Protein AF-0000000085130061 (afdb_homodimer)

Nearest PDB structures (foldseek):
  5c93-assembly1_B  TM=6.586E-01  e=1.243E-12  Lactiplantibacillus plantarum 16
  7zp0-assembly1_A  TM=7.177E-01  e=8.172E-12  Escherichia coli 'BL21-Gold(DE3)pLysS AG'
  4zki-assembly1_B  TM=6.655E-01  e=2.481E-11  Lactiplantibacillus plantarum JDM1
  9eut-assembly1_B  TM=6.251E-01  e=8.706E-11  Pseudomonas aeruginosa
  7ltq-assembly2_B  TM=5.297E-01  e=1.258E-08  Burkholderia ambifaria MC40-6

InterPro domains:
  IPR003594 Histidine kinase/HSP90-like ATPase domain [PF02518] (541-635)
  IPR003594 Histidine kinase/HSP90-like ATPase domain [SM00387] (540-651)
  IPR003661 Signal transduction histidine kinase, dimerisation/phosphoacceptor domain [PF00512] (432-491)
  IPR003661 Signal transduction histidine kinase, dimerisation/phosphoacceptor domain [SM00388] (431-498)
  IPR003661 Signal transduction histidine kinase, dimerisation/phosphoacceptor domain [cd00082] (430-490)
  IPR004358 Signal transduction histidine kinase-related protein, C-terminal [PR00344] (566-580)
  IPR004358 Signal transduction histidine kinase-related protein, C-terminal [PR00344] (595-605)
  IPR004358 Signal transduction histidine kinase-related protein, C-terminal [PR00344] (610-628)
  IPR005467 Histidine kinase domain [PS50109] (438-651)
  IPR011622 7TM-DISM receptor, extracellular domain, type 2 [PF07696] (40-170)
  IPR011623 7TM-DISM receptor, extracellular domain, type 1 [PF07695] (182-383)
  IPR036097 Signal transduction histidine kinase, dimerisation/phosphoacceptor domain superfamily [SSF47384] (425-494)
  IPR036890 Histidine kinase/HSP90-like ATPase superfamily [G3DSA:3.30.565.10] (504-650)
  IPR036890 Histidine kinase/HSP90-like ATPase superfamily [SSF55874] (504-649)
  IPR050736 Sensor Histidine Kinase Regulatory [PTHR43711] (389-632)

Solvent-accessible surface area (backbone atoms only — not comparable to full-atom values): 66988 Å² total; per-residue (Å²): 118,69,72,55,50,52,52,50,48,52,53,49,58,72,59,54,74,79,74,70,82,53,73,72,58,62,45,72,49,52,91,86,47,50,66,44,79,46,59,25,40,33,29,35,34,82,32,72,83,59,73,71,49,74,70,56,51,72,71,46,85,71,72,36,79,32,76,43,38,53,66,58,14,73,39,89,38,24,37,37,35,38,32,52,32,33,35,70,58,64,51,55,30,29,42,36,38,68,37,31,64,33,29,39,36,38,38,31,37,25,46,77,93,55,68,79,40,78,68,50,54,31,31,39,76,39,62,60,90,66,32,80,44,83,52,43,31,47,40,42,76,44,64,53,88,57,57,43,52,35,36,39,39,36,39,39,32,26,76,43,56,40,46,39,46,55,35,42,22,28,43,69,48,42,52,37,48,50,27,53,48,25,22,51,50,13,25,52,50,14,31,49,54,44,50,51,49,51,41,49,53,50,21,73,71,66,66,41,65,68,48,48,53,46,45,51,44,53,51,35,50,50,49,34,50,42,50,59,53,14,47,52,34,60,76,70,51,55,48,40,74,56,50,50,39,51,37,47,36,27,53,25,48,40,54,32,45,48,52,48,46,49,40,57,62,56,44,34,57,80,78,40,42,70,58,48,66,50,50,47,58,50,39,42,50,50,23,49,51,27,26,51,31,27,71,73,68,39,44,56,74,14,48,51,54,49,51,58,50,46,49,59,51,54,51,46,50,52,51,50,31,51,54,38,37,75,75,65,41,72,48,23,57,56,45,50,64,37,43,42,56,31,49,50,26,50,46,52,45,45,36,35,43,70,53,78,36,78,69,41,75,64,52,47,45,39,44,56,55,48,25,49,54,24,43,50,50,24,52,50,46,50,49,48,50,56,54,47,52,53,50,52,55,48,54,53,50,54,53,49,42,56,52,50,54,51,50,41,54,52,49,52,53,49,38,52,50,40,52,52,52,37,53,51,52,52,50,53,41,51,52,52,50,54,46,53,57,51,52,50,59,61,51,50,57,38,41,51,48,29,42,52,32,28,51,50,49,61,72,42,73,85,51,57,66,65,57,53,46,50,35,32,46,49,30,34,52,25,39,52,50,48,52,50,50,45,50,48,52,50,50,47,52,58,65,66,47,80,66,73,76,76,58,78,63,68,38,86,30,56,45,58,58,50,51,52,57,55,50,66,78,45,61,89,73,36,61,46,76,45,77,42,82,87,52,43,72,40,51,35,32,57,68,58,49,50,54,32,50,48,34,52,50,51,53,40,54,73,52,32,56,89,92,59,52,33,38,36,39,36,43,68,52,90,67,26,38,38,37,36,44,34,21,54,30,74,54,58,54,74,82,43,62,80,40,51,54,34,78,60,39,67,52,85,89,44,68,88,47,92,76,73,25,47,47,52,21,48,30,40,54,48,26,48,75,63,65,27,42,62,47,76,77,39,54,26,58,95,46,47,24,26,39,37,39,37,36,54,47,60,81,129,117,67,72,56,50,55,52,49,47,52,53,50,58,74,60,56,73,78,74,71,83,53,73,73,58,61,44,73,51,51,93,84,47,49,64,43,79,46,59,24,41,34,30,35,34,80,32,73,82,58,75,70,49,73,71,53,50,70,71,45,84,69,69,36,79,32,76,42,38,54,67,57,14,74,39,86,37,22,37,37,37,39,34,51,33,33,35,71,58,65,51,55,31,30,42,37,36,68,37,33,63,34,30,37,35,38,38,32,36,25,46,77,94,54,67,80,40,79,68,50,54,31,31,39,76,39,63,60,88,65,33,80,44,83,50,43,30,46,39,43,74,44,63,54,90,58,57,43,53,33,36,40,39,37,40,39,32,26,76,44,55,40,47,38,47,54,36,41,20,27,41,70,48,42,52,38,49,49,26,53,48,26,23,51,51,13,25,53,49,14,31,49,53,45,51,51,50,53,43,50,52,50,22,72,71,67,65,42,67,69,46,46,52,46,44,50,43,53,53,35,50,52,50,32,51,41,49,59,54,14,47,51,33,60,76,69,50,55,49,40,76,56,51,50,38,50,36,48,37,27,53,25,48,40,54,32,44,48,51,47,47,50,38,58,63,54,44,33,58,79,78,39,43,69,57,47,66,48,50,47,59,49,39,41,51,51,24,49,52,28,29,50,30,27,71,72,66,39,44,55,75,14,48,52,54,49,51,58,51,46,48,58,50,54,52,46,50,52,51,49,32,51,53,38,36,75,74,64,41,72,50,24,57,55,45,51,65,36,44,42,55,32,49,50,27,51,47,51,44,45,36,35,43,70,53,78,36,76,69,42,74,63,51,48,45,39,45,56,53,47,25,50,54,25,42,50,50,24,53,50,47,50,48,47,50,55,54,46,52,53,51,51,55,47,52,53,51,54,53,50,42,57,53,50,53,54,50,40,55,52,49,52,53,49,38,53,51,39,50,51,51,37,53,51,52,52,50,54,43,51,54,51,50,54,46,52,55,51,52,49,60,62,52,49,56,38,42,51,48,29,41,52,32,27,50,50,49,62,72,44,72,85,50,56,65,66,57,53,45,50,34,34,47,48,30,34,52,25,40,50,50,47,51,48,51,47,50,47,52,52,51,48,53,58,65,66,49,81,66,73,75,77,58,79,62,68,37,83,28,56,45,58,58,52,51,52,57,54,50,67,77,45,60,87,75,37,62,46,77,45,77,41,81,89,52,44,73,37,53,35,34,59,69,57,50,48,54,31,51,48,33,53,50,50,52,38,53,73,52,30,56,87,92,59,53,33,38,37,40,37,42,69,53,91,67,25,37,36,37,36,43,32,20,53,30,74,54,58,53,74,81,45,62,79,42,53,53,34,79,59,38,66,52,84,88,45,68,88,47,93,75,74,25,47,47,54,21,48,29,41,56,46,25,46,76,63,66,28,42,60,47,77,76,38,54,26,58,94,47,45,24,26,40,39,38,36,36,53,48,59,79,128

Organism: Delftia acidovorans (strain DSM 14801 / SPH-1) (NCBI:txid398578)

Sequence (1304 aa):
MRYYRATLLLLAWLLCPLLTQAQAQALLLNPDVPMLETAGQWQRLDDAAGLLDAGQADAAPGWQPLPGHLNASFTQAAVWLRMPLQVEQPGSWMLLLGNALLDEVEVHVRRSGGPWQLLGRSGEEVPRHAWPVDYRSPAFQFEPPAAGSYELLVRLRARNALVTRIDLWQRLAFDNHTRREALSFGLYFGLYLLLIGVQLVFWLGTRAPLSGLFLAYLSVCVLNEVVSLGLVQQLTGLPGFWSDRLLGCGIAAALAISMQLACRQLDLASLYPRLVRQIVPLLWLFSLCCMLLVVSGHYAAGMIPVQAMTLPLTLGFLAFALWLWRRGHAPARFFMLAFGIFYAGVLISFLRNLGWLPMNALTALVSTHASALGTMAHMLLLSGWIIGGYEHRRRVREREQVLLEAELVQRQLRESELSQALVLERRVRQEQRDFVAMVSHELRTPLAIILTSAQQLARNLAAPPDKTLARSRNIREAAQRLLALVDDCLADDRMADPQPHAEPRLQPCDLHALVDGLCLDFAPGRIVCHLGGGTQQLITDAGLLRIALRNLLANADRHTPEGESVRLDVTRQGEGLEIQVSNPSEPIAQADQDQLFERYYRGRNAQHRPGAGLGLYLVRRIAERLGGSVALLTAGGEQPVCLRLVLPVARAMRYYRATLLLLAWLLCPLLTQAQAQALLLNPDVPMLETAGQWQRLDDAAGLLDAGQADAAPGWQPLPGHLNASFTQAAVWLRMPLQVEQPGSWMLLLGNALLDEVEVHVRRSGGPWQLLGRSGEEVPRHAWPVDYRSPAFQFEPPAAGSYELLVRLRARNALVTRIDLWQRLAFDNHTRREALSFGLYFGLYLLLIGVQLVFWLGTRAPLSGLFLAYLSVCVLNEVVSLGLVQQLTGLPGFWSDRLLGCGIAAALAISMQLACRQLDLASLYPRLVRQIVPLLWLFSLCCMLLVVSGHYAAGMIPVQAMTLPLTLGFLAFALWLWRRGHAPARFFMLAFGIFYAGVLISFLRNLGWLPMNALTALVSTHASALGTMAHMLLLSGWIIGGYEHRRRVREREQVLLEAELVQRQLRESELSQALVLERRVRQEQRDFVAMVSHELRTPLAIILTSAQQLARNLAAPPDKTLARSRNIREAAQRLLALVDDCLADDRMADPQPHAEPRLQPCDLHALVDGLCLDFAPGRIVCHLGGGTQQLITDAGLLRIALRNLLANADRHTPEGESVRLDVTRQGEGLEIQVSNPSEPIAQADQDQLFERYYRGRNAQHRPGAGLGLYLVRRIAERLGGSVALLTAGGEQPVCLRLVLPVARA

Structure (mmCIF, N/CA/C/O backbone):
data_AF-0000000085130061-model_v1
#
loop_
_entity.id
_entity.type
_entity.pdbx_description
1 polymer 'histidine kinase'
#
loop_
_atom_site.group_PDB
_atom_site.id
_atom_site.type_symbol
_atom_site.label_atom_id
_atom_site.label_alt_id
_atom_site.label_comp_id
_atom_site.label_asym_id
_atom_site.label_entity_id
_atom_site.label_seq_id
_atom_site.pdbx_PDB_ins_code
_atom_site.Cartn_x
_atom_site.Cartn_y
_atom_site.Cartn_z
_atom_site.occupancy
_atom_site.B_iso_or_equiv
_atom_site.auth_seq_id
_atom_site.auth_comp_id
_atom_site.auth_asym_id
_atom_site.auth_atom_id
_atom_site.pdbx_PDB_model_num
ATOM 1 N N . MET A 1 1 ? 30.891 -16.141 22.156 1 35.81 1 MET A N 1
ATOM 2 C CA . MET A 1 1 ? 31.953 -16.719 21.328 1 35.81 1 MET A CA 1
ATOM 3 C C . MET A 1 1 ? 31.656 -18.172 21 1 35.81 1 MET A C 1
ATOM 5 O O . MET A 1 1 ? 32.25 -18.75 20.078 1 35.81 1 MET A O 1
ATOM 9 N N . ARG A 1 2 ? 31.062 -18.812 22.062 1 44.56 2 ARG A N 1
ATOM 10 C CA . ARG A 1 2 ? 30.875 -20.266 21.969 1 44.56 2 ARG A CA 1
ATOM 11 C C . ARG A 1 2 ? 29.781 -20.625 20.969 1 44.56 2 ARG A C 1
ATOM 13 O O . ARG A 1 2 ? 29.891 -21.625 20.266 1 44.56 2 ARG A O 1
ATOM 20 N N . TYR A 1 3 ? 28.812 -19.797 20.953 1 45.72 3 TYR A N 1
ATOM 21 C CA . TYR A 1 3 ? 27.656 -20.141 20.125 1 45.72 3 TYR A CA 1
ATOM 22 C C . TYR A 1 3 ? 27.969 -19.922 18.656 1 45.72 3 TYR A C 1
ATOM 24 O O . TYR A 1 3 ? 27.281 -20.469 17.781 1 45.72 3 TYR A O 1
ATOM 32 N N . TYR A 1 4 ? 29.094 -19.078 18.406 1 46 4 TYR A N 1
ATOM 33 C CA . TYR A 1 4 ? 29.438 -18.812 17.016 1 46 4 TYR A CA 1
ATOM 34 C C . TYR A 1 4 ? 30.188 -20 16.406 1 46 4 TYR A C 1
ATOM 36 O O . TYR A 1 4 ? 30.047 -20.281 15.219 1 46 4 TYR A O 1
ATOM 44 N N . ARG A 1 5 ? 31 -20.703 17.297 1 46.47 5 ARG A N 1
ATOM 45 C CA . ARG A 1 5 ? 31.781 -21.812 16.781 1 46.47 5 ARG A CA 1
ATOM 46 C C . ARG A 1 5 ? 30.859 -22.969 16.391 1 46.47 5 ARG A C 1
ATOM 48 O O . ARG A 1 5 ? 31.109 -23.641 15.367 1 46.47 5 ARG A O 1
ATOM 55 N N . ALA A 1 6 ? 29.844 -23.172 17.219 1 46.53 6 ALA A N 1
ATOM 56 C CA . ALA A 1 6 ? 28.953 -24.297 16.922 1 46.53 6 ALA A CA 1
ATOM 57 C C . ALA A 1 6 ? 28.203 -24.094 15.617 1 46.53 6 ALA A C 1
ATOM 59 O O . ALA A 1 6 ? 28.016 -25.031 14.844 1 46.53 6 ALA A O 1
ATOM 60 N N . THR A 1 7 ? 27.906 -22.766 15.398 1 47.44 7 THR A N 1
ATOM 61 C CA . THR A 1 7 ? 27.188 -22.5 14.156 1 47.44 7 THR A CA 1
ATOM 62 C C . THR A 1 7 ? 28.109 -22.641 12.953 1 47.44 7 THR A C 1
ATOM 64 O O . THR A 1 7 ? 27.719 -23.172 11.914 1 47.44 7 THR A O 1
ATOM 67 N N . LEU A 1 8 ? 29.406 -22.297 13.188 1 45.72 8 LEU A N 1
ATOM 68 C CA . LEU A 1 8 ? 30.359 -22.453 12.094 1 45.72 8 LEU A CA 1
ATOM 69 C C . LEU A 1 8 ? 30.672 -23.922 11.852 1 45.72 8 LEU A C 1
ATOM 71 O O . LEU A 1 8 ? 30.797 -24.359 10.703 1 45.72 8 LEU A O 1
ATOM 75 N N . LEU A 1 9 ? 30.812 -24.688 12.945 1 45.25 9 LEU A N 1
ATOM 76 C CA . LEU A 1 9 ? 31.078 -26.109 12.789 1 45.25 9 LEU A CA 1
ATOM 77 C C . LEU A 1 9 ? 29.875 -26.812 12.156 1 45.25 9 LEU A C 1
ATOM 79 O O . LEU A 1 9 ? 30.047 -27.703 11.32 1 45.25 9 LEU A O 1
ATOM 83 N N . LEU A 1 10 ? 28.672 -26.406 12.57 1 44.12 10 LEU A N 1
ATOM 84 C CA . LEU A 1 10 ? 27.484 -26.984 11.945 1 44.12 10 LEU A CA 1
ATOM 85 C C . LEU A 1 10 ? 27.438 -26.656 10.461 1 44.12 10 LEU A C 1
ATOM 87 O O . LEU A 1 10 ? 27.094 -27.516 9.641 1 44.12 10 LEU A O 1
ATOM 91 N N . LEU A 1 11 ? 27.891 -25.469 10.148 1 45.06 11 LEU A N 1
ATOM 92 C CA . LEU A 1 11 ? 27.938 -25.109 8.734 1 45.06 11 LEU A CA 1
ATOM 93 C C . LEU A 1 11 ? 29.016 -25.922 8.008 1 45.06 11 LEU A C 1
ATOM 95 O O . LEU A 1 11 ? 28.812 -26.375 6.887 1 45.06 11 LEU A O 1
ATOM 99 N N . ALA A 1 12 ? 30.172 -26.141 8.648 1 45.75 12 ALA A N 1
ATOM 100 C CA . ALA A 1 12 ? 31.25 -26.922 8.055 1 45.75 12 ALA A CA 1
ATOM 101 C C . ALA A 1 12 ? 30.859 -28.375 7.883 1 45.75 12 ALA A C 1
ATOM 103 O O . ALA A 1 12 ? 31.203 -29.016 6.879 1 45.75 12 ALA A O 1
ATOM 104 N N . TRP A 1 13 ? 30.25 -28.953 8.961 1 44.88 13 TRP A N 1
ATOM 105 C CA . TRP A 1 13 ? 29.797 -30.344 8.867 1 44.88 13 TRP A CA 1
ATOM 106 C C . TRP A 1 13 ? 28.797 -30.516 7.738 1 44.88 13 TRP A C 1
ATOM 108 O O . TRP A 1 13 ? 28.797 -31.547 7.043 1 44.88 13 TRP A O 1
ATOM 118 N N . LEU A 1 14 ? 27.953 -29.578 7.613 1 43 14 LEU A N 1
ATOM 119 C CA . LEU A 1 14 ? 26.984 -29.672 6.535 1 43 14 LEU A CA 1
ATOM 120 C C . LEU A 1 14 ? 27.672 -29.688 5.176 1 43 14 LEU A C 1
ATOM 122 O O . LEU A 1 14 ? 27.078 -30.141 4.188 1 43 14 LEU A O 1
ATOM 126 N N . LEU A 1 15 ? 28.906 -29.172 5.176 1 43.88 15 LEU A N 1
ATOM 127 C CA . LEU A 1 15 ? 29.656 -29.094 3.932 1 43.88 15 LEU A CA 1
ATOM 128 C C . LEU A 1 15 ? 30.453 -30.375 3.707 1 43.88 15 LEU A C 1
ATOM 130 O O . LEU A 1 15 ? 31.188 -30.5 2.725 1 43.88 15 LEU A O 1
ATOM 134 N N . CYS A 1 16 ? 30.641 -31.234 4.637 1 40.94 16 CYS A N 1
ATOM 135 C CA . CYS A 1 16 ? 31.5 -32.375 4.387 1 40.94 16 CYS A CA 1
ATOM 136 C C . CYS A 1 16 ? 30.906 -33.312 3.332 1 40.94 16 CYS A C 1
ATOM 138 O O . CYS A 1 16 ? 29.781 -33.781 3.492 1 40.94 16 CYS A O 1
ATOM 140 N N . PRO A 1 17 ? 31.469 -33.312 2.197 1 43.31 17 PRO A N 1
ATOM 141 C CA . PRO A 1 17 ? 31.047 -34.25 1.168 1 43.31 17 PRO A CA 1
ATOM 142 C C . PRO A 1 17 ? 31.156 -35.719 1.635 1 43.31 17 PRO A C 1
ATOM 144 O O . PRO A 1 17 ? 32.219 -36.125 2.137 1 43.31 17 PRO A O 1
ATOM 147 N N . LEU A 1 18 ? 30.234 -36.281 2.281 1 40 18 LEU A N 1
ATOM 148 C CA . LEU A 1 18 ? 30.359 -37.719 2.414 1 40 18 LEU A CA 1
ATOM 149 C C . LEU A 1 18 ? 30.719 -38.375 1.078 1 40 18 LEU A C 1
ATOM 151 O O . LEU A 1 18 ? 29.953 -38.281 0.117 1 40 18 LEU A O 1
ATOM 155 N N . LEU A 1 19 ? 31.969 -38.344 0.715 1 39.72 19 LEU A N 1
ATOM 156 C CA . LEU A 1 19 ? 32.562 -39.062 -0.409 1 39.72 19 LEU A CA 1
ATOM 157 C C . LEU A 1 19 ? 32.125 -40.531 -0.427 1 39.72 19 LEU A C 1
ATOM 159 O O . LEU A 1 19 ? 32.719 -41.344 0.271 1 39.72 19 LEU A O 1
ATOM 163 N N . THR A 1 20 ? 30.969 -40.875 -0.195 1 40.03 20 THR A N 1
ATOM 164 C CA . THR A 1 20 ? 30.734 -42.312 -0.373 1 40.03 20 THR A CA 1
ATOM 165 C C . THR A 1 20 ? 31.125 -42.75 -1.785 1 40.03 20 THR A C 1
ATOM 167 O O . THR A 1 20 ? 30.688 -42.125 -2.766 1 40.03 20 THR A O 1
ATOM 170 N N . GLN A 1 21 ? 32.281 -43.219 -2.043 1 41.5 21 GLN A N 1
ATOM 171 C CA . GLN A 1 21 ? 32.781 -43.938 -3.229 1 41.5 21 GLN A CA 1
ATOM 172 C C . GLN A 1 21 ? 31.75 -44.938 -3.736 1 41.5 21 GLN A C 1
ATOM 174 O O . GLN A 1 21 ? 31.641 -46.031 -3.207 1 41.5 21 GLN A O 1
ATOM 179 N N . ALA A 1 22 ? 30.625 -44.656 -4.141 1 47.06 22 ALA A N 1
ATOM 180 C CA . ALA A 1 22 ? 29.656 -45.594 -4.68 1 47.06 22 ALA A CA 1
ATOM 181 C C . ALA A 1 22 ? 30.172 -46.219 -5.973 1 47.06 22 ALA A C 1
ATOM 183 O O . ALA A 1 22 ? 30.516 -45.531 -6.918 1 47.06 22 ALA A O 1
ATOM 184 N N . GLN A 1 23 ? 30.812 -47.312 -5.992 1 47.91 23 GLN A N 1
ATOM 185 C CA . GLN A 1 23 ? 31.078 -48.219 -7.117 1 47.91 23 GLN A CA 1
ATOM 186 C C . GLN A 1 23 ? 29.906 -48.219 -8.086 1 47.91 23 GLN A C 1
ATOM 188 O O . GLN A 1 23 ? 28.75 -48.156 -7.664 1 47.91 23 GLN A O 1
ATOM 193 N N . ALA A 1 24 ? 30.188 -48 -9.422 1 57.31 24 ALA A N 1
ATOM 194 C CA . ALA A 1 24 ? 29.344 -47.875 -10.602 1 57.31 24 ALA A CA 1
ATOM 195 C C . ALA A 1 24 ? 28.359 -49.031 -10.711 1 57.31 24 ALA A C 1
ATOM 197 O O . ALA A 1 24 ? 28.641 -50.062 -11.352 1 57.31 24 ALA A O 1
ATOM 198 N N . GLN A 1 25 ? 27.844 -49.531 -9.727 1 65.12 25 GLN A N 1
ATOM 199 C CA . GLN A 1 25 ? 26.828 -50.562 -9.914 1 65.12 25 GLN A CA 1
ATOM 200 C C . GLN A 1 25 ? 25.641 -50.031 -10.695 1 65.12 25 GLN A C 1
ATOM 202 O O . GLN A 1 25 ? 25.312 -48.812 -10.617 1 65.12 25 GLN A O 1
ATOM 207 N N . ALA A 1 26 ? 25.25 -50.781 -11.719 1 80 26 ALA A N 1
ATOM 208 C CA . ALA A 1 26 ? 24.094 -50.438 -12.547 1 80 26 ALA A CA 1
ATOM 209 C C . ALA A 1 26 ? 22.906 -50.031 -11.695 1 80 26 ALA A C 1
ATOM 211 O O . ALA A 1 26 ? 22.609 -50.656 -10.68 1 80 26 ALA A O 1
ATOM 212 N N . LEU A 1 27 ? 22.391 -48.875 -12.008 1 85.06 27 LEU A N 1
ATOM 213 C CA . LEU A 1 27 ? 21.234 -48.375 -11.289 1 85.06 27 LEU A CA 1
ATOM 214 C C . LEU A 1 27 ? 19.984 -49.188 -11.617 1 85.06 27 LEU A C 1
ATOM 216 O O . LEU A 1 27 ? 19.656 -49.375 -12.789 1 85.06 27 LEU A O 1
ATOM 220 N N . LEU A 1 28 ? 19.359 -49.75 -10.648 1 88.81 28 LEU A N 1
ATOM 221 C CA . LEU A 1 28 ? 18.156 -50.562 -10.828 1 88.81 28 LEU A CA 1
ATOM 222 C C . LEU A 1 28 ? 16.906 -49.688 -10.875 1 88.81 28 LEU A C 1
ATOM 224 O O . LEU A 1 28 ? 16.672 -48.875 -9.977 1 88.81 28 LEU A O 1
ATOM 228 N N . LEU A 1 29 ? 16.219 -49.875 -12 1 88.88 29 LEU A N 1
ATOM 229 C CA . LEU A 1 29 ? 14.977 -49.156 -12.141 1 88.88 29 LEU A CA 1
ATOM 230 C C . LEU A 1 29 ? 13.797 -49.969 -11.602 1 88.88 29 LEU A C 1
ATOM 232 O O . LEU A 1 29 ? 13.43 -50.969 -12.18 1 88.88 29 LEU A O 1
ATOM 236 N N . ASN A 1 30 ? 13.305 -49.531 -10.438 1 82.75 30 ASN A N 1
ATOM 237 C CA . ASN A 1 30 ? 12.133 -50.094 -9.797 1 82.75 30 ASN A CA 1
ATOM 238 C C . ASN A 1 30 ? 10.906 -49.219 -9.961 1 82.75 30 ASN A C 1
ATOM 240 O O . ASN A 1 30 ? 10.914 -48.031 -9.562 1 82.75 30 ASN A O 1
ATOM 244 N N . PRO A 1 31 ? 9.875 -49.781 -10.555 1 81.69 31 PRO A N 1
ATOM 245 C CA . PRO A 1 31 ? 8.672 -48.969 -10.789 1 81.69 31 PRO A CA 1
ATOM 246 C C . PRO A 1 31 ? 8.023 -48.5 -9.492 1 81.69 31 PRO A C 1
ATOM 248 O O . PRO A 1 31 ? 7.203 -47.594 -9.508 1 81.69 31 PRO A O 1
ATOM 251 N N . ASP A 1 32 ? 8.383 -49 -8.359 1 82.12 32 ASP A N 1
ATOM 252 C CA . ASP A 1 32 ? 7.754 -48.656 -7.09 1 82.12 32 ASP A CA 1
ATOM 253 C C . ASP A 1 32 ? 8.438 -47.469 -6.457 1 82.12 32 ASP A C 1
ATOM 255 O O . ASP A 1 32 ? 7.906 -46.844 -5.516 1 82.12 32 ASP A O 1
ATOM 259 N N . VAL A 1 33 ? 9.57 -47.188 -6.961 1 86.25 33 VAL A N 1
ATOM 260 C CA . VAL A 1 33 ? 10.305 -46.031 -6.43 1 86.25 33 VAL A CA 1
ATOM 261 C C . VAL A 1 33 ? 10 -44.781 -7.266 1 86.25 33 VAL A C 1
ATOM 263 O O . VAL A 1 33 ? 10.289 -44.75 -8.469 1 86.25 33 VAL A O 1
ATOM 266 N N . PRO A 1 34 ? 9.398 -43.781 -6.668 1 89.5 34 PRO A N 1
ATOM 267 C CA . PRO A 1 34 ? 8.977 -42.594 -7.434 1 89.5 34 PRO A CA 1
ATOM 268 C C . PRO A 1 34 ? 10.148 -41.844 -8.039 1 89.5 34 PRO A C 1
ATOM 270 O O . PRO A 1 34 ? 10.062 -41.375 -9.18 1 89.5 34 PRO A O 1
ATOM 273 N N . MET A 1 35 ? 11.227 -41.719 -7.336 1 90.06 35 MET A N 1
ATOM 274 C CA . MET A 1 35 ? 12.383 -40.969 -7.824 1 90.06 35 MET A CA 1
ATOM 275 C C . MET A 1 35 ? 13.688 -41.625 -7.387 1 90.06 35 MET A C 1
ATOM 277 O O . MET A 1 35 ? 13.82 -42.031 -6.238 1 90.06 35 MET A O 1
ATOM 281 N N . LEU A 1 36 ? 14.578 -41.719 -8.32 1 88 36 LEU A N 1
ATOM 282 C CA . LEU A 1 36 ? 15.898 -42.281 -8.047 1 88 36 LEU A CA 1
ATOM 283 C C . LEU A 1 36 ? 16.984 -41.219 -8.273 1 88 36 LEU A C 1
ATOM 285 O O . LEU A 1 36 ? 17.094 -40.656 -9.367 1 88 36 LEU A O 1
ATOM 289 N N . GLU A 1 37 ? 17.703 -40.969 -7.238 1 84.94 37 GLU A N 1
ATOM 290 C CA . GLU A 1 37 ? 18.859 -40.062 -7.371 1 84.94 37 GLU A CA 1
ATOM 291 C C . GLU A 1 37 ? 20.031 -40.781 -8.023 1 84.94 37 GLU A C 1
ATOM 293 O O . GLU A 1 37 ? 20.328 -41.938 -7.68 1 84.94 37 GLU A O 1
ATOM 298 N N . THR A 1 38 ? 20.625 -40.156 -8.977 1 88.12 38 THR A N 1
ATOM 299 C CA . THR A 1 38 ? 21.656 -40.844 -9.75 1 88.12 38 THR A CA 1
ATOM 300 C C . THR A 1 38 ? 23.047 -40.312 -9.344 1 88.12 38 THR A C 1
ATOM 302 O O . THR A 1 38 ? 24.016 -40.531 -10.062 1 88.12 38 THR A O 1
ATOM 305 N N . ALA A 1 39 ? 23.109 -39.688 -8.234 1 86.25 39 ALA A N 1
ATOM 306 C CA . ALA A 1 39 ? 24.391 -39.156 -7.777 1 86.25 39 ALA A CA 1
ATOM 307 C C . ALA A 1 39 ? 25.406 -40.281 -7.598 1 86.25 39 ALA A C 1
ATOM 309 O O . ALA A 1 39 ? 25.109 -41.312 -6.961 1 86.25 39 ALA A O 1
ATOM 310 N N . GLY A 1 40 ? 26.547 -40.156 -8.133 1 86 40 GLY A N 1
ATOM 311 C CA . GLY A 1 40 ? 27.625 -41.125 -7.953 1 86 40 GLY A CA 1
ATOM 312 C C . GLY A 1 40 ? 27.562 -42.281 -8.93 1 86 40 GLY A C 1
ATOM 313 O O . GLY A 1 40 ? 28.438 -43.156 -8.914 1 86 40 GLY A O 1
ATOM 314 N N . GLN A 1 41 ? 26.641 -42.25 -9.805 1 90.12 41 GLN A N 1
ATOM 315 C CA . GLN A 1 41 ? 26.469 -43.375 -10.719 1 90.12 41 GLN A CA 1
ATOM 316 C C . GLN A 1 41 ? 26.984 -43.031 -12.117 1 90.12 41 GLN A C 1
ATOM 318 O O . GLN A 1 41 ? 26.969 -43.875 -13.008 1 90.12 41 GLN A O 1
ATOM 323 N N . TRP A 1 42 ? 27.422 -41.844 -12.227 1 92.81 42 TRP A N 1
ATOM 324 C CA . TRP A 1 42 ? 27.797 -41.375 -13.547 1 92.81 42 TRP A CA 1
ATOM 325 C C . TRP A 1 42 ? 29.312 -41.438 -13.742 1 92.81 42 TRP A C 1
ATOM 327 O O . TRP A 1 42 ? 30.078 -41.344 -12.773 1 92.81 42 TRP A O 1
ATOM 337 N N . GLN A 1 43 ? 29.703 -41.625 -14.93 1 95.06 43 GLN A N 1
ATOM 338 C CA . GLN A 1 43 ? 31.062 -41.375 -15.398 1 95.06 43 GLN A CA 1
ATOM 339 C C . GLN A 1 43 ? 31.141 -40.156 -16.281 1 95.06 43 GLN A C 1
ATOM 341 O O . GLN A 1 43 ? 30.203 -39.844 -17.031 1 95.06 43 GLN A O 1
ATOM 346 N N . ARG A 1 44 ? 32.25 -39.5 -16.203 1 95 44 ARG A N 1
ATOM 347 C CA . ARG A 1 44 ? 32.375 -38.219 -16.875 1 95 44 ARG A CA 1
ATOM 348 C C . ARG A 1 44 ? 33.531 -38.219 -17.875 1 95 44 ARG A C 1
ATOM 350 O O . ARG A 1 44 ? 34.562 -38.812 -17.609 1 95 44 ARG A O 1
ATOM 357 N N . LEU A 1 45 ? 33.312 -37.656 -19.031 1 95.75 45 LEU A N 1
ATOM 358 C CA . LEU A 1 45 ? 34.312 -37.406 -20.062 1 95.75 45 LEU A CA 1
ATOM 359 C C . LEU A 1 45 ? 34.25 -35.938 -20.531 1 95.75 45 LEU A C 1
ATOM 361 O O . LEU A 1 45 ? 33.188 -35.469 -20.938 1 95.75 45 LEU A O 1
ATOM 365 N N . ASP A 1 46 ? 35.344 -35.25 -20.469 1 94.5 46 ASP A N 1
ATOM 366 C CA . ASP A 1 46 ? 35.406 -33.844 -20.922 1 94.5 46 ASP A CA 1
ATOM 367 C C . ASP A 1 46 ? 35.844 -33.75 -22.375 1 94.5 46 ASP A C 1
ATOM 369 O O . ASP A 1 46 ? 36.938 -34.25 -22.734 1 94.5 46 ASP A O 1
ATOM 373 N N . ASP A 1 47 ? 34.969 -33.219 -23.141 1 94.19 47 ASP A N 1
ATOM 374 C CA . ASP A 1 47 ? 35.25 -32.969 -24.547 1 94.19 47 ASP A CA 1
ATOM 375 C C . ASP A 1 47 ? 35.594 -31.516 -24.812 1 94.19 47 ASP A C 1
ATOM 377 O O . ASP A 1 47 ? 34.719 -30.719 -25.156 1 94.19 47 ASP A O 1
ATOM 381 N N . ALA A 1 48 ? 36.844 -31.219 -24.812 1 91.19 48 ALA A N 1
ATOM 382 C CA . ALA A 1 48 ? 37.312 -29.828 -24.891 1 91.19 48 ALA A CA 1
ATOM 383 C C . ALA A 1 48 ? 36.969 -29.203 -26.234 1 91.19 48 ALA A C 1
ATOM 385 O O . ALA A 1 48 ? 36.625 -28.016 -26.297 1 91.19 48 ALA A O 1
ATOM 386 N N . ALA A 1 49 ? 36.938 -30.031 -27.281 1 88.75 49 ALA A N 1
ATOM 387 C CA . ALA A 1 49 ? 36.688 -29.484 -28.609 1 88.75 49 ALA A CA 1
ATOM 388 C C . ALA A 1 49 ? 35.188 -29.438 -28.891 1 88.75 49 ALA A C 1
ATOM 390 O O . ALA A 1 49 ? 34.719 -28.656 -29.734 1 88.75 49 ALA A O 1
ATOM 391 N N . GLY A 1 50 ? 34.438 -30.234 -28.172 1 88.19 50 GLY A N 1
ATOM 392 C CA . GLY A 1 50 ? 33 -30.266 -28.328 1 88.19 50 GLY A CA 1
ATOM 393 C C . GLY A 1 50 ? 32.562 -30.844 -29.656 1 88.19 50 GLY A C 1
ATOM 394 O O . GLY A 1 50 ? 31.5 -30.484 -30.172 1 88.19 50 GLY A O 1
ATOM 395 N N . LEU A 1 51 ? 33.312 -31.781 -30.25 1 89.62 51 LEU A N 1
ATOM 396 C CA . LEU A 1 51 ? 33.031 -32.25 -31.609 1 89.62 51 LEU A CA 1
ATOM 397 C C . LEU A 1 51 ? 32.719 -33.75 -31.625 1 89.62 51 LEU A C 1
ATOM 399 O O . LEU A 1 51 ? 32.344 -34.281 -32.656 1 89.62 51 LEU A O 1
ATOM 403 N N . LEU A 1 52 ? 32.781 -34.406 -30.531 1 93.25 52 LEU A N 1
ATOM 404 C CA . LEU A 1 52 ? 32.594 -35.844 -30.484 1 93.25 52 LEU A CA 1
ATOM 405 C C . LEU A 1 52 ? 31.125 -36.219 -30.625 1 93.25 52 LEU A C 1
ATOM 407 O O . LEU A 1 52 ? 30.266 -35.562 -30.016 1 93.25 52 LEU A O 1
ATOM 411 N N . ASP A 1 53 ? 30.844 -37.094 -31.484 1 93.12 53 ASP A N 1
ATOM 412 C CA . ASP A 1 53 ? 29.5 -37.656 -31.516 1 93.12 53 ASP A CA 1
ATOM 413 C C . ASP A 1 53 ? 29.359 -38.812 -30.5 1 93.12 53 ASP A C 1
ATOM 415 O O . ASP A 1 53 ? 30.297 -39.094 -29.766 1 93.12 53 ASP A O 1
ATOM 419 N N . ALA A 1 54 ? 28.219 -39.344 -30.391 1 94.62 54 ALA A N 1
ATOM 420 C CA . ALA A 1 54 ? 27.922 -40.344 -29.359 1 94.62 54 ALA A CA 1
ATOM 421 C C . ALA A 1 54 ? 28.844 -41.562 -29.484 1 94.62 54 ALA A C 1
ATOM 423 O O . ALA A 1 54 ? 29.375 -42.031 -28.484 1 94.62 54 ALA A O 1
ATOM 424 N N . GLY A 1 55 ? 28.984 -42.031 -30.734 1 93.19 55 GLY A N 1
ATOM 425 C CA . GLY A 1 55 ? 29.844 -43.156 -30.953 1 93.19 55 GLY A CA 1
ATOM 426 C C . GLY A 1 55 ? 31.312 -42.906 -30.641 1 93.19 55 GLY A C 1
ATOM 427 O O . GLY A 1 55 ? 31.984 -43.719 -30.016 1 93.19 55 GLY A O 1
ATOM 428 N N . GLN A 1 56 ? 31.797 -41.75 -31 1 94.31 56 GLN A N 1
ATOM 429 C CA . GLN A 1 56 ? 33.188 -41.344 -30.75 1 94.31 56 GLN A CA 1
ATOM 430 C C . GLN A 1 56 ? 33.438 -41.125 -29.266 1 94.31 56 GLN A C 1
ATOM 432 O O . GLN A 1 56 ? 34.5 -41.469 -28.766 1 94.31 56 GLN A O 1
ATOM 437 N N . ALA A 1 57 ? 32.469 -40.562 -28.625 1 94.94 57 ALA A N 1
ATOM 438 C CA . ALA A 1 57 ? 32.625 -40.344 -27.188 1 94.94 57 ALA A CA 1
ATOM 439 C C . ALA A 1 57 ? 32.688 -41.656 -26.422 1 94.94 57 ALA A C 1
ATOM 441 O O . ALA A 1 57 ? 33.469 -41.812 -25.484 1 94.94 57 ALA A O 1
ATOM 442 N N . ASP A 1 58 ? 31.812 -42.562 -26.859 1 93.31 58 ASP A N 1
ATOM 443 C CA . ASP A 1 58 ? 31.766 -43.875 -26.219 1 93.31 58 ASP A CA 1
ATOM 444 C C . ASP A 1 58 ? 33.125 -44.562 -26.312 1 93.31 58 ASP A C 1
ATOM 446 O O . ASP A 1 58 ? 33.562 -45.219 -25.359 1 93.31 58 ASP A O 1
ATOM 450 N N . ALA A 1 59 ? 33.812 -44.375 -27.438 1 92.62 59 ALA A N 1
ATOM 451 C CA . ALA A 1 59 ? 35.062 -45.094 -27.703 1 92.62 59 ALA A CA 1
ATOM 452 C C . ALA A 1 59 ? 36.25 -44.312 -27.156 1 92.62 59 ALA A C 1
ATOM 454 O O . ALA A 1 59 ? 37.375 -44.844 -27.078 1 92.62 59 ALA A O 1
ATOM 455 N N . ALA A 1 60 ? 36 -43.156 -26.766 1 93.56 60 ALA A N 1
ATOM 456 C CA . ALA A 1 60 ? 37.062 -42.281 -26.328 1 93.56 60 ALA A CA 1
ATOM 457 C C . ALA A 1 60 ? 37.625 -42.719 -24.969 1 93.56 60 ALA A C 1
ATOM 459 O O . ALA A 1 60 ? 36.875 -43.219 -24.125 1 93.56 60 ALA A O 1
ATOM 460 N N . PRO A 1 61 ? 38.875 -42.562 -24.766 1 91.38 61 PRO A N 1
ATOM 461 C CA . PRO A 1 61 ? 39.469 -42.844 -23.453 1 91.38 61 PRO A CA 1
ATOM 462 C C . PRO A 1 61 ? 39.312 -41.656 -22.484 1 91.38 61 PRO A C 1
ATOM 464 O O . PRO A 1 61 ? 39 -40.562 -22.906 1 91.38 61 PRO A O 1
ATOM 467 N N . GLY A 1 62 ? 39.312 -41.969 -21.203 1 91.56 62 GLY A N 1
ATOM 468 C CA . GLY A 1 62 ? 39.375 -40.875 -20.234 1 91.56 62 GLY A CA 1
ATOM 469 C C . GLY A 1 62 ? 38.125 -40.781 -19.375 1 91.56 62 GLY A C 1
ATOM 470 O O . GLY A 1 62 ? 37.875 -39.75 -18.75 1 91.56 62 GLY A O 1
ATOM 471 N N . TRP A 1 63 ? 37.281 -41.688 -19.469 1 94.38 63 TRP A N 1
ATOM 472 C CA . TRP A 1 63 ? 36.094 -41.719 -18.609 1 94.38 63 TRP A CA 1
ATOM 473 C C . TRP A 1 63 ? 36.5 -41.812 -17.141 1 94.38 63 TRP A C 1
ATOM 475 O O . TRP A 1 63 ? 37.344 -42.656 -16.766 1 94.38 63 TRP A O 1
ATOM 485 N N . GLN A 1 64 ? 36 -40.906 -16.328 1 93.38 64 GLN A N 1
ATOM 486 C CA . GLN A 1 64 ? 36.281 -40.906 -14.898 1 93.38 64 GLN A CA 1
ATOM 487 C C . GLN A 1 64 ? 34.969 -40.969 -14.102 1 93.38 64 GLN A C 1
ATOM 489 O O . GLN A 1 64 ? 33.969 -40.375 -14.492 1 93.38 64 GLN A O 1
ATOM 494 N N . PRO A 1 65 ? 35.031 -41.688 -13.023 1 91.81 65 PRO A N 1
ATOM 495 C CA . PRO A 1 65 ? 33.844 -41.688 -12.18 1 91.81 65 PRO A CA 1
ATOM 496 C C . PRO A 1 65 ? 33.531 -40.344 -11.586 1 91.81 65 PRO A C 1
ATOM 498 O O . PRO A 1 65 ? 34.438 -39.594 -11.227 1 91.81 65 PRO A O 1
ATOM 501 N N . LEU A 1 66 ? 32.375 -39.969 -11.648 1 88.81 66 LEU A N 1
ATOM 502 C CA . LEU A 1 66 ? 31.922 -38.688 -11.117 1 88.81 66 LEU A CA 1
ATOM 503 C C . LEU A 1 66 ? 31.328 -38.844 -9.719 1 88.81 66 LEU A C 1
ATOM 505 O O . LEU A 1 6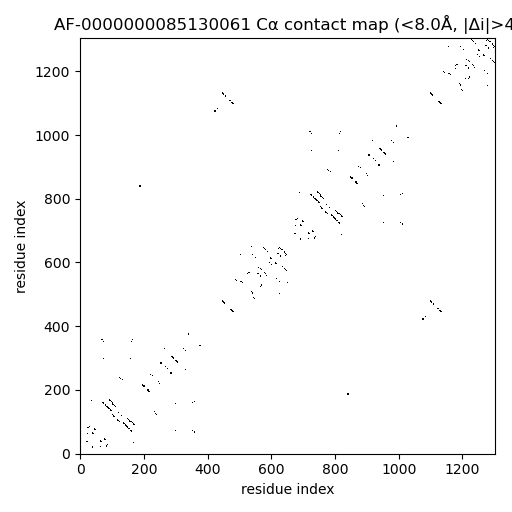6 ? 30.266 -39.469 -9.57 1 88.81 66 LEU A O 1
ATOM 509 N N . PRO A 1 67 ? 32.062 -38.375 -8.766 1 82.88 67 PRO A N 1
ATOM 510 C CA . PRO A 1 67 ? 31.469 -38.438 -7.434 1 82.88 67 PRO A CA 1
ATOM 511 C C . PRO A 1 67 ? 30.297 -37.469 -7.281 1 82.88 67 PRO A C 1
ATOM 513 O O . PRO A 1 67 ? 30.422 -36.281 -7.641 1 82.88 67 PRO A O 1
ATOM 516 N N . GLY A 1 68 ? 29.109 -37.875 -7.035 1 82.62 68 GLY A N 1
ATOM 517 C CA . GLY A 1 68 ? 27.953 -37 -6.832 1 82.62 68 GLY A CA 1
ATOM 518 C C . GLY A 1 68 ? 27.328 -36.531 -8.125 1 82.62 68 GLY A C 1
ATOM 519 O O . GLY A 1 68 ? 27.281 -37.25 -9.109 1 82.62 68 GLY A O 1
ATOM 520 N N . HIS A 1 69 ? 26.938 -35.156 -8.078 1 85.75 69 HIS A N 1
ATOM 521 C CA . HIS A 1 69 ? 26.344 -34.594 -9.281 1 85.75 69 HIS A CA 1
ATOM 522 C C . HIS A 1 69 ? 27.344 -33.75 -10.062 1 85.75 69 HIS A C 1
ATOM 524 O O . HIS A 1 69 ? 28.438 -33.438 -9.555 1 85.75 69 HIS A O 1
ATOM 530 N N . LEU A 1 70 ? 27.031 -33.438 -11.195 1 88.06 70 LEU A N 1
ATOM 531 C CA . LEU A 1 70 ? 27.953 -32.719 -12.086 1 88.06 70 LEU A CA 1
ATOM 532 C C . LEU A 1 70 ? 28.125 -31.281 -11.641 1 88.06 70 LEU A C 1
ATOM 534 O O . LEU A 1 70 ? 27.141 -30.578 -11.445 1 88.06 70 LEU A O 1
ATOM 538 N N . ASN A 1 71 ? 29.281 -30.906 -11.391 1 87.69 71 ASN A N 1
ATOM 539 C CA . ASN A 1 71 ? 29.688 -29.516 -11.18 1 87.69 71 ASN A CA 1
ATOM 540 C C . ASN A 1 71 ? 30.938 -29.156 -11.961 1 87.69 71 ASN A C 1
ATOM 542 O O . ASN A 1 71 ? 32.062 -29.422 -11.5 1 87.69 71 ASN A O 1
ATOM 546 N N . ALA A 1 72 ? 30.766 -28.562 -13.109 1 87.5 72 ALA A N 1
ATOM 547 C CA . ALA A 1 72 ? 31.891 -28.188 -13.961 1 87.5 72 ALA A CA 1
ATOM 548 C C . ALA A 1 72 ? 32.031 -26.672 -14.047 1 87.5 72 ALA A C 1
ATOM 550 O O . ALA A 1 72 ? 32.781 -26.156 -14.883 1 87.5 72 ALA A O 1
ATOM 551 N N . SER A 1 73 ? 31.297 -25.984 -13.188 1 86.31 73 SER A N 1
ATOM 552 C CA . SER A 1 73 ? 31.344 -24.516 -13.141 1 86.31 73 SER A CA 1
ATOM 553 C C . SER A 1 73 ? 31.25 -23.922 -14.547 1 86.31 73 SER A C 1
ATOM 555 O O . SER A 1 73 ? 30.438 -24.359 -15.359 1 86.31 73 SER A O 1
ATOM 557 N N . PHE A 1 74 ? 32.094 -22.859 -14.797 1 86.19 74 PHE A N 1
ATOM 558 C CA . PHE A 1 74 ? 32.062 -22.203 -16.109 1 86.19 74 PHE A CA 1
ATOM 559 C C . PHE A 1 74 ? 33.125 -22.797 -17.031 1 86.19 74 PHE A C 1
ATOM 561 O O . PHE A 1 74 ? 34.312 -22.703 -16.75 1 86.19 74 PHE A O 1
ATOM 568 N N . THR A 1 75 ? 32.594 -23.641 -17.938 1 86.31 75 THR A N 1
ATOM 569 C CA . THR A 1 75 ? 33.5 -24.266 -18.891 1 86.31 75 THR A CA 1
ATOM 570 C C . THR A 1 75 ? 32.938 -24.141 -20.312 1 86.31 75 THR A C 1
ATOM 572 O O . THR A 1 75 ? 31.734 -24.031 -20.516 1 86.31 75 THR A O 1
ATOM 575 N N . GLN A 1 76 ? 33.844 -24.125 -21.25 1 85.56 76 GLN A N 1
ATOM 576 C CA . GLN A 1 76 ? 33.438 -24.062 -22.656 1 85.56 76 GLN A CA 1
ATOM 577 C C . GLN A 1 76 ? 33.406 -25.469 -23.266 1 85.56 76 GLN A C 1
ATOM 579 O O . GLN A 1 76 ? 32.844 -25.656 -24.359 1 85.56 76 GLN A O 1
ATOM 584 N N . ALA A 1 77 ? 33.812 -26.438 -22.484 1 90.69 77 ALA A N 1
ATOM 585 C CA . ALA A 1 77 ? 33.875 -27.797 -22.984 1 90.69 77 ALA A CA 1
ATOM 586 C C . ALA A 1 77 ? 32.5 -28.484 -22.891 1 90.69 77 ALA A C 1
ATOM 588 O O . ALA A 1 77 ? 31.672 -28.094 -22.062 1 90.69 77 ALA A O 1
ATOM 589 N N . ALA A 1 78 ? 32.344 -29.391 -23.859 1 95.38 78 ALA A N 1
ATOM 590 C CA . ALA A 1 78 ? 31.203 -30.281 -23.719 1 95.38 78 ALA A CA 1
ATOM 591 C C . ALA A 1 78 ? 31.5 -31.438 -22.766 1 95.38 78 ALA A C 1
ATOM 593 O O . ALA A 1 78 ? 32.625 -31.969 -22.781 1 95.38 78 ALA A O 1
ATOM 594 N N . VAL A 1 79 ? 30.547 -31.719 -21.984 1 96.38 79 VAL A N 1
ATOM 595 C CA . VAL A 1 79 ? 30.734 -32.781 -21.016 1 96.38 79 VAL A CA 1
ATOM 596 C C . VAL A 1 79 ? 29.828 -33.969 -21.359 1 96.38 79 VAL A C 1
ATOM 598 O O . VAL A 1 79 ? 28.641 -33.781 -21.594 1 96.38 79 VAL A O 1
ATOM 601 N N . TRP A 1 80 ? 30.438 -35.125 -21.453 1 96.81 80 TRP A N 1
ATOM 602 C CA . TRP A 1 80 ? 29.672 -36.344 -21.672 1 96.81 80 TRP A CA 1
ATOM 603 C C . TRP A 1 80 ? 29.516 -37.125 -20.359 1 96.81 80 TRP A C 1
ATOM 605 O O . TRP A 1 80 ? 30.469 -37.25 -19.578 1 96.81 80 TRP A O 1
ATOM 615 N N . LEU A 1 81 ? 28.375 -37.594 -20.141 1 96.44 81 LEU A N 1
ATOM 616 C CA . LEU A 1 81 ? 28.078 -38.438 -18.969 1 96.44 81 LEU A CA 1
ATOM 617 C C . LEU A 1 81 ? 27.516 -39.781 -19.406 1 96.44 81 LEU A C 1
ATOM 619 O O . LEU A 1 81 ? 26.719 -39.875 -20.344 1 96.44 81 LEU A O 1
ATOM 623 N N . ARG A 1 82 ? 27.922 -40.812 -18.781 1 95.12 82 ARG A N 1
ATOM 624 C CA . ARG A 1 82 ? 27.469 -42.156 -19.094 1 95.12 82 ARG A CA 1
ATOM 625 C C . ARG A 1 82 ? 27.047 -42.906 -17.812 1 95.12 82 ARG A C 1
ATOM 627 O O . ARG A 1 82 ? 27.703 -42.781 -16.781 1 95.12 82 ARG A O 1
ATOM 634 N N . MET A 1 83 ? 25.938 -43.625 -17.922 1 94.12 83 MET A N 1
ATOM 635 C CA . MET A 1 83 ? 25.453 -44.375 -16.766 1 94.12 83 MET A CA 1
ATOM 636 C C . MET A 1 83 ? 24.797 -45.688 -17.203 1 94.12 83 MET A C 1
ATOM 638 O O . MET A 1 83 ? 23.922 -45.688 -18.062 1 94.12 83 MET A O 1
ATOM 642 N N . PRO A 1 84 ? 25.188 -46.781 -16.578 1 93.56 84 PRO A N 1
ATOM 643 C CA . PRO A 1 84 ? 24.5 -48.062 -16.844 1 93.56 84 PRO A CA 1
ATOM 644 C C . PRO A 1 84 ? 23.188 -48.156 -16.078 1 93.56 84 PRO A C 1
ATOM 646 O O . PRO A 1 84 ? 23.094 -47.719 -14.93 1 93.56 84 PRO A O 1
ATOM 649 N N . LEU A 1 85 ? 22.219 -48.781 -16.734 1 92.94 85 LEU A N 1
ATOM 650 C CA . LEU A 1 85 ? 20.891 -48.938 -16.141 1 92.94 85 LEU A CA 1
ATOM 651 C C . LEU A 1 85 ? 20.406 -50.375 -16.297 1 92.94 85 LEU A C 1
ATOM 653 O O . LEU A 1 85 ? 20.641 -51.031 -17.328 1 92.94 85 LEU A O 1
ATOM 657 N N . GLN A 1 86 ? 19.781 -50.812 -15.242 1 92.88 86 GLN A N 1
ATOM 658 C CA . GLN A 1 86 ? 19.109 -52.125 -15.289 1 92.88 86 GLN A CA 1
ATOM 659 C C . GLN A 1 86 ? 17.609 -51.969 -15.117 1 92.88 86 GLN A C 1
ATOM 661 O O . GLN A 1 86 ? 17.141 -51.438 -14.109 1 92.88 86 GLN A O 1
ATOM 666 N N . VAL A 1 87 ? 16.891 -52.438 -16.141 1 91 87 VAL A N 1
ATOM 667 C CA . VAL A 1 87 ? 15.438 -52.312 -16.125 1 91 87 VAL A CA 1
ATOM 668 C C . VAL A 1 87 ? 14.828 -53.688 -15.781 1 91 87 VAL A C 1
ATOM 670 O O . VAL A 1 87 ? 15.031 -54.656 -16.5 1 91 87 VAL A O 1
ATOM 673 N N . GLU A 1 88 ? 14.094 -53.75 -14.75 1 87.31 88 GLU A N 1
ATOM 674 C CA . GLU A 1 88 ? 13.469 -55.031 -14.328 1 87.31 88 GLU A CA 1
ATOM 675 C C . GLU A 1 88 ? 12.125 -55.219 -15.023 1 87.31 88 GLU A C 1
ATOM 677 O O . GLU A 1 88 ? 11.812 -56.344 -15.461 1 87.31 88 GLU A O 1
ATOM 682 N N . GLN A 1 89 ? 11.32 -54.188 -15.047 1 86.31 89 GLN A N 1
ATOM 683 C CA . GLN A 1 89 ? 10.008 -54.25 -15.695 1 86.31 89 GLN A CA 1
ATOM 684 C C . GLN A 1 89 ? 9.797 -53.031 -16.609 1 86.31 89 GLN A C 1
ATOM 686 O O . GLN A 1 89 ? 10.266 -51.938 -16.312 1 86.31 89 GLN A O 1
ATOM 691 N N . PRO A 1 90 ? 9.078 -53.469 -17.75 1 83.25 90 PRO A N 1
ATOM 692 C CA . PRO A 1 90 ? 8.781 -52.312 -18.625 1 83.25 90 PRO A CA 1
ATOM 693 C C . PRO A 1 90 ? 7.953 -51.25 -17.938 1 83.25 90 PRO A C 1
ATOM 695 O O . PRO A 1 90 ? 7.105 -51.562 -17.094 1 83.25 90 PRO A O 1
ATOM 698 N N . GLY A 1 91 ? 8.336 -50.031 -18.141 1 83.62 91 GLY A N 1
ATOM 699 C CA . GLY A 1 91 ? 7.664 -48.875 -17.562 1 83.62 91 GLY A CA 1
ATOM 700 C C . GLY A 1 91 ? 8.039 -47.562 -18.219 1 83.62 91 GLY A C 1
ATOM 701 O O . GLY A 1 91 ? 8.719 -47.531 -19.25 1 83.62 91 GLY A O 1
ATOM 702 N N . SER A 1 92 ? 7.402 -46.594 -17.734 1 89.25 92 SER A N 1
ATOM 703 C CA . SER A 1 92 ? 7.68 -45.25 -18.266 1 89.25 92 SER A CA 1
ATOM 704 C C . SER A 1 92 ? 8.422 -44.406 -17.25 1 89.25 92 SER A C 1
ATOM 706 O O . SER A 1 92 ? 7.977 -44.25 -16.109 1 89.25 92 SER A O 1
ATOM 708 N N . TRP A 1 93 ? 9.555 -43.906 -17.625 1 92.81 93 TRP A N 1
ATOM 709 C CA . TRP A 1 93 ? 10.398 -43.094 -16.75 1 92.81 93 TRP A CA 1
ATOM 710 C C . TRP A 1 93 ? 10.703 -41.75 -17.375 1 92.81 93 TRP A C 1
ATOM 712 O O . TRP A 1 93 ? 10.508 -41.562 -18.578 1 92.81 93 TRP A O 1
ATOM 722 N N . MET A 1 94 ? 11.094 -40.844 -16.547 1 95.19 94 MET A N 1
ATOM 723 C CA . MET A 1 94 ? 11.492 -39.5 -16.984 1 95.19 94 MET A CA 1
ATOM 724 C C . MET A 1 94 ? 12.883 -39.156 -16.469 1 95.19 94 MET A C 1
ATOM 726 O O . MET A 1 94 ? 13.164 -39.312 -15.281 1 95.19 94 MET A O 1
ATOM 730 N N . LEU A 1 95 ? 13.758 -38.75 -17.359 1 96.06 95 LEU A N 1
ATOM 731 C CA . LEU A 1 95 ? 15.062 -38.219 -16.984 1 96.06 95 LEU A CA 1
ATOM 732 C C . LEU A 1 95 ? 15.008 -36.688 -16.859 1 96.06 95 LEU A C 1
ATOM 734 O O . LEU A 1 95 ? 14.672 -36 -17.812 1 96.06 95 LEU A O 1
ATOM 738 N N . LEU A 1 96 ? 15.305 -36.188 -15.664 1 95.31 96 LEU A N 1
ATOM 739 C CA . LEU A 1 96 ? 15.18 -34.781 -15.398 1 95.31 96 LEU A CA 1
ATOM 740 C C . LEU A 1 96 ? 16.531 -34.156 -15.062 1 95.31 96 LEU A C 1
ATOM 742 O O . LEU A 1 96 ? 17.25 -34.688 -14.195 1 95.31 96 LEU A O 1
ATOM 746 N N . LEU A 1 97 ? 16.906 -33.125 -15.789 1 94.75 97 LEU A N 1
ATOM 747 C CA . LEU A 1 97 ? 18.062 -32.312 -15.453 1 94.75 97 LEU A CA 1
ATOM 748 C C . LEU A 1 97 ? 17.641 -31.062 -14.695 1 94.75 97 LEU A C 1
ATOM 750 O O . LEU A 1 97 ? 16.828 -30.281 -15.188 1 94.75 97 LEU A O 1
ATOM 754 N N . GLY A 1 98 ? 18.219 -30.844 -13.609 1 89.56 98 GLY A N 1
ATOM 755 C CA . GLY A 1 98 ? 17.766 -29.812 -12.688 1 89.56 98 GLY A CA 1
ATOM 756 C C . GLY A 1 98 ? 18.125 -28.406 -13.133 1 89.56 98 GLY A C 1
ATOM 757 O O . GLY A 1 98 ? 17.547 -27.422 -12.656 1 89.56 98 GLY A O 1
ATOM 758 N N . ASN A 1 99 ? 19.078 -28.234 -14.023 1 91.31 99 ASN A N 1
ATOM 759 C CA . ASN A 1 99 ? 19.531 -26.922 -14.477 1 91.31 99 ASN A CA 1
ATOM 760 C C . ASN A 1 99 ? 18.781 -26.469 -15.727 1 91.31 99 ASN A C 1
ATOM 762 O O . ASN A 1 99 ? 18.906 -27.078 -16.781 1 91.31 99 ASN A O 1
ATOM 766 N N . ALA A 1 100 ? 18.109 -25.359 -15.617 1 92.56 100 ALA A N 1
ATOM 767 C CA . ALA A 1 100 ? 17.25 -24.875 -16.703 1 92.56 100 ALA A CA 1
ATOM 768 C C . ALA A 1 100 ? 18.062 -24.078 -17.719 1 92.56 100 ALA A C 1
ATOM 770 O O . ALA A 1 100 ? 17.578 -23.797 -18.828 1 92.56 100 ALA A O 1
ATOM 771 N N . LEU A 1 101 ? 19.297 -23.781 -17.438 1 92.56 101 LEU A N 1
ATOM 772 C CA . LEU A 1 101 ? 20.031 -22.844 -18.266 1 92.56 101 LEU A CA 1
ATOM 773 C C . LEU A 1 101 ? 21.078 -23.578 -19.109 1 92.56 101 LEU A C 1
ATOM 775 O O . LEU A 1 101 ? 22.031 -22.969 -19.594 1 92.56 101 LEU A O 1
ATOM 779 N N . LEU A 1 102 ? 20.859 -24.875 -19.281 1 94.81 102 LEU A N 1
ATOM 780 C CA . LEU A 1 102 ? 21.75 -25.641 -20.156 1 94.81 102 LEU A CA 1
ATOM 781 C C . LEU A 1 102 ? 21.531 -25.25 -21.609 1 94.81 102 LEU A C 1
ATOM 783 O O . LEU A 1 102 ? 20.391 -25.047 -22.047 1 94.81 102 LEU A O 1
ATOM 787 N N . ASP A 1 103 ? 22.594 -25.141 -22.344 1 94.12 103 ASP A N 1
ATOM 788 C CA . ASP A 1 103 ? 22.5 -24.688 -23.719 1 94.12 103 ASP A CA 1
ATOM 789 C C . ASP A 1 103 ? 22.172 -25.844 -24.656 1 94.12 103 ASP A C 1
ATOM 791 O O . ASP A 1 103 ? 21.328 -25.719 -25.547 1 94.12 103 ASP A O 1
ATOM 795 N N . GLU A 1 104 ? 22.875 -26.922 -24.5 1 95.12 104 GLU A N 1
ATOM 796 C CA . GLU A 1 104 ? 22.672 -28.125 -25.328 1 95.12 104 GLU A CA 1
ATOM 797 C C . GLU A 1 104 ? 22.641 -29.375 -24.453 1 95.12 104 GLU A C 1
ATOM 799 O O . GLU A 1 104 ? 23.562 -29.609 -23.656 1 95.12 104 GLU A O 1
ATOM 804 N N . VAL A 1 105 ? 21.594 -30.078 -24.625 1 97.19 105 VAL A N 1
ATOM 805 C CA . VAL A 1 105 ? 21.453 -31.359 -23.938 1 97.19 105 VAL A CA 1
ATOM 806 C C . VAL A 1 105 ? 21.016 -32.438 -24.922 1 97.19 105 VAL A C 1
ATOM 808 O O . VAL A 1 105 ? 19.984 -32.281 -25.594 1 97.19 105 VAL A O 1
ATOM 811 N N . GLU A 1 106 ? 21.75 -33.406 -25.047 1 97.44 106 GLU A N 1
ATOM 812 C CA . GLU A 1 106 ? 21.422 -34.562 -25.875 1 97.44 106 GLU A CA 1
ATOM 813 C C . GLU A 1 106 ? 21.469 -35.844 -25.047 1 97.44 106 GLU A C 1
ATOM 815 O O . GLU A 1 106 ? 22.438 -36.094 -24.312 1 97.44 106 GLU A O 1
ATOM 820 N N . VAL A 1 107 ? 20.469 -36.594 -25.172 1 97.69 107 VAL A N 1
ATOM 821 C CA . VAL A 1 107 ? 20.422 -37.844 -24.422 1 97.69 107 VAL A CA 1
ATOM 822 C C . VAL A 1 107 ? 20.297 -39 -25.391 1 97.69 107 VAL A C 1
ATOM 824 O O . VAL A 1 107 ? 19.422 -39 -26.266 1 97.69 107 VAL A O 1
ATOM 827 N N . HIS A 1 108 ? 21.188 -39.969 -25.219 1 96.94 108 HIS A N 1
ATOM 828 C CA . HIS A 1 108 ? 21.188 -41.188 -26.016 1 96.94 108 HIS A CA 1
ATOM 829 C C . HIS A 1 108 ? 21.031 -42.406 -25.125 1 96.94 108 HIS A C 1
ATOM 831 O O . HIS A 1 108 ? 21.438 -42.406 -23.969 1 96.94 108 HIS A O 1
ATOM 837 N N . VAL A 1 109 ? 20.406 -43.406 -25.672 1 96.06 109 VAL A N 1
ATOM 838 C CA . VAL A 1 109 ? 20.234 -44.656 -24.938 1 96.06 109 VAL A CA 1
ATOM 839 C C . VAL A 1 109 ? 20.578 -45.812 -25.828 1 96.06 109 VAL A C 1
ATOM 841 O O . VAL A 1 109 ? 20.406 -45.75 -27.047 1 96.06 109 VAL A O 1
ATOM 844 N N . ARG A 1 110 ? 21.125 -46.812 -25.25 1 94.44 110 ARG A N 1
ATOM 845 C CA . ARG A 1 110 ? 21.406 -48.062 -26 1 94.44 110 ARG A CA 1
ATOM 846 C C . ARG A 1 110 ? 21.109 -49.281 -25.141 1 94.44 110 ARG A C 1
ATOM 848 O O . ARG A 1 110 ? 21.312 -49.25 -23.922 1 94.44 110 ARG A O 1
ATOM 855 N N . ARG A 1 111 ? 20.531 -50.219 -25.766 1 92.5 111 ARG A N 1
ATOM 856 C CA . ARG A 1 111 ? 20.406 -51.531 -25.141 1 92.5 111 ARG A CA 1
ATOM 857 C C . ARG A 1 111 ? 21.688 -52.344 -25.281 1 92.5 111 ARG A C 1
ATOM 859 O O . ARG A 1 111 ? 22.438 -52.156 -26.234 1 92.5 111 ARG A O 1
ATOM 866 N N . SER A 1 112 ? 21.938 -53.219 -24.281 1 85.06 112 SER A N 1
ATOM 867 C CA . SER A 1 112 ? 23.188 -53.969 -24.297 1 85.06 112 SER A CA 1
ATOM 868 C C . SER A 1 112 ? 23.453 -54.562 -25.672 1 85.06 112 SER A C 1
ATOM 870 O O . SER A 1 112 ? 22.656 -55.375 -26.172 1 85.06 112 SER A O 1
ATOM 872 N N . GLY A 1 113 ? 24.562 -54.094 -26.266 1 80 113 GLY A N 1
ATOM 873 C CA . GLY A 1 113 ? 25.016 -54.625 -27.531 1 80 113 GLY A CA 1
ATOM 874 C C . GLY A 1 113 ? 24.391 -53.938 -28.734 1 80 113 GLY A C 1
ATOM 875 O O . GLY A 1 113 ? 24.734 -54.25 -29.875 1 80 113 GLY A O 1
ATOM 876 N N . GLY A 1 114 ? 23.438 -53 -28.578 1 88.38 114 GLY A N 1
ATOM 877 C CA . GLY A 1 114 ? 22.75 -52.344 -29.688 1 88.38 114 GLY A CA 1
ATOM 878 C C . GLY A 1 114 ? 23.328 -51 -30 1 88.38 114 GLY A C 1
ATOM 879 O O . GLY A 1 114 ? 24.297 -50.562 -29.391 1 88.38 114 GLY A O 1
ATOM 880 N N . PRO A 1 115 ? 22.797 -50.344 -31.031 1 91.81 115 PRO A N 1
ATOM 881 C CA . PRO A 1 115 ? 23.234 -49 -31.406 1 91.81 115 PRO A CA 1
ATOM 882 C C . PRO A 1 115 ? 22.641 -47.906 -30.516 1 91.81 115 PRO A C 1
ATOM 884 O O . PRO A 1 115 ? 21.641 -48.125 -29.844 1 91.81 115 PRO A O 1
ATOM 887 N N . TRP A 1 116 ? 23.359 -46.812 -30.5 1 94.44 116 TRP A N 1
ATOM 888 C CA . TRP A 1 116 ? 22.875 -45.656 -29.75 1 94.44 116 TRP A CA 1
ATOM 889 C C . TRP A 1 116 ? 21.656 -45.062 -30.422 1 94.44 116 TRP A C 1
ATOM 891 O O . TRP A 1 116 ? 21.656 -44.812 -31.641 1 94.44 116 TRP A O 1
ATOM 901 N N . GLN A 1 117 ? 20.578 -44.844 -29.703 1 94.31 117 GLN A N 1
ATOM 902 C CA . GLN A 1 117 ? 19.359 -44.188 -30.156 1 94.31 117 GLN A CA 1
ATOM 903 C C . GLN A 1 117 ? 19.172 -42.844 -29.469 1 94.31 117 GLN A C 1
ATOM 905 O O . GLN A 1 117 ? 19.312 -42.75 -28.25 1 94.31 117 GLN A O 1
ATOM 910 N N . LEU A 1 118 ? 18.875 -41.875 -30.25 1 95.44 118 LEU A N 1
ATOM 911 C CA . LEU A 1 118 ? 18.641 -40.562 -29.703 1 95.44 118 LEU A CA 1
ATOM 912 C C . LEU A 1 118 ? 17.281 -40.469 -29.031 1 95.44 118 LEU A C 1
ATOM 914 O O . LEU A 1 118 ? 16.25 -40.719 -29.672 1 95.44 118 LEU A O 1
ATOM 918 N N . LEU A 1 119 ? 17.234 -40.188 -27.766 1 94.06 119 LEU A N 1
ATOM 919 C CA . LEU A 1 119 ? 15.984 -40.031 -27.047 1 94.06 119 LEU A CA 1
ATOM 920 C C . LEU A 1 119 ? 15.391 -38.625 -27.312 1 94.06 119 LEU A C 1
ATOM 922 O O . LEU A 1 119 ? 14.172 -38.5 -27.391 1 94.06 119 LEU A O 1
ATOM 926 N N . GLY A 1 120 ? 16.328 -37.625 -27.328 1 95.19 120 GLY A N 1
ATOM 927 C CA . GLY A 1 120 ? 15.867 -36.281 -27.625 1 95.19 120 GLY A CA 1
ATOM 928 C C . GLY A 1 120 ? 16.953 -35.219 -27.422 1 95.19 120 GLY A C 1
ATOM 929 O O . GLY A 1 120 ? 18.047 -35.531 -26.953 1 95.19 120 GLY A O 1
ATOM 930 N N . ARG A 1 121 ? 16.594 -34.031 -27.891 1 96.31 121 ARG A N 1
ATOM 931 C CA . ARG A 1 121 ? 17.453 -32.844 -27.719 1 96.31 121 ARG A CA 1
ATOM 932 C C . ARG A 1 121 ? 16.719 -31.719 -27.016 1 96.31 121 ARG A C 1
ATOM 934 O O . ARG A 1 121 ? 15.516 -31.547 -27.203 1 96.31 121 ARG A O 1
ATOM 941 N N . SER A 1 122 ? 17.359 -31.125 -26.125 1 96.06 122 SER A N 1
ATOM 942 C CA . SER A 1 122 ? 16.844 -29.984 -25.391 1 96.06 122 SER A CA 1
ATOM 943 C C . SER A 1 122 ? 17.938 -28.953 -25.109 1 96.06 122 SER A C 1
ATOM 945 O O . SER A 1 122 ? 19.047 -29.078 -25.609 1 96.06 122 SER A O 1
ATOM 947 N N . GLY A 1 123 ? 17.531 -27.844 -24.406 1 94.69 123 GLY A N 1
ATOM 948 C CA . GLY A 1 123 ? 18.484 -26.781 -24.109 1 94.69 123 GLY A CA 1
ATOM 949 C C . GLY A 1 123 ? 18.109 -25.469 -24.75 1 94.69 123 GLY A C 1
ATOM 950 O O . GLY A 1 123 ? 17.281 -25.422 -25.672 1 94.69 123 GLY A O 1
ATOM 951 N N . GLU A 1 124 ? 18.797 -24.5 -24.375 1 92.94 124 GLU A N 1
ATOM 952 C CA . GLU A 1 124 ? 18.453 -23.141 -24.781 1 92.94 124 GLU A CA 1
ATOM 953 C C . GLU A 1 124 ? 18.719 -22.906 -26.25 1 92.94 124 GLU A C 1
ATOM 955 O O . GLU A 1 124 ? 18.172 -21.984 -26.859 1 92.94 124 GLU A O 1
ATOM 960 N N . GLU A 1 125 ? 19.594 -23.703 -26.859 1 92.06 125 GLU A N 1
ATOM 961 C CA . GLU A 1 125 ? 19.922 -23.547 -28.266 1 92.06 125 GLU A CA 1
ATOM 962 C C . GLU A 1 125 ? 18.859 -24.203 -29.141 1 92.06 125 GLU A C 1
ATOM 964 O O . GLU A 1 125 ? 18.797 -23.953 -30.359 1 92.06 125 GLU A O 1
ATOM 969 N N . VAL A 1 126 ? 18.078 -25 -28.547 1 94 126 VAL A N 1
ATOM 970 C CA . VAL A 1 126 ? 16.938 -25.625 -29.219 1 94 126 VAL A CA 1
ATOM 971 C C . VAL A 1 126 ? 15.664 -24.828 -28.938 1 94 126 VAL A C 1
ATOM 973 O O . VAL A 1 126 ? 15.383 -24.484 -27.781 1 94 126 VAL A O 1
ATOM 976 N N . PRO A 1 127 ? 14.969 -24.453 -30.078 1 92.38 127 PRO A N 1
ATOM 977 C CA . PRO A 1 127 ? 13.719 -23.734 -29.812 1 92.38 127 PRO A CA 1
ATOM 978 C C . PRO A 1 127 ? 12.797 -24.484 -28.859 1 92.38 127 PRO A C 1
ATOM 980 O O . PRO A 1 127 ? 12.695 -25.703 -28.906 1 92.38 127 PRO A O 1
ATOM 983 N N . ARG A 1 128 ? 12.156 -23.797 -27.984 1 91.25 128 ARG A N 1
ATOM 984 C CA . ARG A 1 128 ? 11.375 -24.359 -26.891 1 91.25 128 ARG A CA 1
ATOM 985 C C . ARG A 1 128 ? 10.258 -25.25 -27.422 1 91.25 128 ARG A C 1
ATOM 987 O O . ARG A 1 128 ? 9.914 -26.266 -26.812 1 91.25 128 ARG A O 1
ATOM 994 N N . HIS A 1 129 ? 9.695 -24.922 -28.531 1 89.19 129 HIS A N 1
ATOM 995 C CA . HIS A 1 129 ? 8.602 -25.703 -29.094 1 89.19 129 HIS A CA 1
ATOM 996 C C . HIS A 1 129 ? 9.086 -27.094 -29.516 1 89.19 129 HIS A C 1
ATOM 998 O O . HIS A 1 129 ? 8.281 -28.016 -29.672 1 89.19 129 HIS A O 1
ATOM 1004 N N . ALA A 1 130 ? 10.398 -27.234 -29.672 1 92.31 130 ALA A N 1
ATOM 1005 C CA . ALA A 1 130 ? 10.969 -28.5 -30.125 1 92.31 130 ALA A CA 1
ATOM 1006 C C . ALA A 1 130 ? 11.43 -29.344 -28.953 1 92.31 130 ALA A C 1
ATOM 1008 O O . ALA A 1 130 ? 11.938 -30.453 -29.141 1 92.31 130 ALA A O 1
ATOM 1009 N N . TRP A 1 131 ? 11.281 -28.875 -27.734 1 94 131 TRP A N 1
ATOM 1010 C CA . TRP A 1 131 ? 11.648 -29.672 -26.562 1 94 131 TRP A CA 1
ATOM 1011 C C . TRP A 1 131 ? 10.727 -30.875 -26.406 1 94 131 TRP A C 1
ATOM 1013 O O . TRP A 1 131 ? 9.531 -30.781 -26.672 1 94 131 TRP A O 1
ATOM 1023 N N . PRO A 1 132 ? 11.242 -31.938 -25.984 1 93.75 132 PRO A N 1
ATOM 1024 C CA . PRO A 1 132 ? 10.414 -33.125 -25.828 1 93.75 132 PRO A CA 1
ATOM 1025 C C . PRO A 1 132 ? 9.32 -32.969 -24.781 1 93.75 132 PRO A C 1
ATOM 1027 O O . PRO A 1 132 ? 8.242 -33.562 -24.922 1 93.75 132 PRO A O 1
ATOM 1030 N N . VAL A 1 133 ? 9.562 -32.25 -23.719 1 93.81 133 VAL A N 1
ATOM 1031 C CA . VAL A 1 133 ? 8.617 -32.031 -22.641 1 93.81 133 VAL A CA 1
ATOM 1032 C C . VAL A 1 133 ? 8.531 -30.531 -22.344 1 93.81 133 VAL A C 1
ATOM 1034 O O . VAL A 1 133 ? 9.555 -29.844 -22.281 1 93.81 133 VAL A O 1
ATOM 1037 N N . ASP A 1 134 ? 7.336 -30 -22.203 1 92.88 134 ASP A N 1
ATOM 1038 C CA . ASP A 1 134 ? 7.164 -28.594 -21.844 1 92.88 134 ASP A CA 1
ATOM 1039 C C . ASP A 1 134 ? 7.383 -28.359 -20.344 1 92.88 134 ASP A C 1
ATOM 1041 O O . ASP A 1 134 ? 6.422 -28.344 -19.578 1 92.88 134 ASP A O 1
ATOM 1045 N N . TYR A 1 135 ? 8.531 -28.266 -20 1 94 135 TYR A N 1
ATOM 1046 C CA . TYR A 1 135 ? 8.977 -28.047 -18.641 1 94 135 TYR A CA 1
ATOM 1047 C C . TYR A 1 135 ? 10.086 -27 -18.578 1 94 135 TYR A C 1
ATOM 1049 O O . TYR A 1 135 ? 10.664 -26.641 -19.609 1 94 135 TYR A O 1
ATOM 1057 N N . ARG A 1 136 ? 10.289 -26.484 -17.484 1 92.75 136 ARG A N 1
ATOM 1058 C CA . ARG A 1 136 ? 11.211 -25.359 -17.328 1 92.75 136 ARG A CA 1
ATOM 1059 C C . ARG A 1 136 ? 12.648 -25.797 -17.594 1 92.75 136 ARG A C 1
ATOM 1061 O O . ARG A 1 136 ? 13.484 -25 -18.016 1 92.75 136 ARG A O 1
ATOM 1068 N N . SER A 1 137 ? 12.953 -27.031 -17.25 1 94.62 137 SER A N 1
ATOM 1069 C CA . SER A 1 137 ? 14.289 -27.594 -17.469 1 94.62 137 SER A CA 1
ATOM 1070 C C . SER A 1 137 ? 14.227 -28.828 -18.359 1 94.62 137 SER A C 1
ATOM 1072 O O . SER A 1 137 ? 13.148 -29.375 -18.609 1 94.62 137 SER A O 1
ATOM 1074 N N . PRO A 1 138 ? 15.336 -29.234 -18.922 1 96.44 138 PRO A N 1
ATOM 1075 C CA . PRO A 1 138 ? 15.328 -30.375 -19.844 1 96.44 138 PRO A CA 1
ATOM 1076 C C . PRO A 1 138 ? 14.852 -31.656 -19.188 1 96.44 138 PRO A C 1
ATOM 1078 O O . PRO A 1 138 ? 15.32 -32 -18.094 1 96.44 138 PRO A O 1
ATOM 1081 N N . ALA A 1 139 ? 13.93 -32.25 -19.828 1 97 139 ALA A N 1
ATOM 1082 C CA . ALA A 1 139 ? 13.367 -33.531 -19.406 1 97 139 ALA A CA 1
ATOM 1083 C C . ALA A 1 139 ? 13.133 -34.438 -20.594 1 97 139 ALA A C 1
ATOM 1085 O O . ALA A 1 139 ? 12.719 -33.969 -21.672 1 97 139 ALA A O 1
ATOM 1086 N N . PHE A 1 140 ? 13.414 -35.688 -20.438 1 96.69 140 PHE A N 1
ATOM 1087 C CA . PHE A 1 140 ? 13.312 -36.656 -21.531 1 96.69 140 PHE A CA 1
ATOM 1088 C C . PHE A 1 140 ? 12.523 -37.875 -21.094 1 96.69 140 PHE A C 1
ATOM 1090 O O . PHE A 1 140 ? 12.68 -38.344 -19.969 1 96.69 140 PHE A O 1
ATOM 1097 N N . GLN A 1 141 ? 11.711 -38.344 -22 1 94.06 141 GLN A N 1
ATOM 1098 C CA . GLN A 1 141 ? 10.953 -39.562 -21.75 1 94.06 141 GLN A CA 1
ATOM 1099 C C . GLN A 1 141 ? 11.797 -40.812 -22.078 1 94.06 141 GLN A C 1
ATOM 1101 O O . GLN A 1 141 ? 12.469 -40.844 -23.109 1 94.06 141 GLN A O 1
ATOM 1106 N N . PHE A 1 142 ? 11.852 -41.719 -21.125 1 93.31 142 PHE A N 1
ATOM 1107 C CA . PHE A 1 142 ? 12.539 -43 -21.281 1 93.31 142 PHE A CA 1
ATOM 1108 C C . PHE A 1 142 ? 11.578 -44.156 -21.078 1 93.31 142 PHE A C 1
ATOM 1110 O O . PHE A 1 142 ? 11.172 -44.438 -19.953 1 93.31 142 PHE A O 1
ATOM 1117 N N . GLU A 1 143 ? 11.203 -44.781 -22.172 1 89.5 143 GLU A N 1
ATOM 1118 C CA . GLU A 1 143 ? 10.289 -45.906 -22.141 1 89.5 143 GLU A CA 1
ATOM 1119 C C . GLU A 1 143 ? 10.938 -47.156 -22.734 1 89.5 143 GLU A C 1
ATOM 1121 O O . GLU A 1 143 ? 10.727 -47.469 -23.906 1 89.5 143 GLU A O 1
ATOM 1126 N N . PRO A 1 144 ? 11.625 -47.875 -21.891 1 88.88 144 PRO A N 1
ATOM 1127 C CA . PRO A 1 144 ? 12.234 -49.125 -22.406 1 88.88 144 PRO A CA 1
ATOM 1128 C C . PRO A 1 144 ? 11.188 -50.156 -22.828 1 88.88 144 PRO A C 1
ATOM 1130 O O . PRO A 1 144 ? 10.258 -50.438 -22.078 1 88.88 144 PRO A O 1
ATOM 1133 N N . PRO A 1 145 ? 11.297 -50.625 -24.016 1 82.62 145 PRO A N 1
ATOM 1134 C CA . PRO A 1 145 ? 10.297 -51.594 -24.531 1 82.62 145 PRO A CA 1
ATOM 1135 C C . PRO A 1 145 ? 10.336 -52.938 -23.812 1 82.62 145 PRO A C 1
ATOM 1137 O O . PRO A 1 145 ? 9.344 -53.656 -23.812 1 82.62 145 PRO A O 1
ATOM 1140 N N . ALA A 1 146 ? 11.539 -53.344 -23.25 1 87.75 146 ALA A N 1
ATOM 1141 C CA . ALA A 1 146 ? 11.68 -54.625 -22.594 1 87.75 146 ALA A CA 1
ATOM 1142 C C . ALA A 1 146 ? 12.633 -54.531 -21.406 1 87.75 146 ALA A C 1
ATOM 1144 O O . ALA A 1 146 ? 13.391 -53.562 -21.281 1 87.75 146 ALA A O 1
ATOM 1145 N N . ALA A 1 147 ? 12.469 -55.531 -20.531 1 90.19 147 ALA A N 1
ATOM 1146 C CA . ALA A 1 147 ? 13.422 -55.625 -19.422 1 90.19 147 ALA A CA 1
ATOM 1147 C C . ALA A 1 147 ? 14.82 -55.969 -19.922 1 90.19 147 ALA A C 1
ATOM 1149 O O . ALA A 1 147 ? 14.984 -56.594 -20.984 1 90.19 147 ALA A O 1
ATOM 1150 N N . GLY A 1 148 ? 15.867 -55.438 -19.188 1 91.19 148 GLY A N 1
ATOM 1151 C CA . GLY A 1 148 ? 17.25 -55.688 -19.578 1 91.19 148 GLY A CA 1
ATOM 1152 C C . GLY A 1 148 ? 18.203 -54.594 -19.141 1 91.19 148 GLY A C 1
ATOM 1153 O O . GLY A 1 148 ? 17.891 -53.781 -18.266 1 91.19 148 GLY A O 1
ATOM 1154 N N . SER A 1 149 ? 19.422 -54.781 -19.75 1 93.5 149 SER A N 1
ATOM 1155 C CA . SER A 1 149 ? 20.469 -53.844 -19.438 1 93.5 149 SER A CA 1
ATOM 1156 C C . SER A 1 149 ? 20.531 -52.719 -20.469 1 93.5 149 SER A C 1
ATOM 1158 O O . SER A 1 149 ? 20.562 -52.969 -21.672 1 93.5 149 SER A O 1
ATOM 1160 N N . TYR A 1 150 ? 20.484 -51.5 -19.922 1 94.56 150 TYR A N 1
ATOM 1161 C CA . TYR A 1 150 ? 20.578 -50.312 -20.766 1 94.56 150 TYR A CA 1
ATOM 1162 C C . TYR A 1 150 ? 21.719 -49.406 -20.328 1 94.56 150 TYR A C 1
ATOM 1164 O O . TYR A 1 150 ? 22.266 -49.562 -19.234 1 94.56 150 TYR A O 1
ATOM 1172 N N . GLU A 1 151 ? 22.141 -48.531 -21.203 1 94.94 151 GLU A N 1
ATOM 1173 C CA . GLU A 1 151 ? 23.109 -47.5 -20.906 1 94.94 151 GLU A CA 1
ATOM 1174 C C . GLU A 1 151 ? 22.656 -46.125 -21.406 1 94.94 151 GLU A C 1
ATOM 1176 O O . GLU A 1 151 ? 22.109 -46.031 -22.516 1 94.94 151 GLU A O 1
ATOM 1181 N N . LEU A 1 152 ? 22.828 -45.219 -20.547 1 95.38 152 LEU A N 1
ATOM 1182 C CA . LEU A 1 152 ? 22.484 -43.844 -20.922 1 95.38 152 LEU A CA 1
ATOM 1183 C C . LEU A 1 152 ? 23.734 -43.031 -21.203 1 95.38 152 LEU A C 1
ATOM 1185 O O . LEU A 1 152 ? 24.734 -43.156 -20.5 1 95.38 152 LEU A O 1
ATOM 1189 N N . LEU A 1 153 ? 23.719 -42.281 -22.234 1 96.38 153 LEU A N 1
ATOM 1190 C CA . LEU A 1 153 ? 24.781 -41.344 -22.609 1 96.38 153 LEU A CA 1
ATOM 1191 C C . LEU A 1 153 ? 24.219 -39.938 -22.781 1 96.38 153 LEU A C 1
ATOM 1193 O O . LEU A 1 153 ? 23.328 -39.688 -23.594 1 96.38 153 LEU A O 1
ATOM 1197 N N . VAL A 1 154 ? 24.719 -38.969 -21.984 1 97 154 VAL A N 1
ATOM 1198 C CA . VAL A 1 154 ? 24.203 -37.625 -21.984 1 97 154 VAL A CA 1
ATOM 1199 C C . VAL A 1 154 ? 25.312 -36.625 -22.375 1 97 154 VAL A C 1
ATOM 1201 O O . VAL A 1 154 ? 26.422 -36.688 -21.828 1 97 154 VAL A O 1
ATOM 1204 N N . ARG A 1 155 ? 25.062 -35.75 -23.281 1 97.38 155 ARG A N 1
ATOM 1205 C CA . ARG A 1 155 ? 25.969 -34.688 -23.672 1 97.38 155 ARG A CA 1
ATOM 1206 C C . ARG A 1 155 ? 25.469 -33.344 -23.172 1 97.38 155 ARG A C 1
ATOM 1208 O O . ARG A 1 155 ? 24.328 -32.969 -23.453 1 97.38 155 ARG A O 1
ATOM 1215 N N . LEU A 1 156 ? 26.312 -32.625 -22.469 1 96.44 156 LEU A N 1
ATOM 1216 C CA . LEU A 1 156 ? 25.922 -31.344 -21.891 1 96.44 156 LEU A CA 1
ATOM 1217 C C . LEU A 1 156 ? 26.875 -30.234 -22.297 1 96.44 156 LEU A C 1
ATOM 1219 O O . LEU A 1 156 ? 28.094 -30.438 -22.344 1 96.44 156 LEU A O 1
ATOM 1223 N N . ARG A 1 157 ? 26.312 -29.109 -22.609 1 94.25 157 ARG A N 1
ATOM 1224 C CA . ARG A 1 157 ? 27.062 -27.875 -22.859 1 94.25 157 ARG A CA 1
ATOM 1225 C C . ARG A 1 157 ? 26.297 -26.656 -22.344 1 94.25 157 ARG A C 1
ATOM 1227 O O . ARG A 1 157 ? 25.062 -26.609 -22.438 1 94.25 157 ARG A O 1
ATOM 1234 N N . ALA A 1 158 ? 26.984 -25.75 -21.672 1 90.31 158 ALA A N 1
ATOM 1235 C CA . ALA A 1 158 ? 26.328 -24.562 -21.141 1 90.31 158 ALA A CA 1
ATOM 1236 C C . ALA A 1 158 ? 27.281 -23.359 -21.141 1 90.31 158 ALA A C 1
ATOM 1238 O O . ALA A 1 158 ? 28.484 -23.516 -20.938 1 90.31 158 ALA A O 1
ATOM 1239 N N . ARG A 1 159 ? 26.797 -22.125 -21.469 1 84.62 159 ARG A N 1
ATOM 1240 C CA . ARG A 1 159 ? 27.516 -20.875 -21.281 1 84.62 159 ARG A CA 1
ATOM 1241 C C . ARG A 1 159 ? 27.562 -20.484 -19.812 1 84.62 159 ARG A C 1
ATOM 1243 O O . ARG A 1 159 ? 28.562 -19.953 -19.328 1 84.62 159 ARG A O 1
ATOM 1250 N N . ASN A 1 160 ? 26.422 -20.797 -19.203 1 88.5 160 ASN A N 1
ATOM 1251 C CA . ASN A 1 160 ? 26.344 -20.578 -17.766 1 88.5 160 ASN A CA 1
ATOM 1252 C C . ASN A 1 160 ? 27.062 -21.688 -17 1 88.5 160 ASN A C 1
ATOM 1254 O O . ASN A 1 160 ? 27.766 -22.5 -17.594 1 88.5 160 ASN A O 1
ATOM 1258 N N . ALA A 1 161 ? 26.938 -21.578 -15.68 1 86.44 161 ALA A N 1
ATOM 1259 C CA . ALA A 1 161 ? 27.578 -22.609 -14.859 1 86.44 161 ALA A CA 1
ATOM 1260 C C . ALA A 1 161 ? 26.984 -23.984 -15.164 1 86.44 161 ALA A C 1
ATOM 1262 O O . ALA A 1 161 ? 25.766 -24.172 -15.133 1 86.44 161 ALA A O 1
ATOM 1263 N N . LEU A 1 162 ? 27.875 -24.906 -15.531 1 90.38 162 LEU A N 1
ATOM 1264 C CA . LEU A 1 162 ? 27.438 -26.25 -15.844 1 90.38 162 LEU A CA 1
ATOM 1265 C C . LEU A 1 162 ? 27.328 -27.094 -14.586 1 90.38 162 LEU A C 1
ATOM 1267 O O . LEU A 1 162 ? 28.203 -27.922 -14.305 1 90.38 162 LEU A O 1
ATOM 1271 N N . VAL A 1 163 ? 26.328 -26.828 -13.844 1 87.69 163 VAL A N 1
ATOM 1272 C CA . VAL A 1 163 ? 25.984 -27.531 -12.617 1 87.69 163 VAL A CA 1
ATOM 1273 C C . VAL A 1 163 ? 24.562 -28.078 -12.719 1 87.69 163 VAL A C 1
ATOM 1275 O O . VAL A 1 163 ? 23.609 -27.328 -12.906 1 87.69 163 VAL A O 1
ATOM 1278 N N . THR A 1 164 ? 24.516 -29.391 -12.625 1 88.88 164 THR A N 1
ATOM 1279 C CA . THR A 1 164 ? 23.172 -29.938 -12.773 1 88.88 164 THR A CA 1
ATOM 1280 C C . THR A 1 164 ? 23.031 -31.25 -12.016 1 88.88 164 THR A C 1
ATOM 1282 O O . THR A 1 164 ? 23.984 -32.031 -11.938 1 88.88 164 THR A O 1
ATOM 1285 N N . ARG A 1 165 ? 21.922 -31.312 -11.445 1 88.75 165 ARG A N 1
ATOM 1286 C CA . ARG A 1 165 ? 21.484 -32.594 -10.875 1 88.75 165 ARG A CA 1
ATOM 1287 C C . ARG A 1 165 ? 20.656 -33.375 -11.875 1 88.75 165 ARG A C 1
ATOM 1289 O O . ARG A 1 165 ? 19.859 -32.812 -12.609 1 88.75 165 ARG A O 1
ATOM 1296 N N . ILE A 1 166 ? 20.922 -34.688 -11.977 1 91.88 166 ILE A N 1
ATOM 1297 C CA . ILE A 1 166 ? 20.156 -35.562 -12.859 1 91.88 166 ILE A CA 1
ATOM 1298 C C . ILE A 1 166 ? 19.391 -36.594 -12.039 1 91.88 166 ILE A C 1
ATOM 1300 O O . ILE A 1 166 ? 19.984 -37.312 -11.234 1 91.88 166 ILE A O 1
ATOM 1304 N N . ASP A 1 167 ? 18.125 -36.594 -12.25 1 92.19 167 ASP A N 1
ATOM 1305 C CA . ASP A 1 167 ? 17.266 -37.531 -11.531 1 92.19 167 ASP A CA 1
ATOM 1306 C C . ASP A 1 167 ? 16.453 -38.375 -12.5 1 92.19 167 ASP A C 1
ATOM 1308 O O . ASP A 1 167 ? 16.125 -37.906 -13.602 1 92.19 167 ASP A O 1
ATOM 1312 N N . LEU A 1 168 ? 16.219 -39.562 -12.078 1 94.25 168 LEU A N 1
ATOM 1313 C CA . LEU A 1 168 ? 15.305 -40.438 -12.797 1 94.25 168 LEU A CA 1
ATOM 1314 C C . LEU A 1 168 ? 13.992 -40.625 -12.047 1 94.25 168 LEU A C 1
ATOM 1316 O O . LEU A 1 168 ? 13.984 -41.031 -10.891 1 94.25 168 LEU A O 1
ATOM 1320 N N . TRP A 1 169 ? 12.906 -40.25 -12.734 1 94.56 169 TRP A N 1
ATOM 1321 C CA . TRP A 1 169 ? 11.586 -40.281 -12.109 1 94.56 169 TRP A CA 1
ATOM 1322 C C . TRP A 1 169 ? 10.688 -41.312 -12.773 1 94.56 169 TRP A C 1
ATOM 1324 O O . TRP A 1 169 ? 10.781 -41.531 -13.977 1 94.56 169 TRP A O 1
ATOM 1334 N N . GLN A 1 170 ? 9.922 -41.906 -11.883 1 93.12 170 GLN A N 1
ATOM 1335 C CA . GLN A 1 170 ? 8.758 -42.562 -12.477 1 93.12 170 GLN A CA 1
ATOM 1336 C C . GLN A 1 170 ? 7.816 -41.562 -13.117 1 93.12 170 GLN A C 1
ATOM 1338 O O . GLN A 1 170 ? 7.656 -40.438 -12.609 1 93.12 170 GLN A O 1
ATOM 1343 N N . ARG A 1 171 ? 7.203 -41.938 -14.211 1 91.69 171 ARG A N 1
ATOM 1344 C CA . ARG A 1 171 ? 6.461 -40.969 -15.039 1 91.69 171 ARG A CA 1
ATOM 1345 C C . ARG A 1 171 ? 5.387 -40.25 -14.219 1 91.69 171 ARG A C 1
ATOM 1347 O O . ARG A 1 171 ? 5.309 -39.031 -14.219 1 91.69 171 ARG A O 1
ATOM 1354 N N . LEU A 1 172 ? 4.5 -40.969 -13.57 1 89.81 172 LEU A N 1
ATOM 1355 C CA . LEU A 1 172 ? 3.414 -40.375 -12.805 1 89.81 172 LEU A CA 1
ATOM 1356 C C . LEU A 1 172 ? 3.957 -39.5 -11.68 1 89.81 172 LEU A C 1
ATOM 1358 O O . LEU A 1 172 ? 3.438 -38.406 -11.422 1 89.81 172 LEU A O 1
ATOM 1362 N N . ALA A 1 173 ? 4.969 -40 -10.992 1 93 173 ALA A N 1
ATOM 1363 C CA . ALA A 1 173 ? 5.586 -39.219 -9.906 1 93 173 ALA A CA 1
ATOM 1364 C C . ALA A 1 173 ? 6.172 -37.906 -10.422 1 93 173 ALA A C 1
ATOM 1366 O O . ALA A 1 173 ? 6.062 -36.875 -9.766 1 93 173 ALA A O 1
ATOM 1367 N N . PHE A 1 174 ? 6.785 -38 -11.555 1 93.75 174 PHE A N 1
ATOM 1368 C CA . PHE A 1 174 ? 7.336 -36.812 -12.195 1 93.75 174 PHE A CA 1
ATOM 1369 C C . PHE A 1 174 ? 6.238 -35.781 -12.477 1 93.75 174 PHE A C 1
ATOM 1371 O O . PHE A 1 174 ? 6.387 -34.625 -12.156 1 93.75 174 PHE A O 1
ATOM 1378 N N . ASP A 1 175 ? 5.207 -36.25 -13.047 1 93.12 175 ASP A N 1
ATOM 1379 C CA . ASP A 1 175 ? 4.113 -35.375 -13.43 1 93.12 175 ASP A CA 1
ATOM 1380 C C . ASP A 1 175 ? 3.475 -34.719 -12.211 1 93.12 175 ASP A C 1
ATOM 1382 O O . ASP A 1 175 ? 3.197 -33.5 -12.211 1 93.12 175 ASP A O 1
ATOM 1386 N N . ASN A 1 176 ? 3.244 -35.5 -11.219 1 91.31 176 ASN A N 1
ATOM 1387 C CA . ASN A 1 176 ? 2.678 -34.969 -9.984 1 91.31 176 ASN A CA 1
ATOM 1388 C C . ASN A 1 176 ? 3.592 -33.906 -9.359 1 91.31 176 ASN A C 1
ATOM 1390 O O . ASN A 1 176 ? 3.133 -32.844 -8.969 1 91.31 176 ASN A O 1
ATOM 1394 N N . HIS A 1 177 ? 4.812 -34.219 -9.328 1 91.19 177 HIS A N 1
ATOM 1395 C CA . HIS A 1 177 ? 5.777 -33.312 -8.719 1 91.19 177 HIS A CA 1
ATOM 1396 C C . HIS A 1 177 ? 5.875 -32 -9.5 1 91.19 177 HIS A C 1
ATOM 1398 O O . HIS A 1 177 ? 5.863 -30.922 -8.914 1 91.19 177 HIS A O 1
ATOM 1404 N N . THR A 1 178 ? 5.965 -32.062 -10.789 1 93.19 178 THR A N 1
ATOM 1405 C CA . THR A 1 178 ? 6.164 -30.891 -11.625 1 93.19 178 THR A CA 1
ATOM 1406 C C . THR A 1 178 ? 4.914 -30.016 -11.625 1 93.19 178 THR A C 1
ATOM 1408 O O . THR A 1 178 ? 5.008 -28.781 -11.734 1 93.19 178 THR A O 1
ATOM 1411 N N . ARG A 1 179 ? 3.777 -30.625 -11.484 1 91.81 179 ARG A N 1
ATOM 1412 C CA . ARG A 1 179 ? 2.545 -29.859 -11.367 1 91.81 179 ARG A CA 1
ATOM 1413 C C . ARG A 1 179 ? 2.527 -29.047 -10.078 1 91.81 179 ARG A C 1
ATOM 1415 O O . ARG A 1 179 ? 2.176 -27.875 -10.078 1 91.81 179 ARG A O 1
ATOM 1422 N N . ARG A 1 180 ? 2.896 -29.656 -9.008 1 90.19 180 ARG A N 1
ATOM 1423 C CA . ARG A 1 180 ? 2.943 -28.969 -7.723 1 90.19 180 ARG A CA 1
ATOM 1424 C C . ARG A 1 180 ? 4.008 -27.875 -7.727 1 90.19 180 ARG A C 1
ATOM 1426 O O . ARG A 1 180 ? 3.811 -26.812 -7.148 1 90.19 180 ARG A O 1
ATOM 1433 N N . GLU A 1 181 ? 5.09 -28.234 -8.305 1 90.5 181 GLU A N 1
ATOM 1434 C CA . GLU A 1 181 ? 6.16 -27.25 -8.406 1 90.5 181 GLU A CA 1
ATOM 1435 C C . GLU A 1 181 ? 5.707 -26.016 -9.195 1 90.5 181 GLU A C 1
ATOM 1437 O O . GLU A 1 181 ? 6 -24.891 -8.812 1 90.5 181 GLU A O 1
ATOM 1442 N N . ALA A 1 182 ? 5.02 -26.25 -10.297 1 92.38 182 ALA A N 1
ATOM 1443 C CA . ALA A 1 182 ? 4.508 -25.156 -11.109 1 92.38 182 ALA A CA 1
ATOM 1444 C C . ALA A 1 182 ? 3.559 -24.266 -10.312 1 92.38 182 ALA A C 1
ATOM 1446 O O . ALA A 1 182 ? 3.613 -23.031 -10.406 1 92.38 182 ALA A O 1
ATOM 1447 N N . LEU A 1 183 ? 2.764 -24.891 -9.539 1 91.81 183 LEU A N 1
ATOM 1448 C CA . LEU A 1 183 ? 1.844 -24.156 -8.688 1 91.81 183 LEU A CA 1
ATOM 1449 C C . LEU A 1 183 ? 2.607 -23.281 -7.691 1 91.81 183 LEU A C 1
ATOM 1451 O O . LEU A 1 183 ? 2.266 -22.109 -7.488 1 91.81 183 LEU A O 1
ATOM 1455 N N . SER A 1 184 ? 3.635 -23.812 -7.105 1 89.81 184 SER A N 1
ATOM 1456 C CA . SER A 1 184 ? 4.43 -23.094 -6.121 1 89.81 184 SER A CA 1
ATOM 1457 C C . SER A 1 184 ? 5.152 -21.906 -6.762 1 89.81 184 SER A C 1
ATOM 1459 O O . SER A 1 184 ? 5.191 -20.812 -6.191 1 89.81 184 SER A O 1
ATOM 1461 N N . PHE A 1 185 ? 5.688 -22.141 -7.938 1 90.25 185 PHE A N 1
ATOM 1462 C CA . PHE A 1 185 ? 6.359 -21.047 -8.633 1 90.25 185 PHE A CA 1
ATOM 1463 C C . PHE A 1 185 ? 5.363 -19.969 -9.047 1 90.25 185 PHE A C 1
ATOM 1465 O O . PHE A 1 185 ? 5.664 -18.781 -8.984 1 90.25 185 PHE A O 1
ATOM 1472 N N . GLY A 1 186 ? 4.215 -20.453 -9.469 1 91.12 186 GLY A N 1
ATOM 1473 C CA . GLY A 1 186 ? 3.182 -19.484 -9.781 1 91.12 186 GLY A CA 1
ATOM 1474 C C . GLY A 1 186 ? 2.807 -18.609 -8.594 1 91.12 186 GLY A C 1
ATOM 1475 O O . GLY A 1 186 ? 2.686 -17.391 -8.727 1 91.12 186 GLY A O 1
ATOM 1476 N N . LEU A 1 187 ? 2.654 -19.234 -7.465 1 90.62 187 LEU A N 1
ATOM 1477 C CA . LEU A 1 187 ? 2.336 -18.5 -6.242 1 90.62 187 LEU A CA 1
ATOM 1478 C C . LEU A 1 187 ? 3.404 -17.453 -5.938 1 90.62 187 LEU A C 1
ATOM 1480 O O . LEU A 1 187 ? 3.084 -16.297 -5.652 1 90.62 187 LEU A O 1
ATOM 1484 N N . TYR A 1 188 ? 4.57 -17.906 -6.086 1 89.75 188 TYR A N 1
ATOM 1485 C CA . TYR A 1 188 ? 5.723 -17.047 -5.805 1 89.75 188 TYR A CA 1
ATOM 1486 C C . TYR A 1 188 ? 5.77 -15.867 -6.762 1 89.75 188 TYR A C 1
ATOM 1488 O O . TYR A 1 188 ? 5.926 -14.719 -6.332 1 89.75 188 TYR A O 1
ATOM 1496 N N . PHE A 1 189 ? 5.543 -16.062 -7.938 1 90.62 189 PHE A N 1
ATOM 1497 C CA . PHE A 1 189 ? 5.68 -15.016 -8.938 1 90.62 189 PHE A CA 1
ATOM 1498 C C . PHE A 1 189 ? 4.461 -14.102 -8.93 1 90.62 189 PHE A C 1
ATOM 1500 O O . PHE A 1 189 ? 4.57 -12.906 -9.219 1 90.62 189 PHE A O 1
ATOM 1507 N N . GLY A 1 190 ? 3.332 -14.719 -8.625 1 91.31 190 GLY A N 1
ATOM 1508 C CA . GLY A 1 190 ? 2.166 -13.867 -8.438 1 91.31 190 GLY A CA 1
ATOM 1509 C C . GLY A 1 190 ? 2.334 -12.852 -7.328 1 91.31 190 GLY A C 1
ATOM 1510 O O . GLY A 1 190 ? 1.965 -11.688 -7.48 1 91.31 190 GLY A O 1
ATOM 1511 N N . LEU A 1 191 ? 2.91 -13.273 -6.273 1 92.69 191 LEU A N 1
ATOM 1512 C CA . LEU A 1 191 ? 3.195 -12.383 -5.156 1 92.69 191 LEU A CA 1
ATOM 1513 C C . LEU A 1 191 ? 4.125 -11.258 -5.582 1 92.69 191 LEU A C 1
ATOM 1515 O O . LEU A 1 191 ? 3.865 -10.086 -5.293 1 92.69 191 LEU A O 1
ATOM 1519 N N . TYR A 1 192 ? 5.117 -11.578 -6.359 1 92.75 192 TYR A N 1
ATOM 1520 C CA . TYR A 1 192 ? 6.098 -10.578 -6.781 1 92.75 192 TYR A CA 1
ATOM 1521 C C . TYR A 1 192 ? 5.473 -9.586 -7.754 1 92.75 192 TYR A C 1
ATOM 1523 O O . TYR A 1 192 ? 5.762 -8.383 -7.691 1 92.75 192 TYR A O 1
ATOM 1531 N N . LEU A 1 193 ? 4.664 -10.117 -8.617 1 91.75 193 LEU A N 1
ATOM 1532 C CA . LEU A 1 193 ? 4.051 -9.234 -9.602 1 91.75 193 LEU A CA 1
ATOM 1533 C C . LEU A 1 193 ? 3.191 -8.172 -8.922 1 91.75 193 LEU A C 1
ATOM 1535 O O . LEU A 1 193 ? 3.252 -6.996 -9.273 1 91.75 193 LEU A O 1
ATOM 1539 N N . LEU A 1 194 ? 2.457 -8.609 -7.98 1 91.88 194 LEU A N 1
ATOM 1540 C CA . LEU A 1 194 ? 1.64 -7.633 -7.266 1 91.88 194 LEU A CA 1
ATOM 1541 C C . LEU A 1 194 ? 2.512 -6.691 -6.441 1 91.88 194 LEU A C 1
ATOM 1543 O O . LEU A 1 194 ? 2.238 -5.492 -6.371 1 91.88 194 LEU A O 1
ATOM 1547 N N . LEU A 1 195 ? 3.531 -7.234 -5.812 1 93.25 195 LEU A N 1
ATOM 1548 C CA . LEU A 1 195 ? 4.422 -6.398 -5.02 1 93.25 195 LEU A CA 1
ATOM 1549 C C . LEU A 1 195 ? 5.059 -5.312 -5.879 1 93.25 195 LEU A C 1
ATOM 1551 O O . LEU A 1 195 ? 5.168 -4.16 -5.453 1 93.25 195 LEU A O 1
ATOM 1555 N N . ILE A 1 196 ? 5.449 -5.625 -7.07 1 94.75 196 ILE A N 1
ATOM 1556 C CA . ILE A 1 196 ? 6.008 -4.664 -8.016 1 94.75 196 ILE A CA 1
ATOM 1557 C C . ILE A 1 196 ? 4.961 -3.609 -8.359 1 94.75 196 ILE A C 1
ATOM 1559 O O . ILE A 1 196 ? 5.262 -2.414 -8.391 1 94.75 196 ILE A O 1
ATOM 1563 N N . GLY A 1 197 ? 3.764 -4.121 -8.562 1 91.88 197 GLY A N 1
ATOM 1564 C CA . GLY A 1 197 ? 2.684 -3.188 -8.836 1 91.88 197 GLY A CA 1
ATOM 1565 C C . GLY A 1 197 ? 2.438 -2.207 -7.703 1 91.88 197 GLY A C 1
ATOM 1566 O O . GLY A 1 197 ? 2.32 -1.002 -7.934 1 91.88 197 GLY A O 1
ATOM 1567 N N . VAL A 1 198 ? 2.377 -2.703 -6.523 1 89.06 198 VAL A N 1
ATOM 1568 C CA . VAL A 1 198 ? 2.139 -1.887 -5.34 1 89.06 198 VAL A CA 1
ATOM 1569 C C . VAL A 1 198 ? 3.27 -0.872 -5.176 1 89.06 198 VAL A C 1
ATOM 1571 O O . VAL A 1 198 ? 3.02 0.307 -4.914 1 89.06 198 VAL A O 1
ATOM 1574 N N . GLN A 1 199 ? 4.449 -1.324 -5.375 1 91.19 199 GLN A N 1
ATOM 1575 C CA . GLN A 1 199 ? 5.598 -0.44 -5.215 1 91.19 199 GLN A CA 1
ATOM 1576 C C . GLN A 1 199 ? 5.652 0.599 -6.332 1 91.19 199 GLN A C 1
ATOM 1578 O O . GLN A 1 199 ? 6.09 1.73 -6.113 1 91.19 199 GLN A O 1
ATOM 1583 N N . LEU A 1 200 ? 5.219 0.21 -7.484 1 92.62 200 LEU A N 1
ATOM 1584 C CA . LEU A 1 200 ? 5.148 1.153 -8.594 1 92.62 200 LEU A CA 1
ATOM 1585 C C . LEU A 1 200 ? 4.156 2.273 -8.289 1 92.62 200 LEU A C 1
ATOM 1587 O O . LEU A 1 200 ? 4.48 3.453 -8.453 1 92.62 200 LEU A O 1
ATOM 1591 N N . VAL A 1 201 ? 3.016 1.926 -7.812 1 86.62 201 VAL A N 1
ATOM 1592 C CA . VAL A 1 201 ? 1.997 2.91 -7.469 1 86.62 201 VAL A CA 1
ATOM 1593 C C . VAL A 1 201 ? 2.496 3.791 -6.324 1 86.62 201 VAL A C 1
ATOM 1595 O O . VAL A 1 201 ? 2.311 5.008 -6.34 1 86.62 201 VAL A O 1
ATOM 1598 N N . PHE A 1 202 ? 3.088 3.213 -5.352 1 88.38 202 PHE A N 1
ATOM 1599 C CA . PHE A 1 202 ? 3.633 3.943 -4.215 1 88.38 202 PHE A CA 1
ATOM 1600 C C . PHE A 1 202 ? 4.688 4.941 -4.668 1 88.38 202 PHE A C 1
ATOM 1602 O O . PHE A 1 202 ? 4.691 6.094 -4.23 1 88.38 202 PHE A O 1
ATOM 1609 N N . TRP A 1 203 ? 5.574 4.52 -5.547 1 92.25 203 TRP A N 1
ATOM 1610 C CA . TRP A 1 203 ? 6.625 5.398 -6.047 1 92.25 203 TRP A CA 1
ATOM 1611 C C . TRP A 1 203 ? 6.035 6.543 -6.859 1 92.25 203 TRP A C 1
ATOM 1613 O O . TRP A 1 203 ? 6.473 7.691 -6.738 1 92.25 203 TRP A O 1
ATOM 1623 N N . LEU A 1 204 ? 5.082 6.289 -7.707 1 88.25 204 LEU A N 1
ATOM 1624 C CA . LEU A 1 204 ? 4.449 7.316 -8.523 1 88.25 204 LEU A CA 1
ATOM 1625 C C . LEU A 1 204 ? 3.729 8.336 -7.656 1 88.25 204 LEU A C 1
ATOM 1627 O O . LEU A 1 204 ? 3.67 9.523 -8 1 88.25 204 LEU A O 1
ATOM 1631 N N . GLY A 1 205 ? 3.229 7.902 -6.531 1 83.19 205 GLY A N 1
ATOM 1632 C CA . GLY A 1 205 ? 2.529 8.789 -5.613 1 83.19 205 GLY A CA 1
ATOM 1633 C C . GLY A 1 205 ? 3.465 9.617 -4.758 1 83.19 205 GLY A C 1
ATOM 1634 O O . GLY A 1 205 ? 3.232 10.812 -4.551 1 83.19 205 GLY A O 1
ATOM 1635 N N . THR A 1 206 ? 4.508 9.031 -4.289 1 83.44 206 THR A N 1
ATOM 1636 C CA . THR A 1 206 ? 5.387 9.719 -3.354 1 83.44 206 THR A CA 1
ATOM 1637 C C . THR A 1 206 ? 6.57 10.344 -4.086 1 83.44 206 THR A C 1
ATOM 1639 O O . THR A 1 206 ? 7.133 11.344 -3.629 1 83.44 206 THR A O 1
ATOM 1642 N N . ARG A 1 207 ? 7.105 9.711 -5.203 1 89.19 207 ARG A N 1
ATOM 1643 C CA . ARG A 1 207 ? 8.273 10.094 -5.992 1 89.19 207 ARG A CA 1
ATOM 1644 C C . ARG A 1 207 ? 9.531 10.133 -5.129 1 89.19 207 ARG A C 1
ATOM 1646 O O . ARG A 1 207 ? 10.438 10.93 -5.375 1 89.19 207 ARG A O 1
ATOM 1653 N N . ALA A 1 208 ? 9.484 9.305 -4.082 1 88.62 208 ALA A N 1
ATOM 1654 C CA . ALA A 1 208 ? 10.648 9.211 -3.203 1 88.62 208 ALA A CA 1
ATOM 1655 C C . ALA A 1 208 ? 11.773 8.422 -3.865 1 88.62 208 ALA A C 1
ATOM 1657 O O . ALA A 1 208 ? 11.547 7.352 -4.43 1 88.62 208 ALA A O 1
ATOM 1658 N N . PRO A 1 209 ? 12.938 8.891 -3.797 1 91.69 209 PRO A N 1
ATOM 1659 C CA . PRO A 1 209 ? 14.047 8.219 -4.465 1 91.69 209 PRO A CA 1
ATOM 1660 C C . PRO A 1 209 ? 14.312 6.816 -3.908 1 91.69 209 PRO A C 1
ATOM 1662 O O . PRO A 1 209 ? 14.68 5.91 -4.656 1 91.69 209 PRO A O 1
ATOM 1665 N N . LEU A 1 210 ? 14.195 6.613 -2.682 1 92.38 210 LEU A N 1
ATOM 1666 C CA . LEU A 1 210 ? 14.43 5.305 -2.078 1 92.38 210 LEU A CA 1
ATOM 1667 C C . LEU A 1 210 ? 13.422 4.281 -2.598 1 92.38 210 LEU A C 1
ATOM 1669 O O . LEU A 1 210 ? 13.773 3.129 -2.854 1 92.38 210 LEU A O 1
ATOM 1673 N N . SER A 1 211 ? 12.18 4.727 -2.777 1 92.69 211 SER A N 1
ATOM 1674 C CA . SER A 1 211 ? 11.156 3.84 -3.311 1 92.69 211 SER A CA 1
ATOM 1675 C C . SER A 1 211 ? 11.453 3.455 -4.758 1 92.69 211 SER A C 1
ATOM 1677 O O . SER A 1 211 ? 11.227 2.312 -5.16 1 92.69 211 SER A O 1
ATOM 1679 N N . GLY A 1 212 ? 11.93 4.418 -5.492 1 94.75 212 GLY A N 1
ATOM 1680 C CA . GLY A 1 212 ? 12.32 4.125 -6.859 1 94.75 212 GLY A CA 1
ATOM 1681 C C . GLY A 1 212 ? 13.477 3.143 -6.949 1 94.75 212 GLY A C 1
ATOM 1682 O O . GLY A 1 212 ? 13.453 2.223 -7.77 1 94.75 212 GLY A O 1
ATOM 1683 N N . LEU A 1 213 ? 14.445 3.363 -6.129 1 95.94 213 LEU A N 1
ATOM 1684 C CA . LEU A 1 213 ? 15.594 2.463 -6.074 1 95.94 213 LEU A CA 1
ATOM 1685 C C . LEU A 1 213 ? 15.156 1.054 -5.684 1 95.94 213 LEU A C 1
ATOM 1687 O O . LEU A 1 213 ? 15.633 0.072 -6.262 1 95.94 213 LEU A O 1
ATOM 1691 N N . PHE A 1 214 ? 14.266 0.924 -4.742 1 96.62 214 PHE A N 1
ATOM 1692 C CA . PHE A 1 214 ? 13.773 -0.38 -4.32 1 96.62 214 PHE A CA 1
ATOM 1693 C C . PHE A 1 214 ? 12.969 -1.042 -5.438 1 96.62 214 PHE A C 1
ATOM 1695 O O . PHE A 1 214 ? 13.047 -2.258 -5.625 1 96.62 214 PHE A O 1
ATOM 1702 N N . LEU A 1 215 ? 12.18 -0.278 -6.105 1 96 215 LEU A N 1
ATOM 1703 C CA . LEU A 1 215 ? 11.43 -0.82 -7.234 1 96 215 LEU A CA 1
ATOM 1704 C C . LEU A 1 215 ? 12.375 -1.423 -8.273 1 96 215 LEU A C 1
ATOM 1706 O O . LEU A 1 215 ? 12.125 -2.514 -8.789 1 96 215 LEU A O 1
ATOM 1710 N N . ALA A 1 216 ? 13.398 -0.699 -8.547 1 96.44 216 ALA A N 1
ATOM 1711 C CA . ALA A 1 216 ? 14.398 -1.212 -9.484 1 96.44 216 ALA A CA 1
ATOM 1712 C C . ALA A 1 216 ? 15.039 -2.49 -8.945 1 96.44 216 ALA A C 1
ATOM 1714 O O . ALA A 1 216 ? 15.203 -3.467 -9.688 1 96.44 216 ALA A O 1
ATOM 1715 N N . TYR A 1 217 ? 15.398 -2.479 -7.688 1 96.44 217 TYR A N 1
ATOM 1716 C CA . TYR A 1 217 ? 15.992 -3.631 -7.02 1 96.44 217 TYR A CA 1
ATOM 1717 C C . TYR A 1 217 ? 15.062 -4.84 -7.094 1 96.44 217 TYR A C 1
ATOM 1719 O O . TYR A 1 217 ? 15.484 -5.926 -7.5 1 96.44 217 TYR A O 1
ATOM 1727 N N . LEU A 1 218 ? 13.852 -4.652 -6.723 1 95.19 218 LEU A N 1
ATOM 1728 C CA . LEU A 1 218 ? 12.836 -5.695 -6.723 1 95.19 218 LEU A CA 1
ATOM 1729 C C . LEU A 1 218 ? 12.633 -6.258 -8.125 1 95.19 218 LEU A C 1
ATOM 1731 O O . LEU A 1 218 ? 12.633 -7.477 -8.32 1 95.19 218 LEU A O 1
ATOM 1735 N N . SER A 1 219 ? 12.508 -5.402 -9.078 1 95.25 219 SER A N 1
ATOM 1736 C CA . SER A 1 219 ? 12.242 -5.809 -10.461 1 95.25 219 SER A CA 1
ATOM 1737 C C . SER A 1 219 ? 13.406 -6.609 -11.031 1 95.25 219 SER A C 1
ATOM 1739 O O . SER A 1 219 ? 13.203 -7.656 -11.648 1 95.25 219 SER A O 1
ATOM 1741 N N . VAL A 1 220 ? 14.609 -6.145 -10.773 1 95 220 VAL A N 1
ATOM 1742 C CA . VAL A 1 220 ? 15.789 -6.805 -11.328 1 95 220 VAL A CA 1
ATOM 1743 C C . VAL A 1 220 ? 15.992 -8.156 -10.648 1 95 220 VAL A C 1
ATOM 1745 O O . VAL A 1 220 ? 16.297 -9.148 -11.312 1 95 220 VAL A O 1
ATOM 1748 N N . CYS A 1 221 ? 15.828 -8.266 -9.398 1 92.5 221 CYS A N 1
ATOM 1749 C CA . CYS A 1 221 ? 16 -9.508 -8.664 1 92.5 221 CYS A CA 1
ATOM 1750 C C . CYS A 1 221 ? 14.977 -10.547 -9.094 1 92.5 221 CYS A C 1
ATOM 1752 O O . CYS A 1 221 ? 15.312 -11.711 -9.305 1 92.5 221 CYS A O 1
ATOM 1754 N N . VAL A 1 222 ? 13.766 -10.117 -9.203 1 90.88 222 VAL A N 1
ATOM 1755 C CA . VAL A 1 222 ? 12.703 -11.031 -9.617 1 90.88 222 VAL A CA 1
ATOM 1756 C C . VAL A 1 222 ? 12.953 -11.5 -11.047 1 90.88 222 VAL A C 1
ATOM 1758 O O . VAL A 1 222 ? 12.789 -12.688 -11.359 1 90.88 222 VAL A O 1
ATOM 1761 N N . LEU A 1 223 ? 13.352 -10.578 -11.875 1 91.75 223 LEU A N 1
ATOM 1762 C CA . LEU A 1 223 ? 13.656 -10.945 -13.25 1 91.75 223 LEU A CA 1
ATOM 1763 C C . LEU A 1 223 ? 14.773 -11.992 -13.289 1 91.75 223 LEU A C 1
ATOM 1765 O O . LEU A 1 223 ? 14.672 -12.977 -14.023 1 91.75 223 LEU A O 1
ATOM 1769 N N . ASN A 1 224 ? 15.789 -11.742 -12.539 1 92.06 224 ASN A N 1
ATOM 1770 C CA . ASN A 1 224 ? 16.891 -12.711 -12.469 1 92.06 224 ASN A CA 1
ATOM 1771 C C . ASN A 1 224 ? 16.391 -14.078 -12.008 1 92.06 224 ASN A C 1
ATOM 1773 O O . ASN A 1 224 ? 16.812 -15.102 -12.555 1 92.06 224 ASN A O 1
ATOM 1777 N N . GLU A 1 225 ? 15.57 -14.055 -11.086 1 89.06 225 GLU A N 1
ATOM 1778 C CA . GLU A 1 225 ? 15.07 -15.312 -10.539 1 89.06 225 GLU A CA 1
ATOM 1779 C C . GLU A 1 225 ? 14.219 -16.062 -11.57 1 89.06 225 GLU A C 1
ATOM 1781 O O . GLU A 1 225 ? 14.422 -17.25 -11.797 1 89.06 225 GLU A O 1
ATOM 1786 N N . VAL A 1 226 ? 13.32 -15.422 -12.234 1 90.25 226 VAL A N 1
ATOM 1787 C CA . VAL A 1 226 ? 12.398 -16.078 -13.156 1 90.25 226 VAL A CA 1
ATOM 1788 C C . VAL A 1 226 ? 13.156 -16.547 -14.398 1 90.25 226 VAL A C 1
ATOM 1790 O O . VAL A 1 226 ? 12.867 -17.609 -14.938 1 90.25 226 VAL A O 1
ATOM 1793 N N . VAL A 1 227 ? 14.133 -15.773 -14.758 1 92.44 227 VAL A N 1
ATOM 1794 C CA . VAL A 1 227 ? 14.922 -16.156 -15.922 1 92.44 227 VAL A CA 1
ATOM 1795 C C . VAL A 1 227 ? 15.844 -17.312 -15.562 1 92.44 227 VAL A C 1
ATOM 1797 O O . VAL A 1 227 ? 16.016 -18.25 -16.359 1 92.44 227 VAL A O 1
ATOM 1800 N N . SER A 1 228 ? 16.391 -17.281 -14.367 1 90.62 228 SER A N 1
ATOM 1801 C CA . SER A 1 228 ? 17.297 -18.359 -13.938 1 90.62 228 SER A CA 1
ATOM 1802 C C . SER A 1 228 ? 16.547 -19.672 -13.789 1 90.62 228 SER A C 1
ATOM 1804 O O . SER A 1 228 ? 17.125 -20.75 -13.969 1 90.62 228 SER A O 1
ATOM 1806 N N . LEU A 1 229 ? 15.297 -19.641 -13.492 1 90 229 LEU A N 1
ATOM 1807 C CA . LEU A 1 229 ? 14.492 -20.844 -13.328 1 90 229 LEU A CA 1
ATOM 1808 C C . LEU A 1 229 ? 13.977 -21.344 -14.672 1 90 229 LEU A C 1
ATOM 1810 O O . LEU A 1 229 ? 13.422 -22.438 -14.75 1 90 229 LEU A O 1
ATOM 1814 N N . GLY A 1 230 ? 14.172 -20.562 -15.703 1 91.94 230 GLY A N 1
ATOM 1815 C CA . GLY A 1 230 ? 13.773 -20.984 -17.031 1 91.94 230 GLY A CA 1
ATOM 1816 C C . GLY A 1 230 ? 12.297 -20.766 -17.312 1 91.94 230 GLY A C 1
ATOM 1817 O O . GLY A 1 230 ? 11.773 -21.234 -18.328 1 91.94 230 GLY A O 1
ATOM 1818 N N . LEU A 1 231 ? 11.609 -20.078 -16.5 1 90.38 231 LEU A N 1
ATOM 1819 C CA . LEU A 1 231 ? 10.164 -19.922 -16.625 1 90.38 231 LEU A CA 1
ATOM 1820 C C . LEU A 1 231 ? 9.812 -18.922 -17.734 1 90.38 231 LEU A C 1
ATOM 1822 O O . LEU A 1 231 ? 8.852 -19.125 -18.469 1 90.38 231 LEU A O 1
ATOM 1826 N N . VAL A 1 232 ? 10.562 -17.844 -17.844 1 89.81 232 VAL A N 1
ATOM 1827 C CA . VAL A 1 232 ? 10.312 -16.875 -18.891 1 89.81 232 VAL A CA 1
ATOM 1828 C C . VAL A 1 232 ? 10.516 -17.516 -20.266 1 89.81 232 VAL A C 1
ATOM 1830 O O . VAL A 1 232 ? 9.711 -17.312 -21.172 1 89.81 232 VAL A O 1
ATOM 1833 N N . GLN A 1 233 ? 11.516 -18.328 -20.328 1 91.81 233 GLN A N 1
ATOM 1834 C CA . GLN A 1 233 ? 11.82 -19.031 -21.562 1 91.81 233 GLN A CA 1
ATOM 1835 C C . GLN A 1 233 ? 10.727 -20.031 -21.906 1 91.81 233 GLN A C 1
ATOM 1837 O O . GLN A 1 233 ? 10.336 -20.172 -23.078 1 91.81 233 GLN A O 1
ATOM 1842 N N . GLN A 1 234 ? 10.273 -20.688 -20.891 1 90.81 234 GLN A N 1
ATOM 1843 C CA . GLN A 1 234 ? 9.219 -21.672 -21.094 1 90.81 234 GLN A CA 1
ATOM 1844 C C . GLN A 1 234 ? 7.938 -21.016 -21.594 1 90.81 234 GLN A C 1
ATOM 1846 O O . GLN A 1 234 ? 7.293 -21.531 -22.516 1 90.81 234 GLN A O 1
ATOM 1851 N N . LEU A 1 235 ? 7.578 -19.875 -21.094 1 88.12 235 LEU A N 1
ATOM 1852 C CA . LEU A 1 235 ? 6.297 -19.234 -21.375 1 88.12 235 LEU A CA 1
ATOM 1853 C C . LEU A 1 235 ? 6.363 -18.438 -22.656 1 88.12 235 LEU A C 1
ATOM 1855 O O . LEU A 1 235 ? 5.379 -18.359 -23.406 1 88.12 235 LEU A O 1
ATOM 1859 N N . THR A 1 236 ? 7.504 -17.844 -23.016 1 89.44 236 THR A N 1
ATOM 1860 C CA . THR A 1 236 ? 7.566 -16.922 -24.141 1 89.44 236 THR A CA 1
ATOM 1861 C C . THR A 1 236 ? 8.336 -17.531 -25.312 1 89.44 236 THR A C 1
ATOM 1863 O O . THR A 1 236 ? 8.227 -17.062 -26.453 1 89.44 236 THR A O 1
ATOM 1866 N N . GLY A 1 237 ? 9.164 -18.484 -25.031 1 90.56 237 GLY A N 1
ATOM 1867 C CA . GLY A 1 237 ? 10.039 -19.031 -26.062 1 90.56 237 GLY A CA 1
ATOM 1868 C C . GLY A 1 237 ? 11.242 -18.141 -26.344 1 90.56 237 GLY A C 1
ATOM 1869 O O . GLY A 1 237 ? 11.812 -18.203 -27.422 1 90.56 237 GLY A O 1
ATOM 1870 N N . LEU A 1 238 ? 11.602 -17.344 -25.328 1 91.25 238 LEU A N 1
ATOM 1871 C CA . LEU A 1 238 ? 12.742 -16.438 -25.469 1 91.25 238 LEU A CA 1
ATOM 1872 C C . LEU A 1 238 ? 14.016 -17.234 -25.75 1 91.25 238 LEU A C 1
ATOM 1874 O O . LEU A 1 238 ? 14.383 -18.125 -24.984 1 91.25 238 LEU A O 1
ATOM 1878 N N . PRO A 1 239 ? 14.664 -16.891 -26.797 1 90.81 239 PRO A N 1
ATOM 1879 C CA . PRO A 1 239 ? 15.875 -17.625 -27.156 1 90.81 239 PRO A CA 1
ATOM 1880 C C . PRO A 1 239 ? 17 -17.438 -26.141 1 90.81 239 PRO A C 1
ATOM 1882 O O . PRO A 1 239 ? 17.047 -16.422 -25.438 1 90.81 239 PRO A O 1
ATOM 1885 N N . GLY A 1 240 ? 17.938 -18.406 -26.094 1 89 240 GLY A N 1
ATOM 1886 C CA . GLY A 1 240 ? 19.047 -18.406 -25.156 1 89 240 GLY A CA 1
ATOM 1887 C C . GLY A 1 240 ? 19.953 -17.188 -25.297 1 89 240 GLY A C 1
ATOM 1888 O O . GLY A 1 240 ? 20.453 -16.672 -24.297 1 89 240 GLY A O 1
ATOM 1889 N N . PHE A 1 241 ? 20.047 -16.719 -26.469 1 88.12 241 PHE A N 1
ATOM 1890 C CA . PHE A 1 241 ? 20.875 -15.547 -26.734 1 88.12 241 PHE A CA 1
ATOM 1891 C C . PHE A 1 241 ? 20.391 -14.359 -25.906 1 88.12 241 PHE A C 1
ATOM 1893 O O . PHE A 1 241 ? 21.203 -13.664 -25.281 1 88.12 241 PHE A O 1
ATOM 1900 N N . TRP A 1 242 ? 19.172 -14.117 -25.844 1 90.81 242 TRP A N 1
ATOM 1901 C CA . TRP A 1 242 ? 18.594 -12.977 -25.141 1 90.81 242 TRP A CA 1
ATOM 1902 C C . TRP A 1 242 ? 18.453 -13.266 -23.656 1 90.81 242 TRP A C 1
ATOM 1904 O O . TRP A 1 242 ? 18.734 -12.406 -22.812 1 90.81 242 TRP A O 1
ATOM 1914 N N . SER A 1 243 ? 18.031 -14.438 -23.344 1 92.62 243 SER A N 1
ATOM 1915 C CA . SER A 1 243 ? 17.797 -14.766 -21.938 1 92.62 243 SER A CA 1
ATOM 1916 C C . SER A 1 243 ? 19.094 -14.727 -21.141 1 92.62 243 SER A C 1
ATOM 1918 O O . SER A 1 243 ? 19.125 -14.227 -20.016 1 92.62 243 SER A O 1
ATOM 1920 N N . ASP A 1 244 ? 20.188 -15.242 -21.703 1 93.25 244 ASP A N 1
ATOM 1921 C CA . ASP A 1 244 ? 21.469 -15.242 -21 1 93.25 244 ASP A CA 1
ATOM 1922 C C . ASP A 1 244 ? 21.984 -13.82 -20.797 1 93.25 244 ASP A C 1
ATOM 1924 O O . ASP A 1 244 ? 22.469 -13.492 -19.703 1 93.25 244 ASP A O 1
ATOM 1928 N N . ARG A 1 245 ? 21.859 -13.031 -21.797 1 94.31 245 ARG A N 1
ATOM 1929 C CA . ARG A 1 245 ? 22.312 -11.656 -21.688 1 94.31 245 ARG A CA 1
ATOM 1930 C C . ARG A 1 245 ? 21.469 -10.875 -20.688 1 94.31 245 ARG A C 1
ATOM 1932 O O . ARG A 1 245 ? 22 -10.062 -19.922 1 94.31 245 ARG A O 1
ATOM 1939 N N . LEU A 1 246 ? 20.203 -11.125 -20.766 1 94.44 246 LEU A N 1
ATOM 1940 C CA . LEU A 1 246 ? 19.312 -10.484 -19.812 1 94.44 246 LEU A CA 1
ATOM 1941 C C . LEU A 1 246 ? 19.672 -10.891 -18.391 1 94.44 246 LEU A C 1
ATOM 1943 O O . LEU A 1 246 ? 19.703 -10.047 -17.484 1 94.44 246 LEU A O 1
ATOM 1947 N N . LEU A 1 247 ? 19.891 -12.156 -18.203 1 94.81 247 LEU A N 1
ATOM 1948 C CA . LEU A 1 247 ? 20.25 -12.672 -16.891 1 94.81 247 LEU A CA 1
ATOM 1949 C C . LEU A 1 247 ? 21.594 -12.117 -16.438 1 94.81 247 LEU A C 1
ATOM 1951 O O . LEU A 1 247 ? 21.719 -11.633 -15.305 1 94.81 247 LEU A O 1
ATOM 1955 N N . GLY A 1 248 ? 22.594 -12.18 -17.281 1 95.12 248 GLY A N 1
ATOM 1956 C CA . GLY A 1 248 ? 23.906 -11.648 -16.953 1 95.12 248 GLY A CA 1
ATOM 1957 C C . GLY A 1 248 ? 23.891 -10.18 -16.578 1 95.12 248 GLY A C 1
ATOM 1958 O O . GLY A 1 248 ? 24.453 -9.773 -15.562 1 95.12 248 GLY A O 1
ATOM 1959 N N . CYS A 1 249 ? 23.203 -9.391 -17.406 1 96.19 249 CYS A N 1
ATOM 1960 C CA . CYS A 1 249 ? 23.078 -7.965 -17.125 1 96.19 249 CYS A CA 1
ATOM 1961 C C . CYS A 1 249 ? 22.281 -7.723 -15.852 1 96.19 249 CYS A C 1
ATOM 1963 O O . CYS A 1 249 ? 22.594 -6.816 -15.086 1 96.19 249 CYS A O 1
ATOM 1965 N N . GLY A 1 250 ? 21.266 -8.555 -15.68 1 96.12 250 GLY A N 1
ATOM 1966 C CA . GLY A 1 250 ? 20.469 -8.43 -14.469 1 96.12 250 GLY A CA 1
ATOM 1967 C C . GLY A 1 250 ? 21.266 -8.695 -13.203 1 96.12 250 GLY A C 1
ATOM 1968 O O . GLY A 1 250 ? 21.125 -7.961 -12.219 1 96.12 250 GLY A O 1
ATOM 1969 N N . ILE A 1 251 ? 22.047 -9.695 -13.242 1 94.88 251 ILE A N 1
ATOM 1970 C CA . ILE A 1 251 ? 22.859 -10.062 -12.078 1 94.88 251 ILE A CA 1
ATOM 1971 C C . ILE A 1 251 ? 23.891 -8.977 -11.805 1 94.88 251 ILE A C 1
ATOM 1973 O O . ILE A 1 251 ? 24.094 -8.586 -10.656 1 94.88 251 ILE A O 1
ATOM 1977 N N . ALA A 1 252 ? 24.5 -8.5 -12.844 1 96.69 252 ALA A N 1
ATOM 1978 C CA . ALA A 1 252 ? 25.469 -7.422 -12.688 1 96.69 252 ALA A CA 1
ATOM 1979 C C . ALA A 1 252 ? 24.812 -6.168 -12.125 1 96.69 252 ALA A C 1
ATOM 1981 O O . ALA A 1 252 ? 25.328 -5.547 -11.195 1 96.69 252 ALA A O 1
ATOM 1982 N N . ALA A 1 253 ? 23.688 -5.809 -12.664 1 96.19 253 ALA A N 1
ATOM 1983 C CA . ALA A 1 253 ? 22.953 -4.629 -12.195 1 96.19 253 ALA A CA 1
ATOM 1984 C C . ALA A 1 253 ? 22.516 -4.801 -10.75 1 96.19 253 ALA A C 1
ATOM 1986 O O . ALA A 1 253 ? 22.516 -3.844 -9.969 1 96.19 253 ALA A O 1
ATOM 1987 N N . ALA A 1 254 ? 22.109 -5.992 -10.438 1 95 254 ALA A N 1
ATOM 1988 C CA . ALA A 1 254 ? 21.641 -6.277 -9.078 1 95 254 ALA A CA 1
ATOM 1989 C C . ALA A 1 254 ? 22.734 -6.023 -8.055 1 95 254 ALA A C 1
ATOM 1991 O O . ALA A 1 254 ? 22.469 -5.59 -6.934 1 95 254 ALA A O 1
ATOM 1992 N N . LEU A 1 255 ? 23.953 -6.312 -8.406 1 94.94 255 LEU A N 1
ATOM 1993 C CA . LEU A 1 255 ? 25.062 -6.074 -7.492 1 94.94 255 LEU A CA 1
ATOM 1994 C C . LEU A 1 255 ? 25.156 -4.598 -7.117 1 94.94 255 LEU A C 1
ATOM 1996 O O . LEU A 1 255 ? 25.156 -4.254 -5.93 1 94.94 255 LEU A O 1
ATOM 2000 N N . ALA A 1 256 ? 25.141 -3.717 -8.117 1 95.88 256 ALA A N 1
ATOM 2001 C CA . ALA A 1 256 ? 25.266 -2.281 -7.871 1 95.88 256 ALA A CA 1
ATOM 2002 C C . ALA A 1 256 ? 24.047 -1.747 -7.125 1 95.88 256 ALA A C 1
ATOM 2004 O O . ALA A 1 256 ? 24.188 -1.001 -6.152 1 95.88 256 ALA A O 1
ATOM 2005 N N . ILE A 1 257 ? 22.875 -2.154 -7.527 1 95.88 257 ILE A N 1
ATOM 2006 C CA . ILE A 1 257 ? 21.641 -1.646 -6.941 1 95.88 257 ILE A CA 1
ATOM 2007 C C . ILE A 1 257 ? 21.516 -2.127 -5.5 1 95.88 257 ILE A C 1
ATOM 2009 O O . ILE A 1 257 ? 21.109 -1.363 -4.617 1 95.88 257 ILE A O 1
ATOM 2013 N N . SER A 1 258 ? 21.828 -3.385 -5.32 1 93.19 258 SER A N 1
ATOM 2014 C CA . SER A 1 258 ? 21.719 -3.959 -3.982 1 93.19 258 SER A CA 1
ATOM 2015 C C . SER A 1 258 ? 22.656 -3.268 -3.004 1 93.19 258 SER A C 1
ATOM 2017 O O . SER A 1 258 ? 22.297 -3.006 -1.856 1 93.19 258 SER A O 1
ATOM 2019 N N . MET A 1 259 ? 23.812 -2.992 -3.383 1 92.62 259 MET A N 1
ATOM 2020 C CA . MET A 1 259 ? 24.781 -2.344 -2.504 1 92.62 259 MET A CA 1
ATOM 2021 C C . MET A 1 259 ? 24.375 -0.901 -2.217 1 92.62 259 MET A C 1
ATOM 2023 O O . MET A 1 259 ? 24.562 -0.413 -1.1 1 92.62 259 MET A O 1
ATOM 2027 N N . GLN A 1 260 ? 23.906 -0.285 -3.25 1 95.06 260 GLN A N 1
ATOM 2028 C CA . GLN A 1 260 ? 23.406 1.066 -3.031 1 95.06 260 GLN A CA 1
ATOM 2029 C C . GLN A 1 260 ? 22.25 1.069 -2.037 1 95.06 260 GLN A C 1
ATOM 2031 O O . GLN A 1 260 ? 22.172 1.941 -1.17 1 95.06 260 GLN A O 1
ATOM 2036 N N . LEU A 1 261 ? 21.391 0.139 -2.184 1 94.31 261 LEU A N 1
ATOM 2037 C CA . LEU A 1 261 ? 20.266 0.029 -1.275 1 94.31 261 LEU A CA 1
ATOM 2038 C C . LEU A 1 261 ? 20.719 -0.285 0.142 1 94.31 261 LEU A C 1
ATOM 2040 O O . LEU A 1 261 ? 20.188 0.262 1.11 1 94.31 261 LEU A O 1
ATOM 2044 N N . ALA A 1 262 ? 21.672 -1.135 0.246 1 93.38 262 ALA A N 1
ATOM 2045 C CA . ALA A 1 262 ? 22.219 -1.476 1.553 1 93.38 262 ALA A CA 1
ATOM 2046 C C . ALA A 1 262 ? 22.812 -0.245 2.236 1 93.38 262 ALA A C 1
ATOM 2048 O O . ALA A 1 262 ? 22.578 -0.021 3.428 1 93.38 262 ALA A O 1
ATOM 2049 N N . CYS A 1 263 ? 23.516 0.578 1.509 1 94.12 263 CYS A N 1
ATOM 2050 C CA . CYS A 1 263 ? 24.094 1.803 2.049 1 94.12 263 CYS A CA 1
ATOM 2051 C C . CYS A 1 263 ? 23.016 2.756 2.525 1 94.12 263 CYS A C 1
ATOM 2053 O O . CYS A 1 263 ? 23.141 3.379 3.58 1 94.12 263 CYS A O 1
ATOM 2055 N N . ARG A 1 264 ? 21.953 2.756 1.724 1 92.94 264 ARG A N 1
ATOM 2056 C CA . ARG A 1 264 ? 20.859 3.658 2.07 1 92.94 264 ARG A CA 1
ATOM 2057 C C . ARG A 1 264 ? 20.094 3.152 3.291 1 92.94 264 ARG A C 1
ATOM 2059 O O . ARG A 1 264 ? 19.719 3.939 4.16 1 92.94 264 ARG A O 1
ATOM 2066 N N . GLN A 1 265 ? 19.859 1.875 3.35 1 92.06 265 GLN A N 1
ATOM 2067 C CA . GLN A 1 265 ? 19.125 1.3 4.465 1 92.06 265 GLN A CA 1
ATOM 2068 C C . GLN A 1 265 ? 19.906 1.424 5.77 1 92.06 265 GLN A C 1
ATOM 2070 O O . GLN A 1 265 ? 19.312 1.639 6.832 1 92.06 265 GLN A O 1
ATOM 2075 N N . LEU A 1 266 ? 21.203 1.328 5.719 1 93.06 266 LEU A N 1
ATOM 2076 C CA . LEU A 1 266 ? 22.062 1.455 6.891 1 93.06 266 LEU A CA 1
ATOM 2077 C C . LEU A 1 266 ? 22.375 2.918 7.18 1 93.06 266 LEU A C 1
ATOM 2079 O O . LEU A 1 266 ? 23.031 3.232 8.18 1 93.06 266 LEU A O 1
ATOM 2083 N N . ASP A 1 267 ? 21.922 3.754 6.332 1 92.12 267 ASP A N 1
ATOM 2084 C CA . ASP A 1 267 ? 22.188 5.184 6.449 1 92.12 267 ASP A CA 1
ATOM 2085 C C . ASP A 1 267 ? 23.688 5.461 6.574 1 92.12 267 ASP A C 1
ATOM 2087 O O . ASP A 1 267 ? 24.125 6.203 7.461 1 92.12 267 ASP A O 1
ATOM 2091 N N . LEU A 1 268 ? 24.438 4.895 5.727 1 92.25 268 LEU A N 1
ATOM 2092 C CA . LEU A 1 268 ? 25.891 5 5.801 1 92.25 268 LEU A CA 1
ATOM 2093 C C . LEU A 1 268 ? 26.359 6.363 5.312 1 92.25 268 LEU A C 1
ATOM 2095 O O . LEU A 1 268 ? 27.484 6.785 5.617 1 92.25 268 LEU A O 1
ATOM 2099 N N . ALA A 1 269 ? 25.562 7.035 4.5 1 90.69 269 ALA A N 1
ATOM 2100 C CA . ALA A 1 269 ? 25.938 8.359 4.004 1 90.69 269 ALA A CA 1
ATOM 2101 C C . ALA A 1 269 ? 26.094 9.352 5.152 1 90.69 269 ALA A C 1
ATOM 2103 O O . ALA A 1 269 ? 26.891 10.289 5.066 1 90.69 269 ALA A O 1
ATOM 2104 N N . SER A 1 270 ? 25.312 9.109 6.191 1 89.69 270 SER A N 1
ATOM 2105 C CA . SER A 1 270 ? 25.406 9.969 7.363 1 89.69 270 SER A CA 1
ATOM 2106 C C . SER A 1 270 ? 26.609 9.609 8.227 1 89.69 270 SER A C 1
ATOM 2108 O O . SER A 1 270 ? 27.219 10.484 8.836 1 89.69 270 SER A O 1
ATOM 2110 N N . LEU A 1 271 ? 27.031 8.383 8.305 1 89.75 271 LEU A N 1
ATOM 2111 C CA . LEU A 1 271 ? 28.125 7.91 9.148 1 89.75 271 LEU A CA 1
ATOM 2112 C C . LEU A 1 271 ? 29.469 8.016 8.422 1 89.75 271 LEU A C 1
ATOM 2114 O O . LEU A 1 271 ? 30.453 8.484 8.992 1 89.75 271 LEU A O 1
ATOM 2118 N N . TYR A 1 272 ? 29.406 7.57 7.176 1 92.06 272 TYR A N 1
ATOM 2119 C CA . TYR A 1 272 ? 30.625 7.559 6.379 1 92.06 272 TYR A CA 1
ATOM 2120 C C . TYR A 1 272 ? 30.375 8.109 4.98 1 92.06 272 TYR A C 1
ATOM 2122 O O . TYR A 1 272 ? 30.406 7.367 3.996 1 92.06 272 TYR A O 1
ATOM 2130 N N . PRO A 1 273 ? 30.25 9.336 4.766 1 91.94 273 PRO A N 1
ATOM 2131 C CA . PRO A 1 273 ? 29.859 9.93 3.488 1 91.94 273 PRO A CA 1
ATOM 2132 C C . PRO A 1 273 ? 30.906 9.75 2.398 1 91.94 273 PRO A C 1
ATOM 2134 O O . PRO A 1 273 ? 30.562 9.5 1.24 1 91.94 273 PRO A O 1
ATOM 2137 N N . ARG A 1 274 ? 32.219 9.883 2.754 1 92.69 274 ARG A N 1
ATOM 2138 C CA . ARG A 1 274 ? 33.281 9.75 1.761 1 92.69 274 ARG A CA 1
ATOM 2139 C C . ARG A 1 274 ? 33.344 8.328 1.203 1 92.69 274 ARG A C 1
ATOM 2141 O O . ARG A 1 274 ? 33.469 8.141 -0.006 1 92.69 274 ARG A O 1
ATOM 2148 N N . LEU A 1 275 ? 33.156 7.402 2.07 1 90.12 275 LEU A N 1
ATOM 2149 C CA . LEU A 1 275 ? 33.188 6 1.661 1 90.12 275 LEU A CA 1
ATOM 2150 C C . LEU A 1 275 ? 32.031 5.684 0.708 1 90.12 275 LEU A C 1
ATOM 2152 O O . LEU A 1 275 ? 32.25 5.047 -0.329 1 90.12 275 LEU A O 1
ATOM 2156 N N . VAL A 1 276 ? 30.875 6.133 0.994 1 91.5 276 VAL A N 1
ATOM 2157 C CA . VAL A 1 276 ? 29.688 5.859 0.184 1 91.5 276 VAL A CA 1
ATOM 2158 C C . VAL A 1 276 ? 29.812 6.559 -1.168 1 91.5 276 VAL A C 1
ATOM 2160 O O . VAL A 1 276 ? 29.469 5.988 -2.205 1 91.5 276 VAL A O 1
ATOM 2163 N N . ARG A 1 277 ? 30.359 7.762 -1.151 1 92.62 277 ARG A N 1
ATOM 2164 C CA . ARG A 1 277 ? 30.5 8.539 -2.377 1 92.62 277 ARG A CA 1
ATOM 2165 C C . ARG A 1 277 ? 31.516 7.898 -3.322 1 92.62 277 ARG A C 1
ATOM 2167 O O . ARG A 1 277 ? 31.438 8.078 -4.539 1 92.62 277 ARG A O 1
ATOM 2174 N N . GLN A 1 278 ? 32.375 7.137 -2.773 1 92.94 278 GLN A N 1
ATOM 2175 C CA . GLN A 1 278 ? 33.406 6.508 -3.6 1 92.94 278 GLN A CA 1
ATOM 2176 C C . GLN A 1 278 ? 33 5.094 -4 1 92.94 278 GLN A C 1
ATOM 2178 O O . GLN A 1 278 ? 33.094 4.719 -5.172 1 92.94 278 GLN A O 1
ATOM 2183 N N . ILE A 1 279 ? 32.438 4.367 -3.113 1 92.19 279 ILE A N 1
ATOM 2184 C CA . ILE A 1 279 ? 32.219 2.941 -3.312 1 92.19 279 ILE A CA 1
ATOM 2185 C C . ILE A 1 279 ? 31.016 2.744 -4.254 1 92.19 279 ILE A C 1
ATOM 2187 O O . ILE A 1 279 ? 31.047 1.863 -5.117 1 92.19 279 ILE A O 1
ATOM 2191 N N . VAL A 1 280 ? 29.984 3.541 -4.168 1 93.5 280 VAL A N 1
ATOM 2192 C CA . VAL A 1 280 ? 28.766 3.326 -4.926 1 93.5 280 VAL A CA 1
ATOM 2193 C C . VAL A 1 280 ? 29.031 3.545 -6.414 1 93.5 280 VAL A C 1
ATOM 2195 O O . VAL A 1 280 ? 28.766 2.666 -7.234 1 93.5 280 VAL A O 1
ATOM 2198 N N . PRO A 1 281 ? 29.688 4.719 -6.766 1 94.94 281 PRO A N 1
ATOM 2199 C CA . PRO A 1 281 ? 29.969 4.879 -8.195 1 94.94 281 PRO A CA 1
ATOM 2200 C C . PRO A 1 281 ? 30.969 3.844 -8.719 1 94.94 281 PRO A C 1
ATOM 2202 O O . PRO A 1 281 ? 30.875 3.424 -9.875 1 94.94 281 PRO A O 1
ATOM 2205 N N . LEU A 1 282 ? 31.828 3.418 -7.934 1 95.56 282 LEU A N 1
ATOM 2206 C CA . LEU A 1 282 ? 32.812 2.406 -8.344 1 95.56 282 LEU A CA 1
ATOM 2207 C C . LEU A 1 282 ? 32.094 1.075 -8.617 1 95.56 282 LEU A C 1
ATOM 2209 O O . LEU A 1 282 ? 32.469 0.379 -9.578 1 95.56 282 LEU A O 1
ATOM 2213 N N . LEU A 1 283 ? 31.203 0.708 -7.793 1 95.31 283 LEU A N 1
ATOM 2214 C CA . LEU A 1 283 ? 30.469 -0.542 -7.98 1 95.31 283 LEU A CA 1
ATOM 2215 C C . LEU A 1 283 ? 29.562 -0.466 -9.211 1 95.31 283 LEU A C 1
ATOM 2217 O O . LEU A 1 283 ? 29.391 -1.46 -9.914 1 95.31 283 LEU A O 1
ATOM 2221 N N . TRP A 1 284 ? 29.016 0.716 -9.508 1 96.75 284 TRP A N 1
ATOM 2222 C CA . TRP A 1 284 ? 28.234 0.898 -10.719 1 96.75 284 TRP A CA 1
ATOM 2223 C C . TRP A 1 284 ? 29.109 0.768 -11.961 1 96.75 284 TRP A C 1
ATOM 2225 O O . TRP A 1 284 ? 28.703 0.146 -12.945 1 96.75 284 TRP A O 1
ATOM 2235 N N . LEU A 1 285 ? 30.266 1.367 -11.836 1 97.06 285 LEU A N 1
ATOM 2236 C CA . LEU A 1 285 ? 31.203 1.261 -12.945 1 97.06 285 LEU A CA 1
ATOM 2237 C C . LEU A 1 285 ? 31.625 -0.188 -13.156 1 97.06 285 LEU A C 1
ATOM 2239 O O . LEU A 1 285 ? 31.688 -0.658 -14.297 1 97.06 285 LEU A O 1
ATOM 2243 N N . PHE A 1 286 ? 31.922 -0.871 -12.086 1 96.94 286 PHE A N 1
ATOM 2244 C CA . PHE A 1 286 ? 32.281 -2.283 -12.141 1 96.94 286 PHE A CA 1
ATOM 2245 C C . PHE A 1 286 ? 31.156 -3.1 -12.773 1 96.94 286 PHE A C 1
ATOM 2247 O O . PHE A 1 286 ? 31.406 -3.916 -13.664 1 96.94 286 PHE A O 1
ATOM 2254 N N . SER A 1 287 ? 29.953 -2.918 -12.297 1 97.19 287 SER A N 1
ATOM 2255 C CA . SER A 1 287 ? 28.797 -3.631 -12.828 1 97.19 287 SER A CA 1
ATOM 2256 C C . SER A 1 287 ? 28.594 -3.336 -14.312 1 97.19 287 SER A C 1
ATOM 2258 O O . SER A 1 287 ? 28.281 -4.238 -15.094 1 97.19 287 SER A O 1
ATOM 2260 N N . LEU A 1 288 ? 28.828 -2.064 -14.68 1 97.19 288 LEU A N 1
ATOM 2261 C CA . LEU A 1 288 ? 28.688 -1.678 -16.078 1 97.19 288 LEU A CA 1
ATOM 2262 C C . LEU A 1 288 ? 29.734 -2.377 -16.953 1 97.19 288 LEU A C 1
ATOM 2264 O O . LEU A 1 288 ? 29.422 -2.811 -18.062 1 97.19 288 LEU A O 1
ATOM 2268 N N . CYS A 1 289 ? 30.875 -2.463 -16.469 1 97.44 289 CYS A N 1
ATOM 2269 C CA . CYS A 1 289 ? 31.922 -3.158 -17.188 1 97.44 289 CYS A CA 1
ATOM 2270 C C . CYS A 1 289 ? 31.578 -4.629 -17.391 1 97.44 289 CYS A C 1
ATOM 2272 O O . CYS A 1 289 ? 31.734 -5.172 -18.484 1 97.44 289 CYS A O 1
ATOM 2274 N N . CYS A 1 290 ? 31.125 -5.234 -16.344 1 97.12 290 CYS A N 1
ATOM 2275 C CA . CYS A 1 290 ? 30.734 -6.641 -16.422 1 97.12 290 CYS A CA 1
ATOM 2276 C C . CYS A 1 290 ? 29.562 -6.824 -17.375 1 97.12 290 CYS A C 1
ATOM 2278 O O . CYS A 1 290 ? 29.516 -7.801 -18.141 1 97.12 290 CYS A O 1
ATOM 2280 N N . MET A 1 291 ? 28.641 -5.883 -17.391 1 96.75 291 MET A N 1
ATOM 2281 C CA . MET A 1 291 ? 27.516 -5.93 -18.312 1 96.75 291 MET A CA 1
ATOM 2282 C C . MET A 1 291 ? 28 -5.852 -19.75 1 96.75 291 MET A C 1
ATOM 2284 O O . MET A 1 291 ? 27.5 -6.578 -20.625 1 96.75 291 MET A O 1
ATOM 2288 N N . LEU A 1 292 ? 28.953 -5.008 -19.969 1 96.81 292 LEU A N 1
ATOM 2289 C CA . LEU A 1 292 ? 29.484 -4.844 -21.312 1 96.81 292 LEU A CA 1
ATOM 2290 C C . LEU A 1 292 ? 30.172 -6.121 -21.781 1 96.81 292 LEU A C 1
ATOM 2292 O O . LEU A 1 292 ? 30.078 -6.488 -22.953 1 96.81 292 LEU A O 1
ATOM 2296 N N . LEU A 1 293 ? 30.812 -6.797 -20.875 1 96.06 293 LEU A N 1
ATOM 2297 C CA . LEU A 1 293 ? 31.453 -8.062 -21.219 1 96.06 293 LEU A CA 1
ATOM 2298 C C . LEU A 1 293 ? 30.406 -9.125 -21.562 1 96.06 293 LEU A C 1
ATOM 2300 O O . LEU A 1 293 ? 30.578 -9.883 -22.516 1 96.06 293 LEU A O 1
ATOM 2304 N N . VAL A 1 294 ? 29.359 -9.141 -20.797 1 94.62 294 VAL A N 1
ATOM 2305 C CA . VAL A 1 294 ? 28.297 -10.109 -21.031 1 94.62 294 VAL A CA 1
ATOM 2306 C C . VAL A 1 294 ? 27.641 -9.852 -22.391 1 94.62 294 VAL A C 1
ATOM 2308 O O . VAL A 1 294 ? 27.453 -10.781 -23.172 1 94.62 294 VAL A O 1
ATOM 2311 N N . VAL A 1 295 ? 27.375 -8.57 -22.688 1 94.62 295 VAL A N 1
ATOM 2312 C CA . VAL A 1 295 ? 26.688 -8.211 -23.922 1 94.62 295 VAL A CA 1
ATOM 2313 C C . VAL A 1 295 ? 27.594 -8.414 -25.125 1 94.62 295 VAL A C 1
ATOM 2315 O O . VAL A 1 295 ? 27.141 -8.758 -26.203 1 94.62 295 VAL A O 1
ATOM 2318 N N . SER A 1 296 ? 28.938 -8.289 -24.969 1 94.19 296 SER A N 1
ATOM 2319 C CA . SER A 1 296 ? 29.891 -8.414 -26.062 1 94.19 296 SER A CA 1
ATOM 2320 C C . SER A 1 296 ? 30.203 -9.875 -26.359 1 94.19 296 SER A C 1
ATOM 2322 O O . SER A 1 296 ? 30.969 -10.18 -27.281 1 94.19 296 SER A O 1
ATOM 2324 N N . GLY A 1 297 ? 29.703 -10.812 -25.594 1 88.94 297 GLY A N 1
ATOM 2325 C CA . GLY A 1 297 ? 29.859 -12.219 -25.906 1 88.94 297 GLY A CA 1
ATOM 2326 C C . GLY A 1 297 ? 30.828 -12.93 -24.984 1 88.94 297 GLY A C 1
ATOM 2327 O O . GLY A 1 297 ? 31.016 -14.148 -25.094 1 88.94 297 GLY A O 1
ATOM 2328 N N . HIS A 1 298 ? 31.438 -12.219 -24.078 1 91.88 298 HIS A N 1
ATOM 2329 C CA . HIS A 1 298 ? 32.312 -12.812 -23.078 1 91.88 298 HIS A CA 1
ATOM 2330 C C . HIS A 1 298 ? 31.578 -13.078 -21.781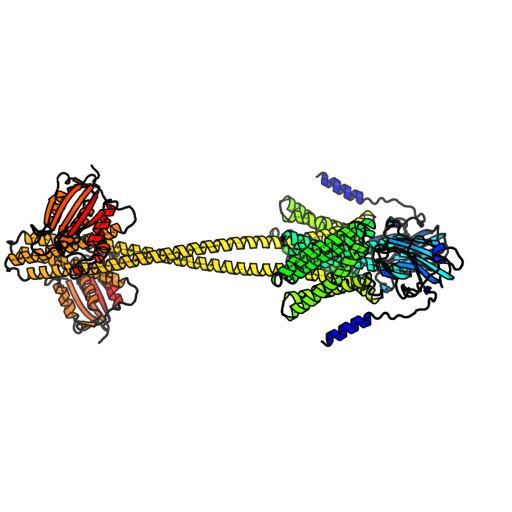 1 91.88 298 HIS A C 1
ATOM 2332 O O . HIS A 1 298 ? 31.875 -12.469 -20.75 1 91.88 298 HIS A O 1
ATOM 2338 N N . TYR A 1 299 ? 30.781 -14.016 -21.812 1 91.56 299 TYR A N 1
ATOM 2339 C CA . TYR A 1 299 ? 29.812 -14.242 -20.75 1 91.56 299 TYR A CA 1
ATOM 2340 C C . TYR A 1 299 ? 30.516 -14.633 -19.453 1 91.56 299 TYR A C 1
ATOM 2342 O O . TYR A 1 299 ? 30.297 -14.008 -18.406 1 91.56 299 TYR A O 1
ATOM 2350 N N . ALA A 1 300 ? 31.406 -15.633 -19.5 1 90.44 300 ALA A N 1
ATOM 2351 C CA . ALA A 1 300 ? 32.094 -16.094 -18.297 1 90.44 300 ALA A CA 1
ATOM 2352 C C . ALA A 1 300 ? 32.969 -14.984 -17.703 1 90.44 300 ALA A C 1
ATOM 2354 O O . ALA A 1 300 ? 33.062 -14.852 -16.484 1 90.44 300 ALA A O 1
ATOM 2355 N N . ALA A 1 301 ? 33.531 -14.195 -18.531 1 92.69 301 ALA A N 1
ATOM 2356 C CA . ALA A 1 301 ? 34.406 -13.109 -18.078 1 92.69 301 ALA A CA 1
ATOM 2357 C C . ALA A 1 301 ? 33.625 -12.031 -17.344 1 92.69 301 ALA A C 1
ATOM 2359 O O . ALA A 1 301 ? 34.156 -11.312 -16.5 1 92.69 301 ALA A O 1
ATOM 2360 N N . GLY A 1 302 ? 32.406 -11.914 -17.672 1 92.62 302 GLY A N 1
ATOM 2361 C CA . GLY A 1 302 ? 31.547 -10.961 -17 1 92.62 302 GLY A CA 1
ATOM 2362 C C . GLY A 1 302 ? 30.922 -11.516 -15.727 1 92.62 302 GLY A C 1
ATOM 2363 O O . GLY A 1 302 ? 30.844 -10.82 -14.711 1 92.62 302 GLY A O 1
ATOM 2364 N N . MET A 1 303 ? 30.578 -12.766 -15.781 1 92.31 303 MET A N 1
ATOM 2365 C CA . MET A 1 303 ? 29.797 -13.359 -14.703 1 92.31 303 MET A CA 1
ATOM 2366 C C . MET A 1 303 ? 30.703 -13.781 -13.547 1 92.31 303 MET A C 1
ATOM 2368 O O . MET A 1 303 ? 30.328 -13.633 -12.383 1 92.31 303 MET A O 1
ATOM 2372 N N . ILE A 1 304 ? 31.844 -14.305 -13.828 1 93.12 304 ILE A N 1
ATOM 2373 C CA . ILE A 1 304 ? 32.719 -14.82 -12.781 1 93.12 304 ILE A CA 1
ATOM 2374 C C . ILE A 1 304 ? 33.156 -13.688 -11.852 1 93.12 304 ILE A C 1
ATOM 2376 O O . ILE A 1 304 ? 33 -13.773 -10.633 1 93.12 304 ILE A O 1
ATOM 2380 N N . PRO A 1 305 ? 33.562 -12.516 -12.391 1 94.62 305 PRO A N 1
ATOM 2381 C CA . PRO A 1 305 ? 33.938 -11.43 -11.484 1 94.62 305 PRO A CA 1
ATOM 2382 C C . PRO A 1 305 ? 32.781 -10.898 -10.672 1 94.62 305 PRO A C 1
ATOM 2384 O O . PRO A 1 305 ? 32.938 -10.555 -9.5 1 94.62 305 PRO A O 1
ATOM 2387 N N . VAL A 1 306 ? 31.656 -10.773 -11.289 1 93.69 306 VAL A N 1
ATOM 2388 C CA . VAL A 1 306 ? 30.5 -10.258 -10.578 1 93.69 306 VAL A CA 1
ATOM 2389 C C . VAL A 1 306 ? 30.172 -11.164 -9.398 1 93.69 306 VAL A C 1
ATOM 2391 O O . VAL A 1 306 ? 29.922 -10.688 -8.289 1 93.69 306 VAL A O 1
ATOM 2394 N N . GLN A 1 307 ? 30.094 -12.43 -9.609 1 92.12 307 GLN A N 1
ATOM 2395 C CA . GLN A 1 307 ? 29.781 -13.391 -8.555 1 92.12 307 GLN A CA 1
ATOM 2396 C C . GLN A 1 307 ? 30.906 -13.445 -7.52 1 92.12 307 GLN A C 1
ATOM 2398 O O . GLN A 1 307 ? 30.641 -13.516 -6.316 1 92.12 307 GLN A O 1
ATOM 2403 N N . ALA A 1 308 ? 32.125 -13.359 -7.98 1 93.44 308 ALA A N 1
ATOM 2404 C CA . ALA A 1 308 ? 33.281 -13.375 -7.078 1 93.44 308 ALA A CA 1
ATOM 2405 C C . ALA A 1 308 ? 33.312 -12.133 -6.195 1 93.44 308 ALA A C 1
ATOM 2407 O O . ALA A 1 308 ? 33.656 -12.203 -5.016 1 93.44 308 ALA A O 1
ATOM 2408 N N . MET A 1 309 ? 32.906 -11.031 -6.789 1 93.88 309 MET A N 1
ATOM 2409 C CA . MET A 1 309 ? 32.906 -9.773 -6.051 1 93.88 309 MET A CA 1
ATOM 2410 C C . MET A 1 309 ? 31.734 -9.734 -5.062 1 93.88 309 MET A C 1
ATOM 2412 O O . MET A 1 309 ? 31.844 -9.117 -4 1 93.88 309 MET A O 1
ATOM 2416 N N . THR A 1 310 ? 30.688 -10.352 -5.379 1 92.25 310 THR A N 1
ATOM 2417 C CA . THR A 1 310 ? 29.5 -10.359 -4.523 1 92.25 310 THR A CA 1
ATOM 2418 C C . THR A 1 310 ? 29.797 -11.07 -3.205 1 92.25 310 THR A C 1
ATOM 2420 O O . THR A 1 310 ? 29.266 -10.68 -2.156 1 92.25 310 THR A O 1
ATOM 2423 N N . LEU A 1 311 ? 30.688 -12.039 -3.221 1 92.88 311 LEU A N 1
ATOM 2424 C CA . LEU A 1 311 ? 30.953 -12.859 -2.041 1 92.88 311 LEU A CA 1
ATOM 2425 C C . LEU A 1 311 ? 31.594 -12.023 -0.939 1 92.88 311 LEU A C 1
ATOM 2427 O O . LEU A 1 311 ? 31.031 -11.859 0.14 1 92.88 311 LEU A O 1
ATOM 2431 N N . PRO A 1 312 ? 32.719 -11.375 -1.204 1 92.75 312 PRO A N 1
ATOM 2432 C CA . PRO A 1 312 ? 33.312 -10.57 -0.134 1 92.75 312 PRO A CA 1
ATOM 2433 C C . PRO A 1 312 ? 32.469 -9.352 0.232 1 92.75 312 PRO A C 1
ATOM 2435 O O . PRO A 1 312 ? 32.469 -8.93 1.392 1 92.75 312 PRO A O 1
ATOM 2438 N N . LEU A 1 313 ? 31.766 -8.797 -0.693 1 92.75 313 LEU A N 1
ATOM 2439 C CA . LEU A 1 313 ? 30.938 -7.629 -0.409 1 92.75 313 LEU A CA 1
ATOM 2440 C C . LEU A 1 313 ? 29.781 -7.996 0.52 1 92.75 313 LEU A C 1
ATOM 2442 O O . LEU A 1 313 ? 29.484 -7.258 1.461 1 92.75 313 LEU A O 1
ATOM 2446 N N . THR A 1 314 ? 29.141 -9.109 0.24 1 91.62 314 THR A N 1
ATOM 2447 C CA . THR A 1 314 ? 28.031 -9.57 1.076 1 91.62 314 THR A CA 1
ATOM 2448 C C . THR A 1 314 ? 28.516 -9.891 2.486 1 91.62 314 THR A C 1
ATOM 2450 O O . THR A 1 314 ? 27.922 -9.461 3.471 1 91.62 314 THR A O 1
ATOM 2453 N N . LEU A 1 315 ? 29.625 -10.516 2.557 1 92.81 315 LEU A N 1
ATOM 2454 C CA . LEU A 1 315 ? 30.188 -10.844 3.857 1 92.81 315 LEU A CA 1
ATOM 2455 C C . LEU A 1 315 ? 30.656 -9.586 4.578 1 92.81 315 LEU A C 1
ATOM 2457 O O . LEU A 1 315 ? 30.484 -9.461 5.793 1 92.81 315 LEU A O 1
ATOM 2461 N N . GLY A 1 316 ? 31.188 -8.727 3.846 1 92.56 316 GLY A N 1
ATOM 2462 C CA . GLY A 1 316 ? 31.641 -7.461 4.406 1 92.56 316 GLY A CA 1
ATOM 2463 C C . GLY A 1 316 ? 30.5 -6.621 4.961 1 92.56 316 GLY A C 1
ATOM 2464 O O . GLY A 1 316 ? 30.609 -6.09 6.07 1 92.56 316 GLY A O 1
ATOM 2465 N N . PHE A 1 317 ? 29.438 -6.539 4.246 1 91.81 317 PHE A N 1
ATOM 2466 C CA . PHE A 1 317 ? 28.297 -5.758 4.691 1 91.81 317 PHE A CA 1
ATOM 2467 C C . PHE A 1 317 ? 27.656 -6.395 5.914 1 91.81 317 PHE A C 1
ATOM 2469 O O . PHE A 1 317 ? 27.203 -5.695 6.828 1 91.81 317 PHE A O 1
ATOM 2476 N N . LEU A 1 318 ? 27.625 -7.715 5.934 1 92.19 318 LEU A N 1
ATOM 2477 C CA . LEU A 1 318 ? 27.062 -8.406 7.09 1 92.19 318 LEU A CA 1
ATOM 2478 C C . LEU A 1 318 ? 27.922 -8.172 8.328 1 92.19 318 LEU A C 1
ATOM 2480 O O . LEU A 1 318 ? 27.391 -7.863 9.398 1 92.19 318 LEU A O 1
ATOM 2484 N N . ALA A 1 319 ? 29.172 -8.234 8.117 1 93.44 319 ALA A N 1
ATOM 2485 C CA . ALA A 1 319 ? 30.094 -7.984 9.219 1 93.44 319 ALA A CA 1
ATOM 2486 C C . ALA A 1 319 ? 30.016 -6.535 9.688 1 93.44 319 ALA A C 1
ATOM 2488 O O . ALA A 1 319 ? 30 -6.266 10.891 1 93.44 319 ALA A O 1
ATOM 2489 N N . PHE A 1 320 ? 29.969 -5.719 8.758 1 92.5 320 PHE A N 1
ATOM 2490 C CA . PHE A 1 320 ? 29.891 -4.297 9.062 1 92.5 320 PHE A CA 1
ATOM 2491 C C . PHE A 1 320 ? 28.578 -3.977 9.781 1 92.5 320 PHE A C 1
ATOM 2493 O O . PHE A 1 320 ? 28.562 -3.195 10.734 1 92.5 320 PHE A O 1
ATOM 2500 N N . ALA A 1 321 ? 27.531 -4.543 9.344 1 92.62 321 ALA A N 1
ATOM 2501 C CA . ALA A 1 321 ? 26.234 -4.344 9.977 1 92.62 321 ALA A CA 1
ATOM 2502 C C . ALA A 1 321 ? 26.234 -4.887 11.406 1 92.62 321 ALA A C 1
ATOM 2504 O O . ALA A 1 321 ? 25.656 -4.281 12.312 1 92.62 321 ALA A O 1
ATOM 2505 N N . LEU A 1 322 ? 26.891 -5.977 11.57 1 93.06 322 LEU A N 1
ATOM 2506 C CA . LEU A 1 322 ? 27 -6.547 12.906 1 93.06 322 LEU A CA 1
ATOM 2507 C C . LEU A 1 322 ? 27.812 -5.625 13.82 1 93.06 322 LEU A C 1
ATOM 2509 O O . LEU A 1 322 ? 27.469 -5.445 14.992 1 93.06 322 LEU A O 1
ATOM 2513 N N . TRP A 1 323 ? 28.828 -5.109 13.25 1 94.44 323 TRP A N 1
ATOM 2514 C CA . TRP A 1 323 ? 29.641 -4.156 13.984 1 94.44 323 TRP A CA 1
ATOM 2515 C C . TRP A 1 323 ? 28.844 -2.914 14.359 1 94.44 323 TRP A C 1
ATOM 2517 O O . TRP A 1 323 ? 28.922 -2.432 15.484 1 94.44 323 TRP A O 1
ATOM 2527 N N . LEU A 1 324 ? 28.094 -2.41 13.484 1 93.69 324 LEU A N 1
ATOM 2528 C CA . LEU A 1 324 ? 27.266 -1.237 13.727 1 93.69 324 LEU A CA 1
ATOM 2529 C C . LEU A 1 324 ? 26.172 -1.546 14.742 1 93.69 324 LEU A C 1
ATOM 2531 O O . LEU A 1 324 ? 25.812 -0.686 15.547 1 93.69 324 LEU A O 1
ATOM 2535 N N . TRP A 1 325 ? 25.672 -2.727 14.711 1 92.94 325 TRP A N 1
ATOM 2536 C CA . TRP A 1 325 ? 24.641 -3.162 15.656 1 92.94 325 TRP A CA 1
ATOM 2537 C C . TRP A 1 325 ? 25.188 -3.18 17.078 1 92.94 325 TRP A C 1
ATOM 2539 O O . TRP A 1 325 ? 24.516 -2.736 18.016 1 92.94 325 TRP A O 1
ATOM 2549 N N . ARG A 1 326 ? 26.375 -3.58 17.234 1 93.5 326 ARG A N 1
ATOM 2550 C CA . ARG A 1 326 ? 27.016 -3.625 18.547 1 93.5 326 ARG A CA 1
ATOM 2551 C C . ARG A 1 326 ? 27.281 -2.219 19.062 1 93.5 326 ARG A C 1
ATOM 2553 O O . ARG A 1 326 ? 27.328 -1.996 20.281 1 93.5 326 ARG A O 1
ATOM 2560 N N . ARG A 1 327 ? 27.438 -1.324 18.25 1 93.5 327 ARG A N 1
ATOM 2561 C CA . ARG A 1 327 ? 27.703 0.06 18.625 1 93.5 327 ARG A CA 1
ATOM 2562 C C . ARG A 1 327 ? 26.391 0.824 18.859 1 93.5 327 ARG A C 1
ATOM 2564 O O . ARG A 1 327 ? 26.422 2.029 19.109 1 93.5 327 ARG A O 1
ATOM 2571 N N . GLY A 1 328 ? 25.234 0.191 18.562 1 91 328 GLY A N 1
ATOM 2572 C CA . GLY A 1 328 ? 23.953 0.771 18.906 1 91 328 GLY A CA 1
ATOM 2573 C C . GLY A 1 328 ? 23.266 1.456 17.734 1 91 328 GLY A C 1
ATOM 2574 O O . GLY A 1 328 ? 22.344 2.242 17.922 1 91 328 GLY A O 1
ATOM 2575 N N . HIS A 1 329 ? 23.75 1.184 16.531 1 91.12 329 HIS A N 1
ATOM 2576 C CA . HIS A 1 329 ? 23.125 1.774 15.359 1 91.12 329 HIS A CA 1
ATOM 2577 C C . HIS A 1 329 ? 21.797 1.095 15.047 1 91.12 329 HIS A C 1
ATOM 2579 O O . HIS A 1 329 ? 21.766 -0.07 14.641 1 91.12 329 HIS A O 1
ATOM 2585 N N . ALA A 1 330 ? 20.672 1.747 15.102 1 89.31 330 ALA A N 1
ATOM 2586 C CA . ALA A 1 330 ? 19.312 1.206 15.094 1 89.31 330 ALA A CA 1
ATOM 2587 C C . ALA A 1 330 ? 19 0.54 13.758 1 89.31 330 ALA A C 1
ATOM 2589 O O . ALA A 1 330 ? 18.438 -0.56 13.727 1 89.31 330 ALA A O 1
ATOM 2590 N N . PRO A 1 331 ? 19.422 1.078 12.648 1 90.44 331 PRO A N 1
ATOM 2591 C CA . PRO A 1 331 ? 19.062 0.468 11.367 1 90.44 331 PRO A CA 1
ATOM 2592 C C . PRO A 1 331 ? 19.766 -0.866 11.125 1 90.44 331 PRO A C 1
ATOM 2594 O O . PRO A 1 331 ? 19.328 -1.652 10.281 1 90.44 331 PRO A O 1
ATOM 2597 N N . ALA A 1 332 ? 20.766 -1.169 11.867 1 92.81 332 ALA A N 1
ATOM 2598 C CA . ALA A 1 332 ? 21.562 -2.371 11.656 1 92.81 332 ALA A CA 1
ATOM 2599 C C . ALA A 1 332 ? 20.812 -3.623 12.078 1 92.81 332 ALA A C 1
ATOM 2601 O O . ALA A 1 332 ? 20.984 -4.691 11.484 1 92.81 332 ALA A O 1
ATOM 2602 N N . ARG A 1 333 ? 19.984 -3.553 13.07 1 91.19 333 ARG A N 1
ATOM 2603 C CA . ARG A 1 333 ? 19.188 -4.699 13.492 1 91.19 333 ARG A CA 1
ATOM 2604 C C . ARG A 1 333 ? 18.234 -5.141 12.383 1 91.19 333 ARG A C 1
ATOM 2606 O O . ARG A 1 333 ? 18.125 -6.332 12.086 1 91.19 333 ARG A O 1
ATOM 2613 N N . PHE A 1 334 ? 17.578 -4.18 11.797 1 92.81 334 PHE A N 1
ATOM 2614 C CA . PHE A 1 334 ? 16.672 -4.488 10.703 1 92.81 334 PHE A CA 1
ATOM 2615 C C . PHE A 1 334 ? 17.438 -5.051 9.508 1 92.81 334 PHE A C 1
ATOM 2617 O O . PHE A 1 334 ? 16.953 -5.961 8.828 1 92.81 334 PHE A O 1
ATOM 2624 N N . PHE A 1 335 ? 18.562 -4.508 9.281 1 93.75 335 PHE A N 1
ATOM 2625 C CA . PHE A 1 335 ? 19.375 -4.98 8.172 1 93.75 335 PHE A CA 1
ATOM 2626 C C . PHE A 1 335 ? 19.719 -6.457 8.336 1 93.75 335 PHE A C 1
ATOM 2628 O O . PHE A 1 335 ? 19.609 -7.238 7.391 1 93.75 335 PHE A O 1
ATOM 2635 N N . MET A 1 336 ? 20.094 -6.828 9.477 1 91.75 336 MET A N 1
ATOM 2636 C CA . MET A 1 336 ? 20.469 -8.211 9.75 1 91.75 336 MET A CA 1
ATOM 2637 C C . MET A 1 336 ? 19.281 -9.148 9.555 1 91.75 336 MET A C 1
ATOM 2639 O O . MET A 1 336 ? 19.422 -10.258 9.039 1 91.75 336 MET A O 1
ATOM 2643 N N . LEU A 1 337 ? 18.188 -8.742 9.859 1 89.38 337 LEU A N 1
ATOM 2644 C CA . LEU A 1 337 ? 16.984 -9.555 9.719 1 89.38 337 LEU A CA 1
ATOM 2645 C C . LEU A 1 337 ? 16.547 -9.641 8.266 1 89.38 337 LEU A C 1
ATOM 2647 O O . LEU A 1 337 ? 16.234 -10.719 7.762 1 89.38 337 LEU A O 1
ATOM 2651 N N . ALA A 1 338 ? 16.547 -8.531 7.582 1 90.06 338 ALA A N 1
ATOM 2652 C CA . ALA A 1 338 ? 16.016 -8.445 6.227 1 90.06 338 ALA A CA 1
ATOM 2653 C C . ALA A 1 338 ? 17 -9 5.203 1 90.06 338 ALA A C 1
ATOM 2655 O O . ALA A 1 338 ? 16.594 -9.656 4.238 1 90.06 338 ALA A O 1
ATOM 2656 N N . PHE A 1 339 ? 18.266 -8.75 5.445 1 89.62 339 PHE A N 1
ATOM 2657 C CA . PHE A 1 339 ? 19.25 -9.109 4.438 1 89.62 339 PHE A CA 1
ATOM 2658 C C . PHE A 1 339 ? 19.953 -10.414 4.805 1 89.62 339 PHE A C 1
ATOM 2660 O O . PHE A 1 339 ? 20.516 -11.086 3.938 1 89.62 339 PHE A O 1
ATOM 2667 N N . GLY A 1 340 ? 19.906 -10.805 6.016 1 85.06 340 GLY A N 1
ATOM 2668 C CA . GLY A 1 340 ? 20.672 -11.953 6.477 1 85.06 340 GLY A CA 1
ATOM 2669 C C . GLY A 1 340 ? 20.344 -13.234 5.734 1 85.06 340 GLY A C 1
ATOM 2670 O O . GLY A 1 340 ? 21.219 -13.844 5.121 1 85.06 340 GLY A O 1
ATOM 2671 N N . ILE A 1 341 ? 19.125 -13.586 5.723 1 79.88 341 ILE A N 1
ATOM 2672 C CA . ILE A 1 341 ? 18.703 -14.844 5.121 1 79.88 341 ILE A CA 1
ATOM 2673 C C . ILE A 1 341 ? 18.859 -14.766 3.604 1 79.88 341 ILE A C 1
ATOM 2675 O O . ILE A 1 341 ? 19.266 -15.734 2.961 1 79.88 341 ILE A O 1
ATOM 2679 N N . PHE A 1 342 ? 18.547 -13.703 3.088 1 86.75 342 PHE A N 1
ATOM 2680 C CA . PHE A 1 342 ? 18.672 -13.5 1.65 1 86.75 342 PHE A CA 1
ATOM 2681 C C . PHE A 1 342 ? 20.141 -13.625 1.212 1 86.75 342 PHE A C 1
ATOM 2683 O O . PHE A 1 342 ? 20.438 -14.305 0.229 1 86.75 342 PHE A O 1
ATOM 2690 N N . TYR A 1 343 ? 21.031 -12.992 1.951 1 87.25 343 TYR A N 1
ATOM 2691 C CA . TYR A 1 343 ? 22.453 -13.031 1.625 1 87.25 343 TYR A CA 1
ATOM 2692 C C . TYR A 1 343 ? 23.016 -14.438 1.775 1 87.25 343 TYR A C 1
ATOM 2694 O O . TYR A 1 343 ? 23.875 -14.852 1.005 1 87.25 343 TYR A O 1
ATOM 2702 N N . ALA A 1 344 ? 22.469 -15.125 2.678 1 83.5 344 ALA A N 1
ATOM 2703 C CA . ALA A 1 344 ? 22.906 -16.516 2.844 1 83.5 344 ALA A CA 1
ATOM 2704 C C . ALA A 1 344 ? 22.562 -17.344 1.611 1 83.5 344 ALA A C 1
ATOM 2706 O O . ALA A 1 344 ? 23.391 -18.125 1.141 1 83.5 344 ALA A O 1
ATOM 2707 N N . GLY A 1 345 ? 21.406 -17.172 1.125 1 80.75 345 GLY A N 1
ATOM 2708 C CA . GLY A 1 345 ? 21.016 -17.875 -0.087 1 80.75 345 GLY A CA 1
ATOM 2709 C C . GLY A 1 345 ? 21.859 -17.516 -1.292 1 80.75 345 GLY A C 1
ATOM 2710 O O . GLY A 1 345 ? 22.266 -18.391 -2.062 1 80.75 345 GLY A O 1
ATOM 2711 N N . VAL A 1 346 ? 22.141 -16.312 -1.405 1 83.62 346 VAL A N 1
ATOM 2712 C CA . VAL A 1 346 ? 22.953 -15.828 -2.525 1 83.62 346 VAL A CA 1
ATOM 2713 C C . VAL A 1 346 ? 24.375 -16.375 -2.412 1 83.62 346 VAL A C 1
ATOM 2715 O O . VAL A 1 346 ? 24.938 -16.844 -3.402 1 83.62 346 VAL A O 1
ATOM 2718 N N . LEU A 1 347 ? 24.859 -16.391 -1.196 1 86.12 347 LEU A N 1
ATOM 2719 C CA . LEU A 1 347 ? 26.219 -16.891 -0.962 1 86.12 347 LEU A CA 1
ATOM 2720 C C . LEU A 1 347 ? 26.312 -18.359 -1.345 1 86.12 347 LEU A C 1
ATOM 2722 O O . LEU A 1 347 ? 27.234 -18.75 -2.076 1 86.12 347 LEU A O 1
ATOM 2726 N N . ILE A 1 348 ? 25.375 -19.078 -0.983 1 83 348 ILE A N 1
ATOM 2727 C CA . ILE A 1 348 ? 25.391 -20.516 -1.26 1 83 348 ILE A CA 1
ATOM 2728 C C . ILE A 1 348 ? 25.281 -20.75 -2.764 1 83 348 ILE A C 1
ATOM 2730 O O . ILE A 1 348 ? 26.016 -21.562 -3.33 1 83 348 ILE A O 1
ATOM 2734 N N . SER A 1 349 ? 24.406 -20.078 -3.383 1 83.75 349 SER A N 1
ATOM 2735 C CA . SER A 1 349 ? 24.188 -20.234 -4.816 1 83.75 349 SER A CA 1
ATOM 2736 C C . SER A 1 349 ? 25.438 -19.859 -5.609 1 83.75 349 SER A C 1
ATOM 2738 O O . SER A 1 349 ? 25.828 -20.578 -6.535 1 83.75 349 SER A O 1
ATOM 2740 N N . PHE A 1 350 ? 26.094 -18.797 -5.215 1 85.5 350 PHE A N 1
ATOM 2741 C CA . PHE A 1 350 ? 27.25 -18.328 -5.965 1 85.5 350 PHE A CA 1
ATOM 2742 C C . PHE A 1 350 ? 28.469 -19.188 -5.688 1 85.5 350 PHE A C 1
ATOM 2744 O O . PHE A 1 350 ? 29.281 -19.453 -6.582 1 85.5 350 PHE A O 1
ATOM 2751 N N . LEU A 1 351 ? 28.578 -19.703 -4.453 1 84.75 351 LEU A N 1
ATOM 2752 C CA . LEU A 1 351 ? 29.656 -20.641 -4.141 1 84.75 351 LEU A CA 1
ATOM 2753 C C . LEU A 1 351 ? 29.5 -21.938 -4.938 1 84.75 351 LEU A C 1
ATOM 2755 O O . LEU A 1 351 ? 30.484 -22.5 -5.414 1 84.75 351 LEU A O 1
ATOM 2759 N N . ARG A 1 352 ? 28.359 -22.312 -5.07 1 81.31 352 ARG A N 1
ATOM 2760 C CA . ARG A 1 352 ? 28.062 -23.5 -5.863 1 81.31 352 ARG A CA 1
ATOM 2761 C C . ARG A 1 352 ? 28.391 -23.266 -7.336 1 81.31 352 ARG A C 1
ATOM 2763 O O . ARG A 1 352 ? 29.031 -24.109 -7.973 1 81.31 352 ARG A O 1
ATOM 2770 N N . ASN A 1 353 ? 28.031 -22.188 -7.84 1 82.06 353 ASN A N 1
ATOM 2771 C CA . ASN A 1 353 ? 28.25 -21.875 -9.25 1 82.06 353 ASN A CA 1
ATOM 2772 C C . ASN A 1 353 ? 29.734 -21.766 -9.57 1 82.06 353 ASN A C 1
ATOM 2774 O O . ASN A 1 353 ? 30.156 -22.078 -10.68 1 82.06 353 ASN A O 1
ATOM 2778 N N . LEU A 1 354 ? 30.469 -21.312 -8.578 1 84.56 354 LEU A N 1
ATOM 2779 C CA . LEU A 1 354 ? 31.891 -21.125 -8.789 1 84.56 354 LEU A CA 1
ATOM 2780 C C . LEU A 1 354 ? 32.656 -22.422 -8.539 1 84.56 354 LEU A C 1
ATOM 2782 O O . LEU A 1 354 ? 33.875 -22.484 -8.758 1 84.56 354 LEU A O 1
ATOM 2786 N N . GLY A 1 355 ? 31.984 -23.469 -8.109 1 79.94 355 GLY A N 1
ATOM 2787 C CA . GLY A 1 355 ? 32.562 -24.797 -7.969 1 79.94 355 GLY A CA 1
ATOM 2788 C C . GLY A 1 355 ? 33.188 -25.031 -6.598 1 79.94 355 GLY A C 1
ATOM 2789 O O . GLY A 1 355 ? 33.844 -26.047 -6.383 1 79.94 355 GLY A O 1
ATOM 2790 N N . TRP A 1 356 ? 32.875 -24.125 -5.676 1 81.56 356 TRP A N 1
ATOM 2791 C CA . TRP A 1 356 ? 33.469 -24.234 -4.352 1 81.56 356 TRP A CA 1
ATOM 2792 C C . TRP A 1 356 ? 32.594 -25.062 -3.42 1 81.56 356 TRP A C 1
ATOM 2794 O O . TRP A 1 356 ? 33.062 -25.531 -2.377 1 81.56 356 TRP A O 1
ATOM 2804 N N . LEU A 1 357 ? 31.359 -25.25 -3.83 1 79.94 357 LEU A N 1
ATOM 2805 C CA . LEU A 1 357 ? 30.438 -26.078 -3.074 1 79.94 357 LEU A CA 1
ATOM 2806 C C . LEU A 1 357 ? 29.844 -27.188 -3.955 1 79.94 357 LEU A C 1
ATOM 2808 O O . LEU A 1 357 ? 29.406 -26.922 -5.078 1 79.94 357 LEU A O 1
ATOM 2812 N N . PRO A 1 358 ? 29.906 -28.406 -3.422 1 76.88 358 PRO A N 1
ATOM 2813 C CA . PRO A 1 358 ? 29.328 -29.484 -4.215 1 76.88 358 PRO A CA 1
ATOM 2814 C C . PRO A 1 358 ? 27.812 -29.438 -4.266 1 76.88 358 PRO A C 1
ATOM 2816 O O . PRO A 1 358 ? 27.172 -28.828 -3.395 1 76.88 358 PRO A O 1
ATOM 2819 N N . MET A 1 359 ? 27.359 -29.938 -5.352 1 71.38 359 MET A N 1
ATOM 2820 C CA . MET A 1 359 ? 25.906 -30.031 -5.496 1 71.38 359 MET A CA 1
ATOM 2821 C C . MET A 1 359 ? 25.359 -31.266 -4.77 1 71.38 359 MET A C 1
ATOM 2823 O O . MET A 1 359 ? 25.625 -32.406 -5.164 1 71.38 359 MET A O 1
ATOM 2827 N N . ASN A 1 360 ? 24.859 -31 -3.506 1 68.06 360 ASN A N 1
ATOM 2828 C CA . ASN A 1 360 ? 24.203 -32.062 -2.746 1 68.06 360 ASN A CA 1
ATOM 2829 C C . ASN A 1 360 ? 22.75 -31.734 -2.469 1 68.06 360 ASN A C 1
ATOM 2831 O O . ASN A 1 360 ? 22.266 -30.672 -2.879 1 68.06 360 ASN A O 1
ATOM 2835 N N . ALA A 1 361 ? 22.078 -32.75 -1.881 1 64.31 361 ALA A N 1
ATOM 2836 C CA . ALA A 1 361 ? 20.656 -32.562 -1.607 1 64.31 361 ALA A CA 1
ATOM 2837 C C . ALA A 1 361 ? 20.406 -31.344 -0.751 1 64.31 361 ALA A C 1
ATOM 2839 O O . ALA A 1 361 ? 19.453 -30.594 -0.989 1 64.31 361 ALA A O 1
ATOM 2840 N N . LEU A 1 362 ? 21.25 -31.109 0.1 1 64.38 362 LEU A N 1
ATOM 2841 C CA . LEU A 1 362 ? 21.094 -29.984 1.013 1 64.38 362 LEU A CA 1
ATOM 2842 C C . LEU A 1 362 ? 21.312 -28.656 0.289 1 64.38 362 LEU A C 1
ATOM 2844 O O . LEU A 1 362 ? 20.531 -27.719 0.454 1 64.38 362 LEU A O 1
ATOM 2848 N N . THR A 1 363 ? 22.406 -28.656 -0.527 1 67.56 363 THR A N 1
ATOM 2849 C CA . THR A 1 363 ? 22.703 -27.422 -1.239 1 67.56 363 THR A CA 1
ATOM 2850 C C . THR A 1 363 ? 21.609 -27.125 -2.27 1 67.56 363 THR A C 1
ATOM 2852 O O . THR A 1 363 ? 21.281 -25.953 -2.516 1 67.56 363 THR A O 1
ATOM 2855 N N . ALA A 1 364 ? 21.078 -28.203 -2.721 1 65.62 364 ALA A N 1
ATOM 2856 C CA . ALA A 1 364 ? 20 -28.031 -3.686 1 65.62 364 ALA A CA 1
ATOM 2857 C C . ALA A 1 364 ? 18.75 -27.469 -3.01 1 65.62 364 ALA A C 1
ATOM 2859 O O . ALA A 1 364 ? 18.078 -26.594 -3.555 1 65.62 364 ALA A O 1
ATOM 2860 N N . LEU A 1 365 ? 18.453 -27.984 -1.832 1 63.88 365 LEU A N 1
ATOM 2861 C CA . LEU A 1 365 ? 17.297 -27.547 -1.075 1 63.88 365 LEU A CA 1
ATOM 2862 C C . LEU A 1 365 ? 17.406 -26.078 -0.691 1 63.88 365 LEU A C 1
ATOM 2864 O O . LEU A 1 365 ? 16.453 -25.312 -0.822 1 63.88 365 LEU A O 1
ATOM 2868 N N . VAL A 1 366 ? 18.547 -25.766 -0.278 1 63.25 366 VAL A N 1
ATOM 2869 C CA . VAL A 1 366 ? 18.766 -24.406 0.182 1 63.25 366 VAL A CA 1
ATOM 2870 C C . VAL A 1 366 ? 18.781 -23.453 -1.011 1 63.25 366 VAL A C 1
ATOM 2872 O O . VAL A 1 366 ? 18.219 -22.344 -0.935 1 63.25 366 VAL A O 1
ATOM 2875 N N . SER A 1 367 ? 19.328 -23.984 -2.033 1 63.38 367 SER A N 1
ATOM 2876 C CA . SER A 1 367 ? 19.484 -23.094 -3.188 1 63.38 367 SER A CA 1
ATOM 2877 C C . SER A 1 367 ? 18.125 -22.844 -3.859 1 63.38 367 SER A C 1
ATOM 2879 O O . SER A 1 367 ? 17.859 -21.719 -4.305 1 63.38 367 SER A O 1
ATOM 2881 N N . THR A 1 368 ? 17.344 -23.844 -3.92 1 62.25 368 THR A N 1
ATOM 2882 C CA . THR A 1 368 ? 16.125 -23.625 -4.691 1 62.25 368 THR A CA 1
ATOM 2883 C C . THR A 1 368 ? 14.992 -23.109 -3.797 1 62.25 368 THR A C 1
ATOM 2885 O O . THR A 1 368 ? 14.398 -22.078 -4.07 1 62.25 368 THR A O 1
ATOM 2888 N N . HIS A 1 369 ? 14.727 -23.75 -2.725 1 64.31 369 HIS A N 1
ATOM 2889 C CA . HIS A 1 369 ? 13.516 -23.438 -1.971 1 64.31 369 HIS A CA 1
ATOM 2890 C C . HIS A 1 369 ? 13.797 -22.422 -0.863 1 64.31 369 HIS A C 1
ATOM 2892 O O . HIS A 1 369 ? 13.023 -21.484 -0.661 1 64.31 369 HIS A O 1
ATOM 2898 N N . ALA A 1 370 ? 14.891 -22.672 -0.211 1 64.69 370 ALA A N 1
ATOM 2899 C CA . ALA A 1 370 ? 15.203 -21.75 0.88 1 64.69 370 ALA A CA 1
ATOM 2900 C C . ALA A 1 370 ? 15.523 -20.359 0.349 1 64.69 370 ALA A C 1
ATOM 2902 O O . ALA A 1 370 ? 15.133 -19.359 0.948 1 64.69 370 ALA A O 1
ATOM 2903 N N . SER A 1 371 ? 16.094 -20.391 -0.827 1 71.06 371 SER A N 1
ATOM 2904 C CA . SER A 1 371 ? 16.422 -19.094 -1.418 1 71.06 371 SER A CA 1
ATOM 2905 C C . SER A 1 371 ? 15.164 -18.344 -1.857 1 71.06 371 SER A C 1
ATOM 2907 O O . SER A 1 371 ? 15.062 -17.141 -1.693 1 71.06 371 SER A O 1
ATOM 2909 N N . ALA A 1 372 ? 14.227 -19.172 -2.281 1 76 372 ALA A N 1
ATOM 2910 C CA . ALA A 1 372 ? 12.992 -18.531 -2.738 1 76 372 ALA A CA 1
ATOM 2911 C C . ALA A 1 372 ? 12.242 -17.906 -1.57 1 76 372 ALA A C 1
ATOM 2913 O O . ALA A 1 372 ? 11.789 -16.75 -1.655 1 76 372 ALA A O 1
ATOM 2914 N N . LEU A 1 373 ? 12.117 -18.594 -0.482 1 76.38 373 LEU A N 1
ATOM 2915 C CA . LEU A 1 373 ? 11.406 -18.094 0.693 1 76.38 373 LEU A CA 1
ATOM 2916 C C . LEU A 1 373 ? 12.164 -16.938 1.322 1 76.38 373 LEU A C 1
ATOM 2918 O O . LEU A 1 373 ? 11.547 -15.969 1.776 1 76.38 373 LEU A O 1
ATOM 2922 N N . GLY A 1 374 ? 13.477 -17.141 1.309 1 77.31 374 GLY A N 1
ATOM 2923 C CA . GLY A 1 374 ? 14.289 -16.062 1.848 1 77.31 374 GLY A CA 1
ATOM 2924 C C . GLY A 1 374 ? 14.188 -14.781 1.052 1 77.31 374 GLY A C 1
ATOM 2925 O O . GLY A 1 374 ? 14.094 -13.695 1.627 1 77.31 374 GLY A O 1
ATOM 2926 N N . THR A 1 375 ? 14.164 -14.906 -0.199 1 85.12 375 THR A N 1
ATOM 2927 C CA . THR A 1 375 ? 14.039 -13.734 -1.06 1 85.12 375 THR A CA 1
ATOM 2928 C C . THR A 1 375 ? 12.672 -13.078 -0.891 1 85.12 375 THR A C 1
ATOM 2930 O O . THR A 1 375 ? 12.57 -11.852 -0.868 1 85.12 375 THR A O 1
ATOM 2933 N N . MET A 1 376 ? 11.719 -13.961 -0.773 1 86.5 376 MET A N 1
ATOM 2934 C CA . MET A 1 376 ? 10.367 -13.422 -0.581 1 86.5 376 MET A CA 1
ATOM 2935 C C . MET A 1 376 ? 10.281 -12.625 0.717 1 86.5 376 MET A C 1
ATOM 2937 O O . MET A 1 376 ? 9.758 -11.516 0.731 1 86.5 376 MET A O 1
ATOM 2941 N N . ALA A 1 377 ? 10.773 -13.156 1.745 1 86.94 377 ALA A N 1
ATOM 2942 C CA . ALA A 1 377 ? 10.758 -12.484 3.043 1 86.94 377 ALA A CA 1
ATOM 2943 C C . ALA A 1 377 ? 11.547 -11.18 2.996 1 86.94 377 ALA A C 1
ATOM 2945 O O . ALA A 1 377 ? 11.109 -10.156 3.531 1 86.94 377 ALA A O 1
ATOM 2946 N N . HIS A 1 378 ? 12.672 -11.242 2.373 1 92.25 378 HIS A N 1
ATOM 2947 C CA . HIS A 1 378 ? 13.531 -10.078 2.223 1 92.25 378 HIS A CA 1
ATOM 2948 C C . HIS A 1 378 ? 12.805 -8.938 1.517 1 92.25 378 HIS A C 1
ATOM 2950 O O . HIS A 1 378 ? 12.82 -7.797 1.982 1 92.25 378 HIS A O 1
ATOM 2956 N N . MET A 1 379 ? 12.109 -9.234 0.453 1 92.88 379 MET A N 1
ATOM 2957 C CA . MET A 1 379 ? 11.422 -8.211 -0.333 1 92.88 379 MET A CA 1
ATOM 2958 C C . MET A 1 379 ? 10.227 -7.648 0.432 1 92.88 379 MET A C 1
ATOM 2960 O O . MET A 1 379 ? 9.977 -6.441 0.393 1 92.88 379 MET A O 1
ATOM 2964 N N . LEU A 1 380 ? 9.555 -8.508 1.148 1 90.94 380 LEU A N 1
ATOM 2965 C CA . LEU A 1 380 ? 8.391 -8.055 1.907 1 90.94 380 LEU A CA 1
ATOM 2966 C C . LEU A 1 380 ? 8.805 -7.172 3.076 1 90.94 380 LEU A C 1
ATOM 2968 O O . LEU A 1 380 ? 8.172 -6.148 3.342 1 90.94 380 LEU A O 1
ATOM 2972 N N . LEU A 1 381 ? 9.844 -7.547 3.736 1 91.38 381 LEU A N 1
ATOM 2973 C CA . LEU A 1 381 ? 10.336 -6.77 4.867 1 91.38 381 LEU A CA 1
ATOM 2974 C C . LEU A 1 381 ? 10.828 -5.402 4.414 1 91.38 381 LEU A C 1
ATOM 2976 O O . LEU A 1 381 ? 10.539 -4.387 5.051 1 91.38 381 LEU A O 1
ATOM 2980 N N . LEU A 1 382 ? 11.539 -5.422 3.334 1 93.12 382 LEU A N 1
ATOM 2981 C CA . LEU A 1 382 ? 12.039 -4.148 2.818 1 93.12 382 LEU A CA 1
ATOM 2982 C C . LEU A 1 382 ? 10.883 -3.26 2.367 1 93.12 382 LEU A C 1
ATOM 2984 O O . LEU A 1 382 ? 10.898 -2.049 2.602 1 93.12 382 LEU A O 1
ATOM 2988 N N . SER A 1 383 ? 9.93 -3.895 1.727 1 91.88 383 SER A N 1
ATOM 2989 C CA . SER A 1 383 ? 8.734 -3.145 1.335 1 91.88 383 SER A CA 1
ATOM 2990 C C . SER A 1 383 ? 8.039 -2.537 2.549 1 91.88 383 SER A C 1
ATOM 2992 O O . SER A 1 383 ? 7.672 -1.362 2.535 1 91.88 383 SER A O 1
ATOM 2994 N N . GLY A 1 384 ? 7.895 -3.346 3.576 1 88.81 384 GLY A N 1
ATOM 2995 C CA . GLY A 1 384 ? 7.293 -2.869 4.812 1 88.81 384 GLY A CA 1
ATOM 2996 C C . GLY A 1 384 ? 8.078 -1.742 5.457 1 88.81 384 GLY A C 1
ATOM 2997 O O . GLY A 1 384 ? 7.492 -0.8 5.996 1 88.81 384 GLY A O 1
ATOM 2998 N N . TRP A 1 385 ? 9.336 -1.857 5.391 1 90 385 TRP A N 1
ATOM 2999 C CA . TRP A 1 385 ? 10.211 -0.84 5.957 1 90 385 TRP A CA 1
ATOM 3000 C C . TRP A 1 385 ? 10.047 0.49 5.23 1 90 385 TRP A C 1
ATOM 3002 O O . TRP A 1 385 ? 9.961 1.544 5.863 1 90 385 TRP A O 1
ATOM 3012 N N . ILE A 1 386 ? 9.945 0.485 3.969 1 89.81 386 ILE A N 1
ATOM 3013 C CA . ILE A 1 386 ? 9.844 1.697 3.164 1 89.81 386 ILE A CA 1
ATOM 3014 C C . ILE A 1 386 ? 8.469 2.332 3.361 1 89.81 386 ILE A C 1
ATOM 3016 O O . ILE A 1 386 ? 8.367 3.52 3.676 1 89.81 386 ILE A O 1
ATOM 3020 N N . ILE A 1 387 ? 7.465 1.499 3.256 1 86.12 387 ILE A N 1
ATOM 3021 C CA . ILE A 1 387 ? 6.102 1.997 3.393 1 86.12 387 ILE A CA 1
ATOM 3022 C C . ILE A 1 387 ? 5.848 2.422 4.836 1 86.12 387 ILE A C 1
ATOM 3024 O O . ILE A 1 387 ? 5.234 3.463 5.086 1 86.12 387 ILE A O 1
ATOM 3028 N N . GLY A 1 388 ? 6.371 1.625 5.746 1 84.12 388 GLY A N 1
ATOM 3029 C CA . GLY A 1 388 ? 6.227 1.951 7.156 1 84.12 388 GLY A CA 1
ATOM 3030 C C . GLY A 1 388 ? 6.914 3.25 7.539 1 84.12 388 GLY A C 1
ATOM 3031 O O . GLY A 1 388 ? 6.391 4.016 8.352 1 84.12 388 GLY A O 1
ATOM 3032 N N . GLY A 1 389 ? 8.086 3.432 7 1 84.31 389 GLY A N 1
ATOM 3033 C CA . GLY A 1 389 ? 8.781 4.688 7.238 1 84.31 389 GLY A CA 1
ATOM 3034 C C . GLY A 1 389 ? 7.992 5.898 6.77 1 84.31 389 GLY A C 1
ATOM 3035 O O . GLY A 1 389 ? 7.938 6.918 7.461 1 84.31 389 GLY A O 1
ATOM 3036 N N . TYR A 1 390 ? 7.398 5.773 5.711 1 82.75 390 TYR A N 1
ATOM 3037 C CA . TYR A 1 390 ? 6.574 6.852 5.18 1 82.75 390 TYR A CA 1
ATOM 3038 C C . TYR A 1 390 ? 5.34 7.074 6.051 1 82.75 390 TYR A C 1
ATOM 3040 O O . TYR A 1 390 ? 4.965 8.219 6.32 1 82.75 390 TYR A O 1
ATOM 3048 N N . GLU A 1 391 ? 4.727 5.996 6.516 1 81.62 391 GLU A N 1
ATOM 3049 C CA . GLU A 1 391 ? 3.557 6.094 7.387 1 81.62 391 GLU A CA 1
ATOM 3050 C C . GLU A 1 391 ? 3.908 6.754 8.719 1 81.62 391 GLU A C 1
ATOM 3052 O O . GLU A 1 391 ? 3.125 7.543 9.25 1 81.62 391 GLU A O 1
ATOM 3057 N N . HIS A 1 392 ? 5.012 6.426 9.188 1 83.44 392 HIS A N 1
ATOM 3058 C CA . HIS A 1 392 ? 5.465 7.047 10.43 1 83.44 392 HIS A CA 1
ATOM 3059 C C . HIS A 1 392 ? 5.621 8.555 10.266 1 83.44 392 HIS A C 1
ATOM 3061 O O . HIS A 1 392 ? 5.137 9.328 11.094 1 83.44 392 HIS A O 1
ATOM 3067 N N . ARG A 1 393 ? 6.246 8.977 9.25 1 83.94 393 ARG A N 1
ATOM 3068 C CA . ARG A 1 393 ? 6.406 10.398 8.969 1 83.94 393 ARG A CA 1
ATOM 3069 C C . ARG A 1 393 ? 5.051 11.078 8.812 1 83.94 393 ARG A C 1
ATOM 3071 O O . ARG A 1 393 ? 4.867 12.211 9.258 1 83.94 393 ARG A O 1
ATOM 3078 N N . ARG A 1 394 ? 4.242 10.398 8.289 1 79.31 394 ARG A N 1
ATOM 3079 C CA . ARG A 1 394 ? 2.889 10.914 8.094 1 79.31 394 ARG A CA 1
ATOM 3080 C C . ARG A 1 394 ? 2.182 11.109 9.43 1 79.31 394 ARG A C 1
ATOM 3082 O O . ARG A 1 394 ? 1.551 12.148 9.656 1 79.31 394 ARG A O 1
ATOM 3089 N N . ARG A 1 395 ? 2.24 10.25 10.289 1 83.06 395 ARG A N 1
ATOM 3090 C CA . ARG A 1 395 ? 1.624 10.359 11.609 1 83.06 395 ARG A CA 1
ATOM 3091 C C . ARG A 1 395 ? 2.213 11.523 12.398 1 83.06 395 ARG A C 1
ATOM 3093 O O . ARG A 1 395 ? 1.487 12.242 13.086 1 83.06 395 ARG A O 1
ATOM 3100 N N . VAL A 1 396 ? 3.369 11.68 12.258 1 84.19 396 VAL A N 1
ATOM 3101 C CA . VAL A 1 396 ? 4.031 12.805 12.922 1 84.19 396 VAL A CA 1
ATOM 3102 C C . VAL A 1 396 ? 3.492 14.117 12.375 1 84.19 396 VAL A C 1
ATOM 3104 O O . VAL A 1 396 ? 3.18 15.039 13.133 1 84.19 396 VAL A O 1
ATOM 3107 N N . ARG A 1 397 ? 3.262 14.172 11.164 1 87.06 397 ARG A N 1
ATOM 3108 C CA . ARG A 1 397 ? 2.73 15.383 10.539 1 87.06 397 ARG A CA 1
ATOM 3109 C C . ARG A 1 397 ? 1.298 15.648 10.984 1 87.06 397 ARG A C 1
ATOM 3111 O O . ARG A 1 397 ? 0.908 16.797 11.195 1 87.06 397 ARG A O 1
ATOM 3118 N N . GLU A 1 398 ? 0.54 14.68 11.133 1 83.56 398 GLU A N 1
ATOM 3119 C CA . GLU A 1 398 ? -0.833 14.82 11.609 1 83.56 398 GLU A CA 1
ATOM 3120 C C . GLU A 1 398 ? -0.871 15.367 13.031 1 83.56 398 GLU A C 1
ATOM 3122 O O . GLU A 1 398 ? -1.699 16.219 13.352 1 83.56 398 GLU A O 1
ATOM 3127 N N . ARG A 1 399 ? -0.024 14.945 13.805 1 87.5 399 ARG A N 1
ATOM 3128 C CA . ARG A 1 399 ? 0.077 15.453 15.164 1 87.5 399 ARG A CA 1
ATOM 3129 C C . ARG A 1 399 ? 0.515 16.922 15.172 1 87.5 399 ARG A C 1
ATOM 3131 O O . ARG A 1 399 ? 0.015 17.719 15.961 1 87.5 399 ARG A O 1
ATOM 3138 N N . GLU A 1 400 ? 1.364 17.172 14.273 1 89.12 400 GLU A N 1
ATOM 3139 C CA . GLU A 1 400 ? 1.812 18.547 14.133 1 89.12 400 GLU A CA 1
ATOM 3140 C C . GLU A 1 400 ? 0.665 19.469 13.711 1 89.12 400 GLU A C 1
ATOM 3142 O O . GLU A 1 400 ? 0.578 20.609 14.156 1 89.12 400 GLU A O 1
ATOM 3147 N N . GLN A 1 401 ? -0.196 18.969 12.969 1 88.69 401 GLN A N 1
ATOM 3148 C CA . GLN A 1 401 ? -1.354 19.75 12.523 1 88.69 401 GLN A CA 1
ATOM 3149 C C . GLN A 1 401 ? -2.275 20.078 13.695 1 88.69 401 GLN A C 1
ATOM 3151 O O . GLN A 1 401 ? -2.756 21.203 13.812 1 88.69 401 GLN A O 1
ATOM 3156 N N . VAL A 1 402 ? -2.514 19.156 14.5 1 89.5 402 VAL A N 1
ATOM 3157 C CA . VAL A 1 402 ? -3.357 19.359 15.672 1 89.5 402 VAL A CA 1
ATOM 3158 C C . VAL A 1 402 ? -2.734 20.422 16.578 1 89.5 402 VAL A C 1
ATOM 3160 O O . VAL A 1 402 ? -3.432 21.297 17.078 1 89.5 402 VAL A O 1
ATOM 3163 N N . LEU A 1 403 ? -1.478 20.359 16.641 1 91.94 403 LEU A N 1
ATOM 3164 C CA . LEU A 1 403 ? -0.763 21.328 17.453 1 91.94 403 LEU A CA 1
ATOM 3165 C C . LEU A 1 403 ? -0.84 22.719 16.828 1 91.94 403 LEU A C 1
ATOM 3167 O O . LEU A 1 403 ? -1.015 23.719 17.531 1 91.94 403 LEU A O 1
ATOM 3171 N N . LEU A 1 404 ? -0.808 22.797 15.562 1 92.81 404 LEU A N 1
ATOM 3172 C CA . LEU A 1 404 ? -0.901 24.078 14.852 1 92.81 404 LEU A CA 1
ATOM 3173 C C . LEU A 1 404 ? -2.293 24.688 15 1 92.81 404 LEU A C 1
ATOM 3175 O O . LEU A 1 404 ? -2.432 25.891 15.18 1 92.81 404 LEU A O 1
ATOM 3179 N N . GLU A 1 405 ? -3.26 23.891 14.953 1 93.31 405 GLU A N 1
ATOM 3180 C CA . GLU A 1 405 ? -4.633 24.359 15.133 1 93.31 405 GLU A CA 1
ATOM 3181 C C . GLU A 1 405 ? -4.852 24.906 16.547 1 93.31 405 GLU A C 1
ATOM 3183 O O . GLU A 1 405 ? -5.508 25.922 16.719 1 93.31 405 GLU A O 1
ATOM 3188 N N . ALA A 1 406 ? -4.285 24.281 17.5 1 94.12 406 ALA A N 1
ATOM 3189 C CA . ALA A 1 406 ? -4.387 24.734 18.891 1 94.12 406 ALA A CA 1
ATOM 3190 C C . ALA A 1 406 ? -3.66 26.062 19.078 1 94.12 406 ALA A C 1
ATOM 3192 O O . ALA A 1 406 ? -4.168 26.969 19.766 1 94.12 406 ALA A O 1
ATOM 3193 N N . GLU A 1 407 ? -2.555 26.109 18.453 1 94.94 407 GLU A N 1
ATOM 3194 C CA . GLU A 1 407 ? -1.791 27.359 18.516 1 94.94 407 GLU A CA 1
ATOM 3195 C C . GLU A 1 407 ? -2.533 28.5 17.844 1 94.94 407 GLU A C 1
ATOM 3197 O O . GLU A 1 407 ? -2.492 29.641 18.312 1 94.94 407 GLU A O 1
ATOM 3202 N N . LEU A 1 408 ? -3.193 28.281 16.844 1 94.69 408 LEU A N 1
ATOM 3203 C CA . LEU A 1 408 ? -3.969 29.297 16.141 1 94.69 408 LEU A CA 1
ATOM 3204 C C . LEU A 1 408 ? -5.094 29.828 17.016 1 94.69 408 LEU A C 1
ATOM 3206 O O . LEU A 1 408 ? -5.328 31.031 17.047 1 94.69 408 LEU A O 1
ATOM 3210 N N . VAL A 1 409 ? -5.746 28.891 17.688 1 94.44 409 VAL A N 1
ATOM 3211 C CA . VAL A 1 409 ? -6.832 29.281 18.562 1 94.44 409 VAL A CA 1
ATOM 3212 C C . VAL A 1 409 ? -6.285 30.172 19.688 1 94.44 409 VAL A C 1
ATOM 3214 O O . VAL A 1 409 ? -6.879 31.203 20.031 1 94.44 409 VAL A O 1
ATOM 3217 N N . GLN A 1 410 ? -5.156 29.891 20.234 1 94.94 410 GLN A N 1
ATOM 3218 C CA . GLN A 1 410 ? -4.531 30.672 21.297 1 94.94 410 GLN A CA 1
ATOM 3219 C C . GLN A 1 410 ? -4.121 32.062 20.812 1 94.94 410 GLN A C 1
ATOM 3221 O O . GLN A 1 410 ? -4.316 33.062 21.516 1 94.94 410 GLN A O 1
ATOM 3226 N N . ARG A 1 411 ? -3.664 32.094 19.641 1 93.38 411 ARG A N 1
ATOM 3227 C CA . ARG A 1 411 ? -3.23 33.375 19.078 1 93.38 411 ARG A CA 1
ATOM 3228 C C . ARG A 1 411 ? -4.426 34.25 18.766 1 93.38 411 ARG A C 1
ATOM 3230 O O . ARG A 1 411 ? -4.355 35.469 18.922 1 93.38 411 ARG A O 1
ATOM 3237 N N . GLN A 1 412 ? -5.457 33.688 18.406 1 94.31 412 GLN A N 1
ATOM 3238 C CA . GLN A 1 412 ? -6.688 34.438 18.141 1 94.31 412 GLN A CA 1
ATOM 3239 C C . GLN A 1 412 ? -7.238 35.062 19.438 1 94.31 412 GLN A C 1
ATOM 3241 O O . GLN A 1 412 ? -7.695 36.188 19.438 1 94.31 412 GLN A O 1
ATOM 3246 N N . LEU A 1 413 ? -7.148 34.312 20.547 1 95.38 413 LEU A N 1
ATOM 3247 C CA . LEU A 1 413 ? -7.59 34.812 21.844 1 95.38 413 LEU A CA 1
ATOM 3248 C C . LEU A 1 413 ? -6.707 35.969 22.312 1 95.38 413 LEU A C 1
ATOM 3250 O O . LEU A 1 413 ? -7.211 37 22.781 1 95.38 413 LEU A O 1
ATOM 3254 N N . ARG A 1 414 ? -5.488 35.844 22.016 1 95.38 414 ARG A N 1
ATOM 3255 C CA . ARG A 1 414 ? -4.555 36.875 22.406 1 95.38 414 ARG A CA 1
ATOM 3256 C C . ARG A 1 414 ? -4.773 38.156 21.578 1 95.38 414 ARG A C 1
ATOM 3258 O O . ARG A 1 414 ? -4.711 39.25 22.109 1 95.38 414 ARG A O 1
ATOM 3265 N N . GLU A 1 415 ? -4.953 37.969 20.375 1 95.06 415 GLU A N 1
ATOM 3266 C CA . GLU A 1 415 ? -5.246 39.094 19.484 1 95.06 415 GLU A CA 1
ATOM 3267 C C . GLU A 1 415 ? -6.504 39.812 19.922 1 95.06 415 GLU A C 1
ATOM 3269 O O . GLU A 1 415 ? -6.523 41.062 19.953 1 95.06 415 GLU A O 1
ATOM 3274 N N . SER A 1 416 ? -7.488 39.062 20.297 1 95.56 416 SER A N 1
ATOM 3275 C CA . SER A 1 416 ? -8.734 39.688 20.75 1 95.56 416 SER A CA 1
ATOM 3276 C C . SER A 1 416 ? -8.531 40.438 22.062 1 95.56 416 SER A C 1
ATOM 3278 O O . SER A 1 416 ? -9.055 41.531 22.234 1 95.56 416 SER A O 1
ATOM 3280 N N . GLU A 1 417 ? -7.707 39.969 22.938 1 95.94 417 GLU A N 1
ATOM 3281 C CA . GLU A 1 417 ? -7.398 40.625 24.203 1 95.94 417 GLU A CA 1
ATOM 3282 C C . GLU A 1 417 ? -6.637 41.906 23.984 1 95.94 417 GLU A C 1
ATOM 3284 O O . GLU A 1 417 ? -6.965 42.938 24.578 1 95.94 417 GLU A O 1
ATOM 3289 N N . LEU A 1 418 ? -5.723 41.906 23.078 1 95.94 418 LEU A N 1
ATOM 3290 C CA . LEU A 1 418 ? -4.914 43.094 22.797 1 95.94 418 LEU A CA 1
ATOM 3291 C C . LEU A 1 418 ? -5.746 44.156 22.125 1 95.94 418 LEU A C 1
ATOM 3293 O O . LEU A 1 418 ? -5.605 45.344 22.422 1 95.94 418 LEU A O 1
ATOM 3297 N N . SER A 1 419 ? -6.602 43.719 21.281 1 96.62 419 SER A N 1
ATOM 3298 C CA . SER A 1 419 ? -7.477 44.688 20.594 1 96.62 419 SER A CA 1
ATOM 3299 C C . SER A 1 419 ? -8.414 45.375 21.578 1 96.62 419 SER A C 1
ATOM 3301 O O . SER A 1 419 ? -8.609 46.594 21.5 1 96.62 419 SER A O 1
ATOM 3303 N N . GLN A 1 420 ? -8.867 44.625 22.547 1 96.5 420 GLN A N 1
ATOM 3304 C CA . GLN A 1 420 ? -9.742 45.188 23.578 1 96.5 420 GLN A CA 1
ATOM 3305 C C . GLN A 1 420 ? -8.969 46.156 24.484 1 96.5 420 GLN A C 1
ATOM 3307 O O . GLN A 1 420 ? -9.469 47.219 24.828 1 96.5 420 GLN A O 1
ATOM 3312 N N . ALA A 1 421 ? -7.812 45.75 24.797 1 96.12 421 ALA A N 1
ATOM 3313 C CA . ALA A 1 421 ? -6.965 46.594 25.625 1 96.12 421 ALA A CA 1
ATOM 3314 C C . ALA A 1 421 ? -6.645 47.906 24.922 1 96.12 421 ALA A C 1
ATOM 3316 O O . ALA A 1 421 ? -6.648 48.969 25.547 1 96.12 421 ALA A O 1
ATOM 3317 N N . LEU A 1 422 ? -6.457 47.844 23.656 1 96.25 422 LEU A N 1
ATOM 3318 C CA . LEU A 1 422 ? -6.141 49.031 22.875 1 96.25 422 LEU A CA 1
ATOM 3319 C C . LEU A 1 422 ? -7.336 49.969 22.812 1 96.25 422 LEU A C 1
ATOM 3321 O O . LEU A 1 422 ? -7.184 51.188 22.984 1 96.25 422 LEU A O 1
ATOM 3325 N N . VAL A 1 423 ? -8.461 49.469 22.656 1 96 423 VAL A N 1
ATOM 3326 C CA . VAL A 1 423 ? -9.688 50.25 22.594 1 96 423 VAL A CA 1
ATOM 3327 C C . VAL A 1 423 ? -9.914 50.938 23.938 1 96 423 VAL A C 1
ATOM 3329 O O . VAL A 1 423 ? -10.25 52.125 23.984 1 96 423 VAL A O 1
ATOM 3332 N N . LEU A 1 424 ? -9.688 50.219 24.984 1 94.56 424 LEU A N 1
ATOM 3333 C CA . LEU A 1 424 ? -9.859 50.781 26.328 1 94.56 424 LEU A CA 1
ATOM 3334 C C . LEU A 1 424 ? -8.859 51.906 26.578 1 94.56 424 LEU A C 1
ATOM 3336 O O . LEU A 1 424 ? -9.242 52.969 27.047 1 94.56 424 LEU A O 1
ATOM 3340 N N . GLU A 1 425 ? -7.684 51.656 26.125 1 93.19 425 GLU A N 1
ATOM 3341 C CA . GLU A 1 425 ? -6.641 52.656 26.312 1 93.19 425 GLU A CA 1
ATOM 3342 C C . GLU A 1 425 ? -6.941 53.906 25.516 1 93.19 425 GLU A C 1
ATOM 3344 O O . GLU A 1 425 ? -6.723 55.031 26 1 93.19 425 GLU A O 1
ATOM 3349 N N . ARG A 1 426 ? -7.48 53.844 24.406 1 93 426 ARG A N 1
ATOM 3350 C CA . ARG A 1 426 ? -7.84 54.969 23.578 1 93 426 ARG A CA 1
ATOM 3351 C C . ARG A 1 426 ? -9.008 55.75 24.172 1 93 426 ARG A C 1
ATOM 3353 O O . ARG A 1 426 ? -9.023 57 24.141 1 93 426 ARG A O 1
ATOM 3360 N N . ARG A 1 427 ? -9.859 55.031 24.797 1 90.31 427 ARG A N 1
ATOM 3361 C CA . ARG A 1 427 ? -10.992 55.688 25.453 1 90.31 427 ARG A CA 1
ATOM 3362 C C . ARG A 1 427 ? -10.547 56.5 26.656 1 90.31 427 ARG A C 1
ATOM 3364 O O . ARG A 1 427 ? -10.977 57.625 26.828 1 90.31 427 ARG A O 1
ATOM 3371 N N . VAL A 1 428 ? -9.703 55.938 27.406 1 87.62 428 VAL A N 1
ATOM 3372 C CA . VAL A 1 428 ? -9.172 56.625 28.594 1 87.62 428 VAL A CA 1
ATOM 3373 C C . VAL A 1 428 ? -8.406 57.875 28.172 1 87.62 428 VAL A C 1
ATOM 3375 O O . VAL A 1 428 ? -8.547 58.938 28.781 1 87.62 428 VAL A O 1
ATOM 3378 N N . ARG A 1 429 ? -7.691 57.781 27.109 1 85.19 429 ARG A N 1
ATOM 3379 C CA . ARG A 1 429 ? -6.941 58.938 26.594 1 85.19 429 ARG A CA 1
ATOM 3380 C C . ARG A 1 429 ? -7.875 60.031 26.125 1 85.19 429 ARG A C 1
ATOM 3382 O O . ARG A 1 429 ? -7.641 61.219 26.406 1 85.19 429 ARG A O 1
ATOM 3389 N N . GLN A 1 430 ? -8.859 59.625 25.438 1 86.75 430 GLN A N 1
ATOM 3390 C CA . GLN A 1 430 ? -9.82 60.594 24.938 1 86.75 430 GLN A CA 1
ATOM 3391 C C . GLN A 1 430 ? -10.523 61.312 26.094 1 86.75 430 GLN A C 1
ATOM 3393 O O . GLN A 1 430 ? -10.719 62.531 26.031 1 86.75 430 GLN A O 1
ATOM 3398 N N . GLU A 1 431 ? -10.82 60.656 27.156 1 82.06 431 GLU A N 1
ATOM 3399 C CA . GLU A 1 431 ? -11.43 61.25 28.328 1 82.06 431 GLU A CA 1
ATOM 3400 C C . GLU A 1 431 ? -10.484 62.219 29 1 82.06 431 GLU A C 1
ATOM 3402 O O . GLU A 1 431 ? -10.914 63.312 29.438 1 82.06 431 GLU A O 1
ATOM 3407 N N . GLN A 1 432 ? -9.305 61.906 29.016 1 79.38 432 GLN A N 1
ATOM 3408 C CA . GLN A 1 432 ? -8.297 62.781 29.594 1 79.38 432 GLN A CA 1
ATOM 3409 C C . GLN A 1 432 ? -8.117 64.062 28.766 1 79.38 432 GLN A C 1
ATOM 3411 O O . GLN A 1 432 ? -7.977 65.125 29.312 1 79.38 432 GLN A O 1
ATOM 3416 N N . ARG A 1 433 ? -8.148 63.969 27.531 1 78.75 433 ARG A N 1
ATOM 3417 C CA . ARG A 1 433 ? -8.047 65.125 26.641 1 78.75 433 ARG A CA 1
ATOM 3418 C C . ARG A 1 433 ? -9.242 66.062 26.797 1 78.75 433 ARG A C 1
ATOM 3420 O O . ARG A 1 433 ? -9.078 67.25 26.859 1 78.75 433 ARG A O 1
ATOM 3427 N N . ASP A 1 434 ? -10.352 65.438 26.844 1 77.69 434 ASP A N 1
ATOM 3428 C CA . ASP A 1 434 ? -11.57 66.188 27.047 1 77.69 434 ASP A CA 1
ATOM 3429 C C . ASP A 1 434 ? -11.516 66.938 28.391 1 77.69 434 ASP A C 1
ATOM 3431 O O . ASP A 1 434 ? -11.969 68.062 28.484 1 77.69 434 ASP A O 1
ATOM 3435 N N . PHE A 1 435 ? -10.898 66.375 29.297 1 75.19 435 PHE A N 1
ATOM 3436 C CA . PHE A 1 435 ? -10.742 66.938 30.625 1 75.19 435 PHE A CA 1
ATOM 3437 C C . PHE A 1 435 ? -9.844 68.188 30.578 1 75.19 435 PHE A C 1
ATOM 3439 O O . PHE A 1 435 ? -10.203 69.25 31.094 1 75.19 435 PHE A O 1
ATOM 3446 N N . VAL A 1 436 ? -8.805 68.125 29.969 1 74.75 436 VAL A N 1
ATOM 3447 C CA . VAL A 1 436 ? -7.844 69.188 29.859 1 74.75 436 VAL A CA 1
ATOM 3448 C C . VAL A 1 436 ? -8.469 70.375 29.109 1 74.75 436 VAL A C 1
ATOM 3450 O O . VAL A 1 436 ? -8.305 71.5 29.5 1 74.75 436 VAL A O 1
ATOM 3453 N N . ALA A 1 437 ? -9.18 70.062 28.062 1 74.88 437 ALA A N 1
ATOM 3454 C CA . ALA A 1 437 ? -9.867 71.062 27.281 1 74.88 437 ALA A CA 1
ATOM 3455 C C . ALA A 1 437 ? -10.891 71.812 28.141 1 74.88 437 ALA A C 1
ATOM 3457 O O . ALA A 1 437 ? -10.984 73.062 28.094 1 74.88 437 ALA A O 1
ATOM 3458 N N . MET A 1 438 ? -11.602 71.125 28.984 1 72.88 438 MET A N 1
ATOM 3459 C CA . MET A 1 438 ? -12.625 71.688 29.859 1 72.88 438 MET A CA 1
ATOM 3460 C C . MET A 1 438 ? -11.992 72.562 30.938 1 72.88 438 MET A C 1
ATOM 3462 O O . MET A 1 438 ? -12.453 73.688 31.156 1 72.88 438 MET A O 1
ATOM 3466 N N . VAL A 1 439 ? -10.953 72.125 31.562 1 73.94 439 VAL A N 1
ATOM 3467 C CA . VAL A 1 439 ? -10.258 72.875 32.594 1 73.94 439 VAL A CA 1
ATOM 3468 C C . VAL A 1 439 ? -9.719 74.188 32.031 1 73.94 439 VAL A C 1
ATOM 3470 O O . VAL A 1 439 ? -9.867 75.25 32.656 1 73.94 439 VAL A O 1
ATOM 3473 N N . SER A 1 440 ? -9.125 74.125 30.859 1 74.12 440 SER A N 1
ATOM 3474 C CA . SER A 1 440 ? -8.578 75.312 30.203 1 74.12 440 SER A CA 1
ATOM 3475 C C . SER A 1 440 ? -9.664 76.375 29.953 1 74.12 440 SER A C 1
ATOM 3477 O O . SER A 1 440 ? -9.445 77.562 30.172 1 74.12 440 SER A O 1
ATOM 3479 N N . HIS A 1 441 ? -10.797 75.938 29.578 1 74.81 441 HIS A N 1
ATOM 3480 C CA . HIS A 1 441 ? -11.93 76.812 29.328 1 74.81 441 HIS A CA 1
ATOM 3481 C C . HIS A 1 441 ? -12.438 77.438 30.609 1 74.81 441 HIS A C 1
ATOM 3483 O O . HIS A 1 441 ? -12.68 78.688 30.656 1 74.81 441 HIS A O 1
ATOM 3489 N N . GLU A 1 442 ? -12.43 76.75 31.703 1 75.12 442 GLU A N 1
ATOM 3490 C CA . GLU A 1 442 ? -12.969 77.188 32.969 1 75.12 442 GLU A CA 1
ATOM 3491 C C . GLU A 1 442 ? -12.008 78.125 33.688 1 75.12 442 GLU A C 1
ATOM 3493 O O . GLU A 1 442 ? -12.422 79 34.438 1 75.12 442 GLU A O 1
ATOM 3498 N N . LEU A 1 443 ? -10.758 78.062 33.375 1 78.38 443 LEU A N 1
ATOM 3499 C CA . LEU A 1 443 ? -9.742 78.875 34 1 78.38 443 LEU A CA 1
ATOM 3500 C C . LEU A 1 443 ? -9.75 80.25 33.344 1 78.38 443 LEU A C 1
ATOM 3502 O O . LEU A 1 443 ? -9.43 81.25 34 1 78.38 443 LEU A O 1
ATOM 3506 N N . ARG A 1 444 ? -10.273 80.562 32.25 1 74.94 444 ARG A N 1
ATOM 3507 C CA . ARG A 1 444 ? -10.227 81.812 31.5 1 74.94 444 ARG A CA 1
ATOM 3508 C C . ARG A 1 444 ? -11.203 82.875 32.094 1 74.94 444 ARG A C 1
ATOM 3510 O O . ARG A 1 444 ? -10.898 84.062 32.156 1 74.94 444 ARG A O 1
ATOM 3517 N N . THR A 1 445 ? -12.242 82.312 32.562 1 78.56 445 THR A N 1
ATOM 3518 C CA . THR A 1 445 ? -13.305 83.25 33.031 1 78.56 445 THR A CA 1
ATOM 3519 C C . THR A 1 445 ? -12.898 83.938 34.312 1 78.56 445 THR A C 1
ATOM 3521 O O . THR A 1 445 ? -12.922 85.188 34.375 1 78.56 445 THR A O 1
ATOM 3524 N N . PRO A 1 446 ? -12.477 83.25 35.344 1 82 446 PRO A N 1
ATOM 3525 C CA . PRO A 1 446 ? -12.031 83.938 36.531 1 82 446 PRO A CA 1
ATOM 3526 C C . PRO A 1 446 ? -10.773 84.812 36.281 1 82 446 PRO A C 1
ATOM 3528 O O . PRO A 1 446 ? -10.602 85.875 36.875 1 82 446 PRO A O 1
ATOM 3531 N N . LEU A 1 447 ? -9.992 84.438 35.406 1 82.44 447 LEU A N 1
ATOM 3532 C CA . LEU A 1 447 ? -8.781 85.188 35.094 1 82.44 447 LEU A CA 1
ATOM 3533 C C . LEU A 1 447 ? -9.109 86.5 34.438 1 82.44 447 LEU A C 1
ATOM 3535 O O . LEU A 1 447 ? -8.477 87.562 34.719 1 82.44 447 LEU A O 1
ATOM 3539 N N . ALA A 1 448 ? -10.078 86.5 33.656 1 81.81 448 ALA A N 1
ATOM 3540 C CA . ALA A 1 448 ? -10.539 87.75 33.031 1 81.81 448 ALA A CA 1
ATOM 3541 C C . ALA A 1 448 ? -11.086 88.688 34.062 1 81.81 448 ALA A C 1
ATOM 3543 O O . ALA A 1 448 ? -10.844 89.938 33.969 1 81.81 448 ALA A O 1
ATOM 3544 N N . ILE A 1 449 ? -11.695 88.188 35.125 1 83.5 449 ILE A N 1
ATOM 3545 C CA . ILE A 1 449 ? -12.258 89 36.188 1 83.5 449 ILE A CA 1
ATOM 3546 C C . ILE A 1 449 ? -11.125 89.625 37 1 83.5 449 ILE A C 1
ATOM 3548 O O . ILE A 1 449 ? -11.172 90.812 37.344 1 83.5 449 ILE A O 1
ATOM 3552 N N . ILE A 1 450 ? -10.188 88.875 37.219 1 84.88 450 ILE A N 1
ATOM 3553 C CA . ILE A 1 450 ? -9.039 89.312 38 1 84.88 450 ILE A CA 1
ATOM 3554 C C . ILE A 1 450 ? -8.312 90.438 37.219 1 84.88 450 ILE A C 1
ATOM 3556 O O . ILE A 1 450 ? -8.023 91.5 37.75 1 84.88 450 ILE A O 1
ATOM 3560 N N . LEU A 1 451 ? -8.141 90.25 35.969 1 81.81 451 LEU A N 1
ATOM 3561 C CA . LEU A 1 451 ? -7.41 91.25 35.125 1 81.81 451 LEU A CA 1
ATOM 3562 C C . LEU A 1 451 ? -8.188 92.562 35 1 81.81 451 LEU A C 1
ATOM 3564 O O . LEU A 1 451 ? -7.617 93.625 35.125 1 81.81 451 LEU A O 1
ATOM 3568 N N . THR A 1 452 ? -9.406 92.375 34.875 1 83.12 452 THR A N 1
ATOM 3569 C CA . THR A 1 452 ? -10.25 93.562 34.719 1 83.12 452 THR A CA 1
ATOM 3570 C C . THR A 1 452 ? -10.328 94.312 36.031 1 83.12 452 THR A C 1
ATOM 3572 O O . THR A 1 452 ? -10.227 95.562 36.031 1 83.12 452 THR A O 1
ATOM 3575 N N . SER A 1 453 ? -10.43 93.688 37.094 1 86.31 453 SER A N 1
ATOM 3576 C CA . SER A 1 453 ? -10.508 94.312 38.406 1 86.31 453 SER A CA 1
ATOM 3577 C C . SER A 1 453 ? -9.18 94.938 38.781 1 86.31 453 SER A C 1
ATOM 3579 O O . SER A 1 453 ? -9.148 96.062 39.344 1 86.31 453 SER A O 1
ATOM 3581 N N . ALA A 1 454 ? -8.18 94.312 38.5 1 81.56 454 ALA A N 1
ATOM 3582 C CA . ALA A 1 454 ? -6.855 94.875 38.781 1 81.56 454 ALA A CA 1
ATOM 3583 C C . ALA A 1 454 ? -6.582 96.125 37.938 1 81.56 454 ALA A C 1
ATOM 3585 O O . ALA A 1 454 ? -6.004 97.062 38.438 1 81.56 454 ALA A O 1
ATOM 3586 N N . GLN A 1 455 ? -7.055 96.125 36.75 1 79.5 455 GLN A N 1
ATOM 3587 C CA . GLN A 1 455 ? -6.902 97.312 35.875 1 79.5 455 GLN A CA 1
ATOM 3588 C C . GLN A 1 455 ? -7.719 98.5 36.344 1 79.5 455 GLN A C 1
ATOM 3590 O O . GLN A 1 455 ? -7.254 99.625 36.312 1 79.5 455 GLN A O 1
ATOM 3595 N N . GLN A 1 456 ? -8.781 98.125 36.844 1 82.56 456 GLN A N 1
ATOM 3596 C CA . GLN A 1 456 ? -9.648 99.188 37.375 1 82.56 456 GLN A CA 1
ATOM 3597 C C . GLN A 1 456 ? -9.07 99.812 38.656 1 82.56 456 GLN A C 1
ATOM 3599 O O . GLN A 1 456 ? -9.188 101 38.875 1 82.56 456 GLN A O 1
ATOM 3604 N N . LEU A 1 457 ? -8.469 99.062 39.406 1 81.62 457 LEU A N 1
ATOM 3605 C CA . LEU A 1 457 ? -7.824 99.562 40.625 1 81.62 457 LEU A CA 1
ATOM 3606 C C . LEU A 1 457 ? -6.633 100.438 40.281 1 81.62 457 LEU A C 1
ATOM 3608 O O . LEU A 1 457 ? -6.438 101.5 40.938 1 81.62 457 LEU A O 1
ATOM 3612 N N . ALA A 1 458 ? -5.969 100.062 39.281 1 75.88 458 ALA A N 1
ATOM 3613 C CA . ALA A 1 458 ? -4.785 100.812 38.875 1 75.88 458 ALA A CA 1
ATOM 3614 C C . ALA A 1 458 ? -5.176 102.125 38.25 1 75.88 458 ALA A C 1
ATOM 3616 O O . ALA A 1 458 ? -4.473 103.125 38.406 1 75.88 458 ALA A O 1
ATOM 3617 N N . ARG A 1 459 ? -6.289 102.188 37.688 1 78.12 459 ARG A N 1
ATOM 3618 C CA . ARG A 1 459 ? -6.723 103.375 36.969 1 78.12 459 ARG A CA 1
ATOM 3619 C C . ARG A 1 459 ? -7.402 104.375 37.938 1 78.12 459 ARG A C 1
ATOM 3621 O O . ARG A 1 459 ? -7.383 105.562 37.719 1 78.12 459 ARG A O 1
ATOM 3628 N N . ASN A 1 460 ? -8 103.812 38.906 1 80.31 460 ASN A N 1
ATOM 3629 C CA . ASN A 1 460 ? -8.781 104.625 39.781 1 80.31 460 ASN A CA 1
ATOM 3630 C C . ASN A 1 460 ? -8.227 104.625 41.219 1 80.31 460 ASN A C 1
ATOM 3632 O O . ASN A 1 460 ? -8.891 104.125 42.125 1 80.31 460 ASN A O 1
ATOM 3636 N N . LEU A 1 461 ? -7.059 105.188 41.469 1 74.19 461 LEU A N 1
ATOM 3637 C CA . LEU A 1 461 ? -6.375 105.125 42.75 1 74.19 461 LEU A CA 1
ATOM 3638 C C . LEU A 1 461 ? -7.062 106.062 43.75 1 74.19 461 LEU A C 1
ATOM 3640 O O . LEU A 1 461 ? -6.953 105.812 44.969 1 74.19 461 LEU A O 1
ATOM 3644 N N . ALA A 1 462 ? -7.742 107.062 43.156 1 75.12 462 ALA A N 1
ATOM 3645 C CA . ALA A 1 462 ? -8.391 108.062 44.031 1 75.12 462 ALA A CA 1
ATOM 3646 C C . ALA A 1 462 ? -9.852 107.688 44.25 1 75.12 462 ALA A C 1
ATOM 3648 O O . ALA A 1 462 ? -10.625 108.5 44.781 1 75.12 462 ALA A O 1
ATOM 3649 N N . ALA A 1 463 ? -10.203 106.562 43.906 1 75.94 463 ALA A N 1
ATOM 3650 C CA . ALA A 1 463 ? -11.594 106.125 44.062 1 75.94 463 ALA A CA 1
ATOM 3651 C C . ALA A 1 463 ? -11.961 105.938 45.531 1 75.94 463 ALA A C 1
ATOM 3653 O O . ALA A 1 463 ? -11.094 105.75 46.375 1 75.94 463 ALA A O 1
ATOM 3654 N N . PRO A 1 464 ? -13.234 106.188 45.75 1 79.31 464 PRO A N 1
ATOM 3655 C CA . PRO A 1 464 ? -13.695 106 47.125 1 79.31 464 PRO A CA 1
ATOM 3656 C C . PRO A 1 464 ? -13.359 104.562 47.688 1 79.31 464 PRO A C 1
ATOM 3658 O O . PRO A 1 464 ? -13.289 103.625 46.906 1 79.31 464 PRO A O 1
ATOM 3661 N N . PRO A 1 465 ? -12.992 104.562 48.812 1 77.81 465 PRO A N 1
ATOM 3662 C CA . PRO A 1 465 ? -12.586 103.312 49.469 1 77.81 465 PRO A CA 1
ATOM 3663 C C . PRO A 1 465 ? -13.594 102.188 49.219 1 77.81 465 PRO A C 1
ATOM 3665 O O . PRO A 1 465 ? -13.203 101 49.125 1 77.81 465 PRO A O 1
ATOM 3668 N N . ASP A 1 466 ? -14.805 102.562 48.969 1 79.81 466 ASP A N 1
ATOM 3669 C CA . ASP A 1 466 ? -15.82 101.5 48.781 1 79.81 466 ASP A CA 1
ATOM 3670 C C . ASP A 1 466 ? -15.648 100.812 47.469 1 79.81 466 ASP A C 1
ATOM 3672 O O . ASP A 1 466 ? -15.836 99.562 47.375 1 79.81 466 ASP A O 1
ATOM 3676 N N . LYS A 1 467 ? -15.266 101.5 46.562 1 81.19 467 LYS A N 1
ATOM 3677 C CA . LYS A 1 467 ? -15.062 100.875 45.25 1 81.19 467 LYS A CA 1
ATOM 3678 C C . LYS A 1 467 ? -13.797 100.062 45.188 1 81.19 467 LYS A C 1
ATOM 3680 O O . LYS A 1 467 ? -13.766 99 44.562 1 81.19 467 LYS A O 1
ATOM 3685 N N . THR A 1 468 ? -12.82 100.562 45.875 1 78.31 468 THR A N 1
ATOM 3686 C CA . THR A 1 468 ? -11.57 99.812 45.969 1 78.31 468 THR A CA 1
ATOM 3687 C C . THR A 1 468 ? -11.773 98.5 46.719 1 78.31 468 THR A C 1
ATOM 3689 O O . THR A 1 468 ? -11.219 97.5 46.312 1 78.31 468 THR A O 1
ATOM 3692 N N . LEU A 1 469 ? -12.539 98.625 47.656 1 79.94 469 LEU A N 1
ATOM 3693 C CA . LEU A 1 469 ? -12.844 97.375 48.438 1 79.94 469 LEU A CA 1
ATOM 3694 C C . LEU A 1 469 ? -13.641 96.375 47.594 1 79.94 469 LEU A C 1
ATOM 3696 O O . LEU A 1 469 ? -13.406 95.188 47.688 1 79.94 469 LEU A O 1
ATOM 3700 N N . ALA A 1 470 ? -14.469 96.938 46.844 1 81.81 470 ALA A N 1
ATOM 3701 C CA . ALA A 1 470 ? -15.289 96.062 46 1 81.81 470 ALA A CA 1
ATOM 3702 C C . ALA A 1 470 ? -14.438 95.375 44.938 1 81.81 470 ALA A C 1
ATOM 3704 O O . ALA A 1 470 ? -14.633 94.188 44.656 1 81.81 470 ALA A O 1
ATOM 3705 N N . ARG A 1 471 ? -13.625 96.062 44.406 1 81.88 471 ARG A N 1
ATOM 3706 C CA . ARG A 1 471 ? -12.758 95.5 43.406 1 81.88 471 ARG A CA 1
ATOM 3707 C C . ARG A 1 471 ? -11.789 94.5 44 1 81.88 471 ARG A C 1
ATOM 3709 O O . ARG A 1 471 ? -11.492 93.5 43.375 1 81.88 471 ARG A O 1
ATOM 3716 N N . SER A 1 472 ? -11.289 94.812 45.094 1 81.56 472 SER A N 1
ATOM 3717 C CA . SER A 1 472 ? -10.422 93.812 45.781 1 81.56 472 SER A CA 1
ATOM 3718 C C . SER A 1 472 ? -11.164 92.562 46.125 1 81.56 472 SER A C 1
ATOM 3720 O O . SER A 1 472 ? -10.586 91.438 46.062 1 81.56 472 SER A O 1
ATOM 3722 N N . ARG A 1 473 ? -12.359 92.75 46.375 1 80 473 ARG A N 1
ATOM 3723 C CA . ARG A 1 473 ? -13.188 91.562 46.688 1 80 473 ARG A CA 1
ATOM 3724 C C . ARG A 1 473 ? -13.422 90.688 45.438 1 80 473 ARG A C 1
ATOM 3726 O O . ARG A 1 473 ? -13.398 89.5 45.5 1 80 473 ARG A O 1
ATOM 3733 N N . ASN A 1 474 ? -13.594 91.375 44.406 1 85.5 474 ASN A N 1
ATOM 3734 C CA . ASN A 1 474 ? -13.781 90.688 43.125 1 85.5 474 ASN A CA 1
ATOM 3735 C C . ASN A 1 474 ? -12.547 89.875 42.781 1 85.5 474 ASN A C 1
ATOM 3737 O O . ASN A 1 474 ? -12.672 88.688 42.312 1 85.5 474 ASN A O 1
ATOM 3741 N N . ILE A 1 475 ? -11.438 90.438 42.969 1 85.81 475 ILE A N 1
ATOM 3742 C CA . ILE A 1 475 ? -10.188 89.75 42.656 1 85.81 475 ILE A CA 1
ATOM 3743 C C . ILE A 1 475 ? -10.008 88.562 43.594 1 85.81 475 ILE A C 1
ATOM 3745 O O . ILE A 1 475 ? -9.656 87.438 43.125 1 85.81 475 ILE A O 1
ATOM 3749 N N . ARG A 1 476 ? -10.211 88.812 44.781 1 79.81 476 ARG A N 1
ATOM 3750 C CA . ARG A 1 476 ? -10.055 87.75 45.781 1 79.81 476 ARG A CA 1
ATOM 3751 C C . ARG A 1 476 ? -11.008 86.562 45.5 1 79.81 476 ARG A C 1
ATOM 3753 O O . ARG A 1 476 ? -10.617 85.438 45.562 1 79.81 476 ARG A O 1
ATOM 3760 N N . GLU A 1 477 ? -12.234 86.875 45.156 1 78.69 477 GLU A N 1
ATOM 3761 C CA . GLU A 1 477 ? -13.234 85.875 44.875 1 78.69 477 GLU A CA 1
ATOM 3762 C C . GLU A 1 477 ? -12.891 85.125 43.594 1 78.69 477 GLU A C 1
ATOM 3764 O O . GLU A 1 477 ? -13.031 83.875 43.562 1 78.69 477 GLU A O 1
ATOM 3769 N N . ALA A 1 478 ? -12.477 85.812 42.656 1 84.56 478 ALA A N 1
ATOM 3770 C CA . ALA A 1 478 ? -12.086 85.125 41.406 1 84.56 478 ALA A CA 1
ATOM 3771 C C . ALA A 1 478 ? -10.867 84.25 41.625 1 84.56 478 ALA A C 1
ATOM 3773 O O . ALA A 1 478 ? -10.797 83.125 41.094 1 84.56 478 ALA A O 1
ATOM 3774 N N . ALA A 1 479 ? -9.906 84.688 42.344 1 81.69 479 ALA A N 1
ATOM 3775 C CA . ALA A 1 479 ? -8.703 83.938 42.625 1 81.69 479 ALA A CA 1
ATOM 3776 C C . ALA A 1 479 ? -9.039 82.688 43.438 1 81.69 479 ALA A C 1
ATOM 3778 O O . ALA A 1 479 ? -8.469 81.625 43.219 1 81.69 479 ALA A O 1
ATOM 3779 N N . GLN A 1 480 ? -9.883 82.875 44.406 1 77.88 480 GLN A N 1
ATOM 3780 C CA . GLN A 1 480 ? -10.305 81.75 45.219 1 77.88 480 GLN A CA 1
ATOM 3781 C C . GLN A 1 480 ? -11.031 80.688 44.375 1 77.88 480 GLN A C 1
ATOM 3783 O O . GLN A 1 480 ? -10.859 79.5 44.562 1 77.88 480 GLN A O 1
ATOM 3788 N N . ARG A 1 481 ? -11.727 81.188 43.438 1 77.12 481 ARG A N 1
ATOM 3789 C CA . ARG A 1 481 ? -12.422 80.312 42.531 1 77.12 481 ARG A CA 1
ATOM 3790 C C . ARG A 1 481 ? -11.422 79.5 41.688 1 77.12 481 ARG A C 1
ATOM 3792 O O . ARG A 1 481 ? -11.625 78.312 41.406 1 77.12 481 ARG A O 1
ATOM 3799 N N . LEU A 1 482 ? -10.484 80.062 41.188 1 81.62 482 LEU A N 1
ATOM 3800 C CA . LEU A 1 482 ? -9.438 79.438 40.406 1 81.62 482 LEU A CA 1
ATOM 3801 C C . LEU A 1 482 ? -8.703 78.375 41.219 1 81.62 482 LEU A C 1
ATOM 3803 O O . LEU A 1 482 ? -8.414 77.312 40.719 1 81.62 482 LEU A O 1
ATOM 3807 N N . LEU A 1 483 ? -8.367 78.812 42.438 1 76.19 483 LEU A N 1
ATOM 3808 C CA . LEU A 1 483 ? -7.684 77.875 43.312 1 76.19 483 LEU A CA 1
ATOM 3809 C C . LEU A 1 483 ? -8.547 76.625 43.562 1 76.19 483 LEU A C 1
ATOM 3811 O O . LEU A 1 483 ? -8.031 75.5 43.594 1 76.19 483 LEU A O 1
ATOM 3815 N N . ALA A 1 484 ? -9.781 76.875 43.688 1 75.31 484 ALA A N 1
ATOM 3816 C CA . ALA A 1 484 ? -10.711 75.812 43.875 1 75.31 484 ALA A CA 1
ATOM 3817 C C . ALA A 1 484 ? -10.75 74.875 42.656 1 75.31 484 ALA A C 1
ATOM 3819 O O . ALA A 1 484 ? -10.789 73.625 42.812 1 75.31 484 ALA A O 1
ATOM 3820 N N . LEU A 1 485 ? -10.727 75.375 41.531 1 76.81 485 LEU A N 1
ATOM 3821 C CA . LEU A 1 485 ? -10.758 74.625 40.281 1 76.81 485 LEU A CA 1
ATOM 3822 C C . LEU A 1 485 ? -9.484 73.812 40.125 1 76.81 485 LEU A C 1
ATOM 3824 O O . LEU A 1 485 ? -9.539 72.625 39.719 1 76.81 485 LEU A O 1
ATOM 3828 N N . VAL A 1 486 ? -8.359 74.375 40.375 1 77.25 486 VAL A N 1
ATOM 3829 C CA . VAL A 1 486 ? -7.078 73.688 40.281 1 77.25 486 VAL A CA 1
ATOM 3830 C C . VAL A 1 486 ? -7.055 72.562 41.281 1 77.25 486 VAL A C 1
ATOM 3832 O O . VAL A 1 486 ? -6.625 71.438 40.938 1 77.25 486 VAL A O 1
ATOM 3835 N N . ASP A 1 487 ? -7.527 72.812 42.469 1 74.56 487 ASP A N 1
ATOM 3836 C CA . ASP A 1 487 ? -7.59 71.75 43.469 1 74.56 487 ASP A CA 1
ATOM 3837 C C . ASP A 1 487 ? -8.531 70.625 43.062 1 74.56 487 ASP A C 1
ATOM 3839 O O . ASP A 1 487 ? -8.25 69.5 43.312 1 74.56 487 ASP A O 1
ATOM 3843 N N . ASP A 1 488 ? -9.602 71.062 42.469 1 74.75 488 ASP A N 1
ATOM 3844 C CA . ASP A 1 488 ? -10.562 70.062 42 1 74.75 488 ASP A CA 1
ATOM 3845 C C . ASP A 1 488 ? -9.953 69.188 40.906 1 74.75 488 ASP A C 1
ATOM 3847 O O . ASP A 1 488 ? -10.156 67.938 40.875 1 74.75 488 ASP A O 1
ATOM 3851 N N . CYS A 1 489 ? -9.266 69.75 40.031 1 72.44 489 CYS A N 1
ATOM 3852 C CA . CYS A 1 489 ? -8.625 69 38.938 1 72.44 489 CYS A CA 1
ATOM 3853 C C . CYS A 1 489 ? -7.594 68 39.469 1 72.44 489 CYS A C 1
ATOM 3855 O O . CYS A 1 489 ? -7.539 66.875 39.031 1 72.44 489 CYS A O 1
ATOM 3857 N N . LEU A 1 490 ? -6.836 68.5 40.438 1 71.81 490 LEU A N 1
ATOM 3858 C CA . LEU A 1 490 ? -5.809 67.625 41 1 71.81 490 LEU A CA 1
ATOM 3859 C C . LEU A 1 490 ? -6.441 66.5 41.812 1 71.81 490 LEU A C 1
ATOM 3861 O O . LEU A 1 490 ? -5.945 65.375 41.781 1 71.81 490 LEU A O 1
ATOM 3865 N N . ALA A 1 491 ? -7.441 66.938 42.5 1 73.56 491 ALA A N 1
ATOM 3866 C CA . ALA A 1 491 ? -8.164 65.875 43.25 1 73.56 491 ALA A CA 1
ATOM 3867 C C . ALA A 1 491 ? -8.766 64.875 42.312 1 73.56 491 ALA A C 1
ATOM 3869 O O . ALA A 1 491 ? -8.719 63.656 42.594 1 73.56 491 ALA A O 1
ATOM 3870 N N . ASP A 1 492 ? -9.266 65.312 41.188 1 71.19 492 ASP A N 1
ATOM 3871 C CA . ASP A 1 492 ? -9.844 64.375 40.188 1 71.19 492 ASP A CA 1
ATOM 3872 C C . ASP A 1 492 ? -8.789 63.469 39.625 1 71.19 492 ASP A C 1
ATOM 3874 O O . ASP A 1 492 ? -9.039 62.25 39.438 1 71.19 492 ASP A O 1
ATOM 3878 N N . ASP A 1 493 ? -7.676 63.969 39.344 1 67.5 493 ASP A N 1
ATOM 3879 C CA . ASP A 1 493 ? -6.574 63.188 38.781 1 67.5 493 ASP A CA 1
ATOM 3880 C C . ASP A 1 493 ? -6.113 62.125 39.781 1 67.5 493 ASP A C 1
ATOM 3882 O O . ASP A 1 493 ? -5.832 61 39.406 1 67.5 493 ASP A O 1
ATOM 3886 N N . AR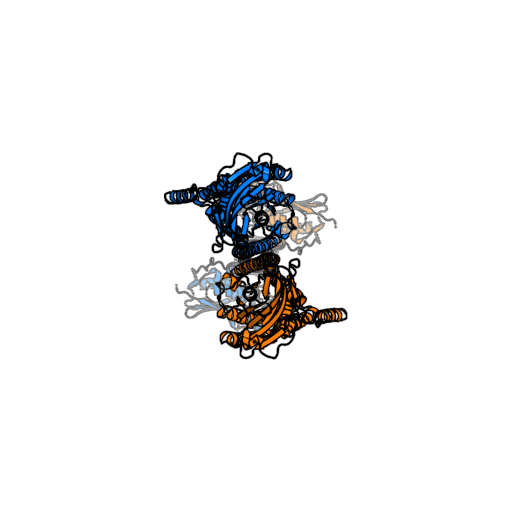G A 1 494 ? -6.059 62.625 40.969 1 66.5 494 ARG A N 1
ATOM 3887 C CA . ARG A 1 494 ? -5.648 61.719 42.031 1 66.5 494 ARG A CA 1
ATOM 3888 C C . ARG A 1 494 ? -6.668 60.594 42.219 1 66.5 494 ARG A C 1
ATOM 3890 O O . ARG A 1 494 ? -6.293 59.438 42.5 1 66.5 494 ARG A O 1
ATOM 3897 N N . MET A 1 495 ? -7.859 60.969 42 1 69.06 495 MET A N 1
ATOM 3898 C CA . MET A 1 495 ? -8.938 60 42.219 1 69.06 495 MET A CA 1
ATOM 3899 C C . MET A 1 495 ? -9.023 59.031 41.031 1 69.06 495 MET A C 1
ATOM 3901 O O . MET A 1 495 ? -9.5 57.906 41.188 1 69.06 495 MET A O 1
ATOM 3905 N N . ALA A 1 496 ? -8.625 59.469 39.875 1 63.19 496 ALA A N 1
ATOM 3906 C CA . ALA A 1 496 ? -8.703 58.656 38.688 1 63.19 496 ALA A CA 1
ATOM 3907 C C . ALA A 1 496 ? -7.609 57.594 38.656 1 63.19 496 ALA A C 1
ATOM 3909 O O . ALA A 1 496 ? -7.73 56.594 37.969 1 63.19 496 ALA A O 1
ATOM 3910 N N . ASP A 1 497 ? -6.473 57.844 39.344 1 59.72 497 ASP A N 1
ATOM 3911 C CA . ASP A 1 497 ? -5.395 56.844 39.375 1 59.72 497 ASP A CA 1
ATOM 3912 C C . ASP A 1 497 ? -5.781 55.656 40.25 1 59.72 497 ASP A C 1
ATOM 3914 O O . ASP A 1 497 ? -6.047 55.781 41.438 1 59.72 497 ASP A O 1
ATOM 3918 N N . PRO A 1 498 ? -6.152 54.5 39.562 1 53.53 498 PRO A N 1
ATOM 3919 C CA . PRO A 1 498 ? -6.52 53.312 40.344 1 53.53 498 PRO A CA 1
ATOM 3920 C C . PRO A 1 498 ? -5.406 52.875 41.281 1 53.53 498 PRO A C 1
ATOM 3922 O O . PRO A 1 498 ? -5.633 52 42.125 1 53.53 498 PRO A O 1
ATOM 3925 N N . GLN A 1 499 ? -4.117 53.156 41.031 1 53.22 499 GLN A N 1
ATOM 3926 C CA . GLN A 1 499 ? -3.061 52.656 41.875 1 53.22 499 GLN A CA 1
ATOM 3927 C C . GLN A 1 499 ? -3.234 53.094 43.312 1 53.22 499 GLN A C 1
ATOM 3929 O O . GLN A 1 499 ? -3.555 54.281 43.562 1 53.22 499 GLN A O 1
ATOM 3934 N N . PRO A 1 500 ? -3.246 52.219 44.25 1 48.81 500 PRO A N 1
ATOM 3935 C CA . PRO A 1 500 ? -3.428 52.344 45.719 1 48.81 500 PRO A CA 1
ATOM 3936 C C . PRO A 1 500 ? -2.645 53.5 46.312 1 48.81 500 PRO A C 1
ATOM 3938 O O . PRO A 1 500 ? -2.738 53.75 47.531 1 48.81 500 PRO A O 1
ATOM 3941 N N . HIS A 1 501 ? -1.729 53.969 45.75 1 46.38 501 HIS A N 1
ATOM 3942 C CA . HIS A 1 501 ? -0.757 54.688 46.531 1 46.38 501 HIS A CA 1
ATOM 3943 C C . HIS A 1 501 ? -1.373 55.969 47.156 1 46.38 501 HIS A C 1
ATOM 3945 O O . HIS A 1 501 ? -0.779 56.594 48.031 1 46.38 501 HIS A O 1
ATOM 3951 N N . ALA A 1 502 ? -2.281 56.594 46.625 1 55.28 502 ALA A N 1
ATOM 3952 C CA . ALA A 1 502 ? -2.479 57.781 47.469 1 55.28 502 ALA A CA 1
ATOM 3953 C C . ALA A 1 502 ? -3.617 57.562 48.469 1 55.28 502 ALA A C 1
ATOM 3955 O O . ALA A 1 502 ? -4.762 57.938 48.188 1 55.28 502 ALA A O 1
ATOM 3956 N N . GLU A 1 503 ? -3.451 56.531 49.219 1 67.5 503 GLU A N 1
ATOM 3957 C CA . GLU A 1 503 ? -4.297 56.344 50.375 1 67.5 503 GLU A CA 1
ATOM 3958 C C . GLU A 1 503 ? -4.523 57.656 51.125 1 67.5 503 GLU A C 1
ATOM 3960 O O . GLU A 1 503 ? -3.607 58.469 51.219 1 67.5 503 GLU A O 1
ATOM 3965 N N . PRO A 1 504 ? -5.828 57.844 51.344 1 75.75 504 PRO A N 1
ATOM 3966 C CA . PRO A 1 504 ? -6.082 59.062 52.125 1 75.75 504 PRO A CA 1
ATOM 3967 C C . PRO A 1 504 ? -5.258 59.125 53.406 1 75.75 504 PRO A C 1
ATOM 3969 O O . PRO A 1 504 ? -5.023 58.094 54.062 1 75.75 504 PRO A O 1
ATOM 3972 N N . ARG A 1 505 ? -4.551 60.094 53.562 1 79.88 505 ARG A N 1
ATOM 3973 C CA . ARG A 1 505 ? -3.799 60.344 54.812 1 79.88 505 ARG A CA 1
ATOM 3974 C C . ARG A 1 505 ? -4.734 60.719 55.969 1 79.88 505 ARG A C 1
ATOM 3976 O O . ARG A 1 505 ? -5.094 61.875 56.125 1 79.88 505 ARG A O 1
ATOM 3983 N N . LEU A 1 506 ? -5.105 59.719 56.812 1 84.44 506 LEU A N 1
ATOM 3984 C CA . LEU A 1 506 ? -6.02 59.906 57.938 1 84.44 506 LEU A CA 1
ATOM 3985 C C . LEU A 1 506 ? -5.293 60.531 59.125 1 84.44 506 LEU A C 1
ATOM 3987 O O . LEU A 1 506 ? -4.414 59.875 59.719 1 84.44 506 LEU A O 1
ATOM 3991 N N . GLN A 1 507 ? -5.48 61.781 59.344 1 85 507 GLN A N 1
ATOM 3992 C CA . GLN A 1 507 ? -4.898 62.5 60.469 1 85 507 GLN A CA 1
ATOM 3993 C C . GLN A 1 507 ? -5.98 63.219 61.281 1 85 507 GLN A C 1
ATOM 3995 O O . GLN A 1 507 ? -7.082 63.469 60.781 1 85 507 GLN A O 1
ATOM 4000 N N . PRO A 1 508 ? -5.68 63.344 62.625 1 86.81 508 PRO A N 1
ATOM 4001 C CA . PRO A 1 508 ? -6.633 64.125 63.406 1 86.81 508 PRO A CA 1
ATOM 4002 C C . PRO A 1 508 ? -6.879 65.5 62.875 1 86.81 508 PRO A C 1
ATOM 4004 O O . PRO A 1 508 ? -5.93 66.25 62.5 1 86.81 508 PRO A O 1
ATOM 4007 N N . CYS A 1 509 ? -8.125 65.75 62.594 1 86.75 509 CYS A N 1
ATOM 4008 C CA . CYS A 1 509 ? -8.523 67.062 62 1 86.75 509 CYS A CA 1
ATOM 4009 C C . CYS A 1 509 ? -9.547 67.75 62.875 1 86.75 509 CYS A C 1
ATOM 4011 O O . CYS A 1 509 ? -10.477 67.125 63.375 1 86.75 509 CYS A O 1
ATOM 4013 N N . ASP A 1 510 ? -9.234 69 63.219 1 88.81 510 ASP A N 1
ATOM 4014 C CA . ASP A 1 510 ? -10.203 69.875 63.906 1 88.81 510 ASP A CA 1
ATOM 4015 C C . ASP A 1 510 ? -11.258 70.375 62.906 1 88.81 510 ASP A C 1
ATOM 4017 O O . ASP A 1 510 ? -11.016 71.375 62.188 1 88.81 510 ASP A O 1
ATOM 4021 N N . LEU A 1 511 ? -12.492 69.75 62.969 1 90.69 511 LEU A N 1
ATOM 4022 C CA . LEU A 1 511 ? -13.547 70.125 62.031 1 90.69 511 LEU A CA 1
ATOM 4023 C C . LEU A 1 511 ? -14.031 71.562 62.219 1 90.69 511 LEU A C 1
ATOM 4025 O O . LEU A 1 511 ? -14.375 72.188 61.25 1 90.69 511 LEU A O 1
ATOM 4029 N N . HIS A 1 512 ? -14.078 72 63.406 1 89.38 512 HIS A N 1
ATOM 4030 C CA . HIS A 1 512 ? -14.539 73.375 63.688 1 89.38 512 HIS A CA 1
ATOM 4031 C C . HIS A 1 512 ? -13.602 74.375 63.062 1 89.38 512 HIS A C 1
ATOM 4033 O O . HIS A 1 512 ? -14.047 75.375 62.469 1 89.38 512 HIS A O 1
ATOM 4039 N N . ALA A 1 513 ? -12.383 74.062 63.219 1 88.25 513 ALA A N 1
ATOM 4040 C CA . ALA A 1 513 ? -11.383 74.938 62.625 1 88.25 513 ALA A CA 1
ATOM 4041 C C . ALA A 1 513 ? -11.461 74.938 61.125 1 88.25 513 ALA A C 1
ATOM 4043 O O . ALA A 1 513 ? -11.305 76 60.469 1 88.25 513 ALA A O 1
ATOM 4044 N N . LEU A 1 514 ? -11.695 73.75 60.656 1 89.81 514 LEU A N 1
ATOM 4045 C CA . LEU A 1 514 ? -11.789 73.625 59.188 1 89.81 514 LEU A CA 1
ATOM 4046 C C . LEU A 1 514 ? -12.992 74.375 58.656 1 89.81 514 LEU A C 1
ATOM 4048 O O . LEU A 1 514 ? -12.875 75.062 57.656 1 89.81 514 LEU A O 1
ATOM 4052 N N . VAL A 1 515 ? -14.117 74.312 59.25 1 90.5 515 VAL A N 1
ATOM 4053 C CA . VAL A 1 515 ? -15.344 74.938 58.781 1 90.5 515 VAL A CA 1
ATOM 4054 C C . VAL A 1 515 ? -15.195 76.5 58.938 1 90.5 515 VAL A C 1
ATOM 4056 O O . VAL A 1 515 ? -15.609 77.25 58.062 1 90.5 515 VAL A O 1
ATOM 4059 N N . ASP A 1 516 ? -14.555 76.812 60.031 1 86.31 516 ASP A N 1
ATOM 4060 C CA . ASP A 1 516 ? -14.32 78.25 60.25 1 86.31 516 ASP A CA 1
ATOM 4061 C C . ASP A 1 516 ? -13.453 78.875 59.156 1 86.31 516 ASP A C 1
ATOM 4063 O O . ASP A 1 516 ? -13.719 79.938 58.688 1 86.31 516 ASP A O 1
ATOM 4067 N N . GLY A 1 517 ? -12.484 78.062 58.906 1 81.88 517 GLY A N 1
ATOM 4068 C CA . GLY A 1 517 ? -11.602 78.5 57.844 1 81.88 517 GLY A CA 1
ATOM 4069 C C . GLY A 1 517 ? -12.297 78.625 56.5 1 81.88 517 GLY A C 1
ATOM 4070 O O . GLY A 1 517 ? -12.039 79.562 55.75 1 81.88 517 GLY A O 1
ATOM 4071 N N . LEU A 1 518 ? -13.18 77.812 56.188 1 86.06 518 LEU A N 1
ATOM 4072 C CA . LEU A 1 518 ? -13.922 77.812 54.938 1 86.06 518 LEU A CA 1
ATOM 4073 C C . LEU A 1 518 ? -14.922 78.938 54.906 1 86.06 518 LEU A C 1
ATOM 4075 O O . LEU A 1 518 ? -15.148 79.562 53.844 1 86.06 518 LEU A O 1
ATOM 4079 N N . CYS A 1 519 ? -15.516 79.25 55.938 1 84.75 519 CYS A N 1
ATOM 4080 C CA . CYS A 1 519 ? -16.516 80.312 56 1 84.75 519 CYS A CA 1
ATOM 4081 C C . CYS A 1 519 ? -15.914 81.688 55.719 1 84.75 519 CYS A C 1
ATOM 4083 O O . CYS A 1 519 ? -16.609 82.562 55.281 1 84.75 519 CYS A O 1
ATOM 4085 N N . LEU A 1 520 ? -14.648 81.75 56.031 1 74.62 520 LEU A N 1
ATOM 4086 C CA . LEU A 1 520 ? -13.961 83 55.812 1 74.62 520 LEU A CA 1
ATOM 4087 C C . LEU A 1 520 ? -13.906 83.375 54.312 1 74.62 520 LEU A C 1
ATOM 4089 O O . LEU A 1 520 ? -13.727 84.5 53.938 1 74.62 520 LEU A O 1
ATOM 4093 N N . ASP A 1 521 ? -14.172 82.375 53.531 1 73.06 521 ASP A N 1
ATOM 4094 C CA . ASP A 1 521 ? -14.117 82.562 52.094 1 73.06 521 ASP A CA 1
ATOM 4095 C C . ASP A 1 521 ? -15.422 83.125 51.594 1 73.06 521 ASP A C 1
ATOM 4097 O O . ASP A 1 521 ? -15.5 83.562 50.438 1 73.06 521 ASP A O 1
ATOM 4101 N N . PHE A 1 522 ? -16.375 83.25 52.438 1 78.94 522 PHE A N 1
ATOM 4102 C CA . PHE A 1 522 ? -17.672 83.75 52.062 1 78.94 522 PHE A CA 1
ATOM 4103 C C . PHE A 1 522 ? -18 85.062 52.812 1 78.94 522 PHE A C 1
ATOM 4105 O O . PHE A 1 522 ? -17.344 85.375 53.812 1 78.94 522 PHE A O 1
ATOM 4112 N N . ALA A 1 523 ? -18.922 85.812 52.344 1 76.69 523 ALA A N 1
ATOM 4113 C CA . ALA A 1 523 ? -19.328 87.062 53.031 1 76.69 523 ALA A CA 1
ATOM 4114 C C . ALA A 1 523 ? -19.844 86.75 54.438 1 76.69 523 ALA A C 1
ATOM 4116 O O . ALA A 1 523 ? -20.453 85.688 54.688 1 76.69 523 ALA A O 1
ATOM 4117 N N . PRO A 1 524 ? -19.391 87.688 55.281 1 77.25 524 PRO A N 1
ATOM 4118 C CA . PRO A 1 524 ? -19.844 87.5 56.688 1 77.25 524 PRO A CA 1
ATOM 4119 C C . PRO A 1 524 ? -21.359 87.312 56.781 1 77.25 524 PRO A C 1
ATOM 4121 O O . PRO A 1 524 ? -22.109 88.125 56.188 1 77.25 524 PRO A O 1
ATOM 4124 N N . GLY A 1 525 ? -21.766 86.375 57.469 1 81.94 525 GLY A N 1
ATOM 4125 C CA . GLY A 1 525 ? -23.172 86.188 57.688 1 81.94 525 GLY A CA 1
ATOM 4126 C C . GLY A 1 525 ? -23.828 85.312 56.594 1 81.94 525 GLY A C 1
ATOM 4127 O O . GLY A 1 525 ? -25 84.938 56.719 1 81.94 525 GLY A O 1
ATOM 4128 N N . ARG A 1 526 ? -23.125 85.062 55.562 1 89.19 526 ARG A N 1
ATOM 4129 C CA . ARG A 1 526 ? -23.672 84.312 54.438 1 89.19 526 ARG A CA 1
ATOM 4130 C C . ARG A 1 526 ? -23.828 82.812 54.812 1 89.19 526 ARG A C 1
ATOM 4132 O O . ARG A 1 526 ? -24.75 82.188 54.312 1 89.19 526 ARG A O 1
ATOM 4139 N N . ILE A 1 527 ? -22.938 82.375 55.625 1 92.5 527 ILE A N 1
ATOM 4140 C CA . ILE A 1 527 ? -22.969 81 56.062 1 92.5 527 ILE A CA 1
ATOM 4141 C C . ILE A 1 527 ? -23.25 80.938 57.562 1 92.5 527 ILE A C 1
ATOM 4143 O O . ILE A 1 527 ? -22.531 81.562 58.375 1 92.5 527 ILE A O 1
ATOM 4147 N N . VAL A 1 528 ? -24.266 80.25 57.969 1 93.25 528 VAL A N 1
ATOM 4148 C CA . VAL A 1 528 ? -24.609 80.062 59.375 1 93.25 528 VAL A CA 1
ATOM 4149 C C . VAL A 1 528 ? -24.281 78.625 59.781 1 93.25 528 VAL A C 1
ATOM 4151 O O . VAL A 1 528 ? -24.844 77.688 59.25 1 93.25 528 VAL A O 1
ATOM 4154 N N . CYS A 1 529 ? -23.359 78.5 60.625 1 92.94 529 CYS A N 1
ATOM 4155 C CA . CYS A 1 529 ? -22.875 77.188 61.031 1 92.94 529 CYS A CA 1
ATOM 4156 C C . CYS A 1 529 ? -23.469 76.75 62.375 1 92.94 529 CYS A C 1
ATOM 4158 O O . CYS A 1 529 ? -23.5 77.562 63.312 1 92.94 529 CYS A O 1
ATOM 4160 N N . HIS A 1 530 ? -24.031 75.625 62.469 1 92.31 530 HIS A N 1
ATOM 4161 C CA . HIS A 1 530 ? -24.422 74.938 63.719 1 92.31 530 HIS A CA 1
ATOM 4162 C C . HIS A 1 530 ? -23.609 73.688 63.969 1 92.31 530 HIS A C 1
ATOM 4164 O O . HIS A 1 530 ? -23.875 72.625 63.344 1 92.31 530 HIS A O 1
ATOM 4170 N N . LEU A 1 531 ? -22.594 73.812 64.75 1 91.5 531 LEU A N 1
ATOM 4171 C CA . LEU A 1 531 ? -21.703 72.688 65.062 1 91.5 531 LEU A CA 1
ATOM 4172 C C . LEU A 1 531 ? -22.094 72 66.375 1 91.5 531 LEU A C 1
ATOM 4174 O O . LEU A 1 531 ? -21.984 72.562 67.438 1 91.5 531 LEU A O 1
ATOM 4178 N N . GLY A 1 532 ? -22.594 70.812 66.188 1 84.5 532 GLY A N 1
ATOM 4179 C CA . GLY A 1 532 ? -23.047 70.062 67.375 1 84.5 532 GLY A CA 1
ATOM 4180 C C . GLY A 1 532 ? -21.906 69.625 68.25 1 84.5 532 GLY A C 1
ATOM 4181 O O . GLY A 1 532 ? -20.734 69.688 67.875 1 84.5 532 GLY A O 1
ATOM 4182 N N . GLY A 1 533 ? -22.25 69.312 69.5 1 77.31 533 GLY A N 1
ATOM 4183 C CA . GLY A 1 533 ? -21.297 68.875 70.5 1 77.31 533 GLY A CA 1
ATOM 4184 C C . GLY A 1 533 ? -20.609 67.562 70.125 1 77.31 533 GLY A C 1
ATOM 4185 O O . GLY A 1 533 ? -21.219 66.688 69.5 1 77.31 533 GLY A O 1
ATOM 4186 N N . GLY A 1 534 ? -19.25 67.375 70.312 1 78.56 534 GLY A N 1
ATOM 4187 C CA . GLY A 1 534 ? -18.5 66.125 70.062 1 78.56 534 GLY A CA 1
ATOM 4188 C C . GLY A 1 534 ? -18.047 66 68.625 1 78.56 534 GLY A C 1
ATOM 4189 O O . GLY A 1 534 ? -17.609 64.938 68.188 1 78.56 534 GLY A O 1
ATOM 4190 N N . THR A 1 535 ? -18.141 67 67.875 1 76.56 535 THR A N 1
ATOM 4191 C CA . THR A 1 535 ? -17.844 66.875 66.438 1 76.56 535 THR A CA 1
ATOM 4192 C C . THR A 1 535 ? -16.484 67.5 66.125 1 76.56 535 THR A C 1
ATOM 4194 O O . THR A 1 535 ? -16.047 67.5 65 1 76.56 535 THR A O 1
ATOM 4197 N N . GLN A 1 536 ? -15.758 67.938 67.062 1 78.75 536 GLN A N 1
ATOM 4198 C CA . GLN A 1 536 ? -14.555 68.688 66.875 1 78.75 536 GLN A CA 1
ATOM 4199 C C . GLN A 1 536 ? -13.414 67.875 66.312 1 78.75 536 GLN A C 1
ATOM 4201 O O . GLN A 1 536 ? -12.719 68.25 65.375 1 78.75 536 GLN A O 1
ATOM 4206 N N . GLN A 1 537 ? -13.273 66.75 66.875 1 83.06 537 GLN A N 1
ATOM 4207 C CA . GLN A 1 537 ? -12.133 65.938 66.5 1 83.06 537 GLN A CA 1
ATOM 4208 C C . GLN A 1 537 ? -12.57 64.75 65.625 1 83.06 537 GLN A C 1
ATOM 4210 O O . GLN A 1 537 ? -13.461 64 66 1 83.06 537 GLN A O 1
ATOM 4215 N N . LEU A 1 538 ? -12.008 64.625 64.375 1 84.38 538 LEU A N 1
ATOM 4216 C CA . LEU A 1 538 ? -12.273 63.594 63.406 1 84.38 538 LEU A CA 1
ATOM 4217 C C . LEU A 1 538 ? -10.969 63.062 62.781 1 84.38 538 LEU A C 1
ATOM 4219 O O . LEU A 1 538 ? -10.031 63.844 62.562 1 84.38 538 LEU A O 1
ATOM 4223 N N . ILE A 1 539 ? -10.898 61.719 62.719 1 87.62 539 ILE A N 1
ATOM 4224 C CA . ILE A 1 539 ? -9.773 61.156 62 1 87.62 539 ILE A CA 1
ATOM 4225 C C . ILE A 1 539 ? -10.109 61.031 60.5 1 87.62 539 ILE A C 1
ATOM 4227 O O . ILE A 1 539 ? -10.969 60.25 60.094 1 87.62 539 ILE A O 1
ATOM 4231 N N . THR A 1 540 ? -9.641 61.875 59.719 1 88.12 540 THR A N 1
ATOM 4232 C CA . THR A 1 540 ? -9.922 61.875 58.281 1 88.12 540 THR A CA 1
ATOM 4233 C C . THR A 1 540 ? -8.805 62.594 57.531 1 88.12 540 THR A C 1
ATOM 4235 O O . THR A 1 540 ? -7.793 62.969 58.094 1 88.12 540 THR A O 1
ATOM 4238 N N . ASP A 1 541 ? -8.852 62.562 56.281 1 86.5 541 ASP A N 1
ATOM 4239 C CA . ASP A 1 541 ? -7.973 63.375 55.438 1 86.5 541 ASP A CA 1
ATOM 4240 C C . ASP A 1 541 ? -8.477 64.812 55.344 1 86.5 541 ASP A C 1
ATOM 4242 O O . ASP A 1 541 ? -9.43 65.062 54.594 1 86.5 541 ASP A O 1
ATOM 4246 N N . ALA A 1 542 ? -7.844 65.75 56.062 1 86.5 542 ALA A N 1
ATOM 4247 C CA . ALA A 1 542 ? -8.281 67.125 56.156 1 86.5 542 ALA A CA 1
ATOM 4248 C C . ALA A 1 542 ? -8.297 67.812 54.812 1 86.5 542 ALA A C 1
ATOM 4250 O O . ALA A 1 542 ? -9.164 68.625 54.531 1 86.5 542 ALA A O 1
ATOM 4251 N N . GLY A 1 543 ? -7.336 67.375 53.938 1 80.88 543 GLY A N 1
ATOM 4252 C CA . GLY A 1 543 ? -7.258 68 52.594 1 80.88 543 GLY A CA 1
ATOM 4253 C C . GLY A 1 543 ? -8.445 67.625 51.719 1 80.88 543 GLY A C 1
ATOM 4254 O O . GLY A 1 543 ? -9.031 68.5 51.094 1 80.88 543 GLY A O 1
ATOM 4255 N N . LEU A 1 544 ? -8.797 66.438 51.719 1 86.06 544 LEU A N 1
ATOM 4256 C CA . LEU A 1 544 ? -9.922 66 50.938 1 86.06 544 LEU A CA 1
ATOM 4257 C C . LEU A 1 544 ? -11.242 66.5 51.469 1 86.06 544 LEU A C 1
ATOM 4259 O O . LEU A 1 544 ? -12.109 66.938 50.719 1 86.06 544 LEU A O 1
ATOM 4263 N N . LEU A 1 545 ? -11.32 66.5 52.688 1 89 545 LEU A N 1
ATOM 4264 C CA . LEU A 1 545 ? -12.547 66.938 53.344 1 89 545 LEU A CA 1
ATOM 4265 C C . LEU A 1 545 ? -12.742 68.438 53.062 1 89 545 LEU A C 1
ATOM 4267 O O . LEU A 1 545 ? -13.867 68.875 52.812 1 89 545 LEU A O 1
ATOM 4271 N N . ARG A 1 546 ? -11.711 69.25 53.156 1 87.38 546 ARG A N 1
ATOM 4272 C CA . ARG A 1 546 ? -11.773 70.625 52.844 1 87.38 546 ARG A CA 1
ATOM 4273 C C . ARG A 1 546 ? -12.312 70.875 51.438 1 87.38 546 ARG A C 1
ATOM 4275 O O . ARG A 1 546 ? -13.141 71.75 51.219 1 87.38 546 ARG A O 1
ATOM 4282 N N . ILE A 1 547 ? -11.828 70.062 50.5 1 85 547 ILE A N 1
ATOM 4283 C CA . ILE A 1 547 ? -12.266 70.188 49.125 1 85 547 ILE A CA 1
ATOM 4284 C C . ILE A 1 547 ? -13.75 69.812 49 1 85 547 ILE A C 1
ATOM 4286 O O . ILE A 1 547 ? -14.508 70.562 48.375 1 85 547 ILE A O 1
ATOM 4290 N N . ALA A 1 548 ? -14.188 68.812 49.656 1 91.06 548 ALA A N 1
ATOM 4291 C CA . ALA A 1 548 ? -15.586 68.438 49.625 1 91.06 548 ALA A CA 1
ATOM 4292 C C . ALA A 1 548 ? -16.484 69.5 50.219 1 91.06 548 ALA A C 1
ATOM 4294 O O . ALA A 1 548 ? -17.5 69.875 49.625 1 91.06 548 ALA A O 1
ATOM 4295 N N . LEU A 1 549 ? -16.109 69.938 51.344 1 91.75 549 LEU A N 1
ATOM 4296 C CA . LEU A 1 549 ? -16.938 70.938 52.062 1 91.75 549 LEU A CA 1
ATOM 4297 C C . LEU A 1 549 ? -16.953 72.25 51.281 1 91.75 549 LEU A C 1
ATOM 4299 O O . LEU A 1 549 ? -18 72.875 51.219 1 91.75 549 LEU A O 1
ATOM 4303 N N . ARG A 1 550 ? -15.906 72.625 50.812 1 88.12 550 ARG A N 1
ATOM 4304 C CA . ARG A 1 550 ? -15.844 73.812 50 1 88.12 550 ARG A CA 1
ATOM 4305 C C . ARG A 1 550 ? -16.781 73.75 48.812 1 88.12 550 ARG A C 1
ATOM 4307 O O . ARG A 1 550 ? -17.484 74.688 48.5 1 88.12 550 ARG A O 1
ATOM 4314 N N . ASN A 1 551 ? -16.766 72.625 48.188 1 88.19 551 ASN A N 1
ATOM 4315 C CA . ASN A 1 551 ? -17.625 72.438 47 1 88.19 551 ASN A CA 1
ATOM 4316 C C . ASN A 1 551 ? -19.094 72.438 47.375 1 88.19 551 ASN A C 1
ATOM 4318 O O . ASN A 1 551 ? -19.938 72.938 46.656 1 88.19 551 ASN A O 1
ATOM 4322 N N . LEU A 1 552 ? -19.375 71.875 48.531 1 93.5 552 LEU A N 1
ATOM 4323 C CA . LEU A 1 552 ? -20.75 71.875 49 1 93.5 552 LEU A CA 1
ATOM 4324 C C . LEU A 1 552 ? -21.219 73.25 49.312 1 93.5 552 LEU A C 1
ATOM 4326 O O . LEU A 1 552 ? -22.312 73.688 48.906 1 93.5 552 LEU A O 1
ATOM 4330 N N . LEU A 1 553 ? -20.422 74 50 1 90.81 553 LEU A N 1
ATOM 4331 C CA . LEU A 1 553 ? -20.766 75.312 50.406 1 90.81 553 LEU A CA 1
ATOM 4332 C C . LEU A 1 553 ? -20.828 76.25 49.188 1 90.81 553 LEU A C 1
ATOM 4334 O O . LEU A 1 553 ? -21.703 77.125 49.094 1 90.81 553 LEU A O 1
ATOM 4338 N N . ALA A 1 554 ? -19.891 76.125 48.312 1 85.31 554 ALA A N 1
ATOM 4339 C CA . ALA A 1 554 ? -19.875 76.938 47.094 1 85.31 554 ALA A CA 1
ATOM 4340 C C . ALA A 1 554 ? -21.109 76.688 46.25 1 85.31 554 ALA A C 1
ATOM 4342 O O . ALA A 1 554 ? -21.688 77.625 45.688 1 85.31 554 ALA A O 1
ATOM 4343 N N . ASN A 1 555 ? -21.469 75.438 46.156 1 86.69 555 ASN A N 1
ATOM 4344 C CA . ASN A 1 555 ? -22.688 75.062 45.406 1 86.69 555 ASN A CA 1
ATOM 4345 C C . ASN A 1 555 ? -23.922 75.688 46.031 1 86.69 555 ASN A C 1
ATOM 4347 O O . ASN A 1 555 ? -24.766 76.25 45.344 1 86.69 555 ASN A O 1
ATOM 4351 N N . ALA A 1 556 ? -24.016 75.625 47.312 1 90.62 556 ALA A N 1
ATOM 4352 C CA . ALA A 1 556 ? -25.141 76.188 48.031 1 90.62 556 ALA A CA 1
ATOM 4353 C C . ALA A 1 556 ? -25.172 77.688 47.875 1 90.62 556 ALA A C 1
ATOM 4355 O O . ALA A 1 556 ? -26.234 78.312 47.656 1 90.62 556 ALA A O 1
ATOM 4356 N N . ASP A 1 557 ? -24.094 78.312 47.969 1 87.5 557 ASP A N 1
ATOM 4357 C CA . ASP A 1 557 ? -23.969 79.75 47.844 1 87.5 557 ASP A CA 1
ATOM 4358 C C . ASP A 1 557 ? -24.406 80.25 46.469 1 87.5 557 ASP A C 1
ATOM 4360 O O . ASP A 1 557 ? -25.078 81.25 46.344 1 87.5 557 ASP A O 1
ATOM 4364 N N . ARG A 1 558 ? -24.016 79.562 45.438 1 83.06 558 ARG A N 1
ATOM 4365 C CA . ARG A 1 558 ? -24.312 79.875 44.062 1 83.06 558 ARG A CA 1
ATOM 4366 C C . ARG A 1 558 ? -25.812 79.875 43.781 1 83.06 558 ARG A C 1
ATOM 4368 O O . ARG A 1 558 ? -26.328 80.688 43 1 83.06 558 ARG A O 1
ATOM 4375 N N . HIS A 1 559 ? -26.484 79 44.5 1 87.31 559 HIS A N 1
ATOM 4376 C CA . HIS A 1 559 ? -27.891 78.812 44.188 1 87.31 559 HIS A CA 1
ATOM 4377 C C . HIS A 1 559 ? -28.781 79.5 45.219 1 87.31 559 HIS A C 1
ATOM 4379 O O . HIS A 1 559 ? -30.016 79.438 45.156 1 87.31 559 HIS A O 1
ATOM 4385 N N . THR A 1 560 ? -28.125 80.188 46.156 1 88.5 560 THR A N 1
ATOM 4386 C CA . THR A 1 560 ? -28.859 80.938 47.188 1 88.5 560 THR A CA 1
ATOM 4387 C C . THR A 1 560 ? -29.094 82.375 46.75 1 88.5 560 THR A C 1
ATOM 4389 O O . THR A 1 560 ? -28.156 83.062 46.312 1 88.5 560 THR A O 1
ATOM 4392 N N . PRO A 1 561 ? -30.328 82.875 46.719 1 85.5 561 PRO A N 1
ATOM 4393 C CA . PRO A 1 561 ? -30.594 84.25 46.344 1 85.5 561 PRO A CA 1
ATOM 4394 C C . PRO A 1 561 ? -29.859 85.25 47.25 1 85.5 561 PRO A C 1
ATOM 4396 O O . PRO A 1 561 ? -29.484 84.938 48.375 1 85.5 561 PRO A O 1
ATOM 4399 N N . GLU A 1 562 ? -29.734 86.438 46.75 1 81.19 562 GLU A N 1
ATOM 4400 C CA . GLU A 1 562 ? -29.062 87.5 47.469 1 81.19 562 GLU A CA 1
ATOM 4401 C C . GLU A 1 562 ? -29.828 87.875 48.75 1 81.19 562 GLU A C 1
ATOM 4403 O O . GLU A 1 562 ? -31.062 87.938 48.75 1 81.19 562 GLU A O 1
ATOM 4408 N N . GLY A 1 563 ? -29.172 87.938 49.812 1 82.94 563 GLY A N 1
ATOM 4409 C CA . GLY A 1 563 ? -29.781 88.312 51.062 1 82.94 563 GLY A CA 1
ATOM 4410 C C . GLY A 1 563 ? -30.109 87.125 51.969 1 82.94 563 GLY A C 1
ATOM 4411 O O . GLY A 1 563 ? -30.422 87.312 53.156 1 82.94 563 GLY A O 1
ATOM 4412 N N . GLU A 1 564 ? -30.203 85.938 51.438 1 90.31 564 GLU A N 1
ATOM 4413 C CA . GLU A 1 564 ? -30.453 84.688 52.219 1 90.31 564 GLU A CA 1
ATOM 4414 C C . GLU A 1 564 ? -29.141 84.062 52.594 1 90.31 564 GLU A C 1
ATOM 4416 O O . GLU A 1 564 ? -28.078 84.375 52.094 1 90.31 564 GLU A O 1
ATOM 4421 N N . SER A 1 565 ? -29.281 83.188 53.562 1 92.38 565 SER A N 1
ATOM 4422 C CA . SER A 1 565 ? -28.062 82.562 54.062 1 92.38 565 SER A CA 1
ATOM 4423 C C . SER A 1 565 ? -28.094 81.062 53.844 1 92.38 565 SER A C 1
ATOM 4425 O O . SER A 1 565 ? -29.156 80.5 53.688 1 92.38 565 SER A O 1
ATOM 4427 N N . VAL A 1 566 ? -26.922 80.438 53.812 1 94.88 566 VAL A N 1
ATOM 4428 C CA . VAL A 1 566 ? -26.703 79 53.75 1 94.88 566 VAL A CA 1
ATOM 4429 C C . VAL A 1 566 ? -26.516 78.438 55.125 1 94.88 566 VAL A C 1
ATOM 4431 O O . VAL A 1 566 ? -25.828 79 55.969 1 94.88 566 VAL A O 1
ATOM 4434 N N . ARG A 1 567 ? -27.109 77.312 55.406 1 94.81 567 ARG A N 1
ATOM 4435 C CA . ARG A 1 567 ? -27.016 76.688 56.719 1 94.81 567 ARG A CA 1
ATOM 4436 C C . ARG A 1 567 ? -26.172 75.438 56.688 1 94.81 567 ARG A C 1
ATOM 4438 O O . ARG A 1 567 ? -26.344 74.562 55.781 1 94.81 567 ARG A O 1
ATOM 4445 N N . LEU A 1 568 ? -25.203 75.312 57.5 1 95.12 568 LEU A N 1
ATOM 4446 C CA . LEU A 1 568 ? -24.375 74.125 57.688 1 95.12 568 LEU A CA 1
ATOM 4447 C C . LEU A 1 568 ? -24.594 73.5 59.062 1 95.12 568 LEU A C 1
ATOM 4449 O O . LEU A 1 568 ? -24.375 74.188 60.094 1 95.12 568 LEU A O 1
ATOM 4453 N N . ASP A 1 569 ? -25.078 72.312 59.156 1 94.56 569 ASP A N 1
ATOM 4454 C CA . ASP A 1 569 ? -25.312 71.625 60.406 1 94.56 569 ASP A CA 1
ATOM 4455 C C . ASP A 1 569 ? -24.406 70.375 60.5 1 94.56 569 ASP A C 1
ATOM 4457 O O . ASP A 1 569 ? -24.344 69.562 59.562 1 94.56 569 ASP A O 1
ATOM 4461 N N . VAL A 1 570 ? -23.672 70.312 61.5 1 93.75 570 VAL A N 1
ATOM 4462 C CA . VAL A 1 570 ? -22.828 69.125 61.75 1 93.75 570 VAL A CA 1
ATOM 4463 C C . VAL A 1 570 ? -23.328 68.438 63 1 93.75 570 VAL A C 1
ATOM 4465 O O . VAL A 1 570 ? -23.438 69 64.062 1 93.75 570 VAL A O 1
ATOM 4468 N N . THR A 1 571 ? -23.719 67.188 62.875 1 91.06 571 THR A N 1
ATOM 4469 C CA . THR A 1 571 ? -24.203 66.438 64 1 91.06 571 THR A CA 1
ATOM 4470 C C . THR A 1 571 ? -23.562 65.062 64 1 91.06 571 THR A C 1
ATOM 4472 O O . THR A 1 571 ? -23.141 64.562 63 1 91.06 571 THR A O 1
ATOM 4475 N N . ARG A 1 572 ? -23.359 64.562 65.188 1 89.06 572 ARG A N 1
ATOM 4476 C CA . ARG A 1 572 ? -22.891 63.219 65.312 1 89.06 572 ARG A CA 1
ATOM 4477 C C . ARG A 1 572 ? -24.062 62.25 65.438 1 89.06 572 ARG A C 1
ATOM 4479 O O . ARG A 1 572 ? -24.984 62.5 66.25 1 89.06 572 ARG A O 1
ATOM 4486 N N . GLN A 1 573 ? -24.078 61.375 64.562 1 79.19 573 GLN A N 1
ATOM 4487 C CA . GLN A 1 573 ? -25.109 60.344 64.625 1 79.19 573 GLN A CA 1
ATOM 4488 C C . GLN A 1 573 ? -24.5 58.938 64.75 1 79.19 573 GLN A C 1
ATOM 4490 O O . GLN A 1 573 ? -23.969 58.406 63.812 1 79.19 573 GLN A O 1
ATOM 4495 N N . GLY A 1 574 ? -24.562 58.375 65.938 1 75 574 GLY A N 1
ATOM 4496 C CA . GLY A 1 574 ? -24 57.062 66.188 1 75 574 GLY A CA 1
ATOM 4497 C C . GLY A 1 574 ? -22.531 56.969 65.812 1 75 574 GLY A C 1
ATOM 4498 O O . GLY A 1 574 ? -21.719 57.688 66.438 1 75 574 GLY A O 1
ATOM 4499 N N . GLU A 1 575 ? -22.203 56.062 64.812 1 76.5 575 GLU A N 1
ATOM 4500 C CA . GLU A 1 575 ? -20.812 55.812 64.438 1 76.5 575 GLU A CA 1
ATOM 4501 C C . GLU A 1 575 ? -20.359 56.688 63.312 1 76.5 575 GLU A C 1
ATOM 4503 O O . GLU A 1 575 ? -19.266 56.5 62.75 1 76.5 575 GLU A O 1
ATOM 4508 N N . GLY A 1 576 ? -21.141 57.75 63.062 1 83.19 576 GLY A N 1
ATOM 4509 C CA . GLY A 1 576 ? -20.75 58.562 61.938 1 83.19 576 GLY A CA 1
ATOM 4510 C C . GLY A 1 576 ? -20.969 60.031 62.156 1 83.19 576 GLY A C 1
ATOM 4511 O O . GLY A 1 576 ? -21.594 60.438 63.156 1 83.19 576 GLY A O 1
ATOM 4512 N N . LEU A 1 577 ? -20.312 60.875 61.406 1 90.81 577 LEU A N 1
ATOM 4513 C CA . LEU A 1 577 ? -20.469 62.312 61.344 1 90.81 577 LEU A CA 1
ATOM 4514 C C . LEU A 1 577 ? -21.344 62.719 60.156 1 90.81 577 LEU A C 1
ATOM 4516 O O . LEU A 1 577 ? -21.141 62.219 59.031 1 90.81 577 LEU A O 1
ATOM 4520 N N . GLU A 1 578 ? -22.406 63.438 60.5 1 93.56 578 GLU A N 1
ATOM 4521 C CA . GLU A 1 578 ? -23.312 63.906 59.438 1 93.56 578 GLU A CA 1
ATOM 4522 C C . GLU A 1 578 ? -23.172 65.438 59.25 1 93.56 578 GLU A C 1
ATOM 4524 O O . GLU A 1 578 ? -23.297 66.188 60.219 1 93.56 578 GLU A O 1
ATOM 4529 N N . ILE A 1 579 ? -22.922 65.812 58.031 1 94.25 579 ILE A N 1
ATOM 4530 C CA . ILE A 1 579 ? -22.844 67.188 57.656 1 94.25 579 ILE A CA 1
ATOM 4531 C C . ILE A 1 579 ? -23.953 67.562 56.688 1 94.25 579 ILE A C 1
ATOM 4533 O O . ILE A 1 579 ? -24.031 66.938 55.594 1 94.25 579 ILE A O 1
ATOM 4537 N N . GLN A 1 580 ? -24.797 68.5 57.031 1 95.19 580 GLN A N 1
ATOM 4538 C CA . GLN A 1 580 ? -25.906 68.875 56.188 1 95.19 580 GLN A CA 1
ATOM 4539 C C . GLN A 1 580 ? -25.734 70.375 55.719 1 95.19 580 GLN A C 1
ATOM 4541 O O . GLN A 1 580 ? -25.469 71.25 56.562 1 95.19 580 GLN A O 1
ATOM 4546 N N . VAL A 1 581 ? -25.766 70.562 54.469 1 95.62 581 VAL A N 1
ATOM 4547 C CA . VAL A 1 581 ? -25.766 71.938 53.906 1 95.62 581 VAL A CA 1
ATOM 4548 C C . VAL A 1 581 ? -27.109 72.25 53.281 1 95.62 581 VAL A C 1
ATOM 4550 O O . VAL A 1 581 ? -27.562 71.5 52.375 1 95.62 581 VAL A O 1
ATOM 4553 N N . SER A 1 582 ? -27.828 73.25 53.75 1 95.44 582 SER A N 1
ATOM 4554 C CA . SER A 1 582 ? -29.172 73.625 53.312 1 95.44 582 SER A CA 1
ATOM 4555 C C . SER A 1 582 ? -29.234 75.062 52.812 1 95.44 582 SER A C 1
ATOM 4557 O O . SER A 1 582 ? -28.625 75.938 53.406 1 95.44 582 SER A O 1
ATOM 4559 N N . ASN A 1 583 ? -29.859 75.25 51.688 1 93.88 583 ASN A N 1
ATOM 4560 C CA . ASN A 1 583 ? -30.031 76.625 51.156 1 93.88 583 ASN A CA 1
ATOM 4561 C C . ASN A 1 583 ? -31.391 76.75 50.438 1 93.88 583 ASN A C 1
ATOM 4563 O O . ASN A 1 583 ? -31.875 75.812 49.844 1 93.88 583 ASN A O 1
ATOM 4567 N N . PRO A 1 584 ? -31.984 77.938 50.531 1 90.69 584 PRO A N 1
ATOM 4568 C CA . PRO A 1 584 ? -33.188 78.188 49.75 1 90.69 584 PRO A CA 1
ATOM 4569 C C . PRO A 1 584 ? -32.906 78.312 48.25 1 90.69 584 PRO A C 1
ATOM 4571 O O . PRO A 1 584 ? -31.969 79 47.844 1 90.69 584 PRO A O 1
ATOM 4574 N N . SER A 1 585 ? -33.5 77.5 47.5 1 87.81 585 SER A N 1
ATOM 4575 C CA . SER A 1 585 ? -33.312 77.562 46.062 1 87.81 585 SER A CA 1
ATOM 4576 C C . SER A 1 585 ? -34.562 77.062 45.344 1 87.81 585 SER A C 1
ATOM 4578 O O . SER A 1 585 ? -35.469 76.438 45.938 1 87.81 585 SER A O 1
ATOM 4580 N N . GLU A 1 586 ? -34.594 77.312 44.031 1 87.31 586 GLU A N 1
ATOM 4581 C CA . GLU A 1 586 ? -35.656 76.75 43.188 1 87.31 586 GLU A CA 1
ATOM 4582 C C . GLU A 1 586 ? -35.562 75.25 43.156 1 87.31 586 GLU A C 1
ATOM 4584 O O . GLU A 1 586 ? -34.5 74.688 43.344 1 87.31 586 GLU A O 1
ATOM 4589 N N . PRO A 1 587 ? -36.656 74.688 43 1 89.25 587 PRO A N 1
ATOM 4590 C CA . PRO A 1 587 ? -36.656 73.188 43 1 89.25 587 PRO A CA 1
ATOM 4591 C C . PRO A 1 587 ? -35.844 72.625 41.875 1 89.25 587 PRO A C 1
ATOM 4593 O O . PRO A 1 587 ? -35.844 73.125 40.75 1 89.25 587 PRO A O 1
ATOM 4596 N N . ILE A 1 588 ? -35.031 71.625 42.281 1 89.19 588 ILE A N 1
ATOM 4597 C CA . ILE A 1 588 ? -34.281 70.875 41.312 1 89.19 588 ILE A CA 1
ATOM 4598 C C . ILE A 1 588 ? -35.188 69.875 40.594 1 89.19 588 ILE A C 1
ATOM 4600 O O . ILE A 1 588 ? -35.875 69.062 41.25 1 89.19 588 ILE A O 1
ATOM 4604 N N . ALA A 1 589 ? -35.188 69.875 39.25 1 89 589 ALA A N 1
ATOM 4605 C CA . ALA A 1 589 ? -36.031 69 38.469 1 89 589 ALA A CA 1
ATOM 4606 C C . ALA A 1 589 ? -35.656 67.562 38.781 1 89 589 ALA A C 1
ATOM 4608 O O . ALA A 1 589 ? -34.5 67.188 39 1 89 589 ALA A O 1
ATOM 4609 N N . GLN A 1 590 ? -36.688 66.688 38.75 1 85.69 590 GLN A N 1
ATOM 4610 C CA . GLN A 1 590 ? -36.5 65.312 39.062 1 85.69 590 GLN A CA 1
ATOM 4611 C C . GLN A 1 590 ? -35.5 64.625 38.125 1 85.69 590 GLN A C 1
ATOM 4613 O O . GLN A 1 590 ? -34.688 63.812 38.562 1 85.69 590 GLN A O 1
ATOM 4618 N N . ALA A 1 591 ? -35.469 65.062 36.938 1 84.56 591 ALA A N 1
ATOM 4619 C CA . ALA A 1 591 ? -34.531 64.5 35.938 1 84.56 591 ALA A CA 1
ATOM 4620 C C . ALA A 1 591 ? -33.094 64.875 36.281 1 84.56 591 ALA A C 1
ATOM 4622 O O . ALA A 1 591 ? -32.156 64.125 35.969 1 84.56 591 ALA A O 1
ATOM 4623 N N . ASP A 1 592 ? -32.969 65.938 36.938 1 87.12 592 ASP A N 1
ATOM 4624 C CA . ASP A 1 592 ? -31.625 66.438 37.25 1 87.12 592 ASP A CA 1
ATOM 4625 C C . ASP A 1 592 ? -31.125 65.875 38.562 1 87.12 592 ASP A C 1
ATOM 4627 O O . ASP A 1 592 ? -29.906 65.812 38.812 1 87.12 592 ASP A O 1
ATOM 4631 N N . GLN A 1 593 ? -31.969 65.375 39.312 1 88.44 593 GLN A N 1
ATOM 4632 C CA . GLN A 1 593 ? -31.594 64.875 40.656 1 88.44 593 GLN A CA 1
ATOM 4633 C C . GLN A 1 593 ? -30.703 63.656 40.594 1 88.44 593 GLN A C 1
ATOM 4635 O O . GLN A 1 593 ? -29.75 63.531 41.344 1 88.44 593 GLN A O 1
ATOM 4640 N N . ASP A 1 594 ? -30.906 62.812 39.562 1 85.94 594 ASP A N 1
ATOM 4641 C CA . ASP A 1 594 ? -30.156 61.562 39.438 1 85.94 594 ASP A CA 1
ATOM 4642 C C . ASP A 1 594 ? -28.766 61.844 38.875 1 85.94 594 ASP A C 1
ATOM 4644 O O . ASP A 1 594 ? -27.844 61.031 39.062 1 85.94 594 ASP A O 1
ATOM 4648 N N . GLN A 1 595 ? -28.641 62.938 38.25 1 87.88 595 GLN A N 1
ATOM 4649 C CA . GLN A 1 595 ? -27.391 63.188 37.531 1 87.88 595 GLN A CA 1
ATOM 4650 C C . GLN A 1 595 ? -26.578 64.25 38.25 1 87.88 595 GLN A C 1
ATOM 4652 O O . GLN A 1 595 ? -25.484 64.625 37.781 1 87.88 595 GLN A O 1
ATOM 4657 N N . LEU A 1 596 ? -27.031 64.688 39.344 1 87.44 596 LEU A N 1
ATOM 4658 C CA . LEU A 1 596 ? -26.453 65.812 40.031 1 87.44 596 LEU A CA 1
ATOM 4659 C C . LEU A 1 596 ? -24.984 65.562 40.375 1 87.44 596 LEU A C 1
ATOM 4661 O O . LEU A 1 596 ? -24.172 66.5 40.406 1 87.44 596 LEU A O 1
ATOM 4665 N N . PHE A 1 597 ? -24.688 64.25 40.594 1 89.81 597 PHE A N 1
ATOM 4666 C CA . PHE A 1 597 ? -23.344 63.906 41.062 1 89.81 597 PHE A CA 1
ATOM 4667 C C . PHE A 1 597 ? -22.516 63.312 39.969 1 89.81 597 PHE A C 1
ATOM 4669 O O . PHE A 1 597 ? -21.438 62.75 40.188 1 89.81 597 PHE A O 1
ATOM 4676 N N . GLU A 1 598 ? -22.906 63.406 38.75 1 86.44 598 GLU A N 1
ATOM 4677 C CA . GLU A 1 598 ? -22.172 62.906 37.625 1 86.44 598 GLU A CA 1
ATOM 4678 C C . GLU A 1 598 ? -21.156 63.938 37.125 1 86.44 598 GLU A C 1
ATOM 4680 O O . GLU A 1 598 ? -21.359 65.125 37.25 1 86.44 598 GLU A O 1
ATOM 4685 N N . ARG A 1 599 ? -20.141 63.375 36.531 1 79.88 599 ARG A N 1
ATOM 4686 C CA . ARG A 1 599 ? -19.031 64.188 36.031 1 79.88 599 ARG A CA 1
ATOM 4687 C C . ARG A 1 599 ? -19.5 65.125 34.938 1 79.88 599 ARG A C 1
ATOM 4689 O O . ARG A 1 599 ? -20.188 64.688 34 1 79.88 599 ARG A O 1
ATOM 4696 N N . TYR A 1 600 ? -19.219 66.438 35.031 1 75.25 600 TYR A N 1
ATOM 4697 C CA . TYR A 1 600 ? -19.422 67.5 34.031 1 75.25 600 TYR A CA 1
ATOM 4698 C C . TYR A 1 600 ? -20.906 67.812 33.844 1 75.25 600 TYR A C 1
ATOM 4700 O O . TYR A 1 600 ? -21.297 68.375 32.844 1 75.25 600 TYR A O 1
ATOM 4708 N N . TYR A 1 601 ? -21.766 67.312 34.812 1 80.75 601 TYR A N 1
ATOM 4709 C CA . TYR A 1 601 ? -23.203 67.562 34.688 1 80.75 601 TYR A CA 1
ATOM 4710 C C . TYR A 1 601 ? -23.578 68.938 35.281 1 80.75 601 TYR A C 1
ATOM 4712 O O . TYR A 1 601 ? -23.125 69.312 36.375 1 80.75 601 TYR A O 1
ATOM 4720 N N . ARG A 1 602 ? -24.281 69.688 34.438 1 78.69 602 ARG A N 1
ATOM 4721 C CA . ARG A 1 602 ? -24.812 71 34.844 1 78.69 602 ARG A CA 1
ATOM 4722 C C . ARG A 1 602 ? -26.297 71.062 34.562 1 78.69 602 ARG A C 1
ATOM 4724 O O . ARG A 1 602 ? -26.75 70.812 33.438 1 78.69 602 ARG A O 1
ATOM 4731 N N . GLY A 1 603 ? -27.047 71.312 35.656 1 75.88 603 GLY A N 1
ATOM 4732 C CA . GLY A 1 603 ? -28.5 71.375 35.5 1 75.88 603 GLY A CA 1
ATOM 4733 C C . GLY A 1 603 ? -28.953 72.5 34.594 1 75.88 603 GLY A C 1
ATOM 4734 O O . GLY A 1 603 ? -28.188 73.438 34.344 1 75.88 603 GLY A O 1
ATOM 4735 N N . ARG A 1 604 ? -30.031 72.438 34 1 72.38 604 ARG A N 1
ATOM 4736 C CA . ARG A 1 604 ? -30.609 73.375 33.062 1 72.38 604 ARG A CA 1
ATOM 4737 C C . ARG A 1 604 ? -30.625 74.812 33.625 1 72.38 604 ARG A C 1
ATOM 4739 O O . ARG A 1 604 ? -30.359 75.812 32.938 1 72.38 604 ARG A O 1
ATOM 4746 N N . ASN A 1 605 ? -30.953 74.875 34.906 1 65.5 605 ASN A N 1
ATOM 4747 C CA . ASN A 1 605 ? -31.047 76.188 35.562 1 65.5 605 ASN A CA 1
ATOM 4748 C C . ASN A 1 605 ? -29.672 76.75 35.844 1 65.5 605 ASN A C 1
ATOM 4750 O O . ASN A 1 605 ? -29.547 77.938 36.156 1 65.5 605 ASN A O 1
ATOM 4754 N N . ALA A 1 606 ? -28.594 76 35.781 1 64.25 606 ALA A N 1
ATOM 4755 C CA . ALA A 1 606 ? -27.234 76.375 36.156 1 64.25 606 ALA A CA 1
ATOM 4756 C C . ALA A 1 606 ? -26.391 76.688 34.938 1 64.25 606 ALA A C 1
ATOM 4758 O O . ALA A 1 606 ? -25.25 77.125 35.031 1 64.25 606 ALA A O 1
ATOM 4759 N N . GLN A 1 607 ? -26.875 76.5 33.812 1 65.38 607 GLN A N 1
ATOM 4760 C CA . GLN A 1 607 ? -26.078 76.625 32.594 1 65.38 607 GLN A CA 1
ATOM 4761 C C . GLN A 1 607 ? -25.562 78.062 32.406 1 65.38 607 GLN A C 1
ATOM 4763 O O . GLN A 1 607 ? -24.5 78.312 31.828 1 65.38 607 GLN A O 1
ATOM 4768 N N . HIS A 1 608 ? -26.281 79.062 33.031 1 62.53 608 HIS A N 1
ATOM 4769 C CA . HIS A 1 608 ? -25.891 80.438 32.844 1 62.53 608 HIS A CA 1
ATOM 4770 C C . HIS A 1 608 ? -24.922 80.875 33.938 1 62.53 608 HIS A C 1
ATOM 4772 O O . HIS A 1 608 ? -24.391 82 33.875 1 62.53 608 HIS A O 1
ATOM 4778 N N . ARG A 1 609 ? -24.578 80 34.844 1 66 609 ARG A N 1
ATOM 4779 C CA . ARG A 1 609 ? -23.625 80.312 35.906 1 66 609 ARG A CA 1
ATOM 4780 C C . ARG A 1 609 ? -22.297 79.562 35.688 1 66 609 ARG A C 1
ATOM 4782 O O . ARG A 1 609 ? -22.25 78.5 35.156 1 66 609 ARG A O 1
ATOM 4789 N N . PRO A 1 610 ? -21.328 80.25 36.094 1 65.5 610 PRO A N 1
ATOM 4790 C CA . PRO A 1 610 ? -20 79.688 35.844 1 65.5 610 PRO A CA 1
ATOM 4791 C C . PRO A 1 610 ? -19.766 78.438 36.656 1 65.5 610 PRO A C 1
ATOM 4793 O O . PRO A 1 610 ? -20.234 78.312 37.812 1 65.5 610 PRO A O 1
ATOM 4796 N N . GLY A 1 611 ? -19.375 77.312 36.094 1 69.38 611 GLY A N 1
ATOM 4797 C CA . GLY A 1 611 ? -19.016 76.062 36.812 1 69.38 611 GLY A CA 1
ATOM 4798 C C . GLY A 1 611 ? -18.641 74.938 35.875 1 69.38 611 GLY A C 1
ATOM 4799 O O . GLY A 1 611 ? -19.125 74.875 34.719 1 69.38 611 GLY A O 1
ATOM 4800 N N . ALA A 1 612 ? -17.703 74 36.219 1 69.5 612 ALA A N 1
ATOM 4801 C CA . ALA A 1 612 ? -17.203 72.938 35.406 1 69.5 612 ALA A CA 1
ATOM 4802 C C . ALA A 1 612 ? -18 71.625 35.656 1 69.5 612 ALA A C 1
ATOM 4804 O O . ALA A 1 612 ? -17.891 70.688 34.906 1 69.5 612 ALA A O 1
ATOM 4805 N N . GLY A 1 613 ? -19 71.688 36.562 1 76.62 613 GLY A N 1
ATOM 4806 C CA . GLY A 1 613 ? -19.734 70.438 36.938 1 76.62 613 GLY A CA 1
ATOM 4807 C C . GLY A 1 613 ? -18.875 69.375 37.594 1 76.62 613 GLY A C 1
ATOM 4808 O O . GLY A 1 613 ? -19.109 68.188 37.406 1 76.62 613 GLY A O 1
ATOM 4809 N N . LEU A 1 614 ? -17.859 69.75 38.25 1 81.5 614 LEU A N 1
ATOM 4810 C CA . LEU A 1 614 ? -16.969 68.812 38.906 1 81.5 614 LEU A CA 1
ATOM 4811 C C . LEU A 1 614 ? -17.219 68.812 40.406 1 81.5 614 LEU A C 1
ATOM 4813 O O . LEU A 1 614 ? -16.828 67.875 41.094 1 81.5 614 LEU A O 1
ATOM 4817 N N . GLY A 1 615 ? -17.844 69.812 40.906 1 83.81 615 GLY A N 1
ATOM 4818 C CA . GLY A 1 615 ? -17.922 70 42.344 1 83.81 615 GLY A CA 1
ATOM 4819 C C . GLY A 1 615 ? -18.594 68.875 43.062 1 83.81 615 GLY A C 1
ATOM 4820 O O . GLY A 1 615 ? -17.984 68.188 43.906 1 83.81 615 GLY A O 1
ATOM 4821 N N . LEU A 1 616 ? -19.859 68.688 42.625 1 89.12 616 LEU A N 1
ATOM 4822 C CA . LEU A 1 616 ? -20.625 67.688 43.344 1 89.12 616 LEU A CA 1
ATOM 4823 C C . LEU A 1 616 ? -20.109 66.25 43.031 1 89.12 616 LEU A C 1
ATOM 4825 O O . LEU A 1 616 ? -20.203 65.375 43.875 1 89.12 616 LEU A O 1
ATOM 4829 N N . TYR A 1 617 ? -19.594 66 41.875 1 87.06 617 TYR A N 1
ATOM 4830 C CA . TYR A 1 617 ? -18.969 64.75 41.531 1 87.06 617 TYR A CA 1
ATOM 4831 C C . TYR A 1 617 ? -17.797 64.438 42.438 1 87.06 617 TYR A C 1
ATOM 4833 O O . TYR A 1 617 ? -17.672 63.344 42.938 1 87.06 617 TYR A O 1
ATOM 4841 N N . LEU A 1 618 ? -16.938 65.438 42.656 1 87.12 618 LEU A N 1
ATOM 4842 C CA . LEU A 1 618 ? -15.773 65.25 43.531 1 87.12 618 LEU A CA 1
ATOM 4843 C C . LEU A 1 618 ? -16.188 64.938 44.969 1 87.12 618 LEU A C 1
ATOM 4845 O O . LEU A 1 618 ? -15.531 64.188 45.688 1 87.12 618 LEU A O 1
ATOM 4849 N N . VAL A 1 619 ? -17.266 65.688 45.375 1 91.69 619 VAL A N 1
ATOM 4850 C CA . VAL A 1 619 ? -17.766 65.438 46.719 1 91.69 619 VAL A CA 1
ATOM 4851 C C . VAL A 1 619 ? -18.141 63.969 46.875 1 91.69 619 VAL A C 1
ATOM 4853 O O . VAL A 1 619 ? -17.781 63.344 47.875 1 91.69 619 VAL A O 1
ATOM 4856 N N . ARG A 1 620 ? -18.828 63.469 45.938 1 92.88 620 ARG A N 1
ATOM 4857 C CA . ARG A 1 620 ? -19.219 62.062 46 1 92.88 620 ARG A CA 1
ATOM 4858 C C . ARG A 1 620 ? -18 61.156 46 1 92.88 620 ARG A C 1
ATOM 4860 O O . ARG A 1 620 ? -17.922 60.219 46.812 1 92.88 620 ARG A O 1
ATOM 4867 N N . ARG A 1 621 ? -17.062 61.344 45.156 1 87.19 621 ARG A N 1
ATOM 4868 C CA . ARG A 1 621 ? -15.852 60.531 45.031 1 87.19 621 ARG A CA 1
ATOM 4869 C C . ARG A 1 621 ? -15.047 60.594 46.344 1 87.19 621 ARG A C 1
ATOM 4871 O O . ARG A 1 621 ? -14.516 59.562 46.781 1 87.19 621 ARG A O 1
ATOM 4878 N N . ILE A 1 622 ? -14.914 61.75 46.875 1 88.12 622 ILE A N 1
ATOM 4879 C CA . ILE A 1 622 ? -14.172 61.938 48.125 1 88.12 622 ILE A CA 1
ATOM 4880 C C . ILE A 1 622 ? -14.898 61.25 49.281 1 88.12 622 ILE A C 1
ATOM 4882 O O . ILE A 1 622 ? -14.266 60.562 50.094 1 88.12 622 ILE A O 1
ATOM 4886 N N . ALA A 1 623 ? -16.188 61.469 49.312 1 91.44 623 ALA A N 1
ATOM 4887 C CA . ALA A 1 623 ? -16.984 60.781 50.344 1 91.44 623 ALA A CA 1
ATOM 4888 C C . ALA A 1 623 ? -16.766 59.281 50.281 1 91.44 623 ALA A C 1
ATOM 4890 O O . ALA A 1 623 ? -16.531 58.656 51.344 1 91.44 623 ALA A O 1
ATOM 4891 N N . GLU A 1 624 ? -16.812 58.719 49.125 1 89.88 624 GLU A N 1
ATOM 4892 C CA . GLU A 1 624 ? -16.625 57.281 48.938 1 89.88 624 GLU A CA 1
ATOM 4893 C C . GLU A 1 624 ? -15.219 56.844 49.375 1 89.88 624 GLU A C 1
ATOM 4895 O O . GLU A 1 624 ? -15.047 55.812 50 1 89.88 624 GLU A O 1
ATOM 4900 N N . ARG A 1 625 ? -14.242 57.594 49 1 86.38 625 ARG A N 1
ATOM 4901 C CA . ARG A 1 625 ? -12.852 57.281 49.344 1 86.38 625 ARG A CA 1
ATOM 4902 C C . ARG A 1 625 ? -12.625 57.344 50.844 1 86.38 625 ARG A C 1
ATOM 4904 O O . ARG A 1 625 ? -11.789 56.625 51.375 1 86.38 625 ARG A O 1
ATOM 4911 N N . LEU A 1 626 ? -13.391 58.188 51.531 1 88.62 626 LEU A N 1
ATOM 4912 C CA . LEU A 1 626 ? -13.266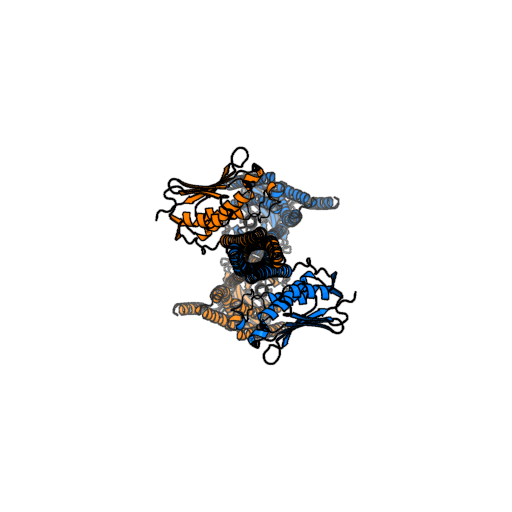 58.344 52.969 1 88.62 626 LEU A CA 1
ATOM 4913 C C . LEU A 1 626 ? -14.18 57.375 53.688 1 88.62 626 LEU A C 1
ATOM 4915 O O . LEU A 1 626 ? -14.273 57.406 54.938 1 88.62 626 LEU A O 1
ATOM 4919 N N . GLY A 1 627 ? -14.898 56.531 52.906 1 88.56 627 GLY A N 1
ATOM 4920 C CA . GLY A 1 627 ? -15.758 55.5 53.469 1 88.56 627 GLY A CA 1
ATOM 4921 C C . GLY A 1 627 ? -17.156 56 53.781 1 88.56 627 GLY A C 1
ATOM 4922 O O . GLY A 1 627 ? -17.906 55.344 54.5 1 88.56 627 GLY A O 1
ATOM 4923 N N . GLY A 1 628 ? -17.516 57.188 53.375 1 91.19 628 GLY A N 1
ATOM 4924 C CA . GLY A 1 628 ? -18.828 57.75 53.625 1 91.19 628 GLY A CA 1
ATOM 4925 C C . GLY A 1 628 ? -19.688 57.812 52.375 1 91.19 628 GLY A C 1
ATOM 4926 O O . GLY A 1 628 ? -19.531 57 51.469 1 91.19 628 GLY A O 1
ATOM 4927 N N . SER A 1 629 ? -20.688 58.719 52.438 1 94 629 SER A N 1
ATOM 4928 C CA . SER A 1 629 ? -21.594 58.906 51.312 1 94 629 SER A CA 1
ATOM 4929 C C . SER A 1 629 ? -22.172 60.312 51.312 1 94 629 SER A C 1
ATOM 4931 O O . SER A 1 629 ? -22.125 61 52.312 1 94 629 SER A O 1
ATOM 4933 N N . VAL A 1 630 ? -22.625 60.719 50.125 1 94.12 630 VAL A N 1
ATOM 4934 C CA . VAL A 1 630 ? -23.281 62 49.969 1 94.12 630 VAL A CA 1
ATOM 4935 C C . VAL A 1 630 ? -24.641 61.781 49.281 1 94.12 630 VAL A C 1
ATOM 4937 O O . VAL A 1 630 ? -24.797 60.906 48.438 1 94.12 630 VAL A O 1
ATOM 4940 N N . ALA A 1 631 ? -25.672 62.5 49.688 1 94.31 631 ALA A N 1
ATOM 4941 C CA . ALA A 1 631 ? -27 62.375 49.094 1 94.31 631 ALA A CA 1
ATOM 4942 C C . ALA A 1 631 ? -27.766 63.688 49.156 1 94.31 631 ALA A C 1
ATOM 4944 O O . ALA A 1 631 ? -27.453 64.562 49.938 1 94.31 631 ALA A O 1
ATOM 4945 N N . LEU A 1 632 ? -28.672 63.75 48.281 1 93.81 632 LEU A N 1
ATOM 4946 C CA . LEU A 1 632 ? -29.641 64.875 48.281 1 93.81 632 LEU A CA 1
ATOM 4947 C C . LEU A 1 632 ? -30.844 64.5 49.156 1 93.81 632 LEU A C 1
ATOM 4949 O O . LEU A 1 632 ? -31.547 63.531 48.906 1 93.81 632 LEU A O 1
ATOM 4953 N N . LEU A 1 633 ? -31.125 65.25 50.188 1 91.94 633 LEU A N 1
ATOM 4954 C CA . LEU A 1 633 ? -32.219 65 51.125 1 91.94 633 LEU A CA 1
ATOM 4955 C C . LEU A 1 633 ? -33.5 65.688 50.656 1 91.94 633 LEU A C 1
ATOM 4957 O O . LEU A 1 633 ? -34.562 65.062 50.625 1 91.94 633 LEU A O 1
ATOM 4961 N N . THR A 1 634 ? -33.406 67 50.344 1 92 634 THR A N 1
ATOM 4962 C CA . THR A 1 634 ? -34.531 67.75 49.812 1 92 634 THR A CA 1
ATOM 4963 C C . THR A 1 634 ? -34.125 68.5 48.562 1 92 634 THR A C 1
ATOM 4965 O O . THR A 1 634 ? -33 69 48.469 1 92 634 THR A O 1
ATOM 4968 N N . ALA A 1 635 ? -35 68.625 47.5 1 90.75 635 ALA A N 1
ATOM 4969 C CA . ALA A 1 635 ? -34.688 69.188 46.188 1 90.75 635 ALA A CA 1
ATOM 4970 C C . ALA A 1 635 ? -35.156 70.625 46.031 1 90.75 635 ALA A C 1
ATOM 4972 O O . ALA A 1 635 ? -35.188 71.188 44.938 1 90.75 635 ALA A O 1
ATOM 4973 N N . GLY A 1 636 ? -35.594 71.312 46.969 1 83.12 636 GLY A N 1
ATOM 4974 C CA . GLY A 1 636 ? -35.938 72.688 46.844 1 83.12 636 GLY A CA 1
ATOM 4975 C C . GLY A 1 636 ? -37.438 72.938 46.688 1 83.12 636 GLY A C 1
ATOM 4976 O O . GLY A 1 636 ? -38.219 72 46.594 1 83.12 636 GLY A O 1
ATOM 4977 N N . GLY A 1 637 ? -37.875 74.25 46.688 1 83.25 637 GLY A N 1
ATOM 4978 C CA . GLY A 1 637 ? -39.25 74.688 46.594 1 83.25 637 GLY A CA 1
ATOM 4979 C C . GLY A 1 637 ? -39.812 75.188 47.906 1 83.25 637 GLY A C 1
ATOM 4980 O O . GLY A 1 637 ? -39.438 76.25 48.375 1 83.25 637 GLY A O 1
ATOM 4981 N N . GLU A 1 638 ? -40.625 74.312 48.5 1 83.69 638 GLU A N 1
ATOM 4982 C CA . GLU A 1 638 ? -41.219 74.688 49.781 1 83.69 638 GLU A CA 1
ATOM 4983 C C . GLU A 1 638 ? -40.219 74.5 50.906 1 83.69 638 GLU A C 1
ATOM 4985 O O . GLU A 1 638 ? -40.281 75.188 51.938 1 83.69 638 GLU A O 1
ATOM 4990 N N . GLN A 1 639 ? -39.375 73.562 50.719 1 88.81 639 GLN A N 1
ATOM 4991 C CA . GLN A 1 639 ? -38.281 73.312 51.625 1 88.81 639 GLN A CA 1
ATOM 4992 C C . GLN A 1 639 ? -36.938 73.625 51 1 88.81 639 GLN A C 1
ATOM 4994 O O . GLN A 1 639 ? -36.812 73.625 49.75 1 88.81 639 GLN A O 1
ATOM 4999 N N . PRO A 1 640 ? -36 74 51.781 1 92.44 640 PRO A N 1
ATOM 5000 C CA . PRO A 1 640 ? -34.688 74.312 51.219 1 92.44 640 PRO A CA 1
ATOM 5001 C C . PRO A 1 640 ? -34 73.062 50.625 1 92.44 640 PRO A C 1
ATOM 5003 O O . PRO A 1 640 ? -34.312 71.938 51.031 1 92.44 640 PRO A O 1
ATOM 5006 N N . VAL A 1 641 ? -33.219 73.25 49.656 1 93.38 641 VAL A N 1
ATOM 5007 C CA . VAL A 1 641 ? -32.344 72.188 49.156 1 93.38 641 VAL A CA 1
ATOM 5008 C C . VAL A 1 641 ? -31.391 71.75 50.25 1 93.38 641 VAL A C 1
ATOM 5010 O O . VAL A 1 641 ? -30.781 72.562 50.938 1 93.38 641 VAL A O 1
ATOM 5013 N N . CYS A 1 642 ? -31.312 70.438 50.438 1 95.19 642 CYS A N 1
ATOM 5014 C CA . CYS A 1 642 ? -30.438 69.938 51.5 1 95.19 642 CYS A CA 1
ATOM 5015 C C . CYS A 1 642 ? -29.562 68.812 50.969 1 95.19 642 CYS A C 1
ATOM 5017 O O . CYS A 1 642 ? -30.078 67.812 50.5 1 95.19 642 CYS A O 1
ATOM 5019 N N . LEU A 1 643 ? -28.297 69 51.031 1 95 643 LEU A N 1
ATOM 5020 C CA . LEU A 1 643 ? -27.312 68 50.719 1 95 643 LEU A CA 1
ATOM 5021 C C . LEU A 1 643 ? -26.672 67.438 52 1 95 643 LEU A C 1
ATOM 5023 O O . LEU A 1 643 ? -26.297 68.188 52.875 1 95 643 LEU A O 1
ATOM 5027 N N . ARG A 1 644 ? -26.562 66.125 52.094 1 95.06 644 ARG A N 1
ATOM 5028 C CA . ARG A 1 644 ? -26.062 65.5 53.312 1 95.06 644 ARG A CA 1
ATOM 5029 C C . ARG A 1 644 ? -24.797 64.688 53 1 95.06 644 ARG A C 1
ATOM 5031 O O . ARG A 1 644 ? -24.781 63.844 52.125 1 95.06 644 ARG A O 1
ATOM 5038 N N . LEU A 1 645 ? -23.75 65 53.75 1 94.81 645 LEU A N 1
ATOM 5039 C CA . LEU A 1 645 ? -22.5 64.188 53.719 1 94.81 645 LEU A CA 1
ATOM 5040 C C . LEU A 1 645 ? -22.312 63.438 55 1 94.81 645 LEU A C 1
ATOM 5042 O O . LEU A 1 645 ? -22.375 64 56.094 1 94.81 645 LEU A O 1
ATOM 5046 N N . VAL A 1 646 ? -22.141 62.125 54.875 1 93.94 646 VAL A N 1
ATOM 5047 C CA . VAL A 1 646 ? -21.938 61.25 56.031 1 93.94 646 VAL A CA 1
ATOM 5048 C C . VAL A 1 646 ? -20.531 60.656 56 1 93.94 646 VAL A C 1
ATOM 5050 O O . VAL A 1 646 ? -20.094 60.156 55 1 93.94 646 VAL A O 1
ATOM 5053 N N . LEU A 1 647 ? -19.812 60.719 57.031 1 92 647 LEU A N 1
ATOM 5054 C CA . LEU A 1 647 ? -18.469 60.188 57.156 1 92 647 LEU A CA 1
ATOM 5055 C C . LEU A 1 647 ? 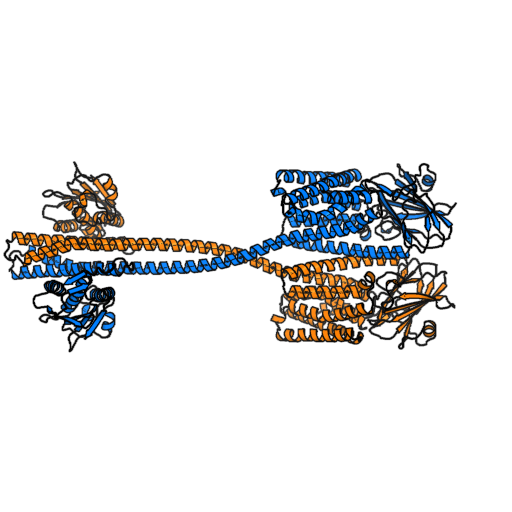-18.359 59.281 58.406 1 92 647 LEU A C 1
ATOM 5057 O O . LEU A 1 647 ? -18.969 59.562 59.438 1 92 647 LEU A O 1
ATOM 5061 N N . PRO A 1 648 ? -17.594 58.219 58.25 1 86.31 648 PRO A N 1
ATOM 5062 C CA . PRO A 1 648 ? -17.406 57.375 59.406 1 86.31 648 PRO A CA 1
ATOM 5063 C C . PRO A 1 648 ? -16.484 57.969 60.469 1 86.31 648 PRO A C 1
ATOM 5065 O O . PRO A 1 648 ? -15.5 58.656 60.094 1 86.31 648 PRO A O 1
ATOM 5068 N N . VAL A 1 649 ? -16.844 58.062 61.656 1 76.62 649 VAL A N 1
ATOM 5069 C CA . VAL A 1 649 ? -16.016 58.562 62.719 1 76.62 649 VAL A CA 1
ATOM 5070 C C . VAL A 1 649 ? -15.227 57.406 63.344 1 76.62 649 VAL A C 1
ATOM 5072 O O . VAL A 1 649 ? -15.805 56.406 63.781 1 76.62 649 VAL A O 1
ATOM 5075 N N . ALA A 1 650 ? -14.078 57.125 62.875 1 62.53 650 ALA A N 1
ATOM 5076 C CA . ALA A 1 650 ? -13.336 56.156 63.688 1 62.53 650 ALA A CA 1
ATOM 5077 C C . ALA A 1 650 ? -12.883 56.812 65 1 62.53 650 ALA A C 1
ATOM 5079 O O . ALA A 1 650 ? -12.492 57.969 65 1 62.53 650 ALA A O 1
ATOM 5080 N N . ARG A 1 651 ? -13.383 56.562 66.188 1 50.5 651 ARG A N 1
ATOM 5081 C CA . ARG A 1 651 ? -12.852 56.938 67.5 1 50.5 651 ARG A CA 1
ATOM 5082 C C . ARG A 1 651 ? -11.328 56.781 67.5 1 50.5 651 ARG A C 1
ATOM 5084 O O . ARG A 1 651 ? -10.773 55.812 67 1 50.5 651 ARG A O 1
ATOM 5091 N N . ALA A 1 652 ? -10.75 57.969 67.812 1 44.09 652 ALA A N 1
ATOM 5092 C CA . ALA A 1 652 ? -9.375 57.875 68.25 1 44.09 652 ALA A CA 1
ATOM 5093 C C . ALA A 1 652 ? -9.273 56.875 69.438 1 44.09 652 ALA A C 1
ATOM 5095 O O . ALA A 1 652 ? -10.188 56.812 70.25 1 44.09 652 ALA A O 1
ATOM 5096 N N . MET B 1 1 ? -30.109 3.064 -28.109 1 36.06 1 MET B N 1
ATOM 5097 C CA . MET B 1 1 ? -31.047 1.94 -28.078 1 36.06 1 MET B CA 1
ATOM 5098 C C . MET B 1 1 ? -30.578 0.813 -28.984 1 36.06 1 MET B C 1
ATOM 5100 O O . MET B 1 1 ? -31.047 -0.319 -28.875 1 36.06 1 MET B O 1
ATOM 5104 N N . ARG B 1 2 ? -29.953 1.31 -30.109 1 43.91 2 ARG B N 1
ATOM 5105 C CA . ARG B 1 2 ? -29.594 0.369 -31.156 1 43.91 2 ARG B CA 1
ATOM 5106 C C . ARG B 1 2 ? -28.422 -0.508 -30.75 1 43.91 2 ARG B C 1
ATOM 5108 O O . ARG B 1 2 ? -28.359 -1.688 -31.094 1 43.91 2 ARG B O 1
ATOM 5115 N N . TYR B 1 3 ? -27.547 0.096 -30.062 1 45.28 3 TYR B N 1
ATOM 5116 C CA . TYR B 1 3 ? -26.328 -0.629 -29.75 1 45.28 3 TYR B CA 1
ATOM 5117 C C . TYR B 1 3 ? -26.562 -1.665 -28.656 1 45.28 3 TYR B C 1
ATOM 5119 O O . TYR B 1 3 ? -25.781 -2.598 -28.484 1 45.28 3 TYR B O 1
ATOM 5127 N N . TYR B 1 4 ? -27.75 -1.457 -27.906 1 45.81 4 TYR B N 1
ATOM 5128 C CA . TYR B 1 4 ? -28.062 -2.408 -26.844 1 45.81 4 TYR B CA 1
ATOM 5129 C C . TYR B 1 4 ? -28.625 -3.705 -27.422 1 45.81 4 TYR B C 1
ATOM 5131 O O . TYR B 1 4 ? -28.344 -4.789 -26.891 1 45.81 4 TYR B O 1
ATOM 5139 N N . ARG B 1 5 ? -29.406 -3.539 -28.562 1 46.88 5 ARG B N 1
ATOM 5140 C CA . ARG B 1 5 ? -30 -4.727 -29.156 1 46.88 5 ARG B CA 1
ATOM 5141 C C . ARG B 1 5 ? -28.953 -5.648 -29.75 1 46.88 5 ARG B C 1
ATOM 5143 O O . ARG B 1 5 ? -29.047 -6.871 -29.641 1 46.88 5 ARG B O 1
ATOM 5150 N N . ALA B 1 6 ? -27.938 -5.02 -30.344 1 46.19 6 ALA B N 1
ATOM 5151 C CA . ALA B 1 6 ? -26.922 -5.836 -31 1 46.19 6 ALA B CA 1
ATOM 5152 C C . ALA B 1 6 ? -26.109 -6.629 -29.969 1 46.19 6 ALA B C 1
ATOM 5154 O O . ALA B 1 6 ? -25.766 -7.793 -30.203 1 46.19 6 ALA B O 1
ATOM 5155 N N . THR B 1 7 ? -25.953 -5.953 -28.797 1 47.47 7 THR B N 1
ATOM 5156 C CA . THR B 1 7 ? -25.203 -6.652 -27.75 1 47.47 7 THR B CA 1
ATOM 5157 C C . THR B 1 7 ? -26.031 -7.781 -27.156 1 47.47 7 THR B C 1
ATOM 5159 O O . THR B 1 7 ? -25.516 -8.867 -26.875 1 47.47 7 THR B O 1
ATOM 5162 N N . LEU B 1 8 ? -27.375 -7.547 -27.109 1 45.72 8 LEU B N 1
ATOM 5163 C CA . LEU B 1 8 ? -28.234 -8.602 -26.594 1 45.72 8 LEU B CA 1
ATOM 5164 C C . LEU B 1 8 ? -28.344 -9.75 -27.578 1 45.72 8 LEU B C 1
ATOM 5166 O O . LEU B 1 8 ? -28.344 -10.922 -27.188 1 45.72 8 LEU B O 1
ATOM 5170 N N . LEU B 1 9 ? -28.469 -9.391 -28.875 1 45.22 9 LEU B N 1
ATOM 5171 C CA . LEU B 1 9 ? -28.547 -10.438 -29.875 1 45.22 9 LEU B CA 1
ATOM 5172 C C . LEU B 1 9 ? -27.234 -11.219 -29.969 1 45.22 9 LEU B C 1
ATOM 5174 O O . LEU B 1 9 ? -27.25 -12.438 -30.125 1 45.22 9 LEU B O 1
ATOM 5178 N N . LEU B 1 10 ? -26.109 -10.508 -29.844 1 44.16 10 LEU B N 1
ATOM 5179 C CA . LEU B 1 10 ? -24.828 -11.211 -29.844 1 44.16 10 LEU B CA 1
ATOM 5180 C C . LEU B 1 10 ? -24.734 -12.133 -28.625 1 44.16 10 LEU B C 1
ATOM 5182 O O . LEU B 1 10 ? -24.25 -13.266 -28.75 1 44.16 10 LEU B O 1
ATOM 5186 N N . LEU B 1 11 ? -25.312 -11.695 -27.547 1 45.03 11 LEU B N 1
ATOM 5187 C CA . LEU B 1 11 ? -25.312 -12.562 -26.375 1 45.03 11 LEU B CA 1
ATOM 5188 C C . LEU B 1 11 ? -26.234 -13.758 -26.594 1 45.03 11 LEU B C 1
ATOM 5190 O O . LEU B 1 11 ? -25.906 -14.883 -26.219 1 45.03 11 LEU B O 1
ATOM 5194 N N . ALA B 1 12 ? -27.391 -13.547 -27.234 1 45.34 12 ALA B N 1
ATOM 5195 C CA . ALA B 1 12 ? -28.344 -14.625 -27.516 1 45.34 12 ALA B CA 1
ATOM 5196 C C . ALA B 1 12 ? -27.75 -15.633 -28.5 1 45.34 12 ALA B C 1
ATOM 5198 O O . ALA B 1 12 ? -27.969 -16.844 -28.375 1 45.34 12 ALA B O 1
ATOM 5199 N N . TRP B 1 13 ? -27.141 -15.094 -29.594 1 44.56 13 TRP B N 1
ATOM 5200 C CA . TRP B 1 13 ? -26.531 -15.977 -30.578 1 44.56 13 TRP B CA 1
ATOM 5201 C C . TRP B 1 13 ? -25.453 -16.828 -29.938 1 44.56 13 TRP B C 1
ATOM 5203 O O . TRP B 1 13 ? -25.297 -18.016 -30.281 1 44.56 13 TRP B O 1
ATOM 5213 N N . LEU B 1 14 ? -24.719 -16.25 -29.094 1 43.03 14 LEU B N 1
ATOM 5214 C CA . LEU B 1 14 ? -23.672 -17 -28.438 1 43.03 14 LEU B CA 1
ATOM 5215 C C . LEU B 1 14 ? -24.266 -18.156 -27.609 1 43.03 14 LEU B C 1
ATOM 5217 O O . LEU B 1 14 ? -23.562 -19.125 -27.297 1 43.03 14 LEU B O 1
ATOM 5221 N N . LEU B 1 15 ? -25.562 -17.984 -27.266 1 43.75 15 LEU B N 1
ATOM 5222 C CA . LEU B 1 15 ? -26.234 -18.984 -26.453 1 43.75 15 LEU B CA 1
ATOM 5223 C C . LEU B 1 15 ? -26.859 -20.062 -27.328 1 43.75 15 LEU B C 1
ATOM 5225 O O . LEU B 1 15 ? -27.516 -20.969 -26.812 1 43.75 15 LEU B O 1
ATOM 5229 N N . CYS B 1 16 ? -27 -19.906 -28.594 1 40.53 16 CYS B N 1
ATOM 5230 C CA . CYS B 1 16 ? -27.719 -20.922 -29.344 1 40.53 16 CYS B CA 1
ATOM 5231 C C . CYS B 1 16 ? -26.938 -22.234 -29.344 1 40.53 16 CYS B C 1
ATOM 5233 O O . CYS B 1 16 ? -25.781 -22.281 -29.766 1 40.53 16 CYS B O 1
ATOM 5235 N N . PRO B 1 17 ? -27.422 -23.188 -28.656 1 43.19 17 PRO B N 1
ATOM 5236 C CA . PRO B 1 17 ? -26.844 -24.531 -28.703 1 43.19 17 PRO B CA 1
ATOM 5237 C C . PRO B 1 17 ? -26.812 -25.109 -30.109 1 43.19 17 PRO B C 1
ATOM 5239 O O . PRO B 1 17 ? -27.844 -25.109 -30.812 1 43.19 17 PRO B O 1
ATOM 5242 N N . LEU B 1 18 ? -25.875 -24.859 -30.922 1 40.03 18 LEU B N 1
ATOM 5243 C CA . LEU B 1 18 ? -25.828 -25.703 -32.094 1 40.03 18 LEU B CA 1
ATOM 5244 C C . LEU B 1 18 ? -26.031 -27.172 -31.75 1 40.03 18 LEU B C 1
ATOM 5246 O O . LEU B 1 18 ? -25.234 -27.75 -31.016 1 40.03 18 LEU B O 1
ATOM 5250 N N . LEU B 1 19 ? -27.25 -27.594 -31.578 1 39.75 19 LEU B N 1
ATOM 5251 C CA . LEU B 1 19 ? -27.703 -28.969 -31.438 1 39.75 19 LEU B CA 1
ATOM 5252 C C . LEU B 1 19 ? -27.078 -29.859 -32.5 1 39.75 19 LEU B C 1
ATOM 5254 O O . LEU B 1 19 ? -27.594 -29.938 -33.625 1 39.75 19 LEU B O 1
ATOM 5258 N N . THR B 1 20 ? -25.875 -29.781 -32.844 1 40.16 20 THR B N 1
ATOM 5259 C CA . THR B 1 20 ? -25.469 -30.812 -33.781 1 40.16 20 THR B CA 1
ATOM 5260 C C . THR B 1 20 ? -25.719 -32.219 -33.219 1 40.16 20 THR B C 1
ATOM 5262 O O . THR B 1 20 ? -25.328 -32.5 -32.094 1 40.16 20 THR B O 1
ATOM 5265 N N . GLN B 1 21 ? -26.797 -32.844 -33.531 1 41.25 21 GLN B N 1
ATOM 5266 C CA . GLN B 1 21 ? -27.141 -34.25 -33.312 1 41.25 21 GLN B CA 1
ATOM 5267 C C . GLN B 1 21 ? -25.969 -35.156 -33.688 1 41.25 21 GLN B C 1
ATOM 5269 O O . GLN B 1 21 ? -25.75 -35.438 -34.875 1 41.25 21 GLN B O 1
ATOM 5274 N N . ALA B 1 22 ? -24.875 -35.156 -33.125 1 47.12 22 ALA B N 1
ATOM 5275 C CA . ALA B 1 22 ? -23.766 -36.062 -33.469 1 47.12 22 ALA B CA 1
ATOM 5276 C C . ALA B 1 22 ? -24.141 -37.5 -33.156 1 47.12 22 ALA B C 1
ATOM 5278 O O . ALA B 1 22 ? -24.547 -37.844 -32.031 1 47.12 22 ALA B O 1
ATOM 5279 N N . GLN B 1 23 ? -24.641 -38.281 -34.031 1 47.91 23 GLN B N 1
ATOM 5280 C CA . GLN B 1 23 ? -24.734 -39.75 -34 1 47.91 23 GLN B CA 1
ATOM 5281 C C . GLN B 1 23 ? -23.516 -40.344 -33.312 1 47.91 23 GLN B C 1
ATOM 5283 O O . GLN B 1 23 ? -22.406 -39.844 -33.469 1 47.91 23 GLN B O 1
ATOM 5288 N N . ALA B 1 24 ? -23.781 -41.281 -32.312 1 57.41 24 ALA B N 1
ATOM 5289 C CA . ALA B 1 24 ? -22.906 -42 -31.406 1 57.41 24 ALA B CA 1
ATOM 5290 C C . ALA B 1 24 ? -21.781 -42.719 -32.156 1 57.41 24 ALA B C 1
ATOM 5292 O O . ALA B 1 24 ? -21.906 -43.875 -32.531 1 57.41 24 ALA B O 1
ATOM 5293 N N . GLN B 1 25 ? -21.25 -42.219 -33.156 1 65.38 25 GLN B N 1
ATOM 5294 C CA . GLN B 1 25 ? -20.094 -42.875 -33.75 1 65.38 25 GLN B CA 1
ATOM 5295 C C . GLN B 1 25 ? -18.938 -42.969 -32.75 1 65.38 25 GLN B C 1
ATOM 5297 O O . GLN B 1 25 ? -18.781 -42.125 -31.875 1 65.38 25 GLN B O 1
ATOM 5302 N N . ALA B 1 26 ? -18.406 -44.219 -32.656 1 80.06 26 ALA B N 1
ATOM 5303 C CA . ALA B 1 26 ? -17.266 -44.5 -31.797 1 80.06 26 ALA B CA 1
ATOM 5304 C C . ALA B 1 26 ? -16.188 -43.438 -31.953 1 80.06 26 ALA B C 1
ATOM 5306 O O . ALA B 1 26 ? -15.867 -43.031 -33.094 1 80.06 26 ALA B O 1
ATOM 5307 N N . LEU B 1 27 ? -15.797 -42.875 -30.859 1 85.38 27 LEU B N 1
ATOM 5308 C CA . LEU B 1 27 ? -14.742 -41.875 -30.859 1 85.38 27 LEU B CA 1
ATOM 5309 C C . LEU B 1 27 ? -13.391 -42.5 -31.203 1 85.38 27 LEU B C 1
ATOM 5311 O O . LEU B 1 27 ? -12.984 -43.469 -30.578 1 85.38 27 LEU B O 1
ATOM 5315 N N . LEU B 1 28 ? -12.758 -42.031 -32.219 1 88.88 28 LEU B N 1
ATOM 5316 C CA . LEU B 1 28 ? -11.469 -42.531 -32.656 1 88.88 28 LEU B CA 1
ATOM 5317 C C . LEU B 1 28 ? -10.328 -41.875 -31.891 1 88.88 28 LEU B C 1
ATOM 5319 O O . LEU B 1 28 ? -10.242 -40.625 -31.844 1 88.88 28 LEU B O 1
ATOM 5323 N N . LEU B 1 29 ? -9.562 -42.75 -31.266 1 88.94 29 LEU B N 1
ATOM 5324 C CA . LEU B 1 29 ? -8.406 -42.25 -30.547 1 88.94 29 LEU B CA 1
ATOM 5325 C C . LEU B 1 29 ? -7.18 -42.219 -31.453 1 88.94 29 LEU B C 1
ATOM 5327 O O . LEU B 1 29 ? -6.652 -43.25 -31.844 1 88.94 29 LEU B O 1
ATOM 5331 N N . ASN B 1 30 ? -6.816 -40.969 -31.859 1 82.75 30 ASN B N 1
ATOM 5332 C CA . ASN B 1 30 ? -5.625 -40.719 -32.656 1 82.75 30 ASN B CA 1
ATOM 5333 C C . ASN B 1 30 ? -4.5 -40.125 -31.797 1 82.75 30 ASN B C 1
ATOM 5335 O O . ASN B 1 30 ? -4.676 -39.094 -31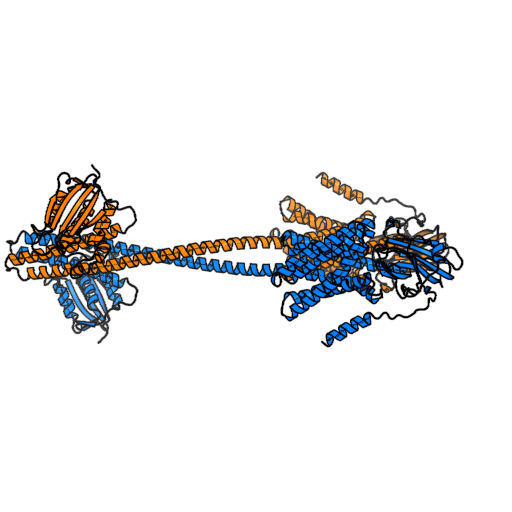.156 1 82.75 30 ASN B O 1
ATOM 5339 N N . PRO B 1 31 ? -3.373 -40.812 -31.797 1 81.44 31 PRO B N 1
ATOM 5340 C CA . PRO B 1 31 ? -2.266 -40.344 -30.969 1 81.44 31 PRO B CA 1
ATOM 5341 C C . PRO B 1 31 ? -1.748 -38.969 -31.406 1 81.44 31 PRO B C 1
ATOM 5343 O O . PRO B 1 31 ? -1.044 -38.281 -30.656 1 81.44 31 PRO B O 1
ATOM 5346 N N . ASP B 1 32 ? -2.115 -38.469 -32.562 1 82.06 32 ASP B N 1
ATOM 5347 C CA . ASP B 1 32 ? -1.607 -37.188 -33.062 1 82.06 32 ASP B CA 1
ATOM 5348 C C . ASP B 1 32 ? -2.459 -36.031 -32.594 1 82.06 32 ASP B C 1
ATOM 5350 O O . ASP B 1 32 ? -2.059 -34.875 -32.719 1 82.06 32 ASP B O 1
ATOM 5354 N N . VAL B 1 33 ? -3.586 -36.375 -32.094 1 86.12 33 VAL B N 1
ATOM 5355 C CA . VAL B 1 33 ? -4.469 -35.344 -31.594 1 86.12 33 VAL B CA 1
ATOM 5356 C C . VAL B 1 33 ? -4.27 -35.156 -30.094 1 86.12 33 VAL B C 1
ATOM 5358 O O . VAL B 1 33 ? -4.496 -36.094 -29.312 1 86.12 33 VAL B O 1
ATOM 5361 N N . PRO B 1 34 ? -3.818 -34 -29.672 1 89.44 34 PRO B N 1
ATOM 5362 C CA . PRO B 1 34 ? -3.492 -33.781 -28.266 1 89.44 34 PRO B CA 1
ATOM 5363 C C . PRO B 1 34 ? -4.711 -33.906 -27.344 1 89.44 34 PRO B C 1
ATOM 5365 O O . PRO B 1 34 ? -4.613 -34.469 -26.266 1 89.44 34 PRO B O 1
ATOM 5368 N N . MET B 1 35 ? -5.836 -33.438 -27.766 1 90.06 35 MET B N 1
ATOM 5369 C CA . MET B 1 35 ? -7.039 -33.469 -26.938 1 90.06 35 MET B CA 1
ATOM 5370 C C . MET B 1 35 ? -8.281 -33.688 -27.781 1 90.06 35 MET B C 1
ATOM 5372 O O . MET B 1 35 ? -8.43 -33.094 -28.844 1 90.06 35 MET B O 1
ATOM 5376 N N . LEU B 1 36 ? -9.102 -34.594 -27.328 1 88 36 LEU B N 1
ATOM 5377 C CA . LEU B 1 36 ? -10.359 -34.875 -28 1 88 36 LEU B CA 1
ATOM 5378 C C . LEU B 1 36 ? -11.547 -34.531 -27.109 1 88 36 LEU B C 1
ATOM 5380 O O . LEU B 1 36 ? -11.664 -35 -25.984 1 88 36 LEU B O 1
ATOM 5384 N N . GLU B 1 37 ? -12.359 -33.656 -27.625 1 85.06 37 GLU B N 1
ATOM 5385 C CA . GLU B 1 37 ? -13.602 -33.344 -26.922 1 85.06 37 GLU B CA 1
ATOM 5386 C C . GLU B 1 37 ? -14.641 -34.438 -27.125 1 85.06 37 GLU B C 1
ATOM 5388 O O . GLU B 1 37 ? -14.82 -34.938 -28.234 1 85.06 37 GLU B O 1
ATOM 5393 N N . THR B 1 38 ? -15.242 -34.812 -26.047 1 88.06 38 THR B N 1
ATOM 5394 C CA . THR B 1 38 ? -16.156 -35.969 -26.125 1 88.06 38 THR B CA 1
ATOM 5395 C C . THR B 1 38 ? -17.609 -35.5 -26.078 1 88.06 38 THR B C 1
ATOM 5397 O O . THR B 1 38 ? -18.516 -36.281 -25.828 1 88.06 38 THR B O 1
ATOM 5400 N N . ALA B 1 39 ? -17.812 -34.25 -26.281 1 86.38 39 ALA B N 1
ATOM 5401 C CA . ALA B 1 39 ? -19.172 -33.719 -26.266 1 86.38 39 ALA B CA 1
ATOM 5402 C C . ALA B 1 39 ? -20.047 -34.438 -27.297 1 86.38 39 ALA B C 1
ATOM 5404 O O . ALA B 1 39 ? -19.656 -34.562 -28.469 1 86.38 39 ALA B O 1
ATOM 5405 N N . GLY B 1 40 ? -21.172 -34.875 -26.922 1 86 40 GLY B N 1
ATOM 5406 C CA . GLY B 1 40 ? -22.125 -35.5 -27.844 1 86 40 GLY B CA 1
ATOM 5407 C C . GLY B 1 40 ? -21.875 -36.969 -28.094 1 86 40 GLY B C 1
ATOM 5408 O O . GLY B 1 40 ? -22.641 -37.625 -28.812 1 86 40 GLY B O 1
ATOM 5409 N N . GLN B 1 41 ? -20.906 -37.531 -27.453 1 90.12 41 GLN B N 1
ATOM 5410 C CA . GLN B 1 41 ? -20.547 -38.906 -27.719 1 90.12 41 GLN B CA 1
ATOM 5411 C C . GLN B 1 41 ? -21.031 -39.812 -26.594 1 90.12 41 GLN B C 1
ATOM 5413 O O . GLN B 1 41 ? -20.859 -41.031 -26.656 1 90.12 41 GLN B O 1
ATOM 5418 N N . TRP B 1 42 ? -21.594 -39.188 -25.641 1 92.81 42 TRP B N 1
ATOM 5419 C CA . TRP B 1 42 ? -21.953 -39.938 -24.438 1 92.81 42 TRP B CA 1
ATOM 5420 C C . TRP B 1 42 ? -23.438 -40.312 -24.453 1 92.81 42 TRP B C 1
ATOM 5422 O O . TRP B 1 42 ? -24.25 -39.594 -25.047 1 92.81 42 TRP B O 1
ATOM 5432 N N . GLN B 1 43 ? -23.734 -41.375 -23.844 1 95.06 43 GLN B N 1
ATOM 5433 C CA . GLN B 1 43 ? -25.094 -41.75 -23.438 1 95.06 43 GLN B CA 1
ATOM 5434 C C . GLN B 1 43 ? -25.266 -41.656 -21.922 1 95.06 43 GLN B C 1
ATOM 5436 O O . GLN B 1 43 ? -24.328 -41.938 -21.172 1 95.06 43 GLN B O 1
ATOM 5441 N N . ARG B 1 44 ? -26.469 -41.312 -21.562 1 95 44 ARG B N 1
ATOM 5442 C CA . ARG B 1 44 ? -26.703 -41.031 -20.141 1 95 44 ARG B CA 1
ATOM 5443 C C . ARG B 1 44 ? -27.781 -41.938 -19.578 1 95 44 ARG B C 1
ATOM 5445 O O . ARG B 1 44 ? -28.781 -42.219 -20.266 1 95 44 ARG B O 1
ATOM 5452 N N . LEU B 1 45 ? -27.562 -42.438 -18.375 1 95.75 45 LEU B N 1
ATOM 5453 C CA . LEU B 1 45 ? -28.547 -43.156 -17.578 1 95.75 45 LEU B CA 1
ATOM 5454 C C . LEU B 1 45 ? -28.625 -42.594 -16.172 1 95.75 45 LEU B C 1
ATOM 5456 O O . LEU B 1 45 ? -27.609 -42.469 -15.484 1 95.75 45 LEU B O 1
ATOM 5460 N N . ASP B 1 46 ? -29.797 -42.25 -15.734 1 94.56 46 ASP B N 1
ATOM 5461 C CA . ASP B 1 46 ? -30 -41.719 -14.391 1 94.56 46 ASP B CA 1
ATOM 5462 C C . ASP B 1 46 ? -30.375 -42.812 -13.414 1 94.56 46 ASP B C 1
ATOM 5464 O O . ASP B 1 46 ? -31.359 -43.531 -13.617 1 94.56 46 ASP B O 1
ATOM 5468 N N . ASP B 1 47 ? -29.516 -42.938 -12.453 1 94.25 47 ASP B N 1
ATOM 5469 C CA . ASP B 1 47 ? -29.734 -43.906 -11.375 1 94.25 47 ASP B CA 1
ATOM 5470 C C . ASP B 1 47 ? -30.266 -43.219 -10.117 1 94.25 47 ASP B C 1
ATOM 5472 O O . ASP B 1 47 ? -29.484 -42.875 -9.227 1 94.25 47 ASP B O 1
ATOM 5476 N N . ALA B 1 48 ? -31.547 -43.188 -9.953 1 91.25 48 ALA B N 1
ATOM 5477 C CA . ALA B 1 48 ? -32.188 -42.406 -8.883 1 91.25 48 ALA B CA 1
ATOM 5478 C C . ALA B 1 48 ? -31.828 -42.969 -7.516 1 91.25 48 ALA B C 1
ATOM 5480 O O . ALA B 1 48 ? -31.625 -42.25 -6.559 1 91.25 48 ALA B O 1
ATOM 5481 N N . ALA B 1 49 ? -31.641 -44.312 -7.465 1 88.88 49 ALA B N 1
ATOM 5482 C CA . ALA B 1 49 ? -31.359 -44.938 -6.184 1 88.88 49 ALA B CA 1
ATOM 5483 C C . ALA B 1 49 ? -29.859 -44.938 -5.879 1 88.88 49 ALA B C 1
ATOM 5485 O O . ALA B 1 49 ? -29.453 -45.031 -4.719 1 88.88 49 ALA B O 1
ATOM 5486 N N . GLY B 1 50 ? -29.078 -44.812 -6.91 1 88.25 50 GLY B N 1
ATOM 5487 C CA . GLY B 1 50 ? -27.641 -44.781 -6.75 1 88.25 50 GLY B CA 1
ATOM 5488 C C . GLY B 1 50 ? -27.062 -46.125 -6.32 1 88.25 50 GLY B C 1
ATOM 5489 O O . GLY B 1 50 ? -26.031 -46.156 -5.637 1 88.25 50 GLY B O 1
ATOM 5490 N N . LEU B 1 51 ? -27.656 -47.281 -6.699 1 89.69 51 LEU B N 1
ATOM 5491 C CA . LEU B 1 51 ? -27.25 -48.562 -6.156 1 89.69 51 LEU B CA 1
ATOM 5492 C C . LEU B 1 51 ? -26.781 -49.5 -7.27 1 89.69 51 LEU B C 1
ATOM 5494 O O . LEU B 1 51 ? -26.266 -50.562 -7 1 89.69 51 LEU B O 1
ATOM 5498 N N . LEU B 1 52 ? -26.812 -49.062 -8.492 1 93.19 52 LEU B N 1
ATOM 5499 C CA . LEU B 1 52 ? -26.469 -49.938 -9.609 1 93.19 52 LEU B CA 1
ATOM 5500 C C . LEU B 1 52 ? -24.953 -50.094 -9.719 1 93.19 52 LEU B C 1
ATOM 5502 O O . LEU B 1 52 ? -24.203 -49.125 -9.562 1 93.19 52 LEU B O 1
ATOM 5506 N N . ASP B 1 53 ? -24.516 -51.281 -9.82 1 93.12 53 ASP B N 1
ATOM 5507 C CA . ASP B 1 53 ? -23.109 -51.5 -10.156 1 93.12 53 ASP B CA 1
ATOM 5508 C C . ASP B 1 53 ? -22.891 -51.438 -11.664 1 93.12 53 ASP B C 1
ATOM 5510 O O . ASP B 1 53 ? -23.812 -51.156 -12.422 1 93.12 53 ASP B O 1
ATOM 5514 N N . ALA B 1 54 ? -21.703 -51.562 -12.078 1 94.56 54 ALA B N 1
ATOM 5515 C CA . ALA B 1 54 ? -21.344 -51.375 -13.484 1 94.56 54 ALA B CA 1
ATOM 5516 C C . ALA B 1 54 ? -22.094 -52.344 -14.375 1 94.56 54 ALA B C 1
ATOM 5518 O O . ALA B 1 54 ? -22.625 -51.969 -15.43 1 94.56 54 ALA B O 1
ATOM 5519 N N . GLY B 1 55 ? -22.141 -53.625 -13.93 1 93.12 55 GLY B N 1
ATOM 5520 C CA . GLY B 1 55 ? -22.844 -54.625 -14.711 1 93.12 55 GLY B CA 1
ATOM 5521 C C . GLY B 1 55 ? -24.328 -54.375 -14.789 1 93.12 55 GLY B C 1
ATOM 5522 O O . GLY B 1 55 ? -24.938 -54.5 -15.852 1 93.12 55 GLY B O 1
ATOM 5523 N N . GLN B 1 56 ? -24.938 -53.969 -13.711 1 94.25 56 GLN B N 1
ATOM 5524 C CA . GLN B 1 56 ? -26.359 -53.688 -13.641 1 94.25 56 GLN B CA 1
ATOM 5525 C C . GLN B 1 56 ? -26.734 -52.469 -14.453 1 94.25 56 GLN B C 1
ATOM 5527 O O . GLN B 1 56 ? -27.781 -52.406 -15.094 1 94.25 56 GLN B O 1
ATOM 5532 N N . ALA B 1 57 ? -25.891 -51.469 -14.367 1 94.88 57 ALA B N 1
ATOM 5533 C CA . ALA B 1 57 ? -26.141 -50.25 -15.133 1 94.88 57 ALA B CA 1
ATOM 5534 C C . ALA B 1 57 ? -26.078 -50.531 -16.641 1 94.88 57 ALA B C 1
ATOM 5536 O O . ALA B 1 57 ? -26.891 -50 -17.391 1 94.88 57 ALA B O 1
ATOM 5537 N N . ASP B 1 58 ? -25.062 -51.344 -17 1 93.25 58 ASP B N 1
ATOM 5538 C CA . ASP B 1 58 ? -24.906 -51.656 -18.406 1 93.25 58 ASP B CA 1
ATOM 5539 C C . ASP B 1 58 ? -26.172 -52.344 -18.953 1 93.25 58 ASP B C 1
ATOM 5541 O O . ASP B 1 58 ? -26.578 -52.094 -20.094 1 93.25 58 ASP B O 1
ATOM 5545 N N . ALA B 1 59 ? -26.812 -53.156 -18.141 1 92.56 59 ALA B N 1
ATOM 5546 C CA . ALA B 1 59 ? -27.953 -53.969 -18.562 1 92.56 59 ALA B CA 1
ATOM 5547 C C . ALA B 1 59 ? -29.266 -53.188 -18.391 1 92.56 59 ALA B C 1
ATOM 5549 O O . ALA B 1 59 ? -30.297 -53.594 -18.906 1 92.56 59 ALA B O 1
ATOM 5550 N N . ALA B 1 60 ? -29.156 -52.125 -17.734 1 93.56 60 ALA B N 1
ATOM 5551 C CA . ALA B 1 60 ? -30.359 -51.344 -17.422 1 93.56 60 ALA B CA 1
ATOM 5552 C C . ALA B 1 60 ? -30.922 -50.656 -18.672 1 93.56 60 ALA B C 1
ATOM 5554 O O . ALA B 1 60 ? -30.156 -50.25 -19.547 1 93.56 60 ALA B O 1
ATOM 5555 N N . PRO B 1 61 ? -32.219 -50.562 -18.75 1 91.31 61 PRO B N 1
ATOM 5556 C CA . PRO B 1 61 ? -32.812 -49.812 -19.844 1 91.31 61 PRO B CA 1
ATOM 5557 C C . PRO B 1 61 ? -32.875 -48.312 -19.562 1 91.31 61 PRO B C 1
ATOM 5559 O O . PRO B 1 61 ? -32.656 -47.875 -18.422 1 91.31 61 PRO B O 1
ATOM 5562 N N . GLY B 1 62 ? -32.875 -47.5 -20.625 1 91.56 62 GLY B N 1
ATOM 5563 C CA . GLY B 1 62 ? -33.125 -46.094 -20.422 1 91.56 62 GLY B CA 1
ATOM 5564 C C . GLY B 1 62 ? -31.938 -45.219 -20.812 1 91.56 62 GLY B C 1
ATOM 5565 O O . GLY B 1 62 ? -31.844 -44.062 -20.406 1 91.56 62 GLY B O 1
ATOM 5566 N N . TRP B 1 63 ? -31 -45.781 -21.422 1 94.44 63 TRP B N 1
ATOM 5567 C CA . TRP B 1 63 ? -29.875 -45 -21.906 1 94.44 63 TRP B CA 1
ATOM 5568 C C . TRP B 1 63 ? -30.344 -44 -22.953 1 94.44 63 TRP B C 1
ATOM 5570 O O . TRP B 1 63 ? -31.078 -44.344 -23.875 1 94.44 63 TRP B O 1
ATOM 5580 N N . GLN B 1 64 ? -30.016 -42.75 -22.766 1 93.31 64 GLN B N 1
ATOM 5581 C CA . GLN B 1 64 ? -30.344 -41.656 -23.688 1 93.31 64 GLN B CA 1
ATOM 5582 C C . GLN B 1 64 ? -29.094 -40.938 -24.172 1 93.31 64 GLN B C 1
ATOM 5584 O O . GLN B 1 64 ? -28.141 -40.75 -23.406 1 93.31 64 GLN B O 1
ATOM 5589 N N . PRO B 1 65 ? -29.125 -40.594 -25.422 1 91.81 65 PRO B N 1
ATOM 5590 C CA . PRO B 1 65 ? -27.984 -39.812 -25.906 1 91.81 65 PRO B CA 1
ATOM 5591 C C . PRO B 1 65 ? -27.859 -38.469 -25.234 1 91.81 65 PRO B C 1
ATOM 5593 O O . PRO B 1 65 ? -28.875 -37.812 -24.938 1 91.81 65 PRO B O 1
ATOM 5596 N N . LEU B 1 66 ? -26.781 -38.125 -24.844 1 88.88 66 LEU B N 1
ATOM 5597 C CA . LEU B 1 66 ? -26.5 -36.844 -24.188 1 88.88 66 LEU B CA 1
ATOM 5598 C C . LEU B 1 66 ? -25.969 -35.812 -25.188 1 88.88 66 LEU B C 1
ATOM 5600 O O . LEU B 1 66 ? -24.844 -35.969 -25.688 1 88.88 66 LEU B O 1
ATOM 5604 N N . PRO B 1 67 ? -26.828 -34.875 -25.484 1 82.88 67 PRO B N 1
ATOM 5605 C CA . PRO B 1 67 ? -26.297 -33.844 -26.344 1 82.88 67 PRO B CA 1
ATOM 5606 C C . PRO B 1 67 ? -25.266 -32.969 -25.641 1 82.88 67 PRO B C 1
ATOM 5608 O O . PRO B 1 67 ? -25.5 -32.5 -24.516 1 82.88 67 PRO B O 1
ATOM 5611 N N . GLY B 1 68 ? -24.031 -32.906 -26.031 1 82.62 68 GLY B N 1
ATOM 5612 C CA . GLY B 1 68 ? -23 -32.062 -25.438 1 82.62 68 GLY B CA 1
ATOM 5613 C C . GLY B 1 68 ? -22.375 -32.656 -24.203 1 82.62 68 GLY B C 1
ATOM 5614 O O . GLY B 1 68 ? -22.172 -33.875 -24.125 1 82.62 68 GLY B O 1
ATOM 5615 N N . HIS B 1 69 ? -22.156 -31.719 -23.156 1 85.69 69 HIS B N 1
ATOM 5616 C CA . HIS B 1 69 ? -21.578 -32.188 -21.922 1 85.69 69 HIS B CA 1
ATOM 5617 C C . HIS B 1 69 ? -22.625 -32.375 -20.828 1 85.69 69 HIS B C 1
ATOM 5619 O O . HIS B 1 69 ? -23.766 -31.938 -20.984 1 85.69 69 HIS B O 1
ATOM 5625 N N . LEU B 1 70 ? -22.297 -33 -19.844 1 88.06 70 LEU B N 1
ATOM 5626 C CA . LEU B 1 70 ? -23.25 -33.344 -18.797 1 88.06 70 LEU B CA 1
ATOM 5627 C C . LEU B 1 70 ? -23.609 -32.125 -17.969 1 88.06 70 LEU B C 1
ATOM 5629 O O . LEU B 1 70 ? -22.719 -31.391 -17.5 1 88.06 70 LEU B O 1
ATOM 5633 N N . ASN B 1 71 ? -24.812 -31.828 -17.922 1 87.62 71 ASN B N 1
ATOM 5634 C CA . ASN B 1 71 ? -25.391 -30.828 -17.016 1 87.62 71 ASN B CA 1
ATOM 5635 C C . ASN B 1 71 ? -26.641 -31.359 -16.328 1 87.62 71 ASN B C 1
ATOM 5637 O O . ASN B 1 71 ? -27.734 -31.297 -16.875 1 87.62 71 ASN B O 1
ATOM 5641 N N . ALA B 1 72 ? -26.469 -31.828 -15.125 1 87.56 72 ALA B N 1
ATOM 5642 C CA . ALA B 1 72 ? -27.578 -32.375 -14.352 1 87.56 72 ALA B CA 1
ATOM 5643 C C . ALA B 1 72 ? -27.906 -31.5 -13.148 1 87.56 72 ALA B C 1
ATOM 5645 O O . ALA B 1 72 ? -28.672 -31.891 -12.258 1 87.56 72 ALA B O 1
ATOM 5646 N N . SER B 1 73 ? -27.297 -30.297 -13.125 1 86.25 73 SER B N 1
ATOM 5647 C CA . SER B 1 73 ? -27.516 -29.359 -12.047 1 86.25 73 SER B CA 1
ATOM 5648 C C . SER B 1 73 ? -27.438 -30.031 -10.68 1 86.25 73 SER B C 1
ATOM 5650 O O . SER B 1 73 ? -26.531 -30.859 -10.453 1 86.25 73 SER B O 1
ATOM 5652 N N . PHE B 1 74 ? -28.375 -29.641 -9.742 1 86.19 74 PHE B N 1
ATOM 5653 C CA . PHE B 1 74 ? -28.344 -30.234 -8.406 1 86.19 74 PHE B CA 1
ATOM 5654 C C . PHE B 1 74 ? -29.281 -31.438 -8.32 1 86.19 74 PHE B C 1
ATOM 5656 O O . PHE B 1 74 ? -30.5 -31.297 -8.492 1 86.19 74 PHE B O 1
ATOM 5663 N N . THR B 1 75 ? -28.609 -32.594 -8.352 1 86.44 75 THR B N 1
ATOM 5664 C CA . THR B 1 75 ? -29.375 -33.844 -8.266 1 86.44 75 THR B CA 1
ATOM 5665 C C . THR B 1 75 ? -28.781 -34.781 -7.223 1 86.44 75 THR B C 1
ATOM 5667 O O . THR B 1 75 ? -27.578 -34.719 -6.945 1 86.44 75 THR B O 1
ATOM 5670 N N . GLN B 1 76 ? -29.609 -35.594 -6.656 1 85.38 76 GLN B N 1
ATOM 5671 C CA . GLN B 1 76 ? -29.141 -36.562 -5.695 1 85.38 76 GLN B CA 1
ATOM 5672 C C . GLN B 1 76 ? -28.891 -37.938 -6.363 1 85.38 76 GLN B C 1
ATOM 5674 O O . GLN B 1 76 ? -28.266 -38.812 -5.773 1 85.38 76 GLN B O 1
ATOM 5679 N N . ALA B 1 77 ? -29.219 -38 -7.625 1 90.62 77 ALA B N 1
ATOM 5680 C CA . ALA B 1 77 ? -29.094 -39.25 -8.359 1 90.62 77 ALA B CA 1
ATOM 5681 C C . ALA B 1 77 ? -27.656 -39.438 -8.859 1 90.62 77 ALA B C 1
ATOM 5683 O O . ALA B 1 77 ? -26.922 -38.469 -9.039 1 90.62 77 ALA B O 1
ATOM 5684 N N . ALA B 1 78 ? -27.344 -40.75 -8.914 1 95.38 78 ALA B N 1
ATOM 5685 C CA . ALA B 1 78 ? -26.109 -41.062 -9.609 1 95.38 78 ALA B CA 1
ATOM 5686 C C . ALA B 1 78 ? -26.328 -41.125 -11.125 1 95.38 78 ALA B C 1
ATOM 5688 O O . ALA B 1 78 ? -27.359 -41.625 -11.594 1 95.38 78 ALA B O 1
ATOM 5689 N N . VAL B 1 79 ? -25.391 -40.594 -11.797 1 96.38 79 VAL B N 1
ATOM 5690 C CA . VAL B 1 79 ? -25.5 -40.531 -13.258 1 96.38 79 VAL B CA 1
ATOM 5691 C C . VAL B 1 79 ? -24.438 -41.438 -13.875 1 96.38 79 VAL B C 1
ATOM 5693 O O . VAL B 1 79 ? -23.266 -41.375 -13.523 1 96.38 79 VAL B O 1
ATOM 5696 N N . TRP B 1 80 ? -24.875 -42.312 -14.734 1 96.81 80 TRP B N 1
ATOM 5697 C CA . TRP B 1 80 ? -23.969 -43.188 -15.492 1 96.81 80 TRP B CA 1
ATOM 5698 C C . TRP B 1 80 ? -23.797 -42.656 -16.922 1 96.81 80 TRP B C 1
ATOM 5700 O O . TRP B 1 80 ? -24.766 -42.25 -17.562 1 96.81 80 TRP B O 1
ATOM 5710 N N . LEU B 1 81 ? -22.625 -42.656 -17.375 1 96.44 81 LEU B N 1
ATOM 5711 C CA . LEU B 1 81 ? -22.297 -42.25 -18.734 1 96.44 81 LEU B CA 1
ATOM 5712 C C . LEU B 1 81 ? -21.547 -43.375 -19.453 1 96.44 81 LEU B C 1
ATOM 5714 O O . LEU B 1 81 ? -20.688 -44.031 -18.859 1 96.44 81 LEU B O 1
ATOM 5718 N N . ARG B 1 82 ? -21.859 -43.594 -20.656 1 95.12 82 ARG B N 1
ATOM 5719 C CA . ARG B 1 82 ? -21.219 -44.625 -21.453 1 95.12 82 ARG B CA 1
ATOM 5720 C C . ARG B 1 82 ? -20.781 -44.094 -22.812 1 95.12 82 ARG B C 1
ATOM 5722 O O . ARG B 1 82 ? -21.5 -43.281 -23.422 1 95.12 82 ARG B O 1
ATOM 5729 N N . MET B 1 83 ? -19.609 -44.5 -23.25 1 94.12 83 MET B N 1
ATOM 5730 C CA . MET B 1 83 ? -19.094 -44.031 -24.531 1 94.12 83 MET B CA 1
ATOM 5731 C C . MET B 1 83 ? -18.266 -45.094 -25.219 1 94.12 83 MET B C 1
ATOM 5733 O O . MET B 1 83 ? -17.344 -45.656 -24.609 1 94.12 83 MET B O 1
ATOM 5737 N N . PRO B 1 84 ? -18.562 -45.375 -26.469 1 93.62 84 PRO B N 1
ATOM 5738 C CA . PRO B 1 84 ? -17.703 -46.312 -27.219 1 93.62 84 PRO B CA 1
ATOM 5739 C C . PRO B 1 84 ? -16.438 -45.625 -27.734 1 93.62 84 PRO B C 1
ATOM 5741 O O . PRO B 1 84 ? -16.453 -44.469 -28.125 1 93.62 84 PRO B O 1
ATOM 5744 N N . LEU B 1 85 ? -15.367 -46.406 -27.734 1 92.94 85 LEU B N 1
ATOM 5745 C CA . LEU B 1 85 ? -14.062 -45.906 -28.156 1 92.94 85 LEU B CA 1
ATOM 5746 C C . LEU B 1 85 ? -13.406 -46.875 -29.141 1 92.94 85 LEU B C 1
ATOM 5748 O O . LEU B 1 85 ? -13.508 -48.094 -28.969 1 92.94 85 LEU B O 1
ATOM 5752 N N . GLN B 1 86 ? -12.797 -46.25 -30.109 1 92.88 86 GLN B N 1
ATOM 5753 C CA . GLN B 1 86 ? -11.977 -47.031 -31.031 1 92.88 86 GLN B CA 1
ATOM 5754 C C . GLN B 1 86 ? -10.508 -46.625 -30.953 1 92.88 86 GLN B C 1
ATOM 5756 O O . GLN B 1 86 ? -10.172 -45.469 -31.172 1 92.88 86 GLN B O 1
ATOM 5761 N N . VAL B 1 87 ? -9.688 -47.625 -30.578 1 91 87 VAL B N 1
ATOM 5762 C CA . VAL B 1 87 ? -8.258 -47.375 -30.438 1 91 87 VAL B CA 1
ATOM 5763 C C . VAL B 1 87 ? -7.508 -47.875 -31.656 1 91 87 VAL B C 1
ATOM 5765 O O . VAL B 1 87 ? -7.555 -49.094 -31.969 1 91 87 VAL B O 1
ATOM 5768 N N . GLU B 1 88 ? -6.824 -47.062 -32.344 1 87.25 88 GLU B N 1
ATOM 5769 C CA . GLU B 1 88 ? -6.078 -47.438 -33.531 1 87.25 88 GLU B CA 1
ATOM 5770 C C . GLU B 1 88 ? -4.68 -47.938 -33.188 1 87.25 88 GLU B C 1
ATOM 5772 O O . GLU B 1 88 ? -4.207 -48.938 -33.719 1 87.25 88 GLU B O 1
ATOM 5777 N N . GLN B 1 89 ? -4.008 -47.219 -32.312 1 86.06 89 GLN B N 1
ATOM 5778 C CA . GLN B 1 89 ? -2.666 -47.594 -31.875 1 86.06 89 GLN B CA 1
ATOM 5779 C C . GLN B 1 89 ? -2.551 -47.5 -30.359 1 86.06 89 GLN B C 1
ATOM 5781 O O . GLN B 1 89 ? -3.168 -46.656 -29.719 1 86.06 89 GLN B O 1
ATOM 5786 N N . PRO B 1 90 ? -1.715 -48.562 -29.906 1 82.94 90 PRO B N 1
ATOM 5787 C CA . PRO B 1 90 ? -1.51 -48.469 -28.453 1 82.94 90 PRO B CA 1
ATOM 5788 C C . PRO B 1 90 ? -0.861 -47.156 -28.031 1 82.94 90 PRO B C 1
ATOM 5790 O O . PRO B 1 90 ? -0.036 -46.594 -28.75 1 82.94 90 PRO B O 1
ATOM 5793 N N . GLY B 1 91 ? -1.384 -46.594 -26.984 1 83.38 91 GLY B N 1
ATOM 5794 C CA . GLY B 1 91 ? -0.888 -45.344 -26.438 1 83.38 91 GLY B CA 1
ATOM 5795 C C . GLY B 1 91 ? -1.385 -45.062 -25.031 1 83.38 91 GLY B C 1
ATOM 5796 O O . GLY B 1 91 ? -2.014 -45.906 -24.406 1 83.38 91 GLY B O 1
ATOM 5797 N N . SER B 1 92 ? -0.885 -44 -24.562 1 89.25 92 SER B N 1
ATOM 5798 C CA . SER B 1 92 ? -1.291 -43.594 -23.219 1 89.25 92 SER B CA 1
ATOM 5799 C C . SER B 1 92 ? -2.189 -42.375 -23.266 1 89.25 92 SER B C 1
ATOM 5801 O O . SER B 1 92 ? -1.834 -41.344 -23.859 1 89.25 92 SER B O 1
ATOM 5803 N N . TRP B 1 93 ? -3.344 -42.5 -22.703 1 92.81 93 TRP B N 1
ATOM 5804 C CA . TRP B 1 93 ? -4.328 -41.406 -22.703 1 92.81 93 TRP B CA 1
ATOM 5805 C C . TRP B 1 93 ? -4.758 -41.062 -21.281 1 92.81 93 TRP B C 1
ATOM 5807 O O . TRP B 1 93 ? -4.512 -41.844 -20.344 1 92.81 93 TRP B O 1
ATOM 5817 N N . MET B 1 94 ? -5.309 -39.906 -21.156 1 95.12 94 MET B N 1
ATOM 5818 C CA . MET B 1 94 ? -5.836 -39.438 -19.875 1 95.12 94 MET B CA 1
ATOM 5819 C C . MET B 1 94 ? -7.281 -38.969 -20.016 1 95.12 94 MET B C 1
ATOM 5821 O O . MET B 1 94 ? -7.605 -38.219 -20.922 1 95.12 94 MET B O 1
ATOM 5825 N N . LEU B 1 95 ? -8.156 -39.5 -19.188 1 96.06 95 LEU B N 1
ATOM 5826 C CA . LEU B 1 95 ? -9.531 -39.031 -19.094 1 96.06 95 LEU B CA 1
ATOM 5827 C C . LEU B 1 95 ? -9.664 -37.969 -18.016 1 96.06 95 LEU B C 1
ATOM 5829 O O . LEU B 1 95 ? -9.359 -38.219 -16.844 1 96.06 95 LEU B O 1
ATOM 5833 N N . LEU B 1 96 ? -10.086 -36.781 -18.422 1 95.31 96 LEU B N 1
ATOM 5834 C CA . LEU B 1 96 ? -10.156 -35.656 -17.5 1 95.31 96 LEU B CA 1
ATOM 5835 C C . LEU B 1 96 ? -11.594 -35.188 -17.328 1 95.31 96 LEU B C 1
ATOM 5837 O O . LEU B 1 96 ? -12.289 -34.938 -18.312 1 95.31 96 LEU B O 1
ATOM 5841 N N . LEU B 1 97 ? -12.031 -35.125 -16.109 1 94.69 97 LEU B N 1
ATOM 5842 C CA . LEU B 1 97 ? -13.305 -34.469 -15.766 1 94.69 97 LEU B CA 1
ATOM 5843 C C . LEU B 1 97 ? -13.078 -33.062 -15.273 1 94.69 97 LEU B C 1
ATOM 5845 O O . LEU B 1 97 ? -12.344 -32.844 -14.312 1 94.69 97 LEU B O 1
ATOM 5849 N N . GLY B 1 98 ? -13.742 -32.156 -15.828 1 89.5 98 GLY B N 1
ATOM 5850 C CA . GLY B 1 98 ? -13.461 -30.734 -15.602 1 89.5 98 GLY B CA 1
ATOM 5851 C C . GLY B 1 98 ? -13.969 -30.234 -14.266 1 89.5 98 GLY B C 1
ATOM 5852 O O . GLY B 1 98 ? -13.539 -29.172 -13.789 1 89.5 98 GLY B O 1
ATOM 5853 N N . ASN B 1 99 ? -14.875 -30.906 -13.609 1 91.25 99 ASN B N 1
ATOM 5854 C CA . ASN B 1 99 ? -15.461 -30.484 -12.344 1 91.25 99 ASN B CA 1
ATOM 5855 C C . ASN B 1 99 ? -14.695 -31.062 -11.148 1 91.25 99 ASN B C 1
ATOM 5857 O O . ASN B 1 99 ? -14.695 -32.281 -10.945 1 91.25 99 ASN B O 1
ATOM 5861 N N . ALA B 1 100 ? -14.172 -30.203 -10.336 1 92.56 100 ALA B N 1
ATOM 5862 C CA . ALA B 1 100 ? -13.328 -30.625 -9.227 1 92.56 100 ALA B CA 1
ATOM 5863 C C . ALA B 1 100 ? -14.156 -30.984 -8.008 1 92.56 100 ALA B C 1
ATOM 5865 O O . ALA B 1 100 ? -13.656 -31.594 -7.059 1 92.56 100 ALA B O 1
ATOM 5866 N N . LEU B 1 101 ? -15.43 -30.719 -8.031 1 92.44 101 LEU B N 1
ATOM 5867 C CA . LEU B 1 101 ? -16.234 -30.859 -6.824 1 92.44 101 LEU B CA 1
ATOM 5868 C C . LEU B 1 101 ? -17.141 -32.094 -6.902 1 92.44 101 LEU B C 1
ATOM 5870 O O . LEU B 1 101 ? -18.125 -32.188 -6.168 1 92.44 101 LEU B O 1
ATOM 5874 N N . LEU B 1 102 ? -16.75 -33 -7.781 1 94.69 102 LEU B N 1
ATOM 5875 C CA . LEU B 1 102 ? -17.5 -34.25 -7.844 1 94.69 102 LEU B CA 1
ATOM 5876 C C . LEU B 1 102 ? -17.25 -35.094 -6.598 1 94.69 102 LEU B C 1
ATOM 5878 O O . LEU B 1 102 ? -16.125 -35.156 -6.098 1 94.69 102 LEU B O 1
ATOM 5882 N N . ASP B 1 103 ? -18.266 -35.719 -6.098 1 94.06 103 ASP B N 1
ATOM 5883 C CA . ASP B 1 103 ? -18.156 -36.469 -4.855 1 94.06 103 ASP B CA 1
ATOM 5884 C C . ASP B 1 103 ? -17.641 -37.906 -5.121 1 94.06 103 ASP B C 1
ATOM 5886 O O . ASP B 1 103 ? -16.766 -38.375 -4.406 1 94.06 103 ASP B O 1
ATOM 5890 N N . GLU B 1 104 ? -18.203 -38.531 -6.09 1 95.06 104 GLU B N 1
ATOM 5891 C CA . GLU B 1 104 ? -17.828 -39.906 -6.465 1 95.06 104 GLU B CA 1
ATOM 5892 C C . GLU B 1 104 ? -17.703 -40.031 -7.977 1 95.06 104 GLU B C 1
ATOM 5894 O O . GLU B 1 104 ? -18.609 -39.688 -8.719 1 95.06 104 GLU B O 1
ATOM 5899 N N . VAL B 1 105 ? -16.562 -40.469 -8.344 1 97.19 105 VAL B N 1
ATOM 5900 C CA . VAL B 1 105 ? -16.312 -40.75 -9.758 1 97.19 105 VAL B CA 1
ATOM 5901 C C . VAL B 1 105 ? -15.695 -42.125 -9.906 1 97.19 105 VAL B C 1
ATOM 5903 O O . VAL B 1 105 ? -14.656 -42.438 -9.312 1 97.19 105 VAL B O 1
ATOM 5906 N N . GLU B 1 106 ? -16.297 -42.938 -10.609 1 97.44 106 GLU B N 1
ATOM 5907 C CA . GLU B 1 106 ? -15.789 -44.25 -10.945 1 97.44 106 GLU B CA 1
ATOM 5908 C C . GLU B 1 106 ? -15.727 -44.469 -12.461 1 97.44 106 GLU B C 1
ATOM 5910 O O . GLU B 1 106 ? -16.688 -44.156 -13.172 1 97.44 106 GLU B O 1
ATOM 5915 N N . VAL B 1 107 ? -14.641 -44.906 -12.883 1 97.69 107 VAL B N 1
ATOM 5916 C CA . VAL B 1 107 ? -14.484 -45.125 -14.32 1 97.69 107 VAL B CA 1
ATOM 5917 C C . VAL B 1 107 ? -14.164 -46.594 -14.586 1 97.69 107 VAL B C 1
ATOM 5919 O O . VAL B 1 107 ? -13.25 -47.156 -13.977 1 97.69 107 VAL B O 1
ATOM 5922 N N . HIS B 1 108 ? -14.93 -47.188 -15.477 1 96.94 108 HIS B N 1
ATOM 5923 C CA . HIS B 1 108 ? -14.75 -48.562 -15.898 1 96.94 108 HIS B CA 1
ATOM 5924 C C . HIS B 1 108 ? -14.492 -48.625 -17.406 1 96.94 108 HIS B C 1
ATOM 5926 O O . HIS B 1 108 ? -14.953 -47.781 -18.172 1 96.94 108 HIS B O 1
ATOM 5932 N N . VAL B 1 109 ? -13.734 -49.594 -17.766 1 96.06 109 VAL B N 1
ATOM 5933 C CA . VAL B 1 109 ? -13.445 -49.812 -19.188 1 96.06 109 VAL B CA 1
ATOM 5934 C C . VAL B 1 109 ? -13.602 -51.281 -19.531 1 96.06 109 VAL B C 1
ATOM 5936 O O . VAL B 1 109 ? -13.383 -52.156 -18.688 1 96.06 109 VAL B O 1
ATOM 5939 N N . ARG B 1 110 ? -14.047 -51.531 -20.688 1 94.44 110 ARG B N 1
ATOM 5940 C CA . ARG B 1 110 ? -14.141 -52.906 -21.172 1 94.44 110 ARG B CA 1
ATOM 5941 C C . ARG B 1 110 ? -13.742 -53 -22.641 1 94.44 110 ARG B C 1
ATOM 5943 O O . ARG B 1 110 ? -14.016 -52.094 -23.422 1 94.44 110 ARG B O 1
ATOM 5950 N N . ARG B 1 111 ? -13.023 -54.031 -22.922 1 92.56 111 ARG B N 1
ATOM 5951 C CA . ARG B 1 111 ? -12.781 -54.375 -24.328 1 92.56 111 ARG B CA 1
ATOM 5952 C C . ARG B 1 111 ? -13.945 -55.156 -24.922 1 92.56 111 ARG B C 1
ATOM 5954 O O . ARG B 1 111 ? -14.656 -55.844 -24.203 1 92.56 111 ARG B O 1
ATOM 5961 N N . SER B 1 112 ? -14.133 -54.969 -26.234 1 84.94 112 SER B N 1
ATOM 5962 C CA . SER B 1 112 ? -15.281 -55.594 -26.875 1 84.94 112 SER B CA 1
ATOM 5963 C C . SER B 1 112 ? -15.391 -57.062 -26.469 1 84.94 112 SER B C 1
ATOM 5965 O O . SER B 1 112 ? -14.477 -57.844 -26.719 1 84.94 112 SER B O 1
ATOM 5967 N N . GLY B 1 113 ? -16.516 -57.344 -25.812 1 79.88 113 GLY B N 1
ATOM 5968 C CA . GLY B 1 113 ? -16.828 -58.719 -25.422 1 79.88 113 GLY B CA 1
ATOM 5969 C C . GLY B 1 113 ? -16.234 -59.125 -24.094 1 79.88 113 GLY B C 1
ATOM 5970 O O . GLY B 1 113 ? -16.469 -60.219 -23.609 1 79.88 113 GLY B O 1
ATOM 5971 N N . GLY B 1 114 ? -15.406 -58.281 -23.422 1 88.38 114 GLY B N 1
ATOM 5972 C CA . GLY B 1 114 ? -14.758 -58.625 -22.156 1 88.38 114 GLY B CA 1
ATOM 5973 C C . GLY B 1 114 ? -15.477 -58.094 -20.938 1 88.38 114 GLY B C 1
ATOM 5974 O O . GLY B 1 114 ? -16.531 -57.438 -21.078 1 88.38 114 GLY B O 1
ATOM 5975 N N . PRO B 1 115 ? -14.969 -58.375 -19.75 1 91.81 115 PRO B N 1
ATOM 5976 C CA . PRO B 1 115 ? -15.555 -57.875 -18.516 1 91.81 115 PRO B CA 1
ATOM 5977 C C . PRO B 1 115 ? -15.148 -56.438 -18.219 1 91.81 115 PRO B C 1
ATOM 5979 O O . PRO B 1 115 ? -14.148 -55.938 -18.766 1 91.81 115 PRO B O 1
ATOM 5982 N N . TRP B 1 116 ? -16 -55.812 -17.422 1 94.38 116 TRP B N 1
ATOM 5983 C CA . TRP B 1 116 ? -15.688 -54.438 -17 1 94.38 116 TRP B CA 1
ATOM 5984 C C . TRP B 1 116 ? -14.508 -54.438 -16.031 1 94.38 116 TRP B C 1
ATOM 5986 O O . TRP B 1 116 ? -14.469 -55.219 -15.086 1 94.38 116 TRP B O 1
ATOM 5996 N N . GLN B 1 117 ? -13.508 -53.625 -16.281 1 94.31 117 GLN B N 1
ATOM 5997 C CA . GLN B 1 117 ? -12.352 -53.406 -15.422 1 94.31 117 GLN B CA 1
ATOM 5998 C C . GLN B 1 117 ? -12.352 -52 -14.828 1 94.31 117 GLN B C 1
ATOM 6000 O O . GLN B 1 117 ? -12.562 -51.031 -15.547 1 94.31 117 GLN B O 1
ATOM 6005 N N . LEU B 1 118 ? -12.141 -51.969 -13.578 1 95.44 118 LEU B N 1
ATOM 6006 C CA . LEU B 1 118 ? -12.102 -50.688 -12.898 1 95.44 118 LEU B CA 1
ATOM 6007 C C . LEU B 1 118 ? -10.797 -49.938 -13.188 1 95.44 118 LEU B C 1
ATOM 6009 O O . LEU B 1 118 ? -9.711 -50.469 -12.93 1 95.44 118 LEU B O 1
ATOM 6013 N N . LEU B 1 119 ? -10.852 -48.812 -13.797 1 94.12 119 LEU B N 1
ATOM 6014 C CA . LEU B 1 119 ? -9.672 -47.969 -14.055 1 94.12 119 LEU B CA 1
ATOM 6015 C C . LEU B 1 119 ? -9.242 -47.219 -12.797 1 94.12 119 LEU B C 1
ATOM 6017 O O . LEU B 1 119 ? -8.047 -47.062 -12.562 1 94.12 119 LEU B O 1
ATOM 6021 N N . GLY B 1 120 ? -10.297 -46.719 -12.07 1 95.25 120 GLY B N 1
ATOM 6022 C CA . GLY B 1 120 ? -9.984 -46.031 -10.828 1 95.25 120 GLY B CA 1
ATOM 6023 C C . GLY B 1 120 ? -11.195 -45.344 -10.211 1 95.25 120 GLY B C 1
ATOM 6024 O O . GLY B 1 120 ? -12.266 -45.312 -10.812 1 95.25 120 GLY B O 1
ATOM 6025 N N . ARG B 1 121 ? -10.969 -44.875 -8.977 1 96.31 121 ARG B N 1
ATOM 6026 C CA . ARG B 1 121 ? -11.969 -44.125 -8.234 1 96.31 121 ARG B CA 1
ATOM 6027 C C . ARG B 1 121 ? -11.414 -42.781 -7.789 1 96.31 121 ARG B C 1
ATOM 6029 O O . ARG B 1 121 ? -10.234 -42.656 -7.469 1 96.31 121 ARG B O 1
ATOM 6036 N N . SER B 1 122 ? -12.156 -41.781 -7.93 1 96.06 122 SER B N 1
ATOM 6037 C CA . SER B 1 122 ? -11.82 -40.438 -7.496 1 96.06 122 SER B CA 1
ATOM 6038 C C . SER B 1 122 ? -13.039 -39.719 -6.957 1 96.06 122 SER B C 1
ATOM 6040 O O . SER B 1 122 ? -14.109 -40.312 -6.797 1 96.06 122 SER B O 1
ATOM 6042 N N . GLY B 1 123 ? -12.812 -38.406 -6.555 1 94.69 123 GLY B N 1
ATOM 6043 C CA . GLY B 1 123 ? -13.898 -37.625 -5.984 1 94.69 123 GLY B CA 1
ATOM 6044 C C . GLY B 1 123 ? -13.656 -37.25 -4.539 1 94.69 123 GLY B C 1
ATOM 6045 O O . GLY B 1 123 ? -12.789 -37.812 -3.871 1 94.69 123 GLY B O 1
ATOM 6046 N N . GLU B 1 124 ? -14.469 -36.406 -4.082 1 92.88 124 GLU B N 1
ATOM 6047 C CA . GLU B 1 124 ? -14.266 -35.812 -2.768 1 92.88 124 GLU B CA 1
ATOM 6048 C C . GLU B 1 124 ? -14.492 -36.844 -1.653 1 92.88 124 GLU B C 1
ATOM 6050 O O . GLU B 1 124 ? -14.008 -36.656 -0.534 1 92.88 124 GLU B O 1
ATOM 6055 N N . GLU B 1 125 ? -15.242 -37.875 -1.929 1 92 125 GLU B N 1
ATOM 6056 C CA . GLU B 1 125 ? -15.492 -38.906 -0.918 1 92 125 GLU B CA 1
ATOM 6057 C C . GLU B 1 125 ? -14.312 -39.875 -0.795 1 92 125 GLU B C 1
ATOM 6059 O O . GLU B 1 125 ? -14.219 -40.625 0.177 1 92 125 GLU B O 1
ATOM 6064 N N . VAL B 1 126 ? -13.477 -39.844 -1.752 1 94 126 VAL B N 1
ATOM 6065 C CA . VAL B 1 126 ? -12.242 -40.625 -1.724 1 94 126 VAL B CA 1
ATOM 6066 C C . VAL B 1 126 ? -11.094 -39.75 -1.223 1 94 126 VAL B C 1
ATOM 6068 O O . VAL B 1 126 ? -10.914 -38.625 -1.693 1 94 126 VAL B O 1
ATOM 6071 N N . PRO B 1 127 ? -10.383 -40.281 -0.164 1 92.31 127 PRO B N 1
ATOM 6072 C CA . PRO B 1 127 ? -9.25 -39.5 0.291 1 92.31 127 PRO B CA 1
ATOM 6073 C C . PRO B 1 127 ? -8.297 -39.125 -0.843 1 92.31 127 PRO B C 1
ATOM 6075 O O . PRO B 1 127 ? -8.047 -39.938 -1.735 1 92.31 127 PRO B O 1
ATOM 6078 N N . ARG B 1 128 ? -7.805 -37.938 -0.837 1 91.19 128 ARG B N 1
ATOM 6079 C CA . ARG B 1 128 ? -7.016 -37.375 -1.928 1 91.19 128 ARG B CA 1
ATOM 6080 C C . ARG B 1 128 ? -5.773 -38.219 -2.199 1 91.19 128 ARG B C 1
ATOM 6082 O O . ARG B 1 128 ? -5.34 -38.344 -3.346 1 91.19 128 ARG B O 1
ATOM 6089 N N . HIS B 1 129 ? -5.191 -38.781 -1.205 1 89.12 129 HIS B N 1
ATOM 6090 C CA . HIS B 1 129 ? -3.982 -39.562 -1.382 1 89.12 129 HIS B CA 1
ATOM 6091 C C . HIS B 1 129 ? -4.27 -40.844 -2.191 1 89.12 129 HIS B C 1
ATOM 6093 O O . HIS B 1 129 ? -3.352 -41.438 -2.75 1 89.12 129 HIS B O 1
ATOM 6099 N N . ALA B 1 130 ? -5.543 -41.188 -2.281 1 92.31 130 ALA B N 1
ATOM 6100 C CA . ALA B 1 130 ? -5.93 -42.438 -2.984 1 92.31 130 ALA B CA 1
ATOM 6101 C C . ALA B 1 130 ? -6.348 -42.125 -4.422 1 92.31 130 ALA B C 1
ATOM 6103 O O . ALA B 1 130 ? -6.711 -43.031 -5.172 1 92.31 130 ALA B O 1
ATOM 6104 N N . TRP B 1 131 ? -6.328 -40.875 -4.84 1 93.94 131 TRP B N 1
ATOM 6105 C CA . TRP B 1 131 ? -6.656 -40.531 -6.219 1 93.94 131 TRP B CA 1
ATOM 6106 C C . TRP B 1 131 ? -5.609 -41.062 -7.184 1 93.94 131 TRP B C 1
ATOM 6108 O O . TRP B 1 131 ? -4.414 -41.062 -6.875 1 93.94 131 TRP B O 1
ATOM 6118 N N . PRO B 1 132 ? -6.008 -41.469 -8.289 1 93.69 132 PRO B N 1
ATOM 6119 C CA . PRO B 1 132 ? -5.055 -42.031 -9.258 1 93.69 132 PRO B CA 1
ATOM 6120 C C . PRO B 1 132 ? -4.039 -41 -9.742 1 93.69 132 PRO B C 1
ATOM 6122 O O . PRO B 1 132 ? -2.893 -41.344 -10.039 1 93.69 132 PRO B O 1
ATOM 6125 N N . VAL B 1 133 ? -4.426 -39.75 -9.906 1 93.75 133 VAL B N 1
ATOM 6126 C CA . VAL B 1 133 ? -3.58 -38.656 -10.375 1 93.75 133 VAL B CA 1
ATOM 6127 C C . VAL B 1 133 ? -3.689 -37.469 -9.414 1 93.75 133 VAL B C 1
ATOM 6129 O O . VAL B 1 133 ? -4.789 -37.125 -8.984 1 93.75 133 VAL B O 1
ATOM 6132 N N . ASP B 1 134 ? -2.568 -36.875 -9.031 1 92.81 134 ASP B N 1
ATOM 6133 C CA . ASP B 1 134 ? -2.584 -35.719 -8.18 1 92.81 134 ASP B CA 1
ATOM 6134 C C . ASP B 1 134 ? -2.91 -34.438 -8.984 1 92.81 134 ASP B C 1
ATOM 6136 O O . ASP B 1 134 ? -2.006 -33.719 -9.422 1 92.81 134 ASP B O 1
ATOM 6140 N N . TYR B 1 135 ? -4.086 -34.25 -9.18 1 93.94 135 TYR B N 1
ATOM 6141 C CA . TYR B 1 135 ? -4.629 -33.125 -9.93 1 93.94 135 TYR B CA 1
ATOM 6142 C C . TYR B 1 135 ? -5.848 -32.562 -9.227 1 93.94 135 TYR B C 1
ATOM 6144 O O . TYR B 1 135 ? -6.418 -33.188 -8.328 1 93.94 135 TYR B O 1
ATOM 6152 N N . ARG B 1 136 ? -6.176 -31.406 -9.547 1 92.81 136 ARG B N 1
ATOM 6153 C CA . ARG B 1 136 ? -7.234 -30.688 -8.844 1 92.81 136 ARG B CA 1
ATOM 6154 C C . ARG B 1 136 ? -8.594 -31.344 -9.094 1 92.81 136 ARG B C 1
ATOM 6156 O O . ARG B 1 136 ? -9.5 -31.234 -8.258 1 92.81 136 ARG B O 1
ATOM 6163 N N . SER B 1 137 ? -8.773 -31.891 -10.273 1 94.62 137 SER B N 1
ATOM 6164 C CA . SER B 1 137 ? -10.016 -32.562 -10.641 1 94.62 137 SER B CA 1
ATOM 6165 C C . SER B 1 137 ? -9.758 -34.031 -11 1 94.62 137 SER B C 1
ATOM 6167 O O . SER B 1 137 ? -8.609 -34.438 -11.195 1 94.62 137 SER B O 1
ATOM 6169 N N . PRO B 1 138 ? -10.781 -34.844 -11.008 1 96.44 138 PRO B N 1
ATOM 6170 C CA . PRO B 1 138 ? -10.594 -36.281 -11.281 1 96.44 138 PRO B CA 1
ATOM 6171 C C . PRO B 1 138 ? -10 -36.531 -12.664 1 96.44 138 PRO B C 1
ATOM 6173 O O . PRO B 1 138 ? -10.477 -36 -13.664 1 96.44 138 PRO B O 1
ATOM 6176 N N . ALA B 1 139 ? -8.992 -37.281 -12.656 1 97 139 ALA B N 1
ATOM 6177 C CA . ALA B 1 139 ? -8.297 -37.719 -13.867 1 97 139 ALA B CA 1
ATOM 6178 C C . ALA B 1 139 ? -7.887 -39.188 -13.781 1 97 139 ALA B C 1
ATOM 6180 O O . ALA B 1 139 ? -7.473 -39.656 -12.719 1 97 139 ALA B O 1
ATOM 6181 N N . PHE B 1 140 ? -8.016 -39.875 -14.852 1 96.69 140 PHE B N 1
ATOM 6182 C CA . PHE B 1 140 ? -7.73 -41.312 -14.875 1 96.69 140 PHE B CA 1
ATOM 6183 C C . PHE B 1 140 ? -6.828 -41.656 -16.047 1 96.69 140 PHE B C 1
ATOM 6185 O O . PHE B 1 140 ? -6.984 -41.125 -17.156 1 96.69 140 PHE B O 1
ATOM 6192 N N . GLN B 1 141 ? -5.922 -42.562 -15.781 1 94.06 141 GLN B N 1
ATOM 6193 C CA . GLN B 1 141 ? -5.039 -43.062 -16.828 1 94.06 141 GLN B CA 1
ATOM 6194 C C . GLN B 1 141 ? -5.703 -44.188 -17.609 1 94.06 141 GLN B C 1
ATOM 6196 O O . GLN B 1 141 ? -6.301 -45.094 -17.031 1 94.06 141 GLN B O 1
ATOM 6201 N N . PHE B 1 142 ? -5.703 -44.031 -18.922 1 93.31 142 PHE B N 1
ATOM 6202 C CA . PHE B 1 142 ? -6.227 -45.062 -19.828 1 93.31 142 PHE B CA 1
ATOM 6203 C C . PHE B 1 142 ? -5.145 -45.531 -20.797 1 93.31 142 PHE B C 1
ATOM 6205 O O . PHE B 1 142 ? -4.766 -44.781 -21.703 1 93.31 142 PHE B O 1
ATOM 6212 N N . GLU B 1 143 ? -4.637 -46.688 -20.547 1 89.5 143 GLU B N 1
ATOM 6213 C CA . GLU B 1 143 ? -3.592 -47.281 -21.375 1 89.5 143 GLU B CA 1
ATOM 6214 C C . GLU B 1 143 ? -4.051 -48.594 -21.984 1 89.5 143 GLU B C 1
ATOM 6216 O O . GLU B 1 143 ? -3.748 -49.656 -21.453 1 89.5 143 GLU B O 1
ATOM 6221 N N . PRO B 1 144 ? -4.699 -48.5 -23.125 1 88.75 144 PRO B N 1
ATOM 6222 C CA . PRO B 1 144 ? -5.125 -49.75 -23.781 1 88.75 144 PRO B CA 1
ATOM 6223 C C . PRO B 1 144 ? -3.945 -50.594 -24.219 1 88.75 144 PRO B C 1
ATOM 6225 O O . PRO B 1 144 ? -3.02 -50.094 -24.859 1 88.75 144 PRO B O 1
ATOM 6228 N N . PRO B 1 145 ? -3.924 -51.812 -23.828 1 82.5 145 PRO B N 1
ATOM 6229 C CA . PRO B 1 145 ? -2.799 -52.719 -24.172 1 82.5 145 PRO B CA 1
ATOM 6230 C C . PRO B 1 145 ? -2.705 -53 -25.656 1 82.5 145 PRO B C 1
ATOM 6232 O O . PRO B 1 145 ? -1.63 -53.344 -26.156 1 82.5 145 PRO B O 1
ATOM 6235 N N . ALA B 1 146 ? -3.881 -53 -26.406 1 87.62 146 ALA B N 1
ATOM 6236 C CA . ALA B 1 146 ? -3.896 -53.312 -27.828 1 87.62 146 ALA B CA 1
ATOM 6237 C C . ALA B 1 146 ? -4.918 -52.469 -28.578 1 87.62 146 ALA B C 1
ATOM 6239 O O . ALA B 1 146 ? -5.781 -51.844 -27.953 1 87.62 146 ALA B O 1
ATOM 6240 N N . ALA B 1 147 ? -4.68 -52.406 -29.891 1 90.12 147 ALA B N 1
ATOM 6241 C CA . ALA B 1 147 ? -5.668 -51.75 -30.734 1 90.12 147 ALA B CA 1
ATOM 6242 C C . ALA B 1 147 ? -6.992 -52.5 -30.734 1 90.12 147 ALA B C 1
ATOM 6244 O O . ALA B 1 147 ? -7.012 -53.719 -30.547 1 90.12 147 ALA B O 1
ATOM 6245 N N . GLY B 1 148 ? -8.125 -51.719 -30.875 1 91.19 148 GLY B N 1
ATOM 6246 C CA . GLY B 1 148 ? -9.438 -52.344 -30.906 1 91.19 148 GLY B CA 1
ATOM 6247 C C . GLY B 1 148 ? -10.547 -51.438 -30.406 1 91.19 148 GLY B C 1
ATOM 6248 O O . GLY B 1 148 ? -10.375 -50.219 -30.328 1 91.19 148 GLY B O 1
ATOM 6249 N N . SER B 1 149 ? -11.695 -52.188 -30.219 1 93.5 149 SER B N 1
ATOM 6250 C CA . SER B 1 149 ? -12.875 -51.469 -29.75 1 93.5 149 SER B CA 1
ATOM 6251 C C . SER B 1 149 ? -13.008 -51.531 -28.234 1 93.5 149 SER B C 1
ATOM 6253 O O . SER B 1 149 ? -12.945 -52.625 -27.656 1 93.5 149 SER B O 1
ATOM 6255 N N . TYR B 1 150 ? -13.148 -50.344 -27.656 1 94.56 150 TYR B N 1
ATOM 6256 C CA . TYR B 1 150 ? -13.328 -50.25 -26.219 1 94.56 150 TYR B CA 1
ATOM 6257 C C . TYR B 1 150 ? -14.594 -49.469 -25.875 1 94.56 150 TYR B C 1
ATOM 6259 O O . TYR B 1 150 ? -15.172 -48.812 -26.734 1 94.56 150 TYR B O 1
ATOM 6267 N N . GLU B 1 151 ? -15.062 -49.656 -24.656 1 94.94 151 GLU B N 1
ATOM 6268 C CA . GLU B 1 151 ? -16.172 -48.875 -24.125 1 94.94 151 GLU B CA 1
ATOM 6269 C C . GLU B 1 151 ? -15.844 -48.344 -22.734 1 94.94 151 GLU B C 1
ATOM 6271 O O . GLU B 1 151 ? -15.266 -49.062 -21.906 1 94.94 151 GLU B O 1
ATOM 6276 N N . LEU B 1 152 ? -16.172 -47.125 -22.578 1 95.44 152 LEU B N 1
ATOM 6277 C CA . LEU B 1 152 ? -15.977 -46.5 -21.281 1 95.44 152 LEU B CA 1
ATOM 6278 C C . LEU B 1 152 ? -17.312 -46.344 -20.547 1 95.44 152 LEU B C 1
ATOM 6280 O O . LEU B 1 152 ? -18.328 -46 -21.156 1 95.44 152 LEU B O 1
ATOM 6284 N N . LEU B 1 153 ? -17.328 -46.656 -19.297 1 96.44 153 LEU B N 1
ATOM 6285 C CA . LEU B 1 153 ? -18.469 -46.469 -18.406 1 96.44 153 LEU B CA 1
ATOM 6286 C C . LEU B 1 153 ? -18.078 -45.656 -17.188 1 96.44 153 LEU B C 1
ATOM 6288 O O . LEU B 1 153 ? -17.172 -46 -16.438 1 96.44 153 LEU B O 1
ATOM 6292 N N . VAL B 1 154 ? -18.734 -44.5 -17 1 97 154 VAL B N 1
ATOM 6293 C CA . VAL B 1 154 ? -18.391 -43.562 -15.938 1 97 154 VAL B CA 1
ATOM 6294 C C . VAL B 1 154 ? -19.594 -43.375 -15 1 97 154 VAL B C 1
ATOM 6296 O O . VAL B 1 154 ? -20.719 -43.156 -15.461 1 97 154 VAL B O 1
ATOM 6299 N N . ARG B 1 155 ? -19.391 -43.469 -13.734 1 97.38 155 ARG B N 1
ATOM 6300 C CA . ARG B 1 155 ? -20.406 -43.219 -12.719 1 97.38 155 ARG B CA 1
ATOM 6301 C C . ARG B 1 155 ? -20.094 -41.906 -11.977 1 97.38 155 ARG B C 1
ATOM 6303 O O . ARG B 1 155 ? -19 -41.75 -11.438 1 97.38 155 ARG B O 1
ATOM 6310 N N . LEU B 1 156 ? -21.047 -41.031 -11.922 1 96.38 156 LEU B N 1
ATOM 6311 C CA . LEU B 1 156 ? -20.844 -39.719 -11.305 1 96.38 156 LEU B CA 1
ATOM 6312 C C . LEU B 1 156 ? -21.906 -39.438 -10.25 1 96.38 156 LEU B C 1
ATOM 6314 O O . LEU B 1 156 ? -23.078 -39.75 -10.445 1 96.38 156 LEU B O 1
ATOM 6318 N N . ARG B 1 157 ? -21.484 -38.906 -9.156 1 94.19 157 ARG B N 1
ATOM 6319 C CA . ARG B 1 157 ? -22.344 -38.375 -8.094 1 94.19 157 ARG B CA 1
ATOM 6320 C C . ARG B 1 157 ? -21.766 -37.125 -7.465 1 94.19 157 ARG B C 1
ATOM 6322 O O . ARG B 1 157 ? -20.547 -37.031 -7.293 1 94.19 157 ARG B O 1
ATOM 6329 N N . ALA B 1 158 ? -22.578 -36.125 -7.242 1 90.25 158 ALA B N 1
ATOM 6330 C CA . ALA B 1 158 ? -22.109 -34.906 -6.645 1 90.25 158 ALA B CA 1
ATOM 6331 C C . ALA B 1 158 ? -23.188 -34.25 -5.785 1 90.25 158 ALA B C 1
ATOM 6333 O O . ALA B 1 158 ? -24.375 -34.344 -6.102 1 90.25 158 ALA B O 1
ATOM 6334 N N . ARG B 1 159 ? -22.859 -33.656 -4.594 1 84.75 159 ARG B N 1
ATOM 6335 C CA . ARG B 1 159 ? -23.734 -32.781 -3.797 1 84.75 159 ARG B CA 1
ATOM 6336 C C . ARG B 1 159 ? -23.906 -31.422 -4.449 1 84.75 159 ARG B C 1
ATOM 6338 O O . ARG B 1 159 ? -24.984 -30.828 -4.402 1 84.75 159 ARG B O 1
ATOM 6345 N N . ASN B 1 160 ? -22.766 -31.031 -5.031 1 88.5 160 ASN B N 1
ATOM 6346 C CA . ASN B 1 160 ? -22.797 -29.781 -5.793 1 88.5 160 ASN B CA 1
ATOM 6347 C C . ASN B 1 160 ? -23.422 -29.984 -7.172 1 88.5 160 ASN B C 1
ATOM 6349 O O . ASN B 1 160 ? -23.984 -31.047 -7.449 1 88.5 160 ASN B O 1
ATOM 6353 N N . ALA B 1 161 ? -23.391 -28.891 -7.93 1 86.31 161 ALA B N 1
ATOM 6354 C CA . ALA B 1 161 ? -23.922 -29 -9.281 1 86.31 161 ALA B CA 1
ATOM 6355 C C . ALA B 1 161 ? -23.156 -30.047 -10.102 1 86.31 161 ALA B C 1
ATOM 6357 O O . ALA B 1 161 ? -21.938 -29.984 -10.195 1 86.31 161 ALA B O 1
ATOM 6358 N N . LEU B 1 162 ? -23.906 -31 -10.602 1 90.31 162 LEU B N 1
ATOM 6359 C CA . LEU B 1 162 ? -23.312 -32.062 -11.406 1 90.31 162 LEU B CA 1
ATOM 6360 C C . LEU B 1 162 ? -23.172 -31.625 -12.859 1 90.31 162 LEU B C 1
ATOM 6362 O O . LEU B 1 162 ? -23.953 -32.031 -13.719 1 90.31 162 LEU B O 1
ATOM 6366 N N . VAL B 1 163 ? -22.25 -30.766 -13.07 1 87.62 163 VAL B N 1
ATOM 6367 C CA . VAL B 1 163 ? -21.875 -30.234 -14.383 1 87.62 163 VAL B CA 1
ATOM 6368 C C . VAL B 1 163 ? -20.406 -30.484 -14.656 1 87.62 163 VAL B C 1
ATOM 6370 O O . VAL B 1 163 ? -19.531 -30.031 -13.898 1 87.62 163 VAL B O 1
ATOM 6373 N N . THR B 1 164 ? -20.203 -31.25 -15.711 1 88.88 164 THR B N 1
ATOM 6374 C CA . THR B 1 164 ? -18.797 -31.547 -15.953 1 88.88 164 THR B CA 1
ATOM 6375 C C . THR B 1 164 ? -18.547 -31.797 -17.438 1 88.88 164 THR B C 1
ATOM 6377 O O . THR B 1 164 ? -19.391 -32.344 -18.141 1 88.88 164 THR B O 1
ATOM 6380 N N . ARG B 1 165 ? -17.453 -31.25 -17.797 1 88.75 165 ARG B N 1
ATOM 6381 C CA . ARG B 1 165 ? -16.922 -31.578 -19.109 1 88.75 165 ARG B CA 1
ATOM 6382 C C . ARG B 1 165 ? -15.945 -32.75 -19.016 1 88.75 165 ARG B C 1
ATOM 6384 O O . ARG B 1 165 ? -15.172 -32.844 -18.062 1 88.75 165 ARG B O 1
ATOM 6391 N N . ILE B 1 166 ? -16.047 -33.688 -19.969 1 91.88 166 ILE B N 1
ATOM 6392 C CA . ILE B 1 166 ? -15.133 -34.812 -20.016 1 91.88 166 ILE B CA 1
ATOM 6393 C C . ILE B 1 166 ? -14.297 -34.75 -21.297 1 91.88 166 ILE B C 1
ATOM 6395 O O . ILE B 1 166 ? -14.844 -34.688 -22.391 1 91.88 166 ILE B O 1
ATOM 6399 N N . ASP B 1 167 ? -13.031 -34.75 -21.078 1 92.19 167 ASP B N 1
ATOM 6400 C CA . ASP B 1 167 ? -12.102 -34.688 -22.203 1 92.19 167 ASP B CA 1
ATOM 6401 C C . ASP B 1 167 ? -11.133 -35.875 -22.172 1 92.19 167 ASP B C 1
ATOM 6403 O O . ASP B 1 167 ? -10.812 -36.406 -21.109 1 92.19 167 ASP B O 1
ATOM 6407 N N . LEU B 1 168 ? -10.773 -36.281 -23.344 1 94.19 168 LEU B N 1
ATOM 6408 C CA . LEU B 1 168 ? -9.734 -37.312 -23.5 1 94.19 168 LEU B CA 1
ATOM 6409 C C . LEU B 1 168 ? -8.453 -36.656 -24.047 1 94.19 168 LEU B C 1
ATOM 6411 O O . LEU B 1 168 ? -8.453 -36.062 -25.109 1 94.19 168 LEU B O 1
ATOM 6415 N N . TRP B 1 169 ? -7.375 -36.844 -23.266 1 94.5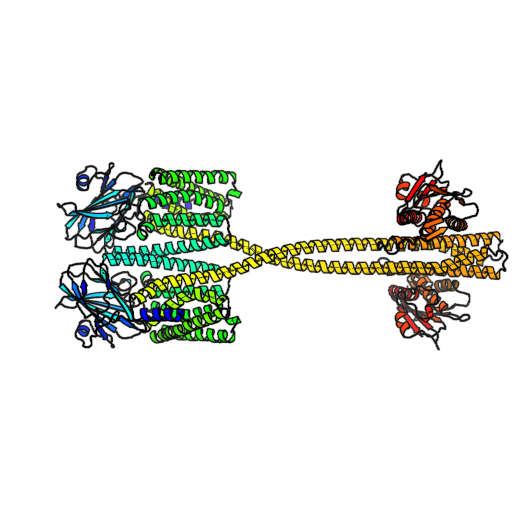6 169 TRP B N 1
ATOM 6416 C CA . TRP B 1 169 ? -6.098 -36.219 -23.609 1 94.56 169 TRP B CA 1
ATOM 6417 C C . TRP B 1 169 ? -5.043 -37.281 -23.922 1 94.56 169 TRP B C 1
ATOM 6419 O O . TRP B 1 169 ? -5.047 -38.344 -23.328 1 94.56 169 TRP B O 1
ATOM 6429 N N . GLN B 1 170 ? -4.262 -36.875 -24.906 1 93 170 GLN B N 1
ATOM 6430 C CA . GLN B 1 170 ? -2.998 -37.625 -24.953 1 93 170 GLN B CA 1
ATOM 6431 C C . GLN B 1 170 ? -2.154 -37.344 -23.719 1 93 170 GLN B C 1
ATOM 6433 O O . GLN B 1 170 ? -2.154 -36.219 -23.188 1 93 170 GLN B O 1
ATOM 6438 N N . ARG B 1 171 ? -1.445 -38.344 -23.25 1 91.69 171 ARG B N 1
ATOM 6439 C CA . ARG B 1 171 ? -0.776 -38.281 -21.953 1 91.69 171 ARG B CA 1
ATOM 6440 C C . ARG B 1 171 ? 0.156 -37.062 -21.891 1 91.69 171 ARG B C 1
ATOM 6442 O O . ARG B 1 171 ? 0.081 -36.281 -20.938 1 91.69 171 ARG B O 1
ATOM 6449 N N . LEU B 1 172 ? 1.087 -36.938 -22.797 1 89.94 172 LEU B N 1
ATOM 6450 C CA . LEU B 1 172 ? 2.051 -35.844 -22.766 1 89.94 172 LEU B CA 1
ATOM 6451 C C . LEU B 1 172 ? 1.345 -34.469 -22.859 1 89.94 172 LEU B C 1
ATOM 6453 O O . LEU B 1 172 ? 1.717 -33.531 -22.172 1 89.94 172 LEU B O 1
ATOM 6457 N N . ALA B 1 173 ? 0.358 -34.375 -23.734 1 93.06 173 ALA B N 1
ATOM 6458 C CA . ALA B 1 173 ? -0.406 -33.156 -23.875 1 93.06 173 ALA B CA 1
ATOM 6459 C C . ALA B 1 173 ? -1.115 -32.781 -22.578 1 93.06 173 ALA B C 1
ATOM 6461 O O . ALA B 1 173 ? -1.165 -31.609 -22.203 1 93.06 173 ALA B O 1
ATOM 6462 N N . PHE B 1 174 ? -1.643 -33.781 -21.969 1 93.75 174 PHE B N 1
ATOM 6463 C CA . PHE B 1 174 ? -2.295 -33.562 -20.672 1 93.75 174 PHE B CA 1
ATOM 6464 C C . PHE B 1 174 ? -1.314 -33 -19.656 1 93.75 174 PHE B C 1
ATOM 6466 O O . PHE B 1 174 ? -1.62 -32.031 -18.969 1 93.75 174 PHE B O 1
ATOM 6473 N N . ASP B 1 175 ? -0.205 -33.594 -19.562 1 93.25 175 ASP B N 1
ATOM 6474 C CA . ASP B 1 175 ? 0.794 -33.219 -18.578 1 93.25 175 ASP B CA 1
ATOM 6475 C C . ASP B 1 175 ? 1.279 -31.781 -18.844 1 93.25 175 ASP B C 1
ATOM 6477 O O . ASP B 1 175 ? 1.408 -30.984 -17.906 1 93.25 175 ASP B O 1
ATOM 6481 N N . ASN B 1 176 ? 1.553 -31.484 -20.062 1 91.38 176 ASN B N 1
ATOM 6482 C CA . ASN B 1 176 ? 1.979 -30.141 -20.406 1 91.38 176 ASN B CA 1
ATOM 6483 C C . ASN B 1 176 ? 0.91 -29.109 -20.062 1 91.38 176 ASN B C 1
ATOM 6485 O O . ASN B 1 176 ? 1.213 -28.062 -19.469 1 91.38 176 ASN B O 1
ATOM 6489 N N . HIS B 1 177 ? -0.27 -29.438 -20.391 1 91.25 177 HIS B N 1
ATOM 6490 C CA . HIS B 1 177 ? -1.372 -28.516 -20.156 1 91.25 177 HIS B CA 1
ATOM 6491 C C . HIS B 1 177 ? -1.579 -28.281 -18.656 1 91.25 177 HIS B C 1
ATOM 6493 O O . HIS B 1 177 ? -1.733 -27.156 -18.203 1 91.25 177 HIS B O 1
ATOM 6499 N N . THR B 1 178 ? -1.585 -29.328 -17.875 1 93.25 178 THR B N 1
ATOM 6500 C CA . THR B 1 178 ? -1.877 -29.234 -16.453 1 93.25 178 THR B CA 1
ATOM 6501 C C . THR B 1 178 ? -0.743 -28.516 -15.711 1 93.25 178 THR B C 1
ATOM 6503 O O . THR B 1 178 ? -0.977 -27.844 -14.711 1 93.25 178 THR B O 1
ATOM 6506 N N . ARG B 1 179 ? 0.452 -28.672 -16.203 1 91.88 179 ARG B N 1
ATOM 6507 C CA . ARG B 1 179 ? 1.573 -27.938 -15.625 1 91.88 179 ARG B CA 1
ATOM 6508 C C . ARG B 1 179 ? 1.42 -26.438 -15.836 1 91.88 179 ARG B C 1
ATOM 6510 O O . ARG B 1 179 ? 1.625 -25.656 -14.914 1 91.88 179 ARG B O 1
ATOM 6517 N N . ARG B 1 180 ? 1.06 -26.062 -17.016 1 90.31 180 ARG B N 1
ATOM 6518 C CA . ARG B 1 180 ? 0.858 -24.641 -17.312 1 90.31 180 ARG B CA 1
ATOM 6519 C C . ARG B 1 180 ? -0.33 -24.078 -16.531 1 90.31 180 ARG B C 1
ATOM 6521 O O . ARG B 1 180 ? -0.295 -22.938 -16.078 1 90.31 180 ARG B O 1
ATOM 6528 N N . GLU B 1 181 ? -1.32 -24.891 -16.5 1 90.5 181 GLU B N 1
ATOM 6529 C CA . GLU B 1 181 ? -2.494 -24.469 -15.734 1 90.5 181 GLU B CA 1
ATOM 6530 C C . GLU B 1 181 ? -2.143 -24.234 -14.266 1 90.5 181 GLU B C 1
ATOM 6532 O O . GLU B 1 181 ? -2.594 -23.266 -13.664 1 90.5 181 GLU B O 1
ATOM 6537 N N . ALA B 1 182 ? -1.372 -25.125 -13.695 1 92.38 182 ALA B N 1
ATOM 6538 C CA . ALA B 1 182 ? -0.946 -25 -12.305 1 92.38 182 ALA B CA 1
ATOM 6539 C C . ALA B 1 182 ? -0.161 -23.703 -12.086 1 92.38 182 ALA B C 1
ATOM 6541 O O . ALA B 1 182 ? -0.357 -23.016 -11.094 1 92.38 182 ALA B O 1
ATOM 6542 N N . LEU B 1 183 ? 0.661 -23.422 -13.023 1 91.88 183 LEU B N 1
ATOM 6543 C CA . LEU B 1 183 ? 1.433 -22.188 -12.953 1 91.88 183 LEU B CA 1
ATOM 6544 C C . LEU B 1 183 ? 0.514 -20.969 -12.977 1 91.88 183 LEU B C 1
ATOM 6546 O O . LEU B 1 183 ? 0.698 -20.031 -12.195 1 91.88 183 LEU B O 1
ATOM 6550 N N . SER B 1 184 ? -0.474 -20.984 -13.828 1 89.81 184 SER B N 1
ATOM 6551 C CA . SER B 1 184 ? -1.408 -19.875 -13.945 1 89.81 184 SER B CA 1
ATOM 6552 C C . SER B 1 184 ? -2.227 -19.688 -12.672 1 89.81 184 SER B C 1
ATOM 6554 O O . SER B 1 184 ? -2.43 -18.578 -12.203 1 89.81 184 SER B O 1
ATOM 6556 N N . PHE B 1 185 ? -2.658 -20.812 -12.109 1 90.25 185 PHE B N 1
ATOM 6557 C CA . PHE B 1 185 ? -3.414 -20.734 -10.867 1 90.25 185 PHE B CA 1
ATOM 6558 C C . PHE B 1 185 ? -2.529 -20.234 -9.727 1 90.25 185 PHE B C 1
ATOM 6560 O O . PHE B 1 185 ? -2.977 -19.469 -8.867 1 90.25 185 PHE B O 1
ATOM 6567 N N . GLY B 1 186 ? -1.313 -20.719 -9.758 1 91.06 186 GLY B N 1
ATOM 6568 C CA . GLY B 1 186 ? -0.387 -20.219 -8.758 1 91.06 186 GLY B CA 1
ATOM 6569 C C . GLY B 1 186 ? -0.189 -18.703 -8.836 1 91.06 186 GLY B C 1
ATOM 6570 O O . GLY B 1 186 ? -0.209 -18.016 -7.809 1 91.06 186 GLY B O 1
ATOM 6571 N N . LEU B 1 187 ? -0.026 -18.219 -10.031 1 90.62 187 LEU B N 1
ATOM 6572 C CA . LEU B 1 187 ? 0.13 -16.781 -10.25 1 90.62 187 LEU B CA 1
ATOM 6573 C C . LEU B 1 187 ? -1.073 -16.031 -9.703 1 90.62 187 LEU B C 1
ATOM 6575 O O . LEU B 1 187 ? -0.912 -15.039 -8.984 1 90.62 187 LEU B O 1
ATOM 6579 N N . TYR B 1 188 ? -2.172 -16.562 -10.008 1 89.75 188 TYR B N 1
ATOM 6580 C CA . TYR B 1 188 ? -3.432 -15.953 -9.602 1 89.75 188 TYR B CA 1
ATOM 6581 C C . TYR B 1 188 ? -3.568 -15.938 -8.086 1 89.75 188 TYR B C 1
ATOM 6583 O O . TYR B 1 188 ? -3.881 -14.906 -7.496 1 89.75 188 TYR B O 1
ATOM 6591 N N . PHE B 1 189 ? -3.246 -16.938 -7.477 1 90.62 189 PHE B N 1
ATOM 6592 C CA . PHE B 1 189 ? -3.449 -17.062 -6.035 1 90.62 189 PHE B CA 1
ATOM 6593 C C . PHE B 1 189 ? -2.355 -16.312 -5.273 1 90.62 189 PHE B C 1
ATOM 6595 O O . PHE B 1 189 ? -2.598 -15.781 -4.191 1 90.62 189 PHE B O 1
ATOM 6602 N N . GLY B 1 190 ? -1.18 -16.328 -5.871 1 91.38 190 GLY B N 1
ATOM 6603 C CA . GLY B 1 190 ? -0.137 -15.508 -5.277 1 91.38 190 GLY B CA 1
ATOM 6604 C C . GLY B 1 190 ? -0.492 -14.031 -5.227 1 91.38 190 GLY B C 1
ATOM 6605 O O . GLY B 1 190 ? -0.258 -13.367 -4.219 1 91.38 190 GLY B O 1
ATOM 6606 N N . LEU B 1 191 ? -1.069 -13.578 -6.262 1 92.62 191 LEU B N 1
ATOM 6607 C CA . LEU B 1 191 ? -1.521 -12.188 -6.32 1 92.62 191 LEU B CA 1
ATOM 6608 C C . LEU B 1 191 ? -2.559 -11.914 -5.238 1 92.62 191 LEU B C 1
ATOM 6610 O O . LEU B 1 191 ? -2.455 -10.914 -4.52 1 92.62 191 LEU B O 1
ATOM 6614 N N . TYR B 1 192 ? -3.461 -12.82 -5.039 1 92.81 192 TYR B N 1
ATOM 6615 C CA . TYR B 1 192 ? -4.527 -12.625 -4.062 1 92.81 192 TYR B CA 1
ATOM 6616 C C . TYR B 1 192 ? -3.98 -12.664 -2.641 1 92.81 192 TYR B C 1
ATOM 6618 O O . TYR B 1 192 ? -4.414 -11.891 -1.782 1 92.81 192 TYR B O 1
ATOM 6626 N N . LEU B 1 193 ? -3.064 -13.562 -2.445 1 91.88 193 LEU B N 1
ATOM 6627 C CA . LEU B 1 193 ? -2.514 -13.68 -1.101 1 91.88 193 LEU B CA 1
ATOM 6628 C C . LEU B 1 193 ? -1.825 -12.383 -0.683 1 91.88 193 LEU B C 1
ATOM 6630 O O . LEU B 1 193 ? -2.01 -11.914 0.441 1 91.88 193 LEU B O 1
ATOM 6634 N N . LEU B 1 194 ? -1.087 -11.859 -1.581 1 92 194 LEU B N 1
ATOM 6635 C CA . LEU B 1 194 ? -0.434 -10.594 -1.255 1 92 194 LEU B CA 1
ATOM 6636 C C . LEU B 1 194 ? -1.458 -9.469 -1.111 1 92 194 LEU B C 1
ATOM 6638 O O . LEU B 1 194 ? -1.337 -8.625 -0.224 1 92 194 LEU B O 1
ATOM 6642 N N . LEU B 1 195 ? -2.438 -9.453 -1.988 1 93.31 195 LEU B N 1
ATOM 6643 C CA . LEU B 1 195 ? -3.465 -8.422 -1.909 1 93.31 195 LEU B CA 1
ATOM 6644 C C . LEU B 1 195 ? -4.18 -8.469 -0.562 1 93.31 195 LEU B C 1
ATOM 6646 O O . LEU B 1 195 ? -4.449 -7.422 0.037 1 93.31 195 LEU B O 1
ATOM 6650 N N . ILE B 1 196 ? -4.461 -9.625 -0.053 1 94.75 196 ILE B N 1
ATOM 6651 C CA . ILE B 1 196 ? -5.078 -9.805 1.257 1 94.75 196 ILE B CA 1
ATOM 6652 C C . ILE B 1 196 ? -4.145 -9.273 2.344 1 94.75 196 ILE B C 1
ATOM 6654 O O . ILE B 1 196 ? -4.586 -8.578 3.258 1 94.75 196 ILE B O 1
ATOM 6658 N N . GLY B 1 197 ? -2.889 -9.602 2.15 1 91.94 197 GLY B N 1
ATOM 6659 C CA . GLY B 1 197 ? -1.916 -9.094 3.104 1 91.94 197 GLY B CA 1
ATOM 6660 C C . GLY B 1 197 ? -1.853 -7.578 3.137 1 91.94 197 GLY B C 1
ATOM 6661 O O . GLY B 1 197 ? -1.871 -6.973 4.211 1 91.94 197 GLY B O 1
ATOM 6662 N N . VAL B 1 198 ? -1.795 -6.984 1.998 1 89.12 198 VAL B N 1
ATOM 6663 C CA . VAL B 1 198 ? -1.722 -5.535 1.872 1 89.12 198 VAL B CA 1
ATOM 6664 C C . VAL B 1 198 ? -2.973 -4.898 2.477 1 89.12 198 VAL B C 1
ATOM 6666 O O . VAL B 1 198 ? -2.883 -3.922 3.223 1 89.12 198 VAL B O 1
ATOM 6669 N N . GLN B 1 199 ? -4.086 -5.484 2.195 1 91.19 199 GLN B N 1
ATOM 6670 C CA . GLN B 1 199 ? -5.34 -4.941 2.701 1 91.19 199 GLN B CA 1
ATOM 6671 C C . GLN B 1 199 ? -5.457 -5.137 4.211 1 91.19 199 GLN B C 1
ATOM 6673 O O . GLN B 1 199 ? -6.039 -4.305 4.91 1 91.19 199 GLN B O 1
ATOM 6678 N N . LEU B 1 200 ? -4.918 -6.211 4.68 1 92.69 200 LEU B N 1
ATOM 6679 C CA . LEU B 1 200 ? -4.898 -6.449 6.117 1 92.69 200 LEU B CA 1
ATOM 6680 C C . LEU B 1 200 ? -4.07 -5.391 6.836 1 92.69 200 LEU B C 1
ATOM 6682 O O . LEU B 1 200 ? -4.523 -4.805 7.82 1 92.69 200 LEU B O 1
ATOM 6686 N N . VAL B 1 201 ? -2.912 -5.113 6.328 1 86.75 201 VAL B N 1
ATOM 6687 C CA . VAL B 1 201 ? -2.041 -4.102 6.914 1 86.75 201 VAL B CA 1
ATOM 6688 C C . VAL B 1 201 ? -2.705 -2.729 6.816 1 86.75 201 VAL B C 1
ATOM 6690 O O . VAL B 1 201 ? -2.666 -1.947 7.77 1 86.75 201 VAL B O 1
ATOM 6693 N N . PHE B 1 202 ? -3.275 -2.422 5.711 1 88.75 202 PHE B N 1
ATOM 6694 C CA . PHE B 1 202 ? -3.967 -1.153 5.508 1 88.75 202 PHE B CA 1
ATOM 6695 C C . PHE B 1 202 ? -5.109 -0.991 6.504 1 88.75 202 PHE B C 1
ATOM 6697 O O . PHE B 1 202 ? -5.27 0.075 7.102 1 88.75 202 PHE B O 1
ATOM 6704 N N . TRP B 1 203 ? -5.895 -2.041 6.711 1 92.31 203 TRP B N 1
ATOM 6705 C CA . TRP B 1 203 ? -7.012 -1.988 7.645 1 92.31 203 TRP B CA 1
ATOM 6706 C C . TRP B 1 203 ? -6.516 -1.81 9.078 1 92.31 203 TRP B C 1
ATOM 6708 O O . TRP B 1 203 ? -7.094 -1.038 9.844 1 92.31 203 TRP B O 1
ATOM 6718 N N . LEU B 1 204 ? -5.492 -2.5 9.469 1 88.38 204 LEU B N 1
ATOM 6719 C CA . LEU B 1 204 ? -4.938 -2.396 10.812 1 88.38 204 LEU B CA 1
ATOM 6720 C C . LEU B 1 204 ? -4.395 -0.996 11.07 1 88.38 204 LEU B C 1
ATOM 6722 O O . LEU B 1 204 ? -4.457 -0.498 12.195 1 88.38 204 LEU B O 1
ATOM 6726 N N . GLY B 1 205 ? -3.906 -0.351 10.039 1 83.31 205 GLY B N 1
ATOM 6727 C CA . GLY B 1 205 ? -3.371 0.995 10.164 1 83.31 205 GLY B CA 1
ATOM 6728 C C . GLY B 1 205 ? -4.445 2.064 10.188 1 83.31 205 GLY B C 1
ATOM 6729 O O . GLY B 1 205 ? -4.371 3.01 10.977 1 83.31 205 GLY B O 1
ATOM 6730 N N . THR B 1 206 ? -5.43 1.913 9.391 1 83.5 206 THR B N 1
ATOM 6731 C CA . THR B 1 206 ? -6.434 2.963 9.266 1 83.5 206 THR B CA 1
ATOM 6732 C C . THR B 1 206 ? -7.641 2.662 10.148 1 83.5 206 THR B C 1
ATOM 6734 O O . THR B 1 206 ? -8.336 3.576 10.594 1 83.5 206 THR B O 1
ATOM 6737 N N . ARG B 1 207 ? -8.039 1.339 10.352 1 89.25 207 ARG B N 1
ATOM 6738 C CA . ARG B 1 207 ? -9.195 0.844 11.086 1 89.25 207 ARG B CA 1
ATOM 6739 C C . ARG B 1 207 ? -10.492 1.375 10.484 1 89.25 207 ARG B C 1
ATOM 6741 O O . ARG B 1 207 ? -11.477 1.59 11.203 1 89.25 207 ARG B O 1
ATOM 6748 N N . ALA B 1 208 ? -10.422 1.644 9.18 1 88.62 208 ALA B N 1
ATOM 6749 C CA . ALA B 1 208 ? -11.609 2.121 8.477 1 88.62 208 ALA B CA 1
ATOM 6750 C C . ALA B 1 208 ? -12.594 0.983 8.242 1 88.62 208 ALA B C 1
ATOM 6752 O O . ALA B 1 208 ? -12.211 -0.103 7.805 1 88.62 208 ALA B O 1
ATOM 6753 N N . PRO B 1 209 ? -13.805 1.197 8.484 1 91.62 209 PRO B N 1
ATOM 6754 C CA . PRO B 1 209 ? -14.789 0.124 8.328 1 91.62 209 PRO B CA 1
ATOM 6755 C C . PRO B 1 209 ? -14.914 -0.369 6.891 1 91.62 209 PRO B C 1
ATOM 6757 O O . PRO B 1 209 ? -15.125 -1.562 6.66 1 91.62 209 PRO B O 1
ATOM 6760 N N . LEU B 1 210 ? -14.844 0.453 5.965 1 92.31 210 LEU B N 1
ATOM 6761 C CA . LEU B 1 210 ? -14.945 0.056 4.562 1 92.31 210 LEU B CA 1
ATOM 6762 C C . LEU B 1 210 ? -13.797 -0.869 4.176 1 92.31 210 LEU B C 1
ATOM 6764 O O . LEU B 1 210 ? -13.992 -1.838 3.439 1 92.31 210 LEU B O 1
ATOM 6768 N N . SER B 1 211 ? -12.609 -0.575 4.707 1 92.62 211 SER B N 1
ATOM 6769 C CA . SER B 1 211 ? -11.453 -1.425 4.43 1 92.62 211 SER B CA 1
ATOM 6770 C C . SER B 1 211 ? -11.625 -2.809 5.051 1 92.62 211 SER B C 1
ATOM 6772 O O . SER B 1 211 ? -11.242 -3.814 4.449 1 92.62 211 SER B O 1
ATOM 6774 N N . GLY B 1 212 ? -12.172 -2.811 6.227 1 94.81 212 GLY B N 1
ATOM 6775 C CA . GLY B 1 212 ? -12.453 -4.09 6.859 1 94.81 212 GLY B CA 1
ATOM 6776 C C . GLY B 1 212 ? -13.477 -4.918 6.098 1 94.81 212 GLY B C 1
ATOM 6777 O O . GLY B 1 212 ? -13.297 -6.125 5.926 1 94.81 212 GLY B O 1
ATOM 6778 N N . LEU B 1 213 ? -14.508 -4.27 5.676 1 96 213 LEU B N 1
ATOM 6779 C CA . LEU B 1 213 ? -15.539 -4.934 4.887 1 96 213 LEU B CA 1
ATOM 6780 C C . LEU B 1 213 ? -14.961 -5.48 3.586 1 96 213 LEU B C 1
ATOM 6782 O O . LEU B 1 213 ? -15.273 -6.605 3.186 1 96 213 LEU B O 1
ATOM 6786 N N . PHE B 1 214 ? -14.109 -4.734 2.936 1 96.56 214 PHE B N 1
ATOM 6787 C CA . PHE B 1 214 ? -13.477 -5.184 1.698 1 96.56 214 PHE B CA 1
ATOM 6788 C C . PHE B 1 214 ? -12.547 -6.363 1.959 1 96.56 214 PHE B C 1
ATOM 6790 O O . PHE B 1 214 ? -12.477 -7.289 1.15 1 96.56 214 PHE B O 1
ATOM 6797 N N . LEU B 1 215 ? -11.828 -6.297 3.023 1 96.06 215 LEU B N 1
ATOM 6798 C CA . LEU B 1 215 ? -10.969 -7.418 3.383 1 96.06 215 LEU B CA 1
ATOM 6799 C C . LEU B 1 215 ? -11.781 -8.703 3.537 1 96.06 215 LEU B C 1
ATOM 6801 O O . LEU B 1 215 ? -11.375 -9.758 3.051 1 96.06 215 LEU B O 1
ATOM 6805 N N . ALA B 1 216 ? -12.852 -8.57 4.203 1 96.44 216 ALA B N 1
ATOM 6806 C CA . ALA B 1 216 ? -13.734 -9.727 4.355 1 96.44 216 ALA B CA 1
ATOM 6807 C C . ALA B 1 216 ? -14.25 -10.211 3.002 1 96.44 216 ALA B C 1
ATOM 6809 O O . ALA B 1 216 ? -14.242 -11.406 2.723 1 96.44 216 ALA B O 1
ATOM 6810 N N . TYR B 1 217 ? -14.68 -9.289 2.174 1 96.44 217 TYR B N 1
ATOM 6811 C CA . TYR B 1 217 ? -15.164 -9.578 0.829 1 96.44 217 TYR B CA 1
ATOM 6812 C C . TYR B 1 217 ? -14.094 -10.297 0.008 1 96.44 217 TYR B C 1
ATOM 6814 O O . TYR B 1 217 ? -14.359 -11.344 -0.582 1 96.44 217 TYR B O 1
ATOM 6822 N N . LEU B 1 218 ? -12.938 -9.75 -0.023 1 95.19 218 LEU B N 1
ATOM 6823 C CA . LEU B 1 218 ? -11.797 -10.289 -0.759 1 95.19 218 LEU B CA 1
ATOM 6824 C C . LEU B 1 218 ? -11.453 -11.695 -0.272 1 95.19 218 LEU B C 1
ATOM 6826 O O . LEU B 1 218 ? -11.297 -12.609 -1.079 1 95.19 218 LEU B O 1
ATOM 6830 N N . SER B 1 219 ? -11.383 -11.867 1.013 1 95.25 219 SER B N 1
ATOM 6831 C CA . SER B 1 219 ? -10.992 -13.141 1.605 1 95.25 219 SER B CA 1
ATOM 6832 C C . SER B 1 219 ? -12.023 -14.227 1.299 1 95.25 219 SER B C 1
ATOM 6834 O O . SER B 1 219 ? -11.664 -15.336 0.908 1 95.25 219 SER B O 1
ATOM 6836 N N . VAL B 1 220 ? -13.266 -13.875 1.413 1 95.06 220 VAL B N 1
ATOM 6837 C CA . VAL B 1 220 ? -14.328 -14.859 1.2 1 95.06 220 VAL B CA 1
ATOM 6838 C C . VAL B 1 220 ? -14.398 -15.219 -0.281 1 95.06 220 VAL B C 1
ATOM 6840 O O . VAL B 1 220 ? -14.539 -16.391 -0.63 1 95.06 220 VAL B O 1
ATOM 6843 N N . CYS B 1 221 ? -14.305 -14.32 -1.162 1 92.5 221 CYS B N 1
ATOM 6844 C CA . CYS B 1 221 ? -14.367 -14.578 -2.596 1 92.5 221 CYS B CA 1
ATOM 6845 C C . CYS B 1 221 ? -13.195 -15.438 -3.051 1 92.5 221 CYS B C 1
ATOM 6847 O O . CYS B 1 221 ? -13.375 -16.375 -3.828 1 92.5 221 CYS B O 1
ATOM 6849 N N . VAL B 1 222 ? -12.031 -15.102 -2.576 1 90.75 222 VAL B N 1
ATOM 6850 C CA . VAL B 1 222 ? -10.852 -15.875 -2.949 1 90.75 222 VAL B CA 1
ATOM 6851 C C . VAL B 1 222 ? -10.969 -17.297 -2.4 1 90.75 222 VAL B C 1
ATOM 6853 O O . VAL B 1 222 ? -10.648 -18.266 -3.096 1 90.75 222 VAL B O 1
ATOM 6856 N N . LEU B 1 223 ? -11.438 -17.375 -1.196 1 91.75 223 LEU B N 1
ATOM 6857 C CA . LEU B 1 223 ? -11.625 -18.703 -0.611 1 91.75 223 LEU B CA 1
ATOM 6858 C C . LEU B 1 223 ? -12.602 -19.531 -1.441 1 91.75 223 LEU B C 1
ATOM 6860 O O . LEU B 1 223 ? -12.344 -20.703 -1.719 1 91.75 223 LEU B O 1
ATOM 6864 N N . ASN B 1 224 ? -13.68 -18.922 -1.797 1 92 224 ASN B N 1
ATOM 6865 C CA . ASN B 1 224 ? -14.648 -19.609 -2.639 1 92 224 ASN B CA 1
ATOM 6866 C C . ASN B 1 224 ? -14.023 -20.078 -3.951 1 92 224 ASN B C 1
ATOM 6868 O O . ASN B 1 224 ? -14.289 -21.188 -4.406 1 92 224 ASN B O 1
ATOM 6872 N N . GLU B 1 225 ? -13.258 -19.266 -4.484 1 88.94 225 GLU B N 1
ATOM 6873 C CA . GLU B 1 225 ? -12.641 -19.578 -5.766 1 88.94 225 GLU B CA 1
ATOM 6874 C C . GLU B 1 225 ? -11.656 -20.734 -5.625 1 88.94 225 GLU B C 1
ATOM 6876 O O . GLU B 1 225 ? -11.695 -21.703 -6.398 1 88.94 225 GLU B O 1
ATOM 6881 N N . VAL B 1 226 ? -10.805 -20.734 -4.66 1 90.19 226 VAL B N 1
ATOM 6882 C CA . VAL B 1 226 ? -9.766 -21.75 -4.5 1 90.19 226 VAL B CA 1
ATOM 6883 C C . VAL B 1 226 ? -10.391 -23.078 -4.109 1 90.19 226 VAL B C 1
ATOM 6885 O O . VAL B 1 226 ? -9.945 -24.141 -4.559 1 90.19 226 VAL B O 1
ATOM 6888 N N . VAL B 1 227 ? -11.43 -22.984 -3.352 1 92.44 227 VAL B N 1
ATOM 6889 C CA . VAL B 1 227 ? -12.102 -24.203 -2.938 1 92.44 227 VAL B CA 1
ATOM 6890 C C . VAL B 1 227 ? -12.891 -24.781 -4.109 1 92.44 227 VAL B C 1
ATOM 6892 O O . VAL B 1 227 ? -12.906 -26 -4.316 1 92.44 227 VAL B O 1
ATOM 6895 N N . SER B 1 228 ? -13.508 -23.922 -4.887 1 90.5 228 SER B N 1
ATOM 6896 C CA . SER B 1 228 ? -14.289 -24.375 -6.031 1 90.5 228 SER B CA 1
ATOM 6897 C C . SER B 1 228 ? -13.398 -25.016 -7.094 1 90.5 228 SER B C 1
ATOM 6899 O O . SER B 1 228 ? -13.836 -25.891 -7.828 1 90.5 228 SER B O 1
ATOM 6901 N N . LEU B 1 229 ? -12.18 -24.609 -7.172 1 89.94 229 LEU B N 1
ATOM 6902 C CA . LEU B 1 229 ? -11.25 -25.156 -8.156 1 89.94 229 LEU B CA 1
ATOM 6903 C C . LEU B 1 229 ? -10.609 -26.438 -7.645 1 89.94 229 LEU B C 1
ATOM 6905 O O . LEU B 1 229 ? -9.914 -27.141 -8.391 1 89.94 229 LEU B O 1
ATOM 6909 N N . GLY B 1 230 ? -10.828 -26.766 -6.391 1 91.94 230 GLY B N 1
ATOM 6910 C CA . GLY B 1 230 ? -10.312 -28 -5.824 1 91.94 230 GLY B CA 1
ATOM 6911 C C . GLY B 1 230 ? -8.859 -27.891 -5.398 1 91.94 230 GLY B C 1
ATOM 6912 O O . GLY B 1 230 ? -8.234 -28.906 -5.074 1 91.94 230 GLY B O 1
ATOM 6913 N N . LEU B 1 231 ? -8.305 -26.75 -5.363 1 90.38 231 LEU B N 1
ATOM 6914 C CA . LEU B 1 231 ? -6.883 -26.578 -5.082 1 90.38 231 LEU B CA 1
ATOM 6915 C C . LEU B 1 231 ? -6.602 -26.75 -3.594 1 90.38 231 LEU B C 1
ATOM 6917 O O . LEU B 1 231 ? -5.582 -27.328 -3.211 1 90.38 231 LEU B O 1
ATOM 6921 N N . VAL B 1 232 ? -7.457 -26.234 -2.74 1 89.88 232 VAL B N 1
ATOM 6922 C CA . VAL B 1 232 ? -7.273 -26.391 -1.301 1 89.88 232 VAL B CA 1
ATOM 6923 C C . VAL B 1 232 ? -7.32 -27.859 -0.923 1 89.88 232 VAL B C 1
ATOM 6925 O O . VAL B 1 232 ? -6.5 -28.344 -0.136 1 89.88 232 VAL B O 1
ATOM 6928 N N . GLN B 1 233 ? -8.211 -28.547 -1.557 1 91.75 233 GLN B N 1
ATOM 6929 C CA . GLN B 1 233 ? -8.367 -29.969 -1.31 1 91.75 233 GLN B CA 1
ATOM 6930 C C . GLN B 1 233 ? -7.145 -30.75 -1.794 1 91.75 233 GLN B C 1
ATOM 6932 O O . GLN B 1 233 ? -6.684 -31.672 -1.124 1 91.75 233 GLN B O 1
ATOM 6937 N N . GLN B 1 234 ? -6.672 -30.344 -2.926 1 90.69 234 GLN B N 1
ATOM 6938 C CA . GLN B 1 234 ? -5.5 -31 -3.492 1 90.69 234 GLN B CA 1
ATOM 6939 C C . GLN B 1 234 ? -4.281 -30.812 -2.596 1 90.69 234 GLN B C 1
ATOM 6941 O O . GLN B 1 234 ? -3.533 -31.766 -2.352 1 90.69 234 GLN B O 1
ATOM 6946 N N . LEU B 1 235 ? -4.082 -29.656 -2.033 1 88.12 235 LEU B N 1
ATOM 6947 C CA . LEU B 1 235 ? -2.869 -29.328 -1.296 1 88.12 235 LEU B CA 1
ATOM 6948 C C . LEU B 1 235 ? -2.963 -29.797 0.15 1 88.12 235 LEU B C 1
ATOM 6950 O O . LEU B 1 235 ? -1.959 -30.203 0.741 1 88.12 235 LEU B O 1
ATOM 6954 N N . THR B 1 236 ? -4.145 -29.828 0.765 1 89.44 236 THR B N 1
ATOM 6955 C CA . THR B 1 236 ? -4.258 -30.094 2.193 1 89.44 236 THR B CA 1
ATOM 6956 C C . THR B 1 236 ? -4.883 -31.469 2.438 1 89.44 236 THR B C 1
ATOM 6958 O O . THR B 1 236 ? -4.766 -32.031 3.533 1 89.44 236 THR B O 1
ATOM 6961 N N . GLY B 1 237 ? -5.609 -31.953 1.476 1 90.5 237 GLY B N 1
ATOM 6962 C CA . GLY B 1 237 ? -6.355 -33.188 1.679 1 90.5 237 GLY B CA 1
ATOM 6963 C C . GLY B 1 237 ? -7.641 -32.969 2.459 1 90.5 237 GLY B C 1
ATOM 6964 O O . GLY B 1 237 ? -8.141 -33.906 3.092 1 90.5 237 GLY B O 1
ATOM 6965 N N . LEU B 1 238 ? -8.141 -31.734 2.406 1 91.25 238 LEU B N 1
ATOM 6966 C CA . LEU B 1 238 ? -9.375 -31.406 3.111 1 91.25 238 LEU B CA 1
ATOM 6967 C C . LEU B 1 238 ? -10.531 -32.281 2.617 1 91.25 238 LEU B C 1
ATOM 6969 O O . LEU B 1 238 ? -10.828 -32.312 1.421 1 91.25 238 LEU B O 1
ATOM 6973 N N . PRO B 1 239 ? -11.156 -32.938 3.514 1 90.75 239 PRO B N 1
ATOM 6974 C CA . PRO B 1 239 ? -12.258 -33.812 3.111 1 90.75 239 PRO B CA 1
ATOM 6975 C C . PRO B 1 239 ? -13.445 -33.062 2.537 1 90.75 239 PRO B C 1
ATOM 6977 O O . PRO B 1 239 ? -13.648 -31.891 2.863 1 90.75 239 PRO B O 1
ATOM 6980 N N . GLY B 1 240 ? -14.266 -33.75 1.735 1 88.94 240 GLY B N 1
ATOM 6981 C CA . GLY B 1 240 ? -15.422 -33.156 1.074 1 88.94 240 GLY B CA 1
ATOM 6982 C C . GLY B 1 240 ? -16.453 -32.625 2.045 1 88.94 240 GLY B C 1
ATOM 6983 O O . GLY B 1 240 ? -17.062 -31.578 1.776 1 88.94 240 GLY B O 1
ATOM 6984 N N . PHE B 1 241 ? -16.531 -33.219 3.15 1 88.12 241 PHE B N 1
ATOM 6985 C CA . PHE B 1 241 ? -17.469 -32.781 4.172 1 88.12 241 PHE B CA 1
ATOM 6986 C C . PHE B 1 241 ? -17.188 -31.328 4.566 1 88.12 241 PHE B C 1
ATOM 6988 O O . PHE B 1 241 ? -18.109 -30.5 4.648 1 88.12 241 PHE B O 1
ATOM 6995 N N . TRP B 1 242 ? -15.992 -30.984 4.777 1 90.75 242 TRP B N 1
ATOM 6996 C CA . TRP B 1 242 ? -15.602 -29.656 5.223 1 90.75 242 TRP B CA 1
ATOM 6997 C C . TRP B 1 242 ? -15.516 -28.688 4.047 1 90.75 242 TRP B C 1
ATOM 6999 O O . TRP B 1 242 ? -15.953 -27.547 4.148 1 90.75 242 TRP B O 1
ATOM 7009 N N . SER B 1 243 ? -14.969 -29.141 2.971 1 92.69 243 SER B N 1
ATOM 7010 C CA . SER B 1 243 ? -14.773 -28.266 1.827 1 92.69 243 SER B CA 1
ATOM 7011 C C . SER B 1 243 ? -16.109 -27.781 1.27 1 92.69 243 SER B C 1
ATOM 7013 O O . SER B 1 243 ? -16.266 -26.609 0.928 1 92.69 243 SER B O 1
ATOM 7015 N N . ASP B 1 244 ? -17.094 -28.656 1.187 1 93.25 244 ASP B N 1
ATOM 7016 C CA . ASP B 1 244 ? -18.406 -28.281 0.663 1 93.25 244 ASP B CA 1
ATOM 7017 C C . ASP B 1 244 ? -19.109 -27.281 1.583 1 93.25 244 ASP B C 1
ATOM 7019 O O . ASP B 1 244 ? -19.688 -26.297 1.114 1 93.25 244 ASP B O 1
ATOM 7023 N N . ARG B 1 245 ? -19.016 -27.547 2.836 1 94.31 245 ARG B N 1
ATOM 7024 C CA . ARG B 1 245 ? -19.641 -26.641 3.797 1 94.31 245 ARG B CA 1
ATOM 7025 C C . ARG B 1 245 ? -18.953 -25.281 3.799 1 94.31 245 ARG B C 1
ATOM 7027 O O . ARG B 1 245 ? -19.609 -24.234 3.891 1 94.31 245 ARG B O 1
ATOM 7034 N N . LEU B 1 246 ? -17.672 -25.344 3.727 1 94.5 246 LEU B N 1
ATOM 7035 C CA . LEU B 1 246 ? -16.922 -24.094 3.648 1 94.5 246 LEU B CA 1
ATOM 7036 C C . LEU B 1 246 ? -17.297 -23.312 2.4 1 94.5 246 LEU B C 1
ATOM 7038 O O . LEU B 1 246 ? -17.484 -22.094 2.463 1 94.5 246 LEU B O 1
ATOM 7042 N N . LEU B 1 247 ? -17.391 -24 1.306 1 94.75 247 LEU B N 1
ATOM 7043 C CA . LEU B 1 247 ? -17.75 -23.359 0.044 1 94.75 247 LEU B CA 1
ATOM 7044 C C . LEU B 1 247 ? -19.172 -22.828 0.1 1 94.75 247 LEU B C 1
ATOM 7046 O O . LEU B 1 247 ? -19.422 -21.672 -0.263 1 94.75 247 LEU B O 1
ATOM 7050 N N . GLY B 1 248 ? -20.109 -23.641 0.543 1 95.12 248 GLY B N 1
ATOM 7051 C CA . GLY B 1 248 ? -21.5 -23.203 0.652 1 95.12 248 GLY B CA 1
ATOM 7052 C C . GLY B 1 248 ? -21.672 -21.984 1.547 1 95.12 248 GLY B C 1
ATOM 7053 O O . GLY B 1 248 ? -22.328 -21.016 1.168 1 95.12 248 GLY B O 1
ATOM 7054 N N . CYS B 1 249 ? -21.031 -22.031 2.709 1 96.19 249 CYS B N 1
ATOM 7055 C CA . CYS B 1 249 ? -21.094 -20.891 3.631 1 96.19 249 CYS B CA 1
ATOM 7056 C C . CYS B 1 249 ? -20.406 -19.672 3.039 1 96.19 249 CYS B C 1
ATOM 7058 O O . CYS B 1 249 ? -20.875 -18.547 3.221 1 96.19 249 CYS B O 1
ATOM 7060 N N . GLY B 1 250 ? -19.312 -19.953 2.352 1 96.12 250 GLY B N 1
ATOM 7061 C CA . GLY B 1 250 ? -18.609 -18.844 1.714 1 96.12 250 GLY B CA 1
ATOM 7062 C C . GLY B 1 250 ? -19.422 -18.141 0.653 1 96.12 250 GLY B C 1
ATOM 7063 O O . GLY B 1 250 ? -19.438 -16.906 0.59 1 96.12 250 GLY B O 1
ATOM 7064 N N . ILE B 1 251 ? -20.094 -18.906 -0.121 1 94.81 251 ILE B N 1
ATOM 7065 C CA . ILE B 1 251 ? -20.906 -18.344 -1.194 1 94.81 251 ILE B CA 1
ATOM 7066 C C . ILE B 1 251 ? -22.078 -17.578 -0.603 1 94.81 251 ILE B C 1
ATOM 7068 O O . ILE B 1 251 ? -22.391 -16.469 -1.054 1 94.81 251 ILE B O 1
ATOM 7072 N N . ALA B 1 252 ? -22.688 -18.125 0.387 1 96.69 252 ALA B N 1
ATOM 7073 C CA . ALA B 1 252 ? -23.781 -17.438 1.06 1 96.69 252 ALA B CA 1
ATOM 7074 C C . ALA B 1 252 ? -23.312 -16.141 1.69 1 96.69 252 ALA B C 1
ATOM 7076 O O . ALA B 1 252 ? -23.953 -15.094 1.533 1 96.69 252 ALA B O 1
ATOM 7077 N N . ALA B 1 253 ? -22.203 -16.172 2.383 1 96.25 253 ALA B N 1
ATOM 7078 C CA . ALA B 1 253 ? -21.656 -14.977 3.018 1 96.25 253 ALA B CA 1
ATOM 7079 C C . ALA B 1 253 ? -21.281 -13.93 1.978 1 96.25 253 ALA B C 1
ATOM 7081 O O . ALA B 1 253 ? -21.438 -12.734 2.207 1 96.25 253 ALA B O 1
ATOM 7082 N N . ALA B 1 254 ? -20.75 -14.414 0.889 1 95 254 ALA B N 1
ATOM 7083 C CA . ALA B 1 254 ? -20.328 -13.508 -0.173 1 95 254 ALA B CA 1
ATOM 7084 C C . ALA B 1 254 ? -21.5 -12.688 -0.702 1 95 254 ALA B C 1
ATOM 7086 O O . ALA B 1 254 ? -21.344 -11.523 -1.077 1 95 254 ALA B O 1
ATOM 7087 N N . LEU B 1 255 ? -22.656 -13.297 -0.765 1 94.94 255 LEU B N 1
ATOM 7088 C CA . LEU B 1 255 ? -23.828 -12.578 -1.233 1 94.94 255 LEU B CA 1
ATOM 7089 C C . LEU B 1 255 ? -24.109 -11.359 -0.353 1 94.94 255 LEU B C 1
ATOM 7091 O O . LEU B 1 255 ? -24.219 -10.242 -0.853 1 94.94 255 LEU B O 1
ATOM 7095 N N . ALA B 1 256 ? -24.156 -11.555 0.968 1 95.88 256 ALA B N 1
ATOM 7096 C CA . ALA B 1 256 ? -24.453 -10.469 1.897 1 95.88 256 ALA B CA 1
ATOM 7097 C C . ALA B 1 256 ? -23.344 -9.422 1.895 1 95.88 256 ALA B C 1
ATOM 7099 O O . ALA B 1 256 ? -23.625 -8.219 1.83 1 95.88 256 ALA B O 1
ATOM 7100 N N . ILE B 1 257 ? -22.125 -9.852 1.904 1 95.88 257 ILE B N 1
ATOM 7101 C CA . ILE B 1 257 ? -20.984 -8.938 1.986 1 95.88 257 ILE B CA 1
ATOM 7102 C C . ILE B 1 257 ? -20.891 -8.125 0.698 1 95.88 257 ILE B C 1
ATOM 7104 O O . ILE B 1 257 ? -20.641 -6.918 0.735 1 95.88 257 ILE B O 1
ATOM 7108 N N . SER B 1 258 ? -21.078 -8.82 -0.393 1 93.12 258 SER B N 1
ATOM 7109 C CA . SER B 1 258 ? -20.969 -8.148 -1.684 1 93.12 258 SER B CA 1
ATOM 7110 C C . SER B 1 258 ? -22.047 -7.074 -1.838 1 93.12 258 SER B C 1
ATOM 7112 O O . SER B 1 258 ? -21.766 -5.992 -2.355 1 93.12 258 SER B O 1
ATOM 7114 N N . MET B 1 259 ? -23.188 -7.332 -1.452 1 92.56 259 MET B N 1
ATOM 7115 C CA . MET B 1 259 ? -24.281 -6.367 -1.572 1 92.56 259 MET B CA 1
ATOM 7116 C C . MET B 1 259 ? -24.062 -5.184 -0.634 1 92.56 259 MET B C 1
ATOM 7118 O O . MET B 1 259 ? -24.359 -4.043 -0.99 1 92.56 259 MET B O 1
ATOM 7122 N N . GLN B 1 260 ? -23.609 -5.52 0.526 1 95.06 260 GLN B N 1
ATOM 7123 C CA . GLN B 1 260 ? -23.281 -4.438 1.446 1 95.06 260 GLN B CA 1
ATOM 7124 C C . GLN B 1 260 ? -22.188 -3.539 0.872 1 95.06 260 GLN B C 1
ATOM 7126 O O . GLN B 1 260 ? -22.25 -2.314 0.985 1 95.06 260 GLN B O 1
ATOM 7131 N N . LEU B 1 261 ? -21.234 -4.148 0.306 1 94.25 261 LEU B N 1
ATOM 7132 C CA . LEU B 1 261 ? -20.141 -3.393 -0.301 1 94.25 261 LEU B CA 1
ATOM 7133 C C . LEU B 1 261 ? -20.641 -2.562 -1.478 1 94.25 261 LEU B C 1
ATOM 7135 O O . LEU B 1 261 ? -20.234 -1.411 -1.649 1 94.25 261 LEU B O 1
ATOM 7139 N N . ALA B 1 262 ? -21.484 -3.135 -2.24 1 93.38 262 ALA B N 1
ATOM 7140 C CA . ALA B 1 262 ? -22.062 -2.418 -3.371 1 93.38 262 ALA B CA 1
ATOM 7141 C C . ALA B 1 262 ? -22.828 -1.186 -2.904 1 93.38 262 ALA B C 1
ATOM 7143 O O . ALA B 1 262 ? -22.703 -0.107 -3.488 1 93.38 262 ALA B O 1
ATOM 7144 N N . CYS B 1 263 ? -23.594 -1.299 -1.854 1 94.12 263 CYS B N 1
ATOM 7145 C CA . CYS B 1 263 ? -24.344 -0.177 -1.298 1 94.12 263 CYS B CA 1
ATOM 7146 C C . CYS B 1 263 ? -23.406 0.921 -0.814 1 94.12 263 CYS B C 1
ATOM 7148 O O . CYS B 1 263 ? -23.672 2.105 -1.022 1 94.12 263 CYS B O 1
ATOM 7150 N N . ARG B 1 264 ? -22.312 0.438 -0.243 1 92.88 264 ARG B N 1
ATOM 7151 C CA . ARG B 1 264 ? -21.359 1.405 0.285 1 92.88 264 ARG B CA 1
ATOM 7152 C C . ARG B 1 264 ? -20.609 2.107 -0.843 1 92.88 264 ARG B C 1
ATOM 7154 O O . ARG B 1 264 ? -20.375 3.316 -0.784 1 92.88 264 ARG B O 1
ATOM 7161 N N . GLN B 1 265 ? -20.219 1.364 -1.842 1 91.94 265 GLN B N 1
ATOM 7162 C CA . GLN B 1 265 ? -19.469 1.938 -2.957 1 91.94 265 GLN B CA 1
ATOM 7163 C C . GLN B 1 265 ? -20.328 2.924 -3.744 1 91.94 265 GLN B C 1
ATOM 7165 O O . GLN B 1 265 ? -19.844 3.941 -4.23 1 91.94 265 GLN B O 1
ATOM 7170 N N . LEU B 1 266 ? -21.609 2.676 -3.852 1 92.94 266 LEU B N 1
ATOM 7171 C CA . LEU B 1 266 ? -22.547 3.551 -4.559 1 92.94 266 LEU B CA 1
ATOM 7172 C C . LEU B 1 266 ? -23.047 4.664 -3.645 1 92.94 266 LEU B C 1
ATOM 7174 O O . LEU B 1 266 ? -23.781 5.547 -4.082 1 92.94 266 LEU B O 1
ATOM 7178 N N . ASP B 1 267 ? -22.656 4.598 -2.438 1 92.06 267 ASP B N 1
ATOM 7179 C CA . ASP B 1 267 ? -23.094 5.562 -1.436 1 92.06 267 ASP B CA 1
ATOM 7180 C C . ASP B 1 267 ? -24.609 5.656 -1.392 1 92.06 267 ASP B C 1
ATOM 7182 O O . ASP B 1 267 ? -25.172 6.75 -1.422 1 92.06 267 ASP B O 1
ATOM 7186 N N . LEU B 1 268 ? -25.234 4.562 -1.315 1 92.12 268 LEU B N 1
ATOM 7187 C CA . LEU B 1 268 ? -26.703 4.512 -1.368 1 92.12 268 LEU B CA 1
ATOM 7188 C C . LEU B 1 268 ? -27.297 4.949 -0.039 1 92.12 268 LEU B C 1
ATOM 7190 O O . LEU B 1 268 ? -28.484 5.32 0.019 1 92.12 268 LEU B O 1
ATOM 7194 N N . ALA B 1 269 ? -26.547 4.844 1.041 1 90.62 269 ALA B N 1
ATOM 7195 C CA . ALA B 1 269 ? -27.047 5.266 2.35 1 90.62 269 ALA B CA 1
ATOM 7196 C C . ALA B 1 269 ? -27.391 6.75 2.354 1 90.62 269 ALA B C 1
ATOM 7198 O O . ALA B 1 269 ? -28.297 7.184 3.08 1 90.62 269 ALA B O 1
ATOM 7199 N N . SER B 1 270 ? -26.656 7.48 1.542 1 89.69 270 SER B N 1
ATOM 7200 C CA . SER B 1 270 ? -26.922 8.914 1.437 1 89.69 270 SER B CA 1
ATOM 7201 C C . SER B 1 270 ? -28.109 9.203 0.54 1 89.69 270 SER B C 1
ATOM 7203 O O . SER B 1 270 ? -28.859 10.148 0.779 1 89.69 270 SER B O 1
ATOM 7205 N N . LEU B 1 271 ? -28.406 8.438 -0.462 1 89.75 271 LEU B N 1
ATOM 7206 C CA . LEU B 1 271 ? -29.469 8.648 -1.429 1 89.75 271 LEU B CA 1
ATOM 7207 C C . LEU B 1 271 ? -30.766 7.996 -0.958 1 89.75 271 LEU B C 1
ATOM 7209 O O . LEU B 1 271 ? -31.844 8.609 -1.019 1 89.75 271 LEU B O 1
ATOM 7213 N N . TYR B 1 272 ? -30.578 6.766 -0.499 1 92 272 TYR B N 1
ATOM 7214 C CA . TYR B 1 272 ? -31.734 5.996 -0.065 1 92 272 TYR B CA 1
ATOM 7215 C C . TYR B 1 272 ? -31.469 5.312 1.27 1 92 272 TYR B C 1
ATOM 7217 O O . TYR B 1 272 ? -31.359 4.086 1.333 1 92 272 TYR B O 1
ATOM 7225 N N . PRO B 1 273 ? -31.484 5.941 2.348 1 91.75 273 PRO B N 1
ATOM 7226 C CA . PRO B 1 273 ? -31.094 5.391 3.648 1 91.75 273 PRO B CA 1
ATOM 7227 C C . PRO B 1 273 ? -32.062 4.316 4.148 1 91.75 273 PRO B C 1
ATOM 7229 O O . PRO B 1 273 ? -31.625 3.312 4.723 1 91.75 273 PRO B O 1
ATOM 7232 N N . ARG B 1 274 ? -33.406 4.516 3.943 1 92.56 274 ARG B N 1
ATOM 7233 C CA . ARG B 1 274 ? -34.375 3.543 4.418 1 92.56 274 ARG B CA 1
ATOM 7234 C C . ARG B 1 274 ? -34.219 2.211 3.693 1 92.56 274 ARG B C 1
ATOM 7236 O O . ARG B 1 274 ? -34.281 1.148 4.316 1 92.56 274 ARG B O 1
ATOM 7243 N N . LEU B 1 275 ? -33.969 2.309 2.441 1 90 275 LEU B N 1
ATOM 7244 C CA . LEU B 1 275 ? -33.812 1.104 1.636 1 90 275 LEU B CA 1
ATOM 7245 C C . LEU B 1 275 ? -32.594 0.313 2.07 1 90 275 LEU B C 1
ATOM 7247 O O . LEU B 1 275 ? -32.656 -0.906 2.244 1 90 275 LEU B O 1
ATOM 7251 N N . VAL B 1 276 ? -31.516 0.951 2.295 1 91.38 276 VAL B N 1
ATOM 7252 C CA . VAL B 1 276 ? -30.266 0.301 2.676 1 91.38 276 VAL B CA 1
ATOM 7253 C C . VAL B 1 276 ? -30.406 -0.302 4.07 1 91.38 276 VAL B C 1
ATOM 7255 O O . VAL B 1 276 ? -29.922 -1.413 4.32 1 91.38 276 VAL B O 1
ATOM 7258 N N . ARG B 1 277 ? -31.078 0.405 4.949 1 92.56 277 ARG B N 1
ATOM 7259 C CA . ARG B 1 277 ? -31.25 -0.051 6.328 1 92.56 277 ARG B CA 1
ATOM 7260 C C . ARG B 1 277 ? -32.125 -1.304 6.391 1 92.56 277 ARG B C 1
ATOM 7262 O O . ARG B 1 277 ? -31.984 -2.109 7.312 1 92.56 277 ARG B O 1
ATOM 7269 N N . GLN B 1 278 ? -32.906 -1.459 5.41 1 92.94 278 GLN B N 1
ATOM 7270 C CA . GLN B 1 278 ? -33.781 -2.613 5.402 1 92.94 278 GLN B CA 1
ATOM 7271 C C . GLN B 1 278 ? -33.188 -3.768 4.605 1 92.94 278 GLN B C 1
ATOM 7273 O O . GLN B 1 278 ? -33.188 -4.91 5.066 1 92.94 278 GLN B O 1
ATOM 7278 N N . ILE B 1 279 ? -32.625 -3.49 3.502 1 92.12 279 ILE B N 1
ATOM 7279 C CA . ILE B 1 279 ? -32.219 -4.52 2.557 1 92.12 279 ILE B CA 1
ATOM 7280 C C . ILE B 1 279 ? -30.969 -5.223 3.078 1 92.12 279 ILE B C 1
ATOM 7282 O O . ILE B 1 279 ? -30.828 -6.441 2.961 1 92.12 279 ILE B O 1
ATOM 7286 N N . VAL B 1 280 ? -30.047 -4.523 3.691 1 93.44 280 VAL B N 1
ATOM 7287 C CA . VAL B 1 280 ? -28.766 -5.09 4.086 1 93.44 280 VAL B CA 1
ATOM 7288 C C . VAL B 1 280 ? -28.969 -6.121 5.195 1 93.44 280 VAL B C 1
ATOM 7290 O O . VAL B 1 280 ? -28.547 -7.273 5.066 1 93.44 280 VAL B O 1
ATOM 7293 N N . PRO B 1 281 ? -29.734 -5.727 6.273 1 94.94 281 PRO B N 1
ATOM 7294 C CA . PRO B 1 281 ? -29.953 -6.746 7.301 1 94.94 281 PRO B CA 1
ATOM 7295 C C . PRO B 1 281 ? -30.781 -7.922 6.793 1 94.94 281 PRO B C 1
ATOM 7297 O O . PRO B 1 281 ? -30.578 -9.062 7.219 1 94.94 281 PRO B O 1
ATOM 7300 N N . LEU B 1 282 ? -31.641 -7.695 5.918 1 95.5 282 LEU B N 1
ATOM 7301 C CA . LEU B 1 282 ? -32.438 -8.766 5.355 1 95.5 282 LEU B CA 1
ATOM 7302 C C . LEU B 1 282 ? -31.594 -9.742 4.555 1 95.5 282 LEU B C 1
ATOM 7304 O O . LEU B 1 282 ? -31.797 -10.953 4.617 1 95.5 282 LEU B O 1
ATOM 7308 N N . LEU B 1 283 ? -30.688 -9.234 3.791 1 95.25 283 LEU B N 1
ATOM 7309 C CA . LEU B 1 283 ? -29.812 -10.086 3 1 95.25 283 LEU B CA 1
ATOM 7310 C C . LEU B 1 283 ? -28.859 -10.867 3.9 1 95.25 283 LEU B C 1
ATOM 7312 O O . LEU B 1 283 ? -28.531 -12.016 3.609 1 95.25 283 LEU B O 1
ATOM 7316 N N . TRP B 1 284 ? -28.438 -10.281 5.027 1 96.69 284 TRP B N 1
ATOM 7317 C CA . TRP B 1 284 ? -27.609 -11 5.992 1 96.69 284 TRP B CA 1
ATOM 7318 C C . TRP B 1 284 ? -28.406 -12.133 6.641 1 96.69 284 TRP B C 1
ATOM 7320 O O . TRP B 1 284 ? -27.875 -13.234 6.824 1 96.69 284 TRP B O 1
ATOM 7330 N N . LEU B 1 285 ? -29.625 -11.789 6.953 1 97.06 285 LEU B N 1
ATOM 7331 C CA . LEU B 1 285 ? -30.484 -12.812 7.527 1 97.06 285 LEU B CA 1
ATOM 7332 C C . LEU B 1 285 ? -30.719 -13.953 6.535 1 97.06 285 LEU B C 1
ATOM 7334 O O . LEU B 1 285 ? -30.672 -15.125 6.906 1 97.06 285 LEU B O 1
ATOM 7338 N N . PHE B 1 286 ? -30.984 -13.602 5.312 1 96.88 286 PHE B N 1
ATOM 7339 C CA . PHE B 1 286 ? -31.172 -14.578 4.246 1 96.88 286 PHE B CA 1
ATOM 7340 C C . PHE B 1 286 ? -29.922 -15.453 4.098 1 96.88 286 PHE B C 1
ATOM 7342 O O . PHE B 1 286 ? -30.031 -16.672 4.031 1 96.88 286 PHE B O 1
ATOM 7349 N N . SER B 1 287 ? -28.797 -14.828 3.994 1 97.19 287 SER B N 1
ATOM 7350 C CA . SER B 1 287 ? -27.531 -15.547 3.857 1 97.19 287 SER B CA 1
ATOM 7351 C C . SER B 1 287 ? -27.281 -16.469 5.047 1 97.19 287 SER B C 1
ATOM 7353 O O . SER B 1 287 ? -26.812 -17.594 4.879 1 97.19 287 SER B O 1
ATOM 7355 N N . LEU B 1 288 ? -27.656 -15.969 6.246 1 97.19 288 LEU B N 1
ATOM 7356 C CA . LEU B 1 288 ? -27.484 -16.781 7.449 1 97.19 288 LEU B CA 1
ATOM 7357 C C . LEU B 1 288 ? -28.375 -18.016 7.414 1 97.19 288 LEU B C 1
ATOM 7359 O O . LEU B 1 288 ? -27.953 -19.094 7.812 1 97.19 288 LEU B O 1
ATOM 7363 N N . CYS B 1 289 ? -29.531 -17.844 6.973 1 97.44 289 CYS B N 1
ATOM 7364 C CA . CYS B 1 289 ? -30.453 -18.953 6.844 1 97.44 289 CYS B CA 1
ATOM 7365 C C . CYS B 1 289 ? -29.922 -20 5.863 1 97.44 289 CYS B C 1
ATOM 7367 O O . CYS B 1 289 ? -29.953 -21.203 6.145 1 97.44 289 CYS B O 1
ATOM 7369 N N . CYS B 1 290 ? -29.453 -19.531 4.75 1 97.12 290 CYS B N 1
ATOM 7370 C CA . CYS B 1 290 ? -28.891 -20.438 3.756 1 97.12 290 CYS B CA 1
ATOM 7371 C C . CYS B 1 290 ? -27.656 -21.141 4.293 1 97.12 290 CYS B C 1
ATOM 7373 O O . CYS B 1 290 ? -27.453 -22.328 4.035 1 97.12 290 CYS B O 1
ATOM 7375 N N . MET B 1 291 ? -26.859 -20.438 5.078 1 96.75 291 MET B N 1
ATOM 7376 C CA . MET B 1 291 ? -25.688 -21.047 5.699 1 96.75 291 MET B CA 1
ATOM 7377 C C . MET B 1 291 ? -26.094 -22.156 6.664 1 96.75 291 MET B C 1
ATOM 7379 O O . MET B 1 291 ? -25.469 -23.219 6.688 1 96.75 291 MET B O 1
ATOM 7383 N N . LEU B 1 292 ? -27.125 -21.891 7.379 1 96.81 292 LEU B N 1
ATOM 7384 C CA . LEU B 1 292 ? -27.609 -22.875 8.344 1 96.81 292 LEU B CA 1
ATOM 7385 C C . LEU B 1 292 ? -28.109 -24.125 7.629 1 96.81 292 LEU B C 1
ATOM 7387 O O . LEU B 1 292 ? -27.891 -25.25 8.109 1 96.81 292 LEU B O 1
ATOM 7391 N N . LEU B 1 293 ? -28.703 -23.953 6.5 1 96.06 293 LEU B N 1
ATOM 7392 C CA . LEU B 1 293 ? -29.172 -25.078 5.711 1 96.06 293 LEU B CA 1
ATOM 7393 C C . LEU B 1 293 ? -27.984 -25.891 5.176 1 96.06 293 LEU B C 1
ATOM 7395 O O . LEU B 1 293 ? -28.016 -27.125 5.207 1 96.06 293 LEU B O 1
ATOM 7399 N N . VAL B 1 294 ? -26.984 -25.203 4.738 1 94.56 294 VAL B N 1
ATOM 7400 C CA . VAL B 1 294 ? -25.797 -25.859 4.203 1 94.56 294 VAL B CA 1
ATOM 7401 C C . VAL B 1 294 ? -25.109 -26.656 5.309 1 94.56 294 VAL B C 1
ATOM 7403 O O . VAL B 1 294 ? -24.766 -27.828 5.117 1 94.56 294 VAL B O 1
ATOM 7406 N N . VAL B 1 295 ? -24.984 -26.062 6.504 1 94.62 295 VAL B N 1
ATOM 7407 C CA . VAL B 1 295 ? -24.266 -26.672 7.605 1 94.62 295 VAL B CA 1
ATOM 7408 C C . VAL B 1 295 ? -25.078 -27.844 8.172 1 94.62 295 VAL B C 1
ATOM 7410 O O . VAL B 1 295 ? -24.516 -28.844 8.625 1 94.62 295 VAL B O 1
ATOM 7413 N N . SER B 1 296 ? -26.422 -27.797 8.086 1 94.19 296 SER B N 1
ATOM 7414 C CA . SER B 1 296 ? -27.312 -28.828 8.633 1 94.19 296 SER B CA 1
ATOM 7415 C C . SER B 1 296 ? -27.422 -30.031 7.691 1 94.19 296 SER B C 1
ATOM 7417 O O . SER B 1 296 ? -28.078 -31.016 8.008 1 94.19 296 SER B O 1
ATOM 7419 N N . GLY B 1 297 ? -26.844 -29.969 6.52 1 88.88 297 GLY B N 1
ATOM 7420 C CA . GLY B 1 297 ? -26.828 -31.125 5.641 1 88.88 297 GLY B CA 1
ATOM 7421 C C . GLY B 1 297 ? -27.75 -30.984 4.445 1 88.88 297 GLY B C 1
ATOM 7422 O O . GLY B 1 297 ? -27.781 -31.859 3.572 1 88.88 297 GLY B O 1
ATOM 7423 N N . HIS B 1 298 ? -28.484 -29.906 4.367 1 91.88 298 HIS B N 1
ATOM 7424 C CA . HIS B 1 298 ? -29.344 -29.625 3.221 1 91.88 298 HIS B CA 1
ATOM 7425 C C . HIS B 1 298 ? -28.641 -28.703 2.223 1 91.88 298 HIS B C 1
ATOM 7427 O O . HIS B 1 298 ? -29.078 -27.562 2.014 1 91.88 298 HIS B O 1
ATOM 7433 N N . TYR B 1 299 ? -27.734 -29.234 1.584 1 91.62 299 TYR B N 1
ATOM 7434 C CA . TYR B 1 299 ? -26.812 -28.453 0.773 1 91.62 299 TYR B CA 1
ATOM 7435 C C . TYR B 1 299 ? -27.547 -27.781 -0.392 1 91.62 299 TYR B C 1
ATOM 7437 O O . TYR B 1 299 ? -27.469 -26.578 -0.578 1 91.62 299 TYR B O 1
ATOM 7445 N N . ALA B 1 300 ? -28.297 -28.562 -1.169 1 90.56 300 ALA B N 1
ATOM 7446 C CA . ALA B 1 300 ? -29 -28.031 -2.332 1 90.56 300 ALA B CA 1
ATOM 7447 C C . ALA B 1 300 ? -30.031 -26.969 -1.917 1 90.56 300 ALA B C 1
ATOM 7449 O O . ALA B 1 300 ? -30.188 -25.953 -2.604 1 90.56 300 ALA B O 1
ATOM 7450 N N . ALA B 1 301 ? -30.641 -27.156 -0.819 1 92.69 301 ALA B N 1
ATOM 7451 C CA . ALA B 1 301 ? -31.656 -26.234 -0.326 1 92.69 301 ALA B CA 1
ATOM 7452 C C . ALA B 1 301 ? -31.047 -24.891 0.066 1 92.69 301 ALA B C 1
ATOM 7454 O O . ALA B 1 301 ? -31.719 -23.859 0.048 1 92.69 301 ALA B O 1
ATOM 7455 N N . GLY B 1 302 ? -29.844 -24.938 0.436 1 92.69 302 GLY B N 1
ATOM 7456 C CA . GLY B 1 302 ? -29.141 -23.703 0.776 1 92.69 302 GLY B CA 1
ATOM 7457 C C . GLY B 1 302 ? -28.516 -23.016 -0.427 1 92.69 302 GLY B C 1
ATOM 7458 O O . GLY B 1 302 ? -28.578 -21.797 -0.544 1 92.69 302 GLY B O 1
ATOM 7459 N N . MET B 1 303 ? -28.031 -23.812 -1.329 1 92.38 303 MET B N 1
ATOM 7460 C CA . MET B 1 303 ? -27.234 -23.266 -2.432 1 92.38 303 MET B CA 1
ATOM 7461 C C . MET B 1 303 ? -28.141 -22.766 -3.551 1 92.38 303 MET B C 1
ATOM 7463 O O . MET B 1 303 ? -27.859 -21.734 -4.16 1 92.38 303 MET B O 1
ATOM 7467 N N . ILE B 1 304 ? -29.203 -23.438 -3.838 1 93.12 304 ILE B N 1
ATOM 7468 C CA . ILE B 1 304 ? -30.078 -23.078 -4.953 1 93.12 304 ILE B CA 1
ATOM 7469 C C . ILE B 1 304 ? -30.688 -21.688 -4.703 1 93.12 304 ILE B C 1
ATOM 7471 O O . ILE B 1 304 ? -30.578 -20.797 -5.547 1 93.12 304 ILE B O 1
ATOM 7475 N N . PRO B 1 305 ? -31.203 -21.406 -3.488 1 94.56 305 PRO B N 1
ATOM 7476 C CA . PRO B 1 305 ? -31.766 -20.078 -3.262 1 94.56 305 PRO B CA 1
ATOM 7477 C C . PRO B 1 305 ? -30.719 -18.984 -3.312 1 94.56 305 PRO B C 1
ATOM 7479 O O . PRO B 1 305 ? -30.984 -17.875 -3.812 1 94.56 305 PRO B O 1
ATOM 7482 N N . VAL B 1 306 ? -29.594 -19.234 -2.762 1 93.69 306 VAL B N 1
ATOM 7483 C CA . VAL B 1 306 ? -28.547 -18.219 -2.756 1 93.69 306 VAL B CA 1
ATOM 7484 C C . VAL B 1 306 ? -28.172 -17.859 -4.191 1 93.69 306 VAL B C 1
ATOM 7486 O O . VAL B 1 306 ? -28.047 -16.672 -4.523 1 93.69 306 VAL B O 1
ATOM 7489 N N . GLN B 1 307 ? -27.938 -18.828 -5.02 1 92.06 307 GLN B N 1
ATOM 7490 C CA . GLN B 1 307 ? -27.578 -18.594 -6.41 1 92.06 307 GLN B CA 1
ATOM 7491 C C . GLN B 1 307 ? -28.734 -17.969 -7.184 1 92.06 307 GLN B C 1
ATOM 7493 O O . GLN B 1 307 ? -28.531 -17.062 -7.992 1 92.06 307 GLN B O 1
ATOM 7498 N N . ALA B 1 308 ? -29.938 -18.406 -6.891 1 93.44 308 ALA B N 1
ATOM 7499 C CA . ALA B 1 308 ? -31.125 -17.859 -7.547 1 93.44 308 ALA B CA 1
ATOM 7500 C C . ALA B 1 308 ? -31.344 -16.406 -7.164 1 93.44 308 ALA B C 1
ATOM 7502 O O . ALA B 1 308 ? -31.75 -15.586 -7.996 1 93.44 308 ALA B O 1
ATOM 7503 N N . MET B 1 309 ? -31.047 -16.109 -5.914 1 93.88 309 MET B N 1
ATOM 7504 C CA . MET B 1 309 ? -31.234 -14.742 -5.426 1 93.88 309 MET B CA 1
ATOM 7505 C C . MET B 1 309 ? -30.141 -13.82 -5.965 1 93.88 309 MET B C 1
ATOM 7507 O O . MET B 1 309 ? -30.375 -12.633 -6.188 1 93.88 309 MET B O 1
ATOM 7511 N N . THR B 1 310 ? -29 -14.336 -6.184 1 92.19 310 THR B N 1
ATOM 7512 C CA . THR B 1 310 ? -27.875 -13.547 -6.668 1 92.19 310 THR B CA 1
ATOM 7513 C C . THR B 1 310 ? -28.156 -13.023 -8.078 1 92.19 310 THR B C 1
ATOM 7515 O O . THR B 1 310 ? -27.75 -11.914 -8.422 1 92.19 310 THR B O 1
ATOM 7518 N N . LEU B 1 311 ? -28.922 -13.758 -8.844 1 92.88 311 LEU B N 1
ATOM 7519 C CA . LEU B 1 311 ? -29.156 -13.406 -10.242 1 92.88 311 LEU B CA 1
ATOM 7520 C C . LEU B 1 311 ? -29.969 -12.109 -10.352 1 92.88 311 LEU B C 1
ATOM 7522 O O . LEU B 1 311 ? -29.469 -11.117 -10.891 1 92.88 311 LEU B O 1
ATOM 7526 N N . PRO B 1 312 ? -31.125 -12.031 -9.75 1 92.62 312 PRO B N 1
ATOM 7527 C CA . PRO B 1 312 ? -31.875 -10.781 -9.859 1 92.62 312 PRO B CA 1
ATOM 7528 C C . PRO B 1 312 ? -31.203 -9.625 -9.117 1 92.62 312 PRO B C 1
ATOM 7530 O O . PRO B 1 312 ? -31.312 -8.469 -9.539 1 92.62 312 PRO B O 1
ATOM 7533 N N . LEU B 1 313 ? -30.531 -9.891 -8.062 1 92.62 313 LEU B N 1
ATOM 7534 C CA . LEU B 1 313 ? -29.859 -8.836 -7.309 1 92.62 313 LEU B CA 1
ATOM 7535 C C . LEU B 1 313 ? -28.719 -8.227 -8.125 1 92.62 313 LEU B C 1
ATOM 7537 O O . LEU B 1 313 ? -28.562 -7.004 -8.156 1 92.62 313 LEU B O 1
ATOM 7541 N N . THR B 1 314 ? -27.922 -9.07 -8.758 1 91.56 314 THR B N 1
ATOM 7542 C CA . THR B 1 314 ? -26.828 -8.586 -9.586 1 91.56 314 THR B CA 1
ATOM 7543 C C . THR B 1 314 ? -27.344 -7.777 -10.766 1 91.56 314 THR B C 1
ATOM 7545 O O . THR B 1 314 ? -26.859 -6.68 -11.039 1 91.56 314 THR B O 1
ATOM 7548 N N . LEU B 1 315 ? -28.375 -8.258 -11.352 1 92.75 315 LEU B N 1
ATOM 7549 C CA . LEU B 1 315 ? -28.969 -7.539 -12.477 1 92.75 315 LEU B CA 1
ATOM 7550 C C . LEU B 1 315 ? -29.625 -6.246 -12 1 92.75 315 LEU B C 1
ATOM 7552 O O . LEU B 1 315 ? -29.531 -5.215 -12.68 1 92.75 315 LEU B O 1
ATOM 7556 N N . GLY B 1 316 ? -30.219 -6.32 -10.906 1 92.44 316 GLY B N 1
ATOM 7557 C CA . GLY B 1 316 ? -30.844 -5.145 -10.328 1 92.44 316 GLY B CA 1
ATOM 7558 C C . GLY B 1 316 ? -29.859 -4.051 -9.977 1 92.44 316 GLY B C 1
ATOM 7559 O O . GLY B 1 316 ? -30.078 -2.879 -10.289 1 92.44 316 GLY B O 1
ATOM 7560 N N . PHE B 1 317 ? -28.766 -4.422 -9.398 1 91.69 317 PHE B N 1
ATOM 7561 C CA . PHE B 1 317 ? -27.75 -3.447 -9.023 1 91.69 317 PHE B CA 1
ATOM 7562 C C . PHE B 1 317 ? -27.109 -2.842 -10.258 1 91.69 317 PHE B C 1
ATOM 7564 O O . PHE B 1 317 ? -26.797 -1.649 -10.289 1 91.69 317 PHE B O 1
ATOM 7571 N N . LEU B 1 318 ? -26.922 -3.672 -11.273 1 92.12 318 LEU B N 1
ATOM 7572 C CA . LEU B 1 318 ? -26.359 -3.156 -12.516 1 92.12 318 LEU B CA 1
ATOM 7573 C C . LEU B 1 318 ? -27.297 -2.162 -13.18 1 92.12 318 LEU B C 1
ATOM 7575 O O . LEU B 1 318 ? -26.875 -1.088 -13.609 1 92.12 318 LEU B O 1
ATOM 7579 N N . ALA B 1 319 ? -28.516 -2.512 -13.156 1 93.38 319 ALA B N 1
ATOM 7580 C CA . ALA B 1 319 ? -29.516 -1.621 -13.727 1 93.38 319 ALA B CA 1
ATOM 7581 C C . ALA B 1 319 ? -29.641 -0.334 -12.914 1 93.38 319 ALA B C 1
ATOM 7583 O O . ALA B 1 319 ? -29.734 0.758 -13.484 1 93.38 319 ALA B O 1
ATOM 7584 N N . PHE B 1 320 ? -29.641 -0.526 -11.688 1 92.31 320 PHE B N 1
ATOM 7585 C CA . PHE B 1 320 ? -29.734 0.62 -10.789 1 92.31 320 PHE B CA 1
ATOM 7586 C C . PHE B 1 320 ? -28.531 1.526 -10.938 1 92.31 320 PHE B C 1
ATOM 7588 O O . PHE B 1 320 ? -28.656 2.752 -10.953 1 92.31 320 PHE B O 1
ATOM 7595 N N . ALA B 1 321 ? -27.406 0.953 -11.039 1 92.56 321 ALA B N 1
ATOM 7596 C CA . ALA B 1 321 ? -26.172 1.724 -11.219 1 92.56 321 ALA B CA 1
ATOM 7597 C C . ALA B 1 321 ? -26.188 2.469 -12.555 1 92.56 321 ALA B C 1
ATOM 7599 O O . ALA B 1 321 ? -25.734 3.613 -12.641 1 92.56 321 ALA B O 1
ATOM 7600 N N . LEU B 1 322 ? -26.719 1.832 -13.523 1 93 322 LEU B N 1
ATOM 7601 C CA . LEU B 1 322 ? -26.844 2.48 -14.828 1 93 322 LEU B CA 1
ATOM 7602 C C . LEU B 1 322 ? -27.797 3.664 -14.758 1 93 322 LEU B C 1
ATOM 7604 O O . LEU B 1 322 ? -27.547 4.711 -15.352 1 93 322 LEU B O 1
ATOM 7608 N N . TRP B 1 323 ? -28.828 3.436 -14.055 1 94.31 323 TRP B N 1
ATOM 7609 C CA . TRP B 1 323 ? -29.797 4.5 -13.836 1 94.31 323 TRP B CA 1
ATOM 7610 C C . TRP B 1 323 ? -29.172 5.668 -13.086 1 94.31 323 TRP B C 1
ATOM 7612 O O . TRP B 1 323 ? -29.375 6.828 -13.453 1 94.31 323 TRP B O 1
ATOM 7622 N N . LEU B 1 324 ? -28.453 5.406 -12.102 1 93.62 324 LEU B N 1
ATOM 7623 C CA . LEU B 1 324 ? -27.781 6.434 -11.32 1 93.62 324 LEU B CA 1
ATOM 7624 C C . LEU B 1 324 ? -26.719 7.145 -12.148 1 93.62 324 LEU B C 1
ATOM 7626 O O . LEU B 1 324 ? -26.5 8.352 -11.984 1 93.62 324 LEU B O 1
ATOM 7630 N N . TRP B 1 325 ? -26.078 6.43 -12.992 1 92.88 325 TRP B N 1
ATOM 7631 C CA . TRP B 1 325 ? -25.062 6.996 -13.883 1 92.88 325 TRP B CA 1
ATOM 7632 C C . TRP B 1 325 ? -25.688 8.008 -14.844 1 92.88 325 TRP B C 1
ATOM 7634 O O . TRP B 1 325 ? -25.125 9.078 -15.07 1 92.88 325 TRP B O 1
ATOM 7644 N N . ARG B 1 326 ? -26.812 7.727 -15.305 1 93.44 326 ARG B N 1
ATOM 7645 C CA . ARG B 1 326 ? -27.516 8.625 -16.219 1 93.44 326 ARG B CA 1
ATOM 7646 C C . ARG B 1 326 ? -27.984 9.875 -15.5 1 93.44 326 ARG B C 1
ATOM 7648 O O . ARG B 1 326 ? -28.125 10.938 -16.109 1 93.44 326 ARG B O 1
ATOM 7655 N N . ARG B 1 327 ? -28.188 9.805 -14.289 1 93.5 327 ARG B N 1
ATOM 7656 C CA . ARG B 1 327 ? -28.641 10.938 -13.492 1 93.5 327 ARG B CA 1
ATOM 7657 C C . ARG B 1 327 ? -27.453 11.758 -12.984 1 93.5 327 ARG B C 1
ATOM 7659 O O . ARG B 1 327 ? -27.625 12.719 -12.234 1 93.5 327 ARG B O 1
ATOM 7666 N N . GLY B 1 328 ? -26.219 11.258 -13.211 1 90.94 328 GLY B N 1
ATOM 7667 C CA . GLY B 1 328 ? -25.031 12.047 -12.922 1 90.94 328 GLY B CA 1
ATOM 7668 C C . GLY B 1 328 ? -24.359 11.664 -11.609 1 90.94 328 GLY B C 1
ATOM 7669 O O . GLY B 1 328 ? -23.547 12.422 -11.086 1 90.94 328 GLY B O 1
ATOM 7670 N N . HIS B 1 329 ? -24.734 10.523 -11.078 1 91.25 329 HIS B N 1
ATOM 7671 C CA . HIS B 1 329 ? -24.125 10.078 -9.836 1 91.25 329 HIS B CA 1
ATOM 7672 C C . HIS B 1 329 ? -22.703 9.562 -10.078 1 91.25 329 HIS B C 1
ATOM 7674 O O . HIS B 1 329 ? -22.516 8.516 -10.703 1 91.25 329 HIS B O 1
ATOM 7680 N N . ALA B 1 330 ? -21.672 10.156 -9.555 1 89.12 330 ALA B N 1
ATOM 7681 C CA . ALA B 1 330 ? -20.266 9.977 -9.891 1 89.12 330 ALA B CA 1
ATOM 7682 C C . ALA B 1 330 ? -19.781 8.57 -9.531 1 89.12 330 ALA B C 1
ATOM 7684 O O . ALA B 1 330 ? -19.094 7.918 -10.312 1 89.12 330 ALA B O 1
ATOM 7685 N N . PRO B 1 331 ? -20.219 8.016 -8.43 1 90.38 331 PRO B N 1
ATOM 7686 C CA . PRO B 1 331 ? -19.703 6.695 -8.047 1 90.38 331 PRO B CA 1
ATOM 7687 C C . PRO B 1 331 ? -20.234 5.578 -8.945 1 90.38 331 PRO B C 1
ATOM 7689 O O . PRO B 1 331 ? -19.656 4.484 -8.984 1 90.38 331 PRO B O 1
ATOM 7692 N N . ALA B 1 332 ? -21.219 5.828 -9.711 1 92.75 332 ALA B N 1
ATOM 7693 C CA . ALA B 1 332 ? -21.859 4.809 -10.531 1 92.75 332 ALA B CA 1
ATOM 7694 C C . ALA B 1 332 ? -20.984 4.422 -11.719 1 92.75 332 ALA B C 1
ATOM 7696 O O . ALA B 1 332 ? -21 3.271 -12.164 1 92.75 332 ALA B O 1
ATOM 7697 N N . ARG B 1 333 ? -20.234 5.336 -12.258 1 91.19 333 ARG B N 1
ATOM 7698 C CA . ARG B 1 333 ? -19.328 5.023 -13.359 1 91.19 333 ARG B CA 1
ATOM 7699 C C . ARG B 1 333 ? -18.266 4.008 -12.93 1 91.19 333 ARG B C 1
ATOM 7701 O O . ARG B 1 333 ? -18.016 3.037 -13.648 1 91.19 333 ARG B O 1
ATOM 7708 N N . PHE B 1 334 ? -17.719 4.242 -11.773 1 92.69 334 PHE B N 1
ATOM 7709 C CA . PHE B 1 334 ? -16.719 3.318 -11.258 1 92.69 334 PHE B CA 1
ATOM 7710 C C . PHE B 1 334 ? -17.344 1.958 -10.961 1 92.69 334 PHE B C 1
ATOM 7712 O O . PHE B 1 334 ? -16.719 0.92 -11.188 1 92.69 334 PHE B O 1
ATOM 7719 N N . PHE B 1 335 ? -18.516 2.004 -10.469 1 93.62 335 PHE B N 1
ATOM 7720 C CA . PHE B 1 335 ? -19.203 0.759 -10.156 1 93.62 335 PHE B CA 1
ATOM 7721 C C . PHE B 1 335 ? -19.375 -0.089 -11.414 1 93.62 335 PHE B C 1
ATOM 7723 O O . PHE B 1 335 ? -19.109 -1.294 -11.398 1 93.62 335 PHE B O 1
ATOM 7730 N N . MET B 1 336 ? -19.75 0.496 -12.453 1 91.69 336 MET B N 1
ATOM 7731 C CA . MET B 1 336 ? -19.984 -0.219 -13.703 1 91.69 336 MET B CA 1
ATOM 7732 C C . MET B 1 336 ? -18.672 -0.819 -14.227 1 91.69 336 MET B C 1
ATOM 7734 O O . MET B 1 336 ? -18.672 -1.935 -14.75 1 91.69 336 MET B O 1
ATOM 7738 N N . LEU B 1 337 ? -17.672 -0.195 -14.055 1 89.38 337 LEU B N 1
ATOM 7739 C CA . LEU B 1 337 ? -16.375 -0.674 -14.516 1 89.38 337 LEU B CA 1
ATOM 7740 C C . LEU B 1 337 ? -15.844 -1.787 -13.617 1 89.38 337 LEU B C 1
ATOM 7742 O O . LEU B 1 337 ? -15.391 -2.826 -14.102 1 89.38 337 LEU B O 1
ATOM 7746 N N . ALA B 1 338 ? -15.938 -1.604 -12.328 1 90 338 ALA B N 1
ATOM 7747 C CA . ALA B 1 338 ? -15.336 -2.52 -11.367 1 90 338 ALA B CA 1
ATOM 7748 C C . ALA B 1 338 ? -16.188 -3.77 -11.18 1 90 338 ALA B C 1
ATOM 7750 O O . ALA B 1 338 ? -15.664 -4.875 -11.047 1 90 338 ALA B O 1
ATOM 7751 N N . PHE B 1 339 ? -17.484 -3.572 -11.211 1 89.69 339 PHE B N 1
ATOM 7752 C CA . PHE B 1 339 ? -18.375 -4.688 -10.891 1 89.69 339 PHE B CA 1
ATOM 7753 C C . PHE B 1 339 ? -18.922 -5.32 -12.164 1 89.69 339 PHE B C 1
ATOM 7755 O O . PHE B 1 339 ? -19.359 -6.477 -12.148 1 89.69 339 PHE B O 1
ATOM 7762 N N . GLY B 1 340 ? -18.891 -4.637 -13.242 1 85.19 340 GLY B N 1
ATOM 7763 C CA . GLY B 1 340 ? -19.531 -5.102 -14.453 1 85.19 340 GLY B CA 1
ATOM 7764 C C . GLY B 1 340 ? -19.016 -6.441 -14.938 1 85.19 340 GLY B C 1
ATOM 7765 O O . GLY B 1 340 ? -19.766 -7.402 -15.062 1 85.19 340 GLY B O 1
ATOM 7766 N N . ILE B 1 341 ? -17.766 -6.527 -15.133 1 79.81 341 ILE B N 1
ATOM 7767 C CA . ILE B 1 341 ? -17.172 -7.738 -15.688 1 79.81 341 ILE B CA 1
ATOM 7768 C C . ILE B 1 341 ? -17.234 -8.867 -14.656 1 79.81 341 ILE B C 1
ATOM 7770 O O . ILE B 1 341 ? -17.484 -10.023 -15.008 1 79.81 341 ILE B O 1
ATOM 7774 N N . PHE B 1 342 ? -17.047 -8.555 -13.5 1 86.81 342 PHE B N 1
ATOM 7775 C CA . PHE B 1 342 ? -17.125 -9.539 -12.422 1 86.81 342 PHE B CA 1
ATOM 7776 C C . PHE B 1 342 ? -18.531 -10.133 -12.328 1 86.81 342 PHE B C 1
ATOM 7778 O O . PHE B 1 342 ? -18.688 -11.352 -12.227 1 86.81 342 PHE B O 1
ATOM 7785 N N . TYR B 1 343 ? -19.531 -9.273 -12.367 1 87.31 343 TYR B N 1
ATOM 7786 C CA . TYR B 1 343 ? -20.922 -9.711 -12.266 1 87.31 343 TYR B CA 1
ATOM 7787 C C . TYR B 1 343 ? -21.312 -10.555 -13.477 1 87.31 343 TYR B C 1
ATOM 7789 O O . TYR B 1 343 ? -22.078 -11.508 -13.352 1 87.31 343 TYR B O 1
ATOM 7797 N N . ALA B 1 344 ? -20.734 -10.234 -14.562 1 83.44 344 ALA B N 1
ATOM 7798 C CA . ALA B 1 344 ? -21 -11.031 -15.75 1 83.44 344 ALA B CA 1
ATOM 7799 C C . ALA B 1 344 ? -20.5 -12.461 -15.57 1 83.44 344 ALA B C 1
ATOM 7801 O O . ALA B 1 344 ? -21.203 -13.422 -15.914 1 83.44 344 ALA B O 1
ATOM 7802 N N . GLY B 1 345 ? -19.344 -12.594 -15.062 1 80.69 345 GLY B N 1
ATOM 7803 C CA . GLY B 1 345 ? -18.797 -13.914 -14.789 1 80.69 345 GLY B CA 1
ATOM 7804 C C . GLY B 1 345 ? -19.625 -14.703 -13.781 1 80.69 345 GLY B C 1
ATOM 7805 O O . GLY B 1 345 ? -19.875 -15.891 -13.984 1 80.69 345 GLY B O 1
ATOM 7806 N N . VAL B 1 346 ? -20.047 -14.062 -12.812 1 83.62 346 VAL B N 1
ATOM 7807 C CA . VAL B 1 346 ? -20.844 -14.711 -11.773 1 83.62 346 VAL B CA 1
ATOM 7808 C C . VAL B 1 346 ? -22.188 -15.141 -12.344 1 83.62 346 VAL B C 1
ATOM 7810 O O . VAL B 1 346 ? -22.656 -16.25 -12.094 1 83.62 346 VAL B O 1
ATOM 7813 N N . LEU B 1 347 ? -22.75 -14.273 -13.156 1 86.12 347 LEU B N 1
ATOM 7814 C CA . LEU B 1 347 ? -24.031 -14.57 -13.773 1 86.12 347 LEU B CA 1
ATOM 7815 C C . LEU B 1 347 ? -23.938 -15.812 -14.656 1 86.12 347 LEU B C 1
ATOM 7817 O O . LEU B 1 347 ? -24.766 -16.719 -14.539 1 86.12 347 LEU B O 1
ATOM 7821 N N . ILE B 1 348 ? -22.938 -15.883 -15.391 1 82.94 348 ILE B N 1
ATOM 7822 C CA . ILE B 1 348 ? -22.766 -17 -16.312 1 82.94 348 ILE B CA 1
ATOM 7823 C C . ILE B 1 348 ? -22.531 -18.297 -15.516 1 82.94 348 ILE B C 1
ATOM 7825 O O . ILE B 1 348 ? -23.141 -19.328 -15.812 1 82.94 348 ILE B O 1
ATOM 7829 N N . SER B 1 349 ? -21.734 -18.234 -14.547 1 83.56 349 SER B N 1
ATOM 7830 C CA . SER B 1 349 ? -21.422 -19.406 -13.734 1 83.56 349 SER B CA 1
ATOM 7831 C C . SER B 1 349 ? -22.656 -19.922 -13.008 1 83.56 349 SER B C 1
ATOM 7833 O O . SER B 1 349 ? -22.906 -21.125 -12.984 1 83.56 349 SER B O 1
ATOM 7835 N N . PHE B 1 350 ? -23.453 -19.016 -12.484 1 85.44 350 PHE B N 1
ATOM 7836 C CA . PHE B 1 350 ? -24.609 -19.438 -11.711 1 85.44 350 PHE B CA 1
ATOM 7837 C C . PHE B 1 350 ? -25.734 -19.922 -12.625 1 85.44 350 PHE B C 1
ATOM 7839 O O . PHE B 1 350 ? -26.453 -20.859 -12.289 1 85.44 350 PHE B O 1
ATOM 7846 N N . LEU B 1 351 ? -25.844 -19.312 -13.812 1 84.75 351 LEU B N 1
ATOM 7847 C CA . LEU B 1 351 ? -26.812 -19.797 -14.789 1 84.75 351 LEU B CA 1
ATOM 7848 C C . LEU B 1 351 ? -26.453 -21.203 -15.25 1 84.75 351 LEU B C 1
ATOM 7850 O O . LEU B 1 351 ? -27.344 -22.047 -15.43 1 84.75 351 LEU B O 1
ATOM 7854 N N . ARG B 1 352 ? -25.281 -21.406 -15.398 1 81.19 352 ARG B N 1
ATOM 7855 C CA . ARG B 1 352 ? -24.781 -22.734 -15.773 1 81.19 352 ARG B CA 1
ATOM 7856 C C . ARG B 1 352 ? -25.062 -23.75 -14.672 1 81.19 352 ARG B C 1
ATOM 7858 O O . ARG B 1 352 ? -25.562 -24.859 -14.945 1 81.19 352 ARG B O 1
ATOM 7865 N N . ASN B 1 353 ? -24.812 -23.406 -13.492 1 81.94 353 ASN B N 1
ATOM 7866 C CA . ASN B 1 353 ? -24.984 -24.312 -12.359 1 81.94 353 ASN B CA 1
ATOM 7867 C C . ASN B 1 353 ? -26.453 -24.672 -12.156 1 81.94 353 ASN B C 1
ATOM 7869 O O . ASN B 1 353 ? -26.781 -25.766 -11.703 1 81.94 353 ASN B O 1
ATOM 7873 N N . LEU B 1 354 ? -27.297 -23.719 -12.492 1 84.44 354 LEU B N 1
ATOM 7874 C CA . LEU B 1 354 ? -28.734 -23.922 -12.289 1 84.44 354 LEU B CA 1
ATOM 7875 C C . LEU B 1 354 ? -29.344 -24.641 -13.484 1 84.44 354 LEU B C 1
ATOM 7877 O O . LEU B 1 354 ? -30.531 -25 -13.461 1 84.44 354 LEU B O 1
ATOM 7881 N N . GLY B 1 355 ? -28.562 -24.906 -14.523 1 79.75 355 GLY B N 1
ATOM 7882 C CA . GLY B 1 355 ? -29 -25.719 -15.656 1 79.75 355 GLY B CA 1
ATOM 7883 C C . GLY B 1 355 ? -29.641 -24.891 -16.75 1 79.75 355 GLY B C 1
ATOM 7884 O O . GLY B 1 355 ? -30.203 -25.453 -17.703 1 79.75 355 GLY B O 1
ATOM 7885 N N . TRP B 1 356 ? -29.5 -23.578 -16.641 1 81.56 356 TRP B N 1
ATOM 7886 C CA . TRP B 1 356 ? -30.156 -22.703 -17.625 1 81.56 356 TRP B CA 1
ATOM 7887 C C . TRP B 1 356 ? -29.234 -22.422 -18.797 1 81.56 356 TRP B C 1
ATOM 7889 O O . TRP B 1 356 ? -29.688 -21.984 -19.859 1 81.56 356 TRP B O 1
ATOM 7899 N N . LEU B 1 357 ? -27.969 -22.703 -18.609 1 79.88 357 LEU B N 1
ATOM 7900 C CA . LEU B 1 357 ? -26.984 -22.547 -19.688 1 79.88 357 LEU B CA 1
ATOM 7901 C C . LEU B 1 357 ? -26.219 -23.859 -19.922 1 79.88 357 LEU B C 1
ATOM 7903 O O . LEU B 1 357 ? -25.766 -24.5 -18.969 1 79.88 357 LEU B O 1
ATOM 7907 N N . PRO B 1 358 ? -26.172 -24.219 -21.203 1 76.88 358 PRO B N 1
ATOM 7908 C CA . PRO B 1 358 ? -25.422 -25.453 -21.484 1 76.88 358 PRO B CA 1
ATOM 7909 C C . PRO B 1 358 ? -23.922 -25.266 -21.312 1 76.88 358 PRO B C 1
ATOM 7911 O O . PRO B 1 358 ? -23.406 -24.141 -21.375 1 76.88 358 PRO B O 1
ATOM 7914 N N . MET B 1 359 ? -23.344 -26.375 -20.984 1 71.75 359 MET B N 1
ATOM 7915 C CA . MET B 1 359 ? -21.891 -26.375 -20.875 1 71.75 359 MET B CA 1
ATOM 7916 C C . MET B 1 359 ? -21.234 -26.531 -22.25 1 71.75 359 MET B C 1
ATOM 7918 O O . MET B 1 359 ? -21.344 -27.594 -22.875 1 71.75 359 MET B O 1
ATOM 7922 N N . ASN B 1 360 ? -20.859 -25.344 -22.828 1 67.94 360 ASN B N 1
ATOM 7923 C CA . ASN B 1 360 ? -20.125 -25.359 -24.094 1 67.94 360 ASN B CA 1
ATOM 7924 C C . ASN B 1 360 ? -18.719 -24.75 -23.938 1 67.94 360 ASN B C 1
ATOM 7926 O O . ASN B 1 360 ? -18.344 -24.344 -22.828 1 67.94 360 ASN B O 1
ATOM 7930 N N . ALA B 1 361 ? -17.969 -24.859 -25.047 1 64.19 361 ALA B N 1
ATOM 7931 C CA . ALA B 1 361 ? -16.594 -24.375 -25.016 1 64.19 361 ALA B CA 1
ATOM 7932 C C . ALA B 1 361 ? -16.547 -22.906 -24.609 1 64.19 361 ALA B C 1
ATOM 7934 O O . ALA B 1 361 ? -15.68 -22.5 -23.828 1 64.19 361 ALA B O 1
ATOM 7935 N N . LEU B 1 362 ? -17.469 -22.219 -25.031 1 64.19 362 LEU B N 1
ATOM 7936 C CA . LEU B 1 362 ? -17.484 -20.781 -24.75 1 64.19 362 LEU B CA 1
ATOM 7937 C C . LEU B 1 362 ? -17.828 -20.516 -23.281 1 64.19 362 LEU B C 1
ATOM 7939 O O . LEU B 1 362 ? -17.172 -19.703 -22.625 1 64.19 362 LEU B O 1
ATOM 7943 N N . THR B 1 363 ? -18.859 -21.281 -22.828 1 67.5 363 THR B N 1
ATOM 7944 C CA . THR B 1 363 ? -19.266 -21.062 -21.438 1 67.5 363 THR B CA 1
ATOM 7945 C C . THR B 1 363 ? -18.172 -21.531 -20.484 1 67.5 363 THR B C 1
ATOM 7947 O O . THR B 1 363 ? -17.969 -20.938 -19.422 1 67.5 363 THR B O 1
ATOM 7950 N N . ALA B 1 364 ? -17.484 -22.5 -20.984 1 65.56 364 ALA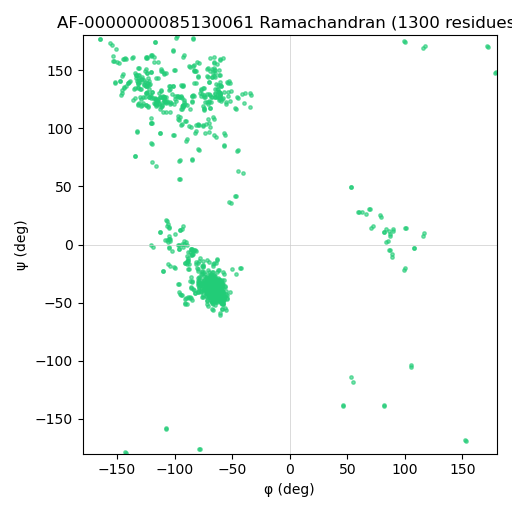 B N 1
ATOM 7951 C CA . ALA B 1 364 ? -16.391 -23 -20.156 1 65.56 364 ALA B CA 1
ATOM 7952 C C . ALA B 1 364 ? -15.25 -21.984 -20.109 1 65.56 364 ALA B C 1
ATOM 7954 O O . ALA B 1 364 ? -14.664 -21.75 -19.047 1 65.56 364 ALA B O 1
ATOM 7955 N N . LEU B 1 365 ? -14.961 -21.375 -21.234 1 63.75 365 LEU B N 1
ATOM 7956 C CA . LEU B 1 365 ? -13.891 -20.375 -21.328 1 63.75 365 LEU B CA 1
ATOM 7957 C C . LEU B 1 365 ? -14.211 -19.172 -20.453 1 63.75 365 LEU B C 1
ATOM 7959 O O . LEU B 1 365 ? -13.336 -18.672 -19.734 1 63.75 365 LEU B O 1
ATOM 7963 N N . VAL B 1 366 ? -15.391 -18.797 -20.562 1 63.09 366 VAL B N 1
ATOM 7964 C CA . VAL B 1 366 ? -15.797 -17.609 -19.828 1 63.09 366 VAL B CA 1
ATOM 7965 C C . VAL B 1 366 ? -15.852 -17.906 -18.344 1 63.09 366 VAL B C 1
ATOM 7967 O O . VAL B 1 366 ? -15.445 -17.078 -17.516 1 63.09 366 VAL B O 1
ATOM 7970 N N . SER B 1 367 ? -16.297 -19.078 -18.109 1 63.19 367 SER B N 1
ATOM 7971 C CA . SER B 1 367 ? -16.484 -19.422 -16.703 1 63.19 367 SER B CA 1
ATOM 7972 C C . SER B 1 367 ? -15.148 -19.609 -16 1 63.19 367 SER B C 1
ATOM 7974 O O . SER B 1 367 ? -14.984 -19.203 -14.844 1 63.19 367 SER B O 1
ATOM 7976 N N . THR B 1 368 ? -14.242 -20.188 -16.672 1 62 368 THR B N 1
ATOM 7977 C CA . THR B 1 368 ? -13.016 -20.5 -15.938 1 62 368 THR B CA 1
ATOM 7978 C C . THR B 1 368 ? -12.016 -19.359 -16.062 1 62 368 THR B C 1
ATOM 7980 O O . THR B 1 368 ? -11.516 -18.844 -15.055 1 62 368 THR B O 1
ATOM 7983 N N . HIS B 1 369 ? -11.727 -18.891 -17.219 1 64.19 369 HIS B N 1
ATOM 7984 C CA . HIS B 1 369 ? -10.609 -17.969 -17.406 1 64.19 369 HIS B CA 1
ATOM 7985 C C . HIS B 1 369 ? -11.07 -16.516 -17.359 1 64.19 369 HIS B C 1
ATOM 7987 O O . HIS B 1 369 ? -10.43 -15.68 -16.734 1 64.19 369 HIS B O 1
ATOM 7993 N N . ALA B 1 370 ? -12.164 -16.312 -18.031 1 64.56 370 ALA B N 1
ATOM 7994 C CA . ALA B 1 370 ? -12.656 -14.938 -18.047 1 64.56 370 ALA B CA 1
ATOM 7995 C C . ALA B 1 370 ? -13.102 -14.508 -16.641 1 64.56 370 ALA B C 1
ATOM 7997 O O . ALA B 1 370 ? -12.867 -13.367 -16.25 1 64.56 370 ALA B O 1
ATOM 7998 N N . SER B 1 371 ? -13.594 -15.484 -15.945 1 70.81 371 SER B N 1
ATOM 7999 C CA . SER B 1 371 ? -14.031 -15.156 -14.594 1 70.81 371 SER B CA 1
ATOM 8000 C C . SER B 1 371 ? -12.844 -14.875 -13.68 1 70.81 371 SER B C 1
ATOM 8002 O O . SER B 1 371 ? -12.898 -13.961 -12.844 1 70.81 371 SER B O 1
ATOM 8004 N N . ALA B 1 372 ? -11.797 -15.602 -13.984 1 75.81 372 ALA B N 1
ATOM 8005 C CA . ALA B 1 372 ? -10.633 -15.391 -13.133 1 75.81 372 ALA B CA 1
ATOM 8006 C C . ALA B 1 372 ? -10.023 -14.008 -13.359 1 75.81 372 ALA B C 1
ATOM 8008 O O . ALA B 1 372 ? -9.711 -13.297 -12.406 1 75.81 372 ALA B O 1
ATOM 8009 N N . LEU B 1 373 ? -9.875 -13.609 -14.594 1 76.19 373 LEU B N 1
ATOM 8010 C CA . LEU B 1 373 ? -9.305 -12.305 -14.93 1 76.19 373 LEU B CA 1
ATOM 8011 C C . LEU B 1 373 ? -10.227 -11.18 -14.484 1 76.19 373 LEU B C 1
ATOM 8013 O O . LEU B 1 373 ? -9.758 -10.148 -14 1 76.19 373 LEU B O 1
ATOM 8017 N N . GLY B 1 374 ? -11.5 -11.477 -14.703 1 77.19 374 GLY B N 1
ATOM 8018 C CA . GLY B 1 374 ? -12.469 -10.477 -14.273 1 77.19 374 GLY B CA 1
ATOM 8019 C C . GLY B 1 374 ? -12.477 -10.258 -12.773 1 77.19 374 GLY B C 1
ATOM 8020 O O . GLY B 1 374 ? -12.547 -9.125 -12.305 1 77.19 374 GLY B O 1
ATOM 8021 N N . THR B 1 375 ? -12.359 -11.289 -12.07 1 85.12 375 THR B N 1
ATOM 8022 C CA . THR B 1 375 ? -12.336 -11.195 -10.617 1 85.12 375 THR B CA 1
ATOM 8023 C C . THR B 1 375 ? -11.07 -10.484 -10.148 1 85.12 375 THR B C 1
ATOM 8025 O O . THR B 1 375 ? -11.109 -9.672 -9.219 1 85.12 375 THR B O 1
ATOM 8028 N N . MET B 1 376 ? -10.016 -10.836 -10.836 1 86.5 376 MET B N 1
ATOM 8029 C CA . MET B 1 376 ? -8.766 -10.188 -10.469 1 86.5 376 MET B CA 1
ATOM 8030 C C . MET B 1 376 ? -8.844 -8.68 -10.695 1 86.5 376 MET B C 1
ATOM 8032 O O . MET B 1 376 ? -8.453 -7.898 -9.82 1 86.5 376 MET B O 1
ATOM 8036 N N . ALA B 1 377 ? -9.32 -8.289 -11.789 1 86.94 377 ALA B N 1
ATOM 8037 C CA . ALA B 1 377 ? -9.461 -6.871 -12.109 1 86.94 377 ALA B CA 1
ATOM 8038 C C . ALA B 1 377 ? -10.398 -6.176 -11.125 1 86.94 377 ALA B C 1
ATOM 8040 O O . ALA B 1 377 ? -10.117 -5.07 -10.664 1 86.94 377 ALA B O 1
ATOM 8041 N N . HIS B 1 378 ? -11.477 -6.836 -10.836 1 92.19 378 HIS B N 1
ATOM 8042 C CA . HIS B 1 378 ? -12.461 -6.316 -9.891 1 92.19 378 HIS B CA 1
ATOM 8043 C C . HIS B 1 378 ? -11.828 -6.047 -8.523 1 92.19 378 HIS B C 1
ATOM 8045 O O . HIS B 1 378 ? -12.008 -4.969 -7.953 1 92.19 378 HIS B O 1
ATOM 8051 N N . MET B 1 379 ? -11.047 -6.969 -8.039 1 93.12 379 MET B N 1
ATOM 8052 C CA . MET B 1 379 ? -10.438 -6.84 -6.715 1 93.12 379 MET B CA 1
ATOM 8053 C C . MET B 1 379 ? -9.367 -5.754 -6.711 1 93.12 379 MET B C 1
ATOM 8055 O O . MET B 1 379 ? -9.258 -4.988 -5.75 1 93.12 379 MET B O 1
ATOM 8059 N N . LEU B 1 380 ? -8.641 -5.66 -7.781 1 90.94 380 LEU B N 1
ATOM 8060 C CA . LEU B 1 380 ? -7.582 -4.656 -7.863 1 90.94 380 LEU B CA 1
ATOM 8061 C C . LEU B 1 380 ? -8.172 -3.254 -7.961 1 90.94 380 LEU B C 1
ATOM 8063 O O . LEU B 1 380 ? -7.684 -2.324 -7.316 1 90.94 380 LEU B O 1
ATOM 8067 N N . LEU B 1 381 ? -9.188 -3.115 -8.734 1 91.31 381 LEU B N 1
ATOM 8068 C CA . LEU B 1 381 ? -9.836 -1.816 -8.898 1 91.31 381 LEU B CA 1
ATOM 8069 C C . LEU B 1 381 ? -10.461 -1.354 -7.586 1 91.31 381 LEU B C 1
ATOM 8071 O O . LEU B 1 381 ? -10.32 -0.19 -7.203 1 91.31 381 LEU B O 1
ATOM 8075 N N . LEU B 1 382 ? -11.102 -2.273 -6.941 1 93.19 382 LEU B N 1
ATOM 8076 C CA . LEU B 1 382 ? -11.719 -1.918 -5.668 1 93.19 382 LEU B CA 1
ATOM 8077 C C . LEU B 1 382 ? -10.656 -1.562 -4.633 1 93.19 382 LEU B C 1
ATOM 8079 O O . LEU B 1 382 ? -10.828 -0.616 -3.861 1 93.19 382 LEU B O 1
ATOM 8083 N N . SER B 1 383 ? -9.594 -2.338 -4.656 1 91.88 383 SER B N 1
ATOM 8084 C CA . SER B 1 383 ? -8.477 -2.021 -3.764 1 91.88 383 SER B CA 1
ATOM 8085 C C . SER B 1 383 ? -7.93 -0.625 -4.039 1 91.88 383 SER B C 1
ATOM 8087 O O . SER B 1 383 ? -7.703 0.154 -3.113 1 91.88 383 SER B O 1
ATOM 8089 N N . GLY B 1 384 ? -7.742 -0.337 -5.312 1 88.75 384 GLY B N 1
ATOM 8090 C CA . GLY B 1 384 ? -7.277 0.982 -5.707 1 88.75 384 GLY B CA 1
ATOM 8091 C C . GLY B 1 384 ? -8.227 2.096 -5.309 1 88.75 384 GLY B C 1
ATOM 8092 O O . GLY B 1 384 ? -7.789 3.174 -4.898 1 88.75 384 GLY B O 1
ATOM 8093 N N . TRP B 1 385 ? -9.445 1.82 -5.418 1 89.94 385 TRP B N 1
ATOM 8094 C CA . TRP B 1 385 ? -10.469 2.793 -5.055 1 89.94 385 TRP B CA 1
ATOM 8095 C C . TRP B 1 385 ? -10.422 3.104 -3.562 1 89.94 385 TRP B C 1
ATOM 8097 O O . TRP B 1 385 ? -10.508 4.266 -3.162 1 89.94 385 TRP B O 1
ATOM 8107 N N . ILE B 1 386 ? -10.25 2.148 -2.75 1 89.75 386 ILE B N 1
ATOM 8108 C CA . ILE B 1 386 ? -10.242 2.318 -1.302 1 89.75 386 ILE B CA 1
ATOM 8109 C C . ILE B 1 386 ? -8.969 3.033 -0.869 1 89.75 386 ILE B C 1
ATOM 8111 O O . ILE B 1 386 ? -9.023 4.043 -0.161 1 89.75 386 ILE B O 1
ATOM 8115 N N . ILE B 1 387 ? -7.867 2.535 -1.373 1 86.12 387 ILE B N 1
ATOM 8116 C CA . ILE B 1 387 ? -6.582 3.117 -1.007 1 86.12 387 ILE B CA 1
ATOM 8117 C C . ILE B 1 387 ? -6.461 4.52 -1.602 1 86.12 387 ILE B C 1
ATOM 8119 O O . ILE B 1 387 ? -5.988 5.445 -0.936 1 86.12 387 ILE B O 1
ATOM 8123 N N . GLY B 1 388 ? -6.941 4.637 -2.824 1 84.25 388 GLY B N 1
ATOM 8124 C CA . GLY B 1 388 ? -6.918 5.934 -3.479 1 84.25 388 GLY B CA 1
ATOM 8125 C C . GLY B 1 388 ? -7.77 6.973 -2.775 1 84.25 388 GLY B C 1
ATOM 8126 O O . GLY B 1 388 ? -7.387 8.141 -2.688 1 84.25 388 GLY B O 1
ATOM 8127 N N . GLY B 1 389 ? -8.922 6.543 -2.35 1 84.31 389 GLY B N 1
ATOM 8128 C CA . GLY B 1 389 ? -9.766 7.441 -1.58 1 84.31 389 GLY B CA 1
ATOM 8129 C C . GLY B 1 389 ? -9.102 7.941 -0.311 1 84.31 389 GLY B C 1
ATOM 8130 O O . GLY B 1 389 ? -9.203 9.125 0.022 1 84.31 389 GLY B O 1
ATOM 8131 N N . TYR B 1 390 ? -8.445 7.125 0.302 1 82.81 390 TYR B N 1
ATOM 8132 C CA . TYR B 1 390 ? -7.723 7.5 1.513 1 82.81 390 TYR B CA 1
ATOM 8133 C C . TYR B 1 390 ? -6.574 8.453 1.189 1 82.81 390 TYR B C 1
ATOM 8135 O O . TYR B 1 390 ? -6.352 9.43 1.907 1 82.81 390 TYR B O 1
ATOM 8143 N N . GLU B 1 391 ? -5.867 8.203 0.097 1 81.56 391 GLU B N 1
ATOM 8144 C CA . GLU B 1 391 ? -4.77 9.062 -0.321 1 81.56 391 GLU B CA 1
ATOM 8145 C C . GLU B 1 391 ? -5.27 10.461 -0.693 1 81.56 391 GLU B C 1
ATOM 8147 O O . GLU B 1 391 ? -4.617 11.461 -0.393 1 81.56 391 GLU B O 1
ATOM 8152 N N . HIS B 1 392 ? -6.348 10.477 -1.305 1 83.56 392 HIS B N 1
ATOM 8153 C CA . HIS B 1 392 ? -6.938 11.766 -1.655 1 83.56 392 HIS B CA 1
ATOM 8154 C C . HIS B 1 392 ? -7.262 12.586 -0.408 1 83.56 392 HIS B C 1
ATOM 8156 O O . HIS B 1 392 ? -6.91 13.766 -0.326 1 83.56 392 HIS B O 1
ATOM 8162 N N . ARG B 1 393 ? -7.875 12 0.541 1 84.06 393 ARG B N 1
ATOM 8163 C CA . ARG B 1 393 ? -8.18 12.672 1.798 1 84.06 393 ARG B CA 1
ATOM 8164 C C . ARG B 1 393 ? -6.91 13.148 2.492 1 84.06 393 ARG B C 1
ATOM 8166 O O . ARG B 1 393 ? -6.883 14.234 3.076 1 84.06 393 ARG B O 1
ATOM 8173 N N . ARG B 1 394 ? -5.996 12.414 2.346 1 79.62 394 ARG B N 1
ATOM 8174 C CA . ARG B 1 394 ? -4.703 12.75 2.938 1 79.62 394 ARG B CA 1
ATOM 8175 C C . ARG B 1 394 ? -4.098 13.977 2.268 1 79.62 394 ARG B C 1
ATOM 8177 O O . ARG B 1 394 ? -3.605 14.883 2.945 1 79.62 394 ARG B O 1
ATOM 8184 N N . ARG B 1 395 ? -4.113 14.078 1.05 1 83.19 395 ARG B N 1
ATOM 8185 C CA . ARG B 1 395 ? -3.586 15.219 0.313 1 83.19 395 ARG B CA 1
ATOM 8186 C C . ARG B 1 395 ? -4.348 16.5 0.658 1 83.19 395 ARG B C 1
ATOM 8188 O O . ARG B 1 395 ? -3.75 17.562 0.807 1 83.19 395 ARG B O 1
ATOM 8195 N N . VAL B 1 396 ? -5.504 16.359 0.831 1 84.25 396 VAL B N 1
ATOM 8196 C CA . VAL B 1 396 ? -6.328 17.5 1.219 1 84.25 396 VAL B CA 1
ATOM 8197 C C . VAL B 1 396 ? -5.918 17.984 2.607 1 84.25 396 VAL B C 1
ATOM 8199 O O . VAL B 1 396 ? -5.762 19.188 2.832 1 84.25 396 VAL B O 1
ATOM 8202 N N . ARG B 1 397 ? -5.629 17.125 3.461 1 86.12 397 ARG B N 1
ATOM 8203 C CA . ARG B 1 397 ? -5.211 17.484 4.812 1 86.12 397 ARG B CA 1
ATOM 8204 C C . ARG B 1 397 ? -3.848 18.156 4.809 1 86.12 397 ARG B C 1
ATOM 8206 O O . ARG B 1 397 ? -3.611 19.094 5.574 1 86.12 397 ARG B O 1
ATOM 8213 N N . GLU B 1 398 ? -3.002 17.734 3.988 1 83.62 398 GLU B N 1
ATOM 8214 C CA . GLU B 1 398 ? -1.682 18.344 3.865 1 83.62 398 GLU B CA 1
ATOM 8215 C C . GLU B 1 398 ? -1.784 19.781 3.363 1 83.62 398 GLU B C 1
ATOM 8217 O O . GLU B 1 398 ? -1.077 20.672 3.85 1 83.62 398 GLU B O 1
ATOM 8222 N N . ARG B 1 399 ? -2.623 20 2.49 1 87.75 399 ARG B N 1
ATOM 8223 C CA . ARG B 1 399 ? -2.857 21.359 1.999 1 87.75 399 ARG B CA 1
ATOM 8224 C C . ARG B 1 399 ? -3.465 22.234 3.086 1 87.75 399 ARG B C 1
ATOM 8226 O O . ARG B 1 399 ? -3.102 23.406 3.219 1 87.75 399 ARG B O 1
ATOM 8233 N N . GLU B 1 400 ? -4.285 21.625 3.809 1 89.06 400 GLU B N 1
ATOM 8234 C CA . GLU B 1 400 ? -4.887 22.344 4.926 1 89.06 400 GLU B CA 1
ATOM 8235 C C . GLU B 1 400 ? -3.834 22.734 5.961 1 89.06 400 GLU B C 1
ATOM 8237 O O . GLU B 1 400 ? -3.904 23.812 6.555 1 89.06 400 GLU B O 1
ATOM 8242 N N . GLN B 1 401 ? -2.891 21.953 6.117 1 88.88 401 GLN B N 1
ATOM 8243 C CA . GLN B 1 401 ? -1.811 22.234 7.055 1 88.88 401 GLN B CA 1
ATOM 8244 C C . GLN B 1 401 ? -0.994 23.453 6.605 1 88.88 401 GLN B C 1
ATOM 8246 O O . GLN B 1 401 ? -0.66 24.312 7.414 1 88.88 401 GLN B O 1
ATOM 8251 N N . VAL B 1 402 ? -0.686 23.516 5.395 1 89.69 402 VAL B N 1
ATOM 8252 C CA . VAL B 1 402 ? 0.069 24.625 4.848 1 89.69 402 VAL B CA 1
ATOM 8253 C C . VAL B 1 402 ? -0.717 25.922 5.039 1 89.69 402 VAL B C 1
ATOM 8255 O O . VAL B 1 402 ? -0.15 26.953 5.418 1 89.69 402 VAL B O 1
ATOM 8258 N N . LEU B 1 403 ? -1.963 25.797 4.875 1 92.19 403 LEU B N 1
ATOM 8259 C CA . LEU B 1 403 ? -2.826 26.953 5.055 1 92.19 403 LEU B CA 1
ATOM 8260 C C . LEU B 1 403 ? -2.879 27.375 6.52 1 92.19 403 LEU B C 1
ATOM 8262 O O . LEU B 1 403 ? -2.854 28.562 6.832 1 92.19 403 LEU B O 1
ATOM 8266 N N . LEU B 1 404 ? -2.863 26.469 7.395 1 92.88 404 LEU B N 1
ATOM 8267 C CA . LEU B 1 404 ? -2.883 26.75 8.828 1 92.88 404 LEU B CA 1
ATOM 8268 C C . LEU B 1 404 ? -1.578 27.391 9.273 1 92.88 404 LEU B C 1
ATOM 8270 O O . LEU B 1 404 ? -1.589 28.328 10.086 1 92.88 404 LEU B O 1
ATOM 8274 N N . GLU B 1 405 ? -0.518 26.969 8.758 1 93.38 405 GLU B N 1
ATOM 8275 C CA . GLU B 1 405 ? 0.782 27.547 9.07 1 93.38 405 GLU B CA 1
ATOM 8276 C C . GLU B 1 405 ? 0.869 29 8.586 1 93.38 405 GLU B C 1
ATOM 8278 O O . GLU B 1 405 ? 1.389 29.859 9.297 1 93.38 405 GLU B O 1
ATOM 8283 N N . ALA B 1 406 ? 0.332 29.266 7.461 1 94.25 406 ALA B N 1
ATOM 8284 C CA . ALA B 1 406 ? 0.313 30.625 6.922 1 94.25 406 ALA B CA 1
ATOM 8285 C C . ALA B 1 406 ? -0.568 31.547 7.77 1 94.25 406 ALA B C 1
ATOM 8287 O O . ALA B 1 406 ? -0.202 32.688 8.047 1 94.25 406 ALA B O 1
ATOM 8288 N N . GLU B 1 407 ? -1.636 30.969 8.164 1 95 407 GLU B N 1
ATOM 8289 C CA . GLU B 1 407 ? -2.539 31.734 9.031 1 95 407 GLU B CA 1
ATOM 8290 C C . GLU B 1 407 ? -1.896 32.031 10.383 1 95 407 GLU B C 1
ATOM 8292 O O . GLU B 1 407 ? -2.09 33.094 10.945 1 95 407 GLU B O 1
ATOM 8297 N N . LEU B 1 408 ? -1.179 31.188 10.883 1 94.75 408 LEU B N 1
ATOM 8298 C CA . LEU B 1 408 ? -0.488 31.375 12.156 1 94.75 408 LEU B CA 1
ATOM 8299 C C . LEU B 1 408 ? 0.526 32.5 12.062 1 94.75 408 LEU B C 1
ATOM 8301 O O . LEU B 1 408 ? 0.616 33.344 12.969 1 94.75 408 LEU B O 1
ATOM 8305 N N . VAL B 1 409 ? 1.261 32.5 10.945 1 94.5 409 VAL B N 1
ATOM 8306 C CA . VAL B 1 409 ? 2.248 33.562 10.75 1 94.5 409 VAL B CA 1
ATOM 8307 C C . VAL B 1 409 ? 1.55 34.906 10.664 1 94.5 409 VAL B C 1
ATOM 8309 O O . VAL B 1 409 ? 2.006 35.875 11.266 1 94.5 409 VAL B O 1
ATOM 8312 N N . GLN B 1 410 ? 0.435 35.031 10.055 1 95.06 410 GLN B N 1
ATOM 8313 C CA . GLN B 1 410 ? -0.323 36.25 9.914 1 95.06 410 GLN B CA 1
ATOM 8314 C C . GLN B 1 410 ? -0.863 36.719 11.266 1 95.06 410 GLN B C 1
ATOM 8316 O O . GLN B 1 410 ? -0.81 37.906 11.586 1 95.06 410 GLN B O 1
ATOM 8321 N N . ARG B 1 411 ? -1.267 35.812 12.023 1 93.44 411 ARG B N 1
ATOM 8322 C CA . ARG B 1 411 ? -1.813 36.156 13.336 1 93.44 411 ARG B CA 1
ATOM 8323 C C . ARG B 1 411 ? -0.711 36.625 14.281 1 93.44 411 ARG B C 1
ATOM 8325 O O . ARG B 1 411 ? -0.925 37.5 15.102 1 93.44 411 ARG B O 1
ATOM 8332 N N . GLN B 1 412 ? 0.389 36.094 14.141 1 94.5 412 GLN B N 1
ATOM 8333 C CA . GLN B 1 412 ? 1.539 36.5 14.938 1 94.5 412 GLN B CA 1
ATOM 8334 C C . GLN B 1 412 ? 1.957 37.938 14.602 1 94.5 412 GLN B C 1
ATOM 8336 O O . GLN B 1 412 ? 2.275 38.719 15.492 1 94.5 412 GLN B O 1
ATOM 8341 N N . LEU B 1 413 ? 1.904 38.312 13.312 1 95.5 413 LEU B N 1
ATOM 8342 C CA . LEU B 1 413 ? 2.223 39.656 12.875 1 95.5 413 LEU B CA 1
ATOM 8343 C C . LEU B 1 413 ? 1.196 40.656 13.406 1 95.5 413 LEU B C 1
ATOM 8345 O O . LEU B 1 413 ? 1.559 41.719 13.906 1 95.5 413 LEU B O 1
ATOM 8349 N N . ARG B 1 414 ? 0.003 40.219 13.43 1 95.44 414 ARG B N 1
ATOM 8350 C CA . ARG B 1 414 ? -1.061 41.094 13.93 1 95.44 414 ARG B CA 1
ATOM 8351 C C . ARG B 1 414 ? -0.942 41.281 15.438 1 95.44 414 ARG B C 1
ATOM 8353 O O . ARG B 1 414 ? -1.15 42.375 15.945 1 95.44 414 ARG B O 1
ATOM 8360 N N . GLU B 1 415 ? -0.67 40.25 16.078 1 95.12 415 GLU B N 1
ATOM 8361 C CA . GLU B 1 415 ? -0.461 40.312 17.516 1 95.12 415 GLU B CA 1
ATOM 8362 C C . GLU B 1 415 ? 0.686 41.25 17.875 1 95.12 415 GLU B C 1
ATOM 8364 O O . GLU B 1 415 ? 0.566 42.094 18.781 1 95.12 415 GLU B O 1
ATOM 8369 N N . SER B 1 416 ? 1.727 41.188 17.109 1 95.62 416 SER B N 1
ATOM 8370 C CA . SER B 1 416 ? 2.873 42.062 17.344 1 95.62 416 SER B CA 1
ATOM 8371 C C . SER B 1 416 ? 2.521 43.5 17.062 1 95.62 416 SER B C 1
ATOM 8373 O O . SER B 1 416 ? 2.912 44.406 17.828 1 95.62 416 SER B O 1
ATOM 8375 N N . GLU B 1 417 ? 1.711 43.781 16.094 1 96 417 GLU B N 1
ATOM 8376 C CA . GLU B 1 417 ? 1.269 45.125 15.758 1 96 417 GLU B CA 1
ATOM 8377 C C . GLU B 1 417 ? 0.377 45.719 16.844 1 96 417 GLU B C 1
ATOM 8379 O O . GLU B 1 417 ? 0.564 46.844 17.266 1 96 417 GLU B O 1
ATOM 8384 N N . LEU B 1 418 ? -0.488 44.906 17.359 1 96 418 LEU B N 1
ATOM 8385 C CA . LEU B 1 418 ? -1.407 45.375 18.406 1 96 418 LEU B CA 1
ATOM 8386 C C . LEU B 1 418 ? -0.665 45.625 19.703 1 96 418 LEU B C 1
ATOM 8388 O O . LEU B 1 418 ? -0.952 46.594 20.406 1 96 418 LEU B O 1
ATOM 8392 N N . SER B 1 419 ? 0.268 44.812 19.969 1 96.69 419 SER B N 1
ATOM 8393 C CA . SER B 1 419 ? 1.067 44.969 21.172 1 96.69 419 SER B CA 1
ATOM 8394 C C . SER B 1 419 ? 1.874 46.281 21.125 1 96.69 419 SER B C 1
ATOM 8396 O O . SER B 1 419 ? 1.93 47 22.109 1 96.69 419 SER B O 1
ATOM 8398 N N . GLN B 1 420 ? 2.359 46.594 19.953 1 96.56 420 GLN B N 1
ATOM 8399 C CA . GLN B 1 420 ? 3.111 47.812 19.766 1 96.56 420 GLN B CA 1
ATOM 8400 C C . GLN B 1 420 ? 2.199 49.031 19.859 1 96.56 420 GLN B C 1
ATOM 8402 O O . GLN B 1 420 ? 2.559 50.031 20.484 1 96.56 420 GLN B O 1
ATOM 8407 N N . ALA B 1 421 ? 1.073 48.875 19.297 1 96.31 421 ALA B N 1
ATOM 8408 C CA . ALA B 1 421 ? 0.096 49.969 19.359 1 96.31 421 ALA B CA 1
ATOM 8409 C C . ALA B 1 421 ? -0.332 50.219 20.797 1 96.31 421 ALA B C 1
ATOM 8411 O O . ALA B 1 421 ? -0.479 51.375 21.203 1 96.31 421 ALA B O 1
ATOM 8412 N N . LEU B 1 422 ? -0.449 49.219 21.547 1 96.31 422 LEU B N 1
ATOM 8413 C CA . LEU B 1 422 ? -0.856 49.344 22.938 1 96.31 422 LEU B CA 1
ATOM 8414 C C . LEU B 1 422 ? 0.229 50.031 23.766 1 96.31 422 LEU B C 1
ATOM 8416 O O . LEU B 1 422 ? -0.063 50.906 24.562 1 96.31 422 LEU B O 1
ATOM 8420 N N . VAL B 1 423 ? 1.415 49.688 23.531 1 96.06 423 VAL B N 1
ATOM 8421 C CA . VAL B 1 423 ? 2.545 50.312 24.234 1 96.06 423 VAL B CA 1
ATOM 8422 C C . VAL B 1 423 ? 2.629 51.781 23.906 1 96.06 423 VAL B C 1
ATOM 8424 O O . VAL B 1 423 ? 2.828 52.625 24.797 1 96.06 423 VAL B O 1
ATOM 8427 N N . LEU B 1 424 ? 2.441 52.094 22.656 1 94.62 424 LEU B N 1
ATOM 8428 C CA . LEU B 1 424 ? 2.482 53.469 22.219 1 94.62 424 LEU B CA 1
ATOM 8429 C C . LEU B 1 424 ? 1.356 54.281 22.859 1 94.62 424 LEU B C 1
ATOM 8431 O O . LEU B 1 424 ? 1.588 55.375 23.391 1 94.62 424 LEU B O 1
ATOM 8435 N N . GLU B 1 425 ? 0.23 53.656 22.906 1 93.31 425 GLU B N 1
ATOM 8436 C CA . GLU B 1 425 ? -0.927 54.312 23.484 1 93.31 425 GLU B CA 1
ATOM 8437 C C . GLU B 1 425 ? -0.729 54.562 24.984 1 93.31 425 GLU B C 1
ATOM 8439 O O . GLU B 1 425 ? -1.093 55.625 25.5 1 93.31 425 GLU B O 1
ATOM 8444 N N . ARG B 1 426 ? -0.127 53.719 25.672 1 92.94 426 ARG B N 1
ATOM 8445 C CA . ARG B 1 426 ? 0.147 53.875 27.094 1 92.94 426 ARG B CA 1
ATOM 8446 C C . ARG B 1 426 ? 1.188 54.938 27.359 1 92.94 426 ARG B C 1
ATOM 8448 O O . ARG B 1 426 ? 1.069 55.719 28.312 1 92.94 426 ARG B O 1
ATOM 8455 N N . ARG B 1 427 ? 2.078 55.062 26.453 1 90.56 427 ARG B N 1
ATOM 8456 C CA . ARG B 1 427 ? 3.104 56.094 26.578 1 90.56 427 ARG B CA 1
ATOM 8457 C C . ARG B 1 427 ? 2.506 57.469 26.391 1 90.56 427 ARG B C 1
ATOM 8459 O O . ARG B 1 427 ? 2.793 58.375 27.172 1 90.56 427 ARG B O 1
ATOM 8466 N N . VAL B 1 428 ? 1.698 57.594 25.438 1 88 428 VAL B N 1
ATOM 8467 C CA . VAL B 1 428 ? 1.043 58.875 25.156 1 88 428 VAL B CA 1
ATOM 8468 C C . VAL B 1 428 ? 0.161 59.281 26.328 1 88 428 VAL B C 1
ATOM 8470 O O . VAL B 1 428 ? 0.156 60.438 26.75 1 88 428 VAL B O 1
ATOM 8473 N N . ARG B 1 429 ? -0.485 58.344 26.922 1 85.25 429 ARG B N 1
ATOM 8474 C CA . ARG B 1 429 ? -1.336 58.594 28.078 1 85.25 429 ARG B CA 1
ATOM 8475 C C . ARG B 1 429 ? -0.508 59.062 29.281 1 85.25 429 ARG B C 1
ATOM 8477 O O . ARG B 1 429 ? -0.886 60 29.984 1 85.25 429 ARG B O 1
ATOM 8484 N N . GLN B 1 430 ? 0.55 58.375 29.469 1 86.94 430 GLN B N 1
ATOM 8485 C CA . GLN B 1 430 ? 1.423 58.719 30.578 1 86.94 430 GLN B CA 1
ATOM 8486 C C . GLN B 1 430 ? 1.983 60.125 30.422 1 86.94 430 GLN B C 1
ATOM 8488 O O . GLN B 1 430 ? 2.043 60.906 31.391 1 86.94 430 GLN B O 1
ATOM 8493 N N . GLU B 1 431 ? 2.303 60.531 29.234 1 82.5 431 GLU B N 1
ATOM 8494 C CA . GLU B 1 431 ? 2.789 61.875 28.938 1 82.5 431 GLU B CA 1
ATOM 8495 C C . GLU B 1 431 ? 1.711 62.938 29.219 1 82.5 431 GLU B C 1
ATOM 8497 O O . GLU B 1 431 ? 1.995 64 29.766 1 82.5 431 GLU B O 1
ATOM 8502 N N . GLN B 1 432 ? 0.57 62.594 28.906 1 79.69 432 GLN B N 1
ATOM 8503 C CA . GLN B 1 432 ? -0.553 63.5 29.141 1 79.69 432 GLN B CA 1
ATOM 8504 C C . GLN B 1 432 ? -0.828 63.656 30.625 1 79.69 432 GLN B C 1
ATOM 8506 O O . GLN B 1 432 ? -1.111 64.75 31.094 1 79.69 432 GLN B O 1
ATOM 8511 N N . ARG B 1 433 ? -0.723 62.688 31.375 1 78.75 433 ARG B N 1
ATOM 8512 C CA . ARG B 1 433 ? -0.912 62.75 32.812 1 78.75 433 ARG B CA 1
ATOM 8513 C C . ARG B 1 433 ? 0.167 63.594 33.469 1 78.75 433 ARG B C 1
ATOM 8515 O O . ARG B 1 433 ? -0.129 64.375 34.344 1 78.75 433 ARG B O 1
ATOM 8522 N N . ASP B 1 434 ? 1.342 63.312 33.031 1 78 434 ASP B N 1
ATOM 8523 C CA . ASP B 1 434 ? 2.453 64.125 33.531 1 78 434 ASP B CA 1
ATOM 8524 C C . ASP B 1 434 ? 2.258 65.625 33.219 1 78 434 ASP B C 1
ATOM 8526 O O . ASP B 1 434 ? 2.572 66.438 34.062 1 78 434 ASP B O 1
ATOM 8530 N N . PHE B 1 435 ? 1.672 65.812 32.156 1 75.25 435 PHE B N 1
ATOM 8531 C CA . PHE B 1 435 ? 1.385 67.188 31.719 1 75.25 435 PHE B CA 1
ATOM 8532 C C . PHE B 1 435 ? 0.364 67.875 32.656 1 75.25 435 PHE B C 1
ATOM 8534 O O . PHE B 1 435 ? 0.578 69 33.125 1 75.25 435 PHE B O 1
ATOM 8541 N N . VAL B 1 436 ? -0.637 67.25 32.938 1 74.62 436 VAL B N 1
ATOM 8542 C CA . VAL B 1 436 ? -1.707 67.75 33.781 1 74.62 436 VAL B CA 1
ATOM 8543 C C . VAL B 1 436 ? -1.175 68 35.188 1 74.62 436 VAL B C 1
ATOM 8545 O O . VAL B 1 436 ? -1.481 69.062 35.812 1 74.62 436 VAL B O 1
ATOM 8548 N N . ALA B 1 437 ? -0.379 67.062 35.688 1 75.06 437 ALA B N 1
ATOM 8549 C CA . ALA B 1 437 ? 0.228 67.25 37 1 75.06 437 ALA B CA 1
ATOM 8550 C C . ALA B 1 437 ? 1.125 68.5 37.062 1 75.06 437 ALA B C 1
ATOM 8552 O O . ALA B 1 437 ? 1.083 69.25 38.031 1 75.06 437 ALA B O 1
ATOM 8553 N N . MET B 1 438 ? 1.864 68.75 36 1 73.19 438 MET B N 1
ATOM 8554 C CA . MET B 1 438 ? 2.773 69.875 35.906 1 73.19 438 MET B CA 1
ATOM 8555 C C . MET B 1 438 ? 2 71.188 35.844 1 73.19 438 MET B C 1
ATOM 8557 O O . MET B 1 438 ? 2.316 72.125 36.594 1 73.19 438 MET B O 1
ATOM 8561 N N . VAL B 1 439 ? 0.994 71.25 35.062 1 74.12 439 VAL B N 1
ATOM 8562 C CA . VAL B 1 439 ? 0.171 72.438 34.906 1 74.12 439 VAL B CA 1
ATOM 8563 C C . VAL B 1 439 ? -0.479 72.812 36.25 1 74.12 439 VAL B C 1
ATOM 8565 O O . VAL B 1 439 ? -0.478 74 36.656 1 74.12 439 VAL B O 1
ATOM 8568 N N . SER B 1 440 ? -1.014 71.875 36.969 1 74.25 440 SER B N 1
ATOM 8569 C CA . SER B 1 440 ? -1.651 72.062 38.25 1 74.25 440 SER B CA 1
ATOM 8570 C C . SER B 1 440 ? -0.674 72.688 39.25 1 74.25 440 SER B C 1
ATOM 8572 O O . SER B 1 440 ? -1.032 73.562 40.031 1 74.25 440 SER B O 1
ATOM 8574 N N . HIS B 1 441 ? 0.515 72.25 39.219 1 75 441 HIS B N 1
ATOM 8575 C CA . HIS B 1 441 ? 1.559 72.688 40.125 1 75 441 HIS B CA 1
ATOM 8576 C C . HIS B 1 441 ? 1.932 74.188 39.781 1 75 441 HIS B C 1
ATOM 8578 O O . HIS B 1 441 ? 2.029 75 40.688 1 75 441 HIS B O 1
ATOM 8584 N N . GLU B 1 442 ? 1.955 74.5 38.531 1 75.25 442 GLU B N 1
ATOM 8585 C CA . GLU B 1 442 ? 2.383 75.812 38.094 1 75.25 442 GLU B CA 1
ATOM 8586 C C . GLU B 1 442 ? 1.284 76.875 38.312 1 75.25 442 GLU B C 1
ATOM 8588 O O . GLU B 1 442 ? 1.569 78.062 38.5 1 75.25 442 GLU B O 1
ATOM 8593 N N . LEU B 1 443 ? 0.073 76.438 38.344 1 78.44 443 LEU B N 1
ATOM 8594 C CA . LEU B 1 443 ? -1.058 77.375 38.531 1 78.44 443 LEU B CA 1
ATOM 8595 C C . LEU B 1 443 ? -1.171 77.75 40 1 78.44 443 LEU B C 1
ATOM 8597 O O . LEU B 1 443 ? -1.622 78.875 40.312 1 78.44 443 LEU B O 1
ATOM 8601 N N . ARG B 1 444 ? -0.624 77.188 40.969 1 74.94 444 ARG B N 1
ATOM 8602 C CA . ARG B 1 444 ? -0.772 77.375 42.406 1 74.94 444 ARG B CA 1
ATOM 8603 C C . ARG B 1 444 ? 0.06 78.625 42.875 1 74.94 444 ARG B C 1
ATOM 8605 O O . ARG B 1 444 ? -0.373 79.375 43.719 1 74.94 444 ARG B O 1
ATOM 8612 N N . THR B 1 445 ? 1.133 78.75 42.219 1 78.62 445 THR B N 1
ATOM 8613 C CA . THR B 1 445 ? 2.076 79.75 42.625 1 78.62 445 THR B CA 1
ATOM 8614 C C . THR B 1 445 ? 1.53 81.188 42.312 1 78.62 445 THR B C 1
ATOM 8616 O O . THR B 1 445 ? 1.419 82 43.219 1 78.62 445 THR B O 1
ATOM 8619 N N . PRO B 1 446 ? 1.135 81.438 41.125 1 82.12 446 PRO B N 1
ATOM 8620 C CA . PRO B 1 446 ? 0.556 82.75 40.844 1 82.12 446 PRO B CA 1
ATOM 8621 C C . PRO B 1 446 ? -0.774 83 41.562 1 82.12 446 PRO B C 1
ATOM 8623 O O . PRO B 1 446 ? -1.081 84.125 42 1 82.12 446 PRO B O 1
ATOM 8626 N N . LEU B 1 447 ? -1.451 82 41.844 1 82.5 447 LEU B N 1
ATOM 8627 C CA . LEU B 1 447 ? -2.723 82.125 42.531 1 82.5 447 LEU B CA 1
ATOM 8628 C C . LEU B 1 447 ? -2.5 82.5 44 1 82.5 447 LEU B C 1
ATOM 8630 O O . LEU B 1 447 ? -3.254 83.312 44.562 1 82.5 447 LEU B O 1
ATOM 8634 N N . ALA B 1 448 ? -1.503 82 44.562 1 81.88 448 ALA B N 1
ATOM 8635 C CA . ALA B 1 448 ? -1.142 82.375 45.938 1 81.88 448 ALA B CA 1
ATOM 8636 C C . ALA B 1 448 ? -0.758 83.875 46 1 81.88 448 ALA B C 1
ATOM 8638 O O . ALA B 1 448 ? -1.121 84.562 46.969 1 81.88 448 ALA B O 1
ATOM 8639 N N . ILE B 1 449 ? -0.148 84.375 44.969 1 83.75 449 ILE B N 1
ATOM 8640 C CA . ILE B 1 449 ? 0.271 85.812 44.906 1 83.75 449 ILE B CA 1
ATOM 8641 C C . ILE B 1 449 ? -0.956 86.688 44.812 1 83.75 449 ILE B C 1
ATOM 8643 O O . ILE B 1 449 ? -1.055 87.688 45.5 1 83.75 449 ILE B O 1
ATOM 8647 N N . ILE B 1 450 ? -1.805 86.25 44.031 1 84.94 450 ILE B N 1
ATOM 8648 C CA . ILE B 1 450 ? -3.029 87 43.812 1 84.94 450 ILE B CA 1
ATOM 8649 C C . ILE B 1 450 ? -3.834 87.062 45.125 1 84.94 450 ILE B C 1
ATOM 8651 O O . ILE B 1 450 ? -4.262 88.125 45.562 1 84.94 450 ILE B O 1
ATOM 8655 N N . LEU B 1 451 ? -3.938 86 45.812 1 81.69 451 LEU B N 1
ATOM 8656 C CA . LEU B 1 451 ? -4.723 85.875 47.031 1 81.69 451 LEU B CA 1
ATOM 8657 C C . LEU B 1 451 ? -4.082 86.688 48.156 1 81.69 451 LEU B C 1
ATOM 8659 O O . LEU B 1 451 ? -4.77 87.438 48.875 1 81.69 451 LEU B O 1
ATOM 8663 N N . THR B 1 452 ? -2.846 86.625 48.188 1 83.5 452 THR B N 1
ATOM 8664 C CA . THR B 1 452 ? -2.127 87.375 49.219 1 83.5 452 THR B CA 1
ATOM 8665 C C . THR B 1 452 ? -2.197 88.875 48.969 1 83.5 452 THR B C 1
ATOM 8667 O O . THR B 1 452 ? -2.434 89.688 49.875 1 83.5 452 THR B O 1
ATOM 8670 N N . SER B 1 453 ? -2.068 89.312 47.781 1 86.38 453 SER B N 1
ATOM 8671 C CA . SER B 1 453 ? -2.121 90.688 47.406 1 86.38 453 SER B CA 1
ATOM 8672 C C . SER B 1 453 ? -3.527 91.25 47.594 1 86.38 453 SER B C 1
ATOM 8674 O O . SER B 1 453 ? -3.699 92.375 48.031 1 86.38 453 SER B O 1
ATOM 8676 N N . ALA B 1 454 ? -4.43 90.562 47.25 1 81.62 454 ALA B N 1
ATOM 8677 C CA . ALA B 1 454 ? -5.82 90.938 47.406 1 81.62 454 ALA B CA 1
ATOM 8678 C C . ALA B 1 454 ? -6.188 91.062 48.875 1 81.62 454 ALA B C 1
ATOM 8680 O O . ALA B 1 454 ? -6.883 92 49.25 1 81.62 454 ALA B O 1
ATOM 8681 N N . GLN B 1 455 ? -5.664 90.25 49.688 1 79.62 455 GLN B N 1
ATOM 8682 C CA . GLN B 1 455 ? -5.895 90.312 51.125 1 79.62 455 GLN B CA 1
ATOM 8683 C C . GLN B 1 455 ? -5.234 91.5 51.75 1 79.62 455 GLN B C 1
ATOM 8685 O O . GLN B 1 455 ? -5.816 92.188 52.625 1 79.62 455 GLN B O 1
ATOM 8690 N N . GLN B 1 456 ? -4.16 91.812 51.219 1 82.75 456 GLN B N 1
ATOM 8691 C CA . GLN B 1 456 ? -3.434 92.938 51.719 1 82.75 456 GLN B CA 1
ATOM 8692 C C . GLN B 1 456 ? -4.133 94.25 51.312 1 82.75 456 GLN B C 1
ATOM 8694 O O . GLN B 1 456 ? -4.16 95.188 52.094 1 82.75 456 GLN B O 1
ATOM 8699 N N . LEU B 1 457 ? -4.691 94.312 50.281 1 81.56 457 LEU B N 1
ATOM 8700 C CA . LEU B 1 457 ? -5.438 95.438 49.812 1 81.56 457 LEU B CA 1
ATOM 8701 C C . LEU B 1 457 ? -6.699 95.625 50.625 1 81.56 457 LEU B C 1
ATOM 8703 O O . LEU B 1 457 ? -7.031 96.812 51 1 81.56 457 LEU B O 1
ATOM 8707 N N . ALA B 1 458 ? -7.273 94.562 50.969 1 75.75 458 ALA B N 1
ATOM 8708 C CA . ALA B 1 458 ? -8.508 94.625 51.719 1 75.75 458 ALA B CA 1
ATOM 8709 C C . ALA B 1 458 ? -8.234 95.062 53.156 1 75.75 458 ALA B C 1
ATOM 8711 O O . ALA B 1 458 ? -9.047 95.75 53.781 1 75.75 458 ALA B O 1
ATOM 8712 N N . ARG B 1 459 ? -7.098 94.75 53.625 1 78.25 459 ARG B N 1
ATOM 8713 C CA . ARG B 1 459 ? -6.766 95.062 55.031 1 78.25 459 ARG B CA 1
ATOM 8714 C C . ARG B 1 459 ? -6.234 96.438 55.188 1 78.25 459 ARG B C 1
ATOM 8716 O O . ARG B 1 459 ? -6.371 97.062 56.25 1 78.25 459 ARG B O 1
ATOM 8723 N N . ASN B 1 460 ? -5.633 96.875 54.125 1 80.56 460 ASN B N 1
ATOM 8724 C CA . ASN B 1 460 ? -4.988 98.188 54.25 1 80.56 460 ASN B CA 1
ATOM 8725 C C . ASN B 1 460 ? -5.598 99.188 53.25 1 80.56 460 ASN B C 1
ATOM 8727 O O . ASN B 1 460 ? -4.922 99.688 52.344 1 80.56 460 ASN B O 1
ATOM 8731 N N . LEU B 1 461 ? -6.836 99.625 53.469 1 74.69 461 LEU B N 1
ATOM 8732 C CA . LEU B 1 461 ? -7.566 100.5 52.562 1 74.69 461 LEU B CA 1
ATOM 8733 C C . LEU B 1 461 ? -7.031 101.938 52.625 1 74.69 461 LEU B C 1
ATOM 8735 O O . LEU B 1 461 ? -7.184 102.688 51.656 1 74.69 461 LEU B O 1
ATOM 8739 N N . ALA B 1 462 ? -6.426 102.188 53.875 1 75 462 ALA B N 1
ATOM 8740 C CA . ALA B 1 462 ? -5.93 103.562 54.062 1 75 462 ALA B CA 1
ATOM 8741 C C . ALA B 1 462 ? -4.453 103.688 53.719 1 75 462 ALA B C 1
ATOM 8743 O O . ALA B 1 462 ? -3.805 104.688 54 1 75 462 ALA B O 1
ATOM 8744 N N . ALA B 1 463 ? -3.951 102.688 53.094 1 76 463 ALA B N 1
ATOM 8745 C CA . ALA B 1 463 ? -2.533 102.688 52.719 1 76 463 ALA B CA 1
ATOM 8746 C C . ALA B 1 463 ? -2.225 103.75 51.656 1 76 463 ALA B C 1
ATOM 8748 O O . ALA B 1 463 ? -3.104 104.125 50.906 1 76 463 ALA B O 1
ATOM 8749 N N . PRO B 1 464 ? -0.995 104.188 51.75 1 79.31 464 PRO B N 1
ATOM 8750 C CA . PRO B 1 464 ? -0.589 105.125 50.75 1 79.31 464 PRO B CA 1
ATOM 8751 C C . PRO B 1 464 ? -0.799 104.625 49.312 1 79.31 464 PRO B C 1
ATOM 8753 O O . PRO B 1 464 ? -0.727 103.438 49.094 1 79.31 464 PRO B O 1
ATOM 8756 N N . PRO B 1 465 ? -1.211 105.438 48.531 1 77.75 465 PRO B N 1
ATOM 8757 C CA . PRO B 1 465 ? -1.512 105.062 47.156 1 77.75 465 PRO B CA 1
ATOM 8758 C C . PRO B 1 465 ? -0.387 104.312 46.5 1 77.75 465 PRO B C 1
ATOM 8760 O O . PRO B 1 465 ? -0.648 103.438 45.656 1 77.75 465 PRO B O 1
ATOM 8763 N N . ASP B 1 466 ? 0.798 104.438 47 1 79.75 466 ASP B N 1
ATOM 8764 C CA . ASP B 1 466 ? 1.927 103.75 46.375 1 79.75 466 ASP B CA 1
ATOM 8765 C C . ASP B 1 466 ? 1.886 102.25 46.719 1 79.75 466 ASP B C 1
ATOM 8767 O O . ASP B 1 466 ? 2.203 101.438 45.844 1 79.75 466 ASP B O 1
ATOM 8771 N N . LYS B 1 467 ? 1.483 102 47.812 1 81.38 467 LYS B N 1
ATOM 8772 C CA . LYS B 1 467 ? 1.406 100.562 48.188 1 81.38 467 LYS B CA 1
ATOM 8773 C C . LYS B 1 467 ? 0.234 99.875 47.531 1 81.38 467 LYS B C 1
ATOM 8775 O O . LYS B 1 467 ? 0.344 98.688 47.125 1 81.38 467 LYS B O 1
ATOM 8780 N N . THR B 1 468 ? -0.823 100.625 47.406 1 78.31 468 THR B N 1
ATOM 8781 C CA . THR B 1 468 ? -1.994 100.062 46.75 1 78.31 468 THR B CA 1
ATOM 8782 C C . THR B 1 468 ? -1.692 99.812 45.25 1 78.31 468 THR B C 1
ATOM 8784 O O . THR B 1 468 ? -2.113 98.812 44.719 1 78.31 468 THR B O 1
ATOM 8787 N N . LEU B 1 469 ? -0.986 100.688 44.75 1 79.94 469 LEU B N 1
ATOM 8788 C CA . LEU B 1 469 ? -0.597 100.5 43.344 1 79.94 469 LEU B CA 1
ATOM 8789 C C . LEU B 1 469 ? 0.344 99.312 43.188 1 79.94 469 LEU B C 1
ATOM 8791 O O . LEU B 1 469 ? 0.234 98.562 42.188 1 79.94 469 LEU B O 1
ATOM 8795 N N . ALA B 1 470 ? 1.141 99.188 44.125 1 81.94 470 ALA B N 1
ATOM 8796 C CA . ALA B 1 470 ? 2.088 98.062 44.062 1 81.94 470 ALA B CA 1
ATOM 8797 C C . ALA B 1 470 ? 1.369 96.75 44.188 1 81.94 470 ALA B C 1
ATOM 8799 O O . ALA B 1 470 ? 1.698 95.812 43.469 1 81.94 470 ALA B O 1
ATOM 8800 N N . ARG B 1 471 ? 0.52 96.688 45 1 81.94 471 ARG B N 1
ATOM 8801 C CA . ARG B 1 471 ? -0.238 95.5 45.188 1 81.94 471 ARG B CA 1
ATOM 8802 C C . ARG B 1 471 ? -1.12 95.188 43.969 1 81.94 471 ARG B C 1
ATOM 8804 O O . ARG B 1 471 ? -1.274 94 43.594 1 81.94 471 ARG B O 1
ATOM 8811 N N . SER B 1 472 ? -1.703 96.125 43.469 1 81.44 472 SER B N 1
ATOM 8812 C CA . SER B 1 472 ? -2.504 96 42.25 1 81.44 472 SER B CA 1
ATOM 8813 C C . SER B 1 472 ? -1.649 95.5 41.094 1 81.44 472 SER B C 1
ATOM 8815 O O . SER B 1 472 ? -2.102 94.688 40.281 1 81.44 472 SER B O 1
ATOM 8817 N N . ARG B 1 473 ? -0.492 95.938 41.125 1 80.12 473 ARG B N 1
ATOM 8818 C CA . ARG B 1 473 ? 0.443 95.5 40.094 1 80.12 473 ARG B CA 1
ATOM 8819 C C . ARG B 1 473 ? 0.824 94 40.281 1 80.12 473 ARG B C 1
ATOM 8821 O O . ARG B 1 473 ? 0.922 93.25 39.281 1 80.12 473 ARG B O 1
ATOM 8828 N N . ASN B 1 474 ? 0.973 93.688 41.438 1 85.69 474 ASN B N 1
ATOM 8829 C CA . ASN B 1 474 ? 1.296 92.312 41.75 1 85.69 474 ASN B CA 1
ATOM 8830 C C . ASN B 1 474 ? 0.178 91.375 41.281 1 85.69 474 ASN B C 1
ATOM 8832 O O . ASN B 1 474 ? 0.442 90.312 40.719 1 85.69 474 ASN B O 1
ATOM 8836 N N . ILE B 1 475 ? -0.996 91.75 41.531 1 85.81 475 ILE B N 1
ATOM 8837 C CA . ILE B 1 475 ? -2.158 90.938 41.156 1 85.81 475 ILE B CA 1
ATOM 8838 C C . ILE B 1 475 ? -2.254 90.875 39.656 1 85.81 475 ILE B C 1
ATOM 8840 O O . ILE B 1 475 ? -2.467 89.75 39.094 1 85.81 475 ILE B O 1
ATOM 8844 N N . ARG B 1 476 ? -2.137 91.938 39.062 1 80 476 ARG B N 1
ATOM 8845 C CA . ARG B 1 476 ? -2.232 92 37.594 1 80 476 ARG B CA 1
ATOM 8846 C C . ARG B 1 476 ? -1.145 91.125 36.969 1 80 476 ARG B C 1
ATOM 8848 O O . ARG B 1 476 ? -1.415 90.375 36.031 1 80 476 ARG B O 1
ATOM 8855 N N . GLU B 1 477 ? 0.051 91.25 37.5 1 78.88 477 GLU B N 1
ATOM 8856 C CA . GLU B 1 477 ? 1.17 90.438 36.938 1 78.88 477 GLU B CA 1
ATOM 8857 C C . GLU B 1 477 ? 0.969 88.938 37.156 1 78.88 477 GLU B C 1
ATOM 8859 O O . GLU B 1 477 ? 1.235 88.188 36.25 1 78.88 477 GLU B O 1
ATOM 8864 N N . ALA B 1 478 ? 0.535 88.625 38.281 1 84.75 478 ALA B N 1
ATOM 8865 C CA . ALA B 1 478 ? 0.276 87.25 38.562 1 84.75 478 ALA B CA 1
ATOM 8866 C C . ALA B 1 478 ? -0.852 86.688 37.688 1 84.75 478 ALA B C 1
ATOM 8868 O O . ALA B 1 478 ? -0.777 85.562 37.219 1 84.75 478 ALA B O 1
ATOM 8869 N N . ALA B 1 479 ? -1.889 87.438 37.531 1 81.75 479 ALA B N 1
ATOM 8870 C CA . ALA B 1 479 ? -3.02 87.062 36.719 1 81.75 479 ALA B CA 1
ATOM 8871 C C . ALA B 1 479 ? -2.6 86.875 35.25 1 81.75 479 ALA B C 1
ATOM 8873 O O . ALA B 1 479 ? -3.033 85.938 34.562 1 81.75 479 ALA B O 1
ATOM 8874 N N . GLN B 1 480 ? -1.825 87.812 34.812 1 78 480 GLN B N 1
ATOM 8875 C CA . GLN B 1 480 ? -1.326 87.75 33.469 1 78 480 GLN B CA 1
ATOM 8876 C C . GLN B 1 480 ? -0.453 86.5 33.25 1 78 480 GLN B C 1
ATOM 8878 O O . GLN B 1 480 ? -0.509 85.875 32.188 1 78 480 GLN B O 1
ATOM 8883 N N . ARG B 1 481 ? 0.233 86.25 34.25 1 77.5 481 ARG B N 1
ATOM 8884 C CA . ARG B 1 481 ? 1.057 85 34.188 1 77.5 481 ARG B CA 1
ATOM 8885 C C . ARG B 1 481 ? 0.191 83.75 34.094 1 77.5 481 ARG B C 1
ATOM 8887 O O . ARG B 1 481 ? 0.521 82.812 33.375 1 77.5 481 ARG B O 1
ATOM 8894 N N . LEU B 1 482 ? -0.786 83.625 34.812 1 81.88 482 LEU B N 1
ATOM 8895 C CA . LEU B 1 482 ? -1.712 82.5 34.781 1 81.88 482 LEU B CA 1
ATOM 8896 C C . LEU B 1 482 ? -2.375 82.375 33.406 1 81.88 482 LEU B C 1
ATOM 8898 O O . LEU B 1 482 ? -2.516 81.312 32.906 1 81.88 482 LEU B O 1
ATOM 8902 N N . LEU B 1 483 ? -2.799 83.562 32.906 1 76.25 483 LEU B N 1
ATOM 8903 C CA . LEU B 1 483 ? -3.424 83.562 31.594 1 76.25 483 LEU B CA 1
ATOM 8904 C C . LEU B 1 483 ? -2.451 83.062 30.531 1 76.25 483 LEU B C 1
ATOM 8906 O O . LEU B 1 483 ? -2.84 82.25 29.641 1 76.25 483 LEU B O 1
ATOM 8910 N N . ALA B 1 484 ? -1.266 83.438 30.75 1 75.31 484 ALA B N 1
ATOM 8911 C CA . ALA B 1 484 ? -0.23 83 29.828 1 75.31 484 ALA B CA 1
ATOM 8912 C C . ALA B 1 484 ? -0.032 81.438 29.922 1 75.31 484 ALA B C 1
ATOM 8914 O O . ALA B 1 484 ? 0.13 80.75 28.906 1 75.31 484 ALA B O 1
ATOM 8915 N N . LEU B 1 485 ? -0.051 80.938 31.031 1 76.81 485 LEU B N 1
ATOM 8916 C CA . LEU B 1 485 ? 0.123 79.5 31.266 1 76.81 485 LEU B CA 1
ATOM 8917 C C . LEU B 1 485 ? -1.045 78.688 30.672 1 76.81 485 LEU B C 1
ATOM 8919 O O . LEU B 1 485 ? -0.847 77.625 30.078 1 76.81 485 LEU B O 1
ATOM 8923 N N . VAL B 1 486 ? -2.25 79.188 30.922 1 77.31 486 VAL B N 1
ATOM 8924 C CA . VAL B 1 486 ? -3.443 78.5 30.391 1 77.31 486 VAL B CA 1
ATOM 8925 C C . VAL B 1 486 ? -3.395 78.5 28.859 1 77.31 486 VAL B C 1
ATOM 8927 O O . VAL B 1 486 ? -3.688 77.5 28.219 1 77.31 486 VAL B O 1
ATOM 8930 N N . ASP B 1 487 ? -3.01 79.625 28.328 1 74.69 487 ASP B N 1
ATOM 8931 C CA . ASP B 1 487 ? -2.887 79.75 26.875 1 74.69 487 ASP B CA 1
ATOM 8932 C C . ASP B 1 487 ? -1.812 78.812 26.344 1 74.69 487 ASP B C 1
ATOM 8934 O O . ASP B 1 487 ? -1.979 78.188 25.266 1 74.69 487 ASP B O 1
ATOM 8938 N N . ASP B 1 488 ? -0.756 78.75 27.078 1 74.94 488 ASP B N 1
ATOM 8939 C CA . ASP B 1 488 ? 0.326 77.812 26.672 1 74.94 488 ASP B CA 1
ATOM 8940 C C . ASP B 1 488 ? -0.13 76.375 26.688 1 74.94 488 ASP B C 1
ATOM 8942 O O . ASP B 1 488 ? 0.204 75.625 25.781 1 74.94 488 ASP B O 1
ATOM 8946 N N . CYS B 1 489 ? -0.836 76 27.656 1 72.62 489 CYS B N 1
ATOM 8947 C CA . CYS B 1 489 ? -1.335 74.625 27.781 1 72.62 489 CYS B CA 1
ATOM 8948 C C . CYS B 1 489 ? -2.281 74.312 26.641 1 72.62 489 CYS B C 1
ATOM 8950 O O . CYS B 1 489 ? -2.189 73.25 26.047 1 72.62 489 CYS B O 1
ATOM 8952 N N . LEU B 1 490 ? -3.131 75.25 26.328 1 72 490 LEU B N 1
ATOM 8953 C CA . LEU B 1 490 ? -4.086 75 25.25 1 72 490 LEU B CA 1
ATOM 8954 C C . LEU B 1 490 ? -3.379 75 23.891 1 72 490 LEU B C 1
ATOM 8956 O O . LEU B 1 490 ? -3.744 74.188 23.031 1 72 490 LEU B O 1
ATOM 8960 N N . ALA B 1 491 ? -2.467 75.875 23.828 1 73.69 491 ALA B N 1
ATOM 8961 C CA . ALA B 1 491 ? -1.68 75.875 22.594 1 73.69 491 ALA B CA 1
ATOM 8962 C C . ALA B 1 491 ? -0.92 74.562 22.453 1 73.69 491 ALA B C 1
ATOM 8964 O O . ALA B 1 491 ? -0.853 74 21.359 1 73.69 491 ALA B O 1
ATOM 8965 N N . ASP B 1 492 ? -0.417 74 23.531 1 71.56 492 ASP B N 1
ATOM 8966 C CA . ASP B 1 492 ? 0.309 72.75 23.531 1 71.56 492 ASP B CA 1
ATOM 8967 C C . ASP B 1 492 ? -0.61 71.625 23.141 1 71.56 492 ASP B C 1
ATOM 8969 O O . ASP B 1 492 ? -0.224 70.75 22.359 1 71.56 492 ASP B O 1
ATOM 8973 N N . ASP B 1 493 ? -1.762 71.562 23.656 1 67.75 493 ASP B N 1
ATOM 8974 C CA . ASP B 1 493 ? -2.742 70.562 23.359 1 67.75 493 ASP B CA 1
ATOM 8975 C C . ASP B 1 493 ? -3.143 70.562 21.891 1 67.75 493 ASP B C 1
ATOM 8977 O O . ASP B 1 493 ? -3.277 69.562 21.25 1 67.75 493 ASP B O 1
ATOM 8981 N N . ARG B 1 494 ? -3.295 71.75 21.484 1 66.75 494 ARG B N 1
ATOM 8982 C CA . ARG B 1 494 ? -3.66 71.938 20.094 1 66.75 494 ARG B CA 1
ATOM 8983 C C . ARG B 1 494 ? -2.543 71.5 19.156 1 66.75 494 ARG B C 1
ATOM 8985 O O . ARG B 1 494 ? -2.805 70.938 18.109 1 66.75 494 ARG B O 1
ATOM 8992 N N . MET B 1 495 ? -1.392 71.688 19.641 1 69.44 495 MET B N 1
ATOM 8993 C CA . MET B 1 495 ? -0.233 71.375 18.828 1 69.44 495 MET B CA 1
ATOM 8994 C C . MET B 1 495 ? 0.018 69.875 18.859 1 69.44 495 MET B C 1
ATOM 8996 O O . MET B 1 495 ? 0.601 69.312 17.922 1 69.44 495 MET B O 1
ATOM 9000 N N . ALA B 1 496 ? -0.366 69.25 19.938 1 63.44 496 ALA B N 1
ATOM 9001 C CA . ALA B 1 496 ? -0.146 67.812 20.109 1 63.44 496 ALA B CA 1
ATOM 9002 C C . ALA B 1 496 ? -1.12 67 19.25 1 63.44 496 ALA B C 1
ATOM 9004 O O . ALA B 1 496 ? -0.862 65.812 18.953 1 63.44 496 ALA B O 1
ATOM 9005 N N . ASP B 1 497 ? -2.299 67.5 18.922 1 60 497 ASP B N 1
ATOM 9006 C CA . ASP B 1 497 ? -3.27 66.812 18.109 1 60 497 ASP B CA 1
ATOM 9007 C C . ASP B 1 497 ? -2.801 66.688 16.656 1 60 497 ASP B C 1
ATOM 9009 O O . ASP B 1 497 ? -2.605 67.75 15.992 1 60 497 ASP B O 1
ATOM 9013 N N . PRO B 1 498 ? -2.295 65.5 16.25 1 53.75 498 PRO B N 1
ATOM 9014 C CA . PRO B 1 498 ? -1.839 65.375 14.867 1 53.75 498 PRO B CA 1
ATOM 9015 C C . PRO B 1 498 ? -2.936 65.688 13.844 1 53.75 498 PRO B C 1
ATOM 9017 O O . PRO B 1 498 ? -2.658 65.75 12.648 1 53.75 498 PRO B O 1
ATOM 9020 N N . GLN B 1 499 ? -4.238 65.562 14.18 1 53.34 499 GLN B N 1
ATOM 9021 C CA . GLN B 1 499 ? -5.27 65.75 13.172 1 53.34 499 GLN B CA 1
ATOM 9022 C C . GLN B 1 499 ? -5.203 67.188 12.602 1 53.34 499 GLN B C 1
ATOM 9024 O O . GLN B 1 499 ? -5.027 68.125 13.344 1 53.34 499 GLN B O 1
ATOM 9029 N N . PRO B 1 500 ? -5.109 67.312 11.32 1 48.78 500 PRO B N 1
ATOM 9030 C CA . PRO B 1 500 ? -5 68.5 10.484 1 48.78 500 PRO B CA 1
ATOM 9031 C C . PRO B 1 500 ? -5.93 69.625 10.93 1 48.78 500 PRO B C 1
ATOM 9033 O O . PRO B 1 500 ? -5.918 70.688 10.344 1 48.78 500 PRO B O 1
ATOM 9036 N N . HIS B 1 501 ? -6.867 69.375 11.602 1 46.19 501 HIS B N 1
ATOM 9037 C CA . HIS B 1 501 ? -7.949 70.375 11.562 1 46.19 501 HIS B CA 1
ATOM 9038 C C . HIS B 1 501 ? -7.516 71.688 12.172 1 46.19 501 HIS B C 1
ATOM 9040 O O . HIS B 1 501 ? -8.211 72.688 12.031 1 46.19 501 HIS B O 1
ATOM 9046 N N . ALA B 1 502 ? -6.691 71.812 13.039 1 55.34 502 ALA B N 1
ATOM 9047 C CA . ALA B 1 502 ? -6.688 73.25 13.383 1 55.34 502 ALA B CA 1
ATOM 9048 C C . ALA B 1 502 ? -5.594 74 12.625 1 55.34 502 ALA B C 1
ATOM 9050 O O . ALA B 1 502 ? -4.48 74.188 13.125 1 55.34 502 ALA B O 1
ATOM 9051 N N . GLU B 1 503 ? -5.684 73.875 11.336 1 67.5 503 GLU B N 1
ATOM 9052 C CA . GLU B 1 503 ? -4.895 74.75 10.461 1 67.5 503 GLU B CA 1
ATOM 9053 C C . GLU B 1 503 ? -4.84 76.188 11.008 1 67.5 503 GLU B C 1
ATOM 9055 O O . GLU B 1 503 ? -5.836 76.688 11.523 1 67.5 503 GLU B O 1
ATOM 9060 N N . PRO B 1 504 ? -3.562 76.625 11.039 1 76 504 PRO B N 1
ATOM 9061 C CA . PRO B 1 504 ? -3.473 78 11.492 1 76 504 PRO B CA 1
ATOM 9062 C C . PRO B 1 504 ? -4.367 78.938 10.688 1 76 504 PRO B C 1
ATOM 9064 O O . PRO B 1 504 ? -4.527 78.75 9.477 1 76 504 PRO B O 1
ATOM 9067 N N . ARG B 1 505 ? -5.172 79.688 11.289 1 80.31 505 ARG B N 1
ATOM 9068 C CA . ARG B 1 505 ? -6.008 80.688 10.648 1 80.31 505 ARG B CA 1
ATOM 9069 C C . ARG B 1 505 ? -5.172 81.875 10.211 1 80.31 505 ARG B C 1
ATOM 9071 O O . ARG B 1 505 ? -4.949 82.812 10.992 1 80.31 505 ARG B O 1
ATOM 9078 N N . LEU B 1 506 ? -4.734 81.938 8.945 1 84.44 506 LEU B N 1
ATOM 9079 C CA . LEU B 1 506 ? -3.902 83 8.406 1 84.44 506 LEU B CA 1
ATOM 9080 C C . LEU B 1 506 ? -4.746 84.188 8.047 1 84.44 506 LEU B C 1
ATOM 9082 O O . LEU B 1 506 ? -5.574 84.125 7.137 1 84.44 506 LEU B O 1
ATOM 9086 N N . GLN B 1 507 ? -4.707 85.188 8.883 1 85.06 507 GLN B N 1
ATOM 9087 C CA . GLN B 1 507 ? -5.418 86.438 8.672 1 85.06 507 GLN B CA 1
ATOM 9088 C C . GLN B 1 507 ? -4.457 87.625 8.734 1 85.06 507 GLN B C 1
ATOM 9090 O O . GLN B 1 507 ? -3.367 87.562 9.297 1 85.06 507 GLN B O 1
ATOM 9095 N N . PRO B 1 508 ? -4.832 88.688 7.977 1 86.88 508 PRO B N 1
ATOM 9096 C CA . PRO B 1 508 ? -4 89.938 8.086 1 86.88 508 PRO B CA 1
ATOM 9097 C C . PRO B 1 508 ? -3.877 90.438 9.516 1 86.88 508 PRO B C 1
ATOM 9099 O O . PRO B 1 508 ? -4.875 90.5 10.234 1 86.88 508 PRO B O 1
ATOM 9102 N N . CYS B 1 509 ? -2.652 90.5 9.93 1 86.88 509 CYS B N 1
ATOM 9103 C CA . CYS B 1 509 ? -2.361 90.938 11.297 1 86.88 509 CYS B CA 1
ATOM 9104 C C . CYS B 1 509 ? -1.455 92.125 11.32 1 86.88 509 CYS B C 1
ATOM 9106 O O . CYS B 1 509 ? -0.495 92.25 10.555 1 86.88 509 CYS B O 1
ATOM 9108 N N . ASP B 1 510 ? -1.93 93.188 12.047 1 88.88 510 ASP B N 1
ATOM 9109 C CA . ASP B 1 510 ? -1.09 94.375 12.305 1 88.88 510 ASP B CA 1
ATOM 9110 C C . ASP B 1 510 ? -0.047 94.062 13.375 1 88.88 510 ASP B C 1
ATOM 9112 O O . ASP B 1 510 ? -0.349 94.125 14.57 1 88.88 510 ASP B O 1
ATOM 9116 N N . LEU B 1 511 ? 1.245 93.812 12.922 1 90.69 511 LEU B N 1
ATOM 9117 C CA . LEU B 1 511 ? 2.307 93.438 13.836 1 90.69 511 LEU B CA 1
ATOM 9118 C C . LEU B 1 511 ? 2.627 94.5 14.828 1 90.69 511 LEU B C 1
ATOM 9120 O O . LEU B 1 511 ? 2.945 94.25 15.984 1 90.69 511 LEU B O 1
ATOM 9124 N N . HIS B 1 512 ? 2.572 95.75 14.391 1 89.31 512 HIS B N 1
ATOM 9125 C CA . HIS B 1 512 ? 2.877 96.875 15.273 1 89.31 512 HIS B CA 1
ATOM 9126 C C . HIS B 1 512 ? 1.865 96.938 16.406 1 89.31 512 HIS B C 1
ATOM 9128 O O . HIS B 1 512 ? 2.242 97.188 17.562 1 89.31 512 HIS B O 1
ATOM 9134 N N . ALA B 1 513 ? 0.688 96.75 16 1 88.44 513 ALA B N 1
ATOM 9135 C CA . ALA B 1 513 ? -0.364 96.75 17.016 1 88.44 513 ALA B CA 1
ATOM 9136 C C . ALA B 1 513 ? -0.213 95.625 17.984 1 88.44 513 ALA B C 1
ATOM 9138 O O . ALA B 1 513 ? -0.441 95.75 19.188 1 88.44 513 ALA B O 1
ATOM 9139 N N . LEU B 1 514 ? 0.162 94.5 17.422 1 89.88 514 LEU B N 1
ATOM 9140 C CA . LEU B 1 514 ? 0.343 93.312 18.25 1 89.88 514 LEU B CA 1
ATOM 9141 C C . LEU B 1 514 ? 1.481 93.562 19.25 1 89.88 514 LEU B C 1
ATOM 9143 O O . LEU B 1 514 ? 1.341 93.188 20.438 1 89.88 514 LEU B O 1
ATOM 9147 N N . VAL B 1 515 ? 2.562 94.062 18.875 1 90.44 515 VAL B N 1
ATOM 9148 C CA . VAL B 1 515 ? 3.73 94.25 19.719 1 90.44 515 VAL B CA 1
ATOM 9149 C C . VAL B 1 515 ? 3.42 95.312 20.766 1 90.44 515 VAL B C 1
ATOM 9151 O O . VAL B 1 515 ? 3.793 95.188 21.938 1 90.44 515 VAL B O 1
ATOM 9154 N N . ASP B 1 516 ? 2.717 96.312 20.281 1 86.25 516 ASP B N 1
ATOM 9155 C CA . ASP B 1 516 ? 2.326 97.375 21.203 1 86.25 516 ASP B CA 1
ATOM 9156 C C . ASP B 1 516 ? 1.451 96.812 22.328 1 86.25 516 ASP B C 1
ATOM 9158 O O . ASP B 1 516 ? 1.625 97.188 23.5 1 86.25 516 ASP B O 1
ATOM 9162 N N . GLY B 1 517 ? 0.584 96.062 21.859 1 81.69 517 GLY B N 1
ATOM 9163 C CA . GLY B 1 517 ? -0.29 95.438 22.844 1 81.69 517 GLY B CA 1
ATOM 9164 C C . GLY B 1 517 ? 0.456 94.562 23.844 1 81.69 517 GLY B C 1
ATOM 9165 O O . GLY B 1 517 ? 0.142 94.562 25.031 1 81.69 517 GLY B O 1
ATOM 9166 N N . LEU B 1 518 ? 1.444 93.875 23.438 1 86.06 518 LEU B N 1
ATOM 9167 C CA . LEU B 1 518 ? 2.236 93 24.297 1 86.06 518 LEU B CA 1
ATOM 9168 C C . LEU B 1 518 ? 3.119 93.812 25.234 1 86.06 518 LEU B C 1
ATOM 9170 O O . LEU B 1 518 ? 3.328 93.438 26.391 1 86.06 518 LEU B O 1
ATOM 9174 N N . CYS B 1 519 ? 3.617 94.875 24.844 1 84.81 519 CYS B N 1
ATOM 9175 C CA . CYS B 1 519 ? 4.508 95.688 25.641 1 84.81 519 CYS B CA 1
ATOM 9176 C C . CYS B 1 519 ? 3.773 96.312 26.828 1 84.81 519 CYS B C 1
ATOM 9178 O O . CYS B 1 519 ? 4.391 96.625 27.859 1 84.81 519 CYS B O 1
ATOM 9180 N N . LEU B 1 520 ? 2.5 96.438 26.625 1 74.5 520 LEU B N 1
ATOM 9181 C CA . LEU B 1 520 ? 1.693 97 27.703 1 74.5 520 LEU B CA 1
ATOM 9182 C C . LEU B 1 520 ? 1.688 96.062 28.922 1 74.5 520 LEU B C 1
ATOM 9184 O O . LEU B 1 520 ? 1.405 96.5 30.031 1 74.5 520 LEU B O 1
ATOM 9188 N N . ASP B 1 521 ? 2.088 94.875 28.672 1 73.12 521 ASP B N 1
ATOM 9189 C CA . ASP B 1 521 ? 2.09 93.875 29.766 1 73.12 521 ASP B CA 1
ATOM 9190 C C . ASP B 1 521 ? 3.354 94 30.609 1 73.12 521 ASP B C 1
ATOM 9192 O O . ASP B 1 521 ? 3.445 93.438 31.688 1 73.12 521 ASP B O 1
ATOM 9196 N N . PHE B 1 522 ? 4.238 94.875 30.188 1 79.12 522 PHE B N 1
ATOM 9197 C CA . PHE B 1 522 ? 5.504 95.062 30.891 1 79.12 522 PHE B CA 1
ATOM 9198 C C . PHE B 1 522 ? 5.652 96.5 31.391 1 79.12 522 PHE B C 1
ATOM 9200 O O . PHE B 1 522 ? 4.926 97.375 30.953 1 79.12 522 PHE B O 1
ATOM 9207 N N . ALA B 1 523 ? 6.523 96.688 32.281 1 76.81 523 ALA B N 1
ATOM 9208 C CA . ALA B 1 523 ? 6.777 98 32.812 1 76.81 523 ALA B CA 1
ATOM 9209 C C . ALA B 1 523 ? 7.242 99 31.703 1 76.81 523 ALA B C 1
ATOM 9211 O O . ALA B 1 523 ? 7.941 98.562 30.766 1 76.81 523 ALA B O 1
ATOM 9212 N N . PRO B 1 524 ? 6.656 100.188 31.828 1 77.38 524 PRO B N 1
ATOM 9213 C CA . PRO B 1 524 ? 7.051 101.125 30.812 1 77.38 524 PRO B CA 1
ATOM 9214 C C . PRO B 1 524 ? 8.562 101.312 30.672 1 77.38 524 PRO B C 1
ATOM 9216 O O . PRO B 1 524 ? 9.266 101.438 31.688 1 77.38 524 PRO B O 1
ATOM 9219 N N . GLY B 1 525 ? 9.016 101.25 29.531 1 82 525 GLY B N 1
ATOM 9220 C CA . GLY B 1 525 ? 10.438 101.438 29.281 1 82 525 GLY B CA 1
ATOM 9221 C C . GLY B 1 525 ? 11.234 100.125 29.375 1 82 525 GLY B C 1
ATOM 9222 O O . GLY B 1 525 ? 12.422 100.125 29.078 1 82 525 GLY B O 1
ATOM 9223 N N . ARG B 1 526 ? 10.602 99.125 29.797 1 89.31 526 ARG B N 1
ATOM 9224 C CA . ARG B 1 526 ? 11.281 97.812 30 1 89.31 526 ARG B CA 1
ATOM 9225 C C . ARG B 1 526 ? 11.57 97.125 28.656 1 89.31 526 ARG B C 1
ATOM 9227 O O . ARG B 1 526 ? 12.586 96.438 28.5 1 89.31 526 ARG B O 1
ATOM 9234 N N . ILE B 1 527 ? 10.68 97.438 27.734 1 92.56 527 ILE B N 1
ATOM 9235 C CA . ILE B 1 527 ? 10.836 96.875 26.391 1 92.56 527 ILE B CA 1
ATOM 9236 C C . ILE B 1 527 ? 11.039 98 25.391 1 92.56 527 ILE B C 1
ATOM 9238 O O . ILE B 1 527 ? 10.219 98.938 25.312 1 92.56 527 ILE B O 1
ATOM 9242 N N . VAL B 1 528 ? 12.133 98 24.672 1 93.31 528 VAL B N 1
ATOM 9243 C CA . VAL B 1 528 ? 12.414 98.938 23.625 1 93.31 528 VAL B CA 1
ATOM 9244 C C . VAL B 1 528 ? 12.227 98.312 22.25 1 93.31 528 VAL B C 1
ATOM 9246 O O . VAL B 1 528 ? 12.906 97.375 21.906 1 93.31 528 VAL B O 1
ATOM 9249 N N . CYS B 1 529 ? 11.242 98.812 21.547 1 93.19 529 CYS B N 1
ATOM 9250 C CA . CYS B 1 529 ? 10.891 98.188 20.266 1 93.19 529 CYS B CA 1
ATOM 9251 C C . CYS B 1 529 ? 11.438 99 19.109 1 93.19 529 CYS B C 1
ATOM 9253 O O . CYS B 1 529 ? 11.344 100.25 19.125 1 93.19 529 CYS B O 1
ATOM 9255 N N . HIS B 1 530 ? 12.133 98.375 18.188 1 92.44 530 HIS B N 1
ATOM 9256 C CA . HIS B 1 530 ? 12.531 98.938 16.906 1 92.44 530 HIS B CA 1
ATOM 9257 C C . HIS B 1 530 ? 11.844 98.25 15.742 1 92.44 530 HIS B C 1
ATOM 9259 O O . HIS B 1 530 ? 12.242 97.125 15.375 1 92.44 530 HIS B O 1
ATOM 9265 N N . LEU B 1 531 ? 10.758 98.812 15.266 1 91.62 531 LEU B N 1
ATOM 9266 C CA . LEU B 1 531 ? 9.977 98.188 14.188 1 91.62 531 LEU B CA 1
ATOM 9267 C C . LEU B 1 531 ? 10.375 98.812 12.836 1 91.62 531 LEU B C 1
ATOM 9269 O O . LEU B 1 531 ? 10.133 100 12.578 1 91.62 531 LEU B O 1
ATOM 9273 N N . GLY B 1 532 ? 11.023 98 12.07 1 84.5 532 GLY B N 1
ATOM 9274 C CA . GLY B 1 532 ? 11.492 98.438 10.766 1 84.5 532 GLY B CA 1
ATOM 9275 C C . GLY B 1 532 ? 10.359 98.75 9.805 1 84.5 532 GLY B C 1
ATOM 9276 O O . GLY B 1 532 ? 9.211 98.375 10.039 1 84.5 532 GLY B O 1
ATOM 9277 N N . GLY B 1 533 ? 10.664 99.5 8.773 1 77.38 533 GLY B N 1
ATOM 9278 C CA . GLY B 1 533 ? 9.711 99.875 7.742 1 77.38 533 GLY B CA 1
ATOM 9279 C C . GLY B 1 533 ? 9.188 98.688 6.961 1 77.38 533 GLY B C 1
ATOM 9280 O O . GLY B 1 533 ? 9.914 97.75 6.727 1 77.38 533 GLY B O 1
ATOM 9281 N N . GLY B 1 534 ? 7.859 98.562 6.613 1 78.88 534 GLY B N 1
ATOM 9282 C CA . GLY B 1 534 ? 7.238 97.5 5.82 1 78.88 534 GLY B CA 1
ATOM 9283 C C . GLY B 1 534 ? 6.883 96.25 6.629 1 78.88 534 GLY B C 1
ATOM 9284 O O . GLY B 1 534 ? 6.566 95.188 6.062 1 78.88 534 GLY B O 1
ATOM 9285 N N . THR B 1 535 ? 6.914 96.375 7.879 1 77.12 535 THR B N 1
ATOM 9286 C CA . THR B 1 535 ? 6.699 95.188 8.719 1 77.12 535 THR B CA 1
ATOM 9287 C C . THR B 1 535 ? 5.297 95.188 9.32 1 77.12 535 THR B C 1
ATOM 9289 O O . THR B 1 535 ? 4.926 94.312 10.062 1 77.12 535 THR B O 1
ATOM 9292 N N . GLN B 1 536 ? 4.484 96.062 9 1 79.12 536 GLN B N 1
ATOM 9293 C CA . GLN B 1 536 ? 3.217 96.312 9.688 1 79.12 536 GLN B CA 1
ATOM 9294 C C . GLN B 1 536 ? 2.199 95.25 9.336 1 79.12 536 GLN B C 1
ATOM 9296 O O . GLN B 1 536 ? 1.514 94.688 10.219 1 79.12 536 GLN B O 1
ATOM 9301 N N . GLN B 1 537 ? 2.146 94.938 8.141 1 83.25 537 GLN B N 1
ATOM 9302 C CA . GLN B 1 537 ? 1.117 93.938 7.715 1 83.25 537 GLN B CA 1
ATOM 9303 C C . GLN B 1 537 ? 1.718 92.625 7.406 1 83.25 537 GLN B C 1
ATOM 9305 O O . GLN B 1 537 ? 2.672 92.5 6.633 1 83.25 537 GLN B O 1
ATOM 9310 N N . LEU B 1 538 ? 1.229 91.5 8.109 1 84.5 538 LEU B N 1
ATOM 9311 C CA . LEU B 1 538 ? 1.646 90.125 7.93 1 84.5 538 LEU B CA 1
ATOM 9312 C C . LEU B 1 538 ? 0.437 89.188 7.875 1 84.5 538 LEU B C 1
ATOM 9314 O O . LEU B 1 538 ? -0.561 89.438 8.562 1 84.5 538 LEU B O 1
ATOM 9318 N N . ILE B 1 539 ? 0.518 88.312 6.91 1 87.62 539 ILE B N 1
ATOM 9319 C CA . ILE B 1 539 ? -0.509 87.25 6.891 1 87.62 539 ILE B CA 1
ATOM 9320 C C . ILE B 1 539 ? -0.085 86.062 7.789 1 87.62 539 ILE B C 1
ATOM 9322 O O . ILE B 1 539 ? 0.872 85.375 7.48 1 87.62 539 ILE B O 1
ATOM 9326 N N . THR B 1 540 ? -0.601 86 8.906 1 88.12 540 THR B N 1
ATOM 9327 C CA . THR B 1 540 ? -0.254 84.938 9.852 1 88.12 540 THR B CA 1
ATOM 9328 C C . THR B 1 540 ? -1.401 84.688 10.828 1 88.12 540 THR B C 1
ATOM 9330 O O . THR B 1 540 ? -2.479 85.25 10.688 1 88.12 540 THR B O 1
ATOM 9333 N N . ASP B 1 541 ? -1.29 83.688 11.602 1 86.62 541 ASP B N 1
ATOM 9334 C CA . ASP B 1 541 ? -2.203 83.5 12.719 1 86.62 541 ASP B CA 1
ATOM 9335 C C . ASP B 1 541 ? -1.849 84.375 13.906 1 86.62 541 ASP B C 1
ATOM 9337 O O . ASP B 1 541 ? -0.898 84.125 14.641 1 86.62 541 ASP B O 1
ATOM 9341 N N . ALA B 1 542 ? -2.619 85.5 14.117 1 86.44 542 ALA B N 1
ATOM 9342 C CA . ALA B 1 542 ? -2.34 86.5 15.125 1 86.44 542 ALA B CA 1
ATOM 9343 C C . ALA B 1 542 ? -2.326 85.875 16.531 1 86.44 542 ALA B C 1
ATOM 9345 O O . ALA B 1 542 ? -1.531 86.312 17.375 1 86.44 542 ALA B O 1
ATOM 9346 N N . GLY B 1 543 ? -3.184 84.875 16.734 1 80.69 543 GLY B N 1
ATOM 9347 C CA . GLY B 1 543 ? -3.258 84.25 18.047 1 80.69 543 GLY B CA 1
ATOM 9348 C C . GLY B 1 543 ? -2 83.5 18.406 1 80.69 543 GLY B C 1
ATOM 9349 O O . GLY B 1 543 ? -1.474 83.625 19.516 1 80.69 543 GLY B O 1
ATOM 9350 N N . LEU B 1 544 ? -1.536 82.75 17.5 1 86.06 544 LEU B N 1
ATOM 9351 C CA . LEU B 1 544 ? -0.33 81.938 17.734 1 86.06 544 LEU B CA 1
ATOM 9352 C C . LEU B 1 544 ? 0.896 82.812 17.844 1 86.06 544 LEU B C 1
ATOM 9354 O O . LEU B 1 544 ? 1.751 82.625 18.703 1 86.06 544 LEU B O 1
ATOM 9358 N N . LEU B 1 545 ? 0.922 83.75 17.016 1 89.06 545 LEU B N 1
ATOM 9359 C CA . LEU B 1 545 ? 2.055 84.688 17.031 1 89.06 545 LEU B CA 1
ATOM 9360 C C . LEU B 1 545 ? 2.107 85.438 18.359 1 89.06 545 LEU B C 1
ATOM 9362 O O . LEU B 1 545 ? 3.188 85.688 18.906 1 89.06 545 LEU B O 1
ATOM 9366 N N . ARG B 1 546 ? 1.003 85.875 18.844 1 87.31 546 ARG B N 1
ATOM 9367 C CA . ARG B 1 546 ? 0.93 86.562 20.141 1 87.31 546 ARG B CA 1
ATOM 9368 C C . ARG B 1 546 ? 1.512 85.75 21.25 1 87.31 546 ARG B C 1
ATOM 9370 O O . ARG B 1 546 ? 2.258 86.188 22.094 1 87.31 546 ARG B O 1
ATOM 9377 N N . ILE B 1 547 ? 1.166 84.438 21.188 1 85.06 547 ILE B N 1
ATOM 9378 C CA . ILE B 1 547 ? 1.658 83.5 22.203 1 85.06 547 ILE B CA 1
ATOM 9379 C C . ILE B 1 547 ? 3.174 83.375 22.094 1 85.06 547 ILE B C 1
ATOM 9381 O O . ILE B 1 547 ? 3.887 83.438 23.094 1 85.06 547 ILE B O 1
ATOM 9385 N N . ALA B 1 548 ? 3.672 83.312 20.938 1 91.12 548 ALA B N 1
ATOM 9386 C CA . ALA B 1 548 ? 5.105 83.125 20.703 1 91.12 548 ALA B CA 1
ATOM 9387 C C . ALA B 1 548 ? 5.871 84.375 21.156 1 91.12 548 ALA B C 1
ATOM 9389 O O . ALA B 1 548 ? 6.855 84.25 21.891 1 91.12 548 ALA B O 1
ATOM 9390 N N . LEU B 1 549 ? 5.395 85.5 20.734 1 91.88 549 LEU B N 1
ATOM 9391 C CA . LEU B 1 549 ? 6.066 86.75 21.078 1 91.88 549 LEU B CA 1
ATOM 9392 C C . LEU B 1 549 ? 6 87 22.578 1 91.88 549 LEU B C 1
ATOM 9394 O O . LEU B 1 549 ? 6.969 87.5 23.172 1 91.88 549 LEU B O 1
ATOM 9398 N N . ARG B 1 550 ? 4.938 86.75 23.125 1 88.19 550 ARG B N 1
ATOM 9399 C CA . ARG B 1 550 ? 4.797 86.938 24.578 1 88.19 550 ARG B CA 1
ATOM 9400 C C . ARG B 1 550 ? 5.801 86.062 25.328 1 88.19 550 ARG B C 1
ATOM 9402 O O . ARG B 1 550 ? 6.414 86.5 26.297 1 88.19 550 ARG B O 1
ATOM 9409 N N . ASN B 1 551 ? 5.926 84.812 24.875 1 88.25 551 ASN B N 1
ATOM 9410 C CA . ASN B 1 551 ? 6.855 83.938 25.516 1 88.25 551 ASN B CA 1
ATOM 9411 C C . ASN B 1 551 ? 8.305 84.375 25.344 1 88.25 551 ASN B C 1
ATOM 9413 O O . ASN B 1 551 ? 9.117 84.25 26.266 1 88.25 551 ASN B O 1
ATOM 9417 N N . LEU B 1 552 ? 8.586 84.875 24.203 1 93.44 552 LEU B N 1
ATOM 9418 C CA . LEU B 1 552 ? 9.93 85.438 23.953 1 93.44 552 LEU B CA 1
ATOM 9419 C C . LEU B 1 552 ? 10.234 86.625 24.844 1 93.44 552 LEU B C 1
ATOM 9421 O O . LEU B 1 552 ? 11.289 86.688 25.469 1 93.44 552 LEU B O 1
ATOM 9425 N N . LEU B 1 553 ? 9.328 87.5 24.875 1 90.81 553 LEU B N 1
ATOM 9426 C CA . LEU B 1 553 ? 9.508 88.688 25.672 1 90.81 553 LEU B CA 1
ATOM 9427 C C . LEU B 1 553 ? 9.539 88.375 27.156 1 90.81 553 LEU B C 1
ATOM 9429 O O . LEU B 1 553 ? 10.336 88.938 27.906 1 90.81 553 LEU B O 1
ATOM 9433 N N . ALA B 1 554 ? 8.664 87.5 27.578 1 85.44 554 ALA B N 1
ATOM 9434 C CA . ALA B 1 554 ? 8.625 87.125 28.984 1 85.44 554 ALA B CA 1
ATOM 9435 C C . ALA B 1 554 ? 9.93 86.438 29.391 1 85.44 554 ALA B C 1
ATOM 9437 O O . ALA B 1 554 ? 10.438 86.688 30.5 1 85.44 554 ALA B O 1
ATOM 9438 N N . ASN B 1 555 ? 10.422 85.625 28.547 1 86.94 555 ASN B N 1
ATOM 9439 C CA . ASN B 1 555 ? 11.695 84.938 28.797 1 86.94 555 ASN B CA 1
ATOM 9440 C C . ASN B 1 555 ? 12.836 85.938 28.922 1 86.94 555 ASN B C 1
ATOM 9442 O O . ASN B 1 555 ? 13.648 85.875 29.844 1 86.94 555 ASN B O 1
ATOM 9446 N N . ALA B 1 556 ? 12.867 86.875 28.031 1 90.75 556 ALA B N 1
ATOM 9447 C CA . ALA B 1 556 ? 13.891 87.938 28.047 1 90.75 556 ALA B CA 1
ATOM 9448 C C . ALA B 1 556 ? 13.766 88.75 29.312 1 90.75 556 ALA B C 1
ATOM 9450 O O . ALA B 1 556 ? 14.773 89.125 29.938 1 90.75 556 ALA B O 1
ATOM 9451 N N . ASP B 1 557 ? 12.641 89.125 29.656 1 87.56 557 ASP B N 1
ATOM 9452 C CA . ASP B 1 557 ? 12.383 89.938 30.828 1 87.56 557 ASP B CA 1
ATOM 9453 C C . ASP B 1 557 ? 12.836 89.25 32.094 1 87.56 557 ASP B C 1
ATOM 9455 O O . ASP B 1 557 ? 13.414 89.875 33 1 87.56 557 ASP B O 1
ATOM 9459 N N . ARG B 1 558 ? 12.562 88 32.219 1 83.19 558 ARG B N 1
ATOM 9460 C CA . ARG B 1 558 ? 12.891 87.188 33.406 1 83.19 558 ARG B CA 1
ATOM 9461 C C . ARG B 1 558 ? 14.398 87.125 33.625 1 83.19 558 ARG B C 1
ATOM 9463 O O . ARG B 1 558 ? 14.867 87.125 34.781 1 83.19 558 ARG B O 1
ATOM 9470 N N . HIS B 1 559 ? 15.117 87.188 32.562 1 87.56 559 HIS B N 1
ATOM 9471 C CA . HIS B 1 559 ? 16.562 87 32.688 1 87.56 559 HIS B CA 1
ATOM 9472 C C . HIS B 1 559 ? 17.312 88.312 32.562 1 87.56 559 HIS B C 1
ATOM 9474 O O . HIS B 1 559 ? 18.547 88.312 32.625 1 87.56 559 HIS B O 1
ATOM 9480 N N . THR B 1 560 ? 16.531 89.375 32.469 1 88.5 560 THR B N 1
ATOM 9481 C CA . THR B 1 560 ? 17.141 90.688 32.406 1 88.5 560 THR B CA 1
ATOM 9482 C C . THR B 1 560 ? 17.25 91.312 33.781 1 88.5 560 THR B C 1
ATOM 9484 O O . THR B 1 560 ? 16.281 91.312 34.562 1 88.5 560 THR B O 1
ATOM 9487 N N . PRO B 1 561 ? 18.438 91.75 34.219 1 85.69 561 PRO B N 1
ATOM 9488 C CA . PRO B 1 561 ? 18.578 92.375 35.531 1 85.69 561 PRO B CA 1
ATOM 9489 C C . PRO B 1 561 ? 17.703 93.688 35.656 1 85.69 561 PRO B C 1
ATOM 9491 O O . PRO B 1 561 ? 17.312 94.25 34.656 1 85.69 561 PRO B O 1
ATOM 9494 N N . GLU B 1 562 ? 17.484 94 36.875 1 81.44 562 GLU B N 1
ATOM 9495 C CA . GLU B 1 562 ? 16.688 95.188 37.188 1 81.44 562 GLU B CA 1
ATOM 9496 C C . GLU B 1 562 ? 17.344 96.438 36.656 1 81.44 562 GLU B C 1
ATOM 9498 O O . GLU B 1 562 ? 18.562 96.625 36.75 1 81.44 562 GLU B O 1
ATOM 9503 N N . GLY B 1 563 ? 16.641 97.25 36 1 83.06 563 GLY B N 1
ATOM 9504 C CA . GLY B 1 563 ? 17.141 98.5 35.5 1 83.06 563 GLY B CA 1
ATOM 9505 C C . GLY B 1 563 ? 17.531 98.438 34.031 1 83.06 563 GLY B C 1
ATOM 9506 O O . GLY B 1 563 ? 17.766 99.5 33.406 1 83.06 563 GLY B O 1
ATOM 9507 N N . GLU B 1 564 ? 17.812 97.25 33.469 1 90.31 564 GLU B N 1
ATOM 9508 C CA . GLU B 1 564 ? 18.125 97.125 32.062 1 90.31 564 GLU B CA 1
ATOM 9509 C C . GLU B 1 564 ? 16.875 96.812 31.234 1 90.31 564 GLU B C 1
ATOM 9511 O O . GLU B 1 564 ? 15.812 96.562 31.781 1 90.31 564 GLU B O 1
ATOM 9516 N N . SER B 1 565 ? 17.031 97.062 29.984 1 92.56 565 SER B N 1
ATOM 9517 C CA . SER B 1 565 ? 15.859 96.875 29.125 1 92.56 565 SER B CA 1
ATOM 9518 C C . SER B 1 565 ? 16.047 95.75 28.109 1 92.56 565 SER B C 1
ATOM 9520 O O . SER B 1 565 ? 17.188 95.375 27.828 1 92.56 565 SER B O 1
ATOM 9522 N N . VAL B 1 566 ? 14.938 95.188 27.625 1 95 566 VAL B N 1
ATOM 9523 C CA . VAL B 1 566 ? 14.875 94.188 26.578 1 95 566 VAL B CA 1
ATOM 9524 C C . VAL B 1 566 ? 14.664 94.875 25.219 1 95 566 VAL B C 1
ATOM 9526 O O . VAL B 1 566 ? 13.883 95.812 25.094 1 95 566 VAL B O 1
ATOM 9529 N N . ARG B 1 567 ? 15.375 94.438 24.203 1 94.94 567 ARG B N 1
ATOM 9530 C CA . ARG B 1 567 ? 15.266 95.062 22.875 1 94.94 567 ARG B CA 1
ATOM 9531 C C . ARG B 1 567 ? 14.555 94.125 21.906 1 94.94 567 ARG B C 1
ATOM 9533 O O . ARG B 1 567 ? 14.867 92.938 21.859 1 94.94 567 ARG B O 1
ATOM 9540 N N . LEU B 1 568 ? 13.547 94.562 21.266 1 95.31 568 LEU B N 1
ATOM 9541 C CA . LEU B 1 568 ? 12.836 93.875 20.203 1 95.31 568 LEU B CA 1
ATOM 9542 C C . LEU B 1 568 ? 13.047 94.5 18.859 1 95.31 568 LEU B C 1
ATOM 9544 O O . LEU B 1 568 ? 12.703 95.688 18.672 1 95.31 568 LEU B O 1
ATOM 9548 N N . ASP B 1 569 ? 13.672 93.875 17.906 1 94.62 569 ASP B N 1
ATOM 9549 C CA . ASP B 1 569 ? 13.922 94.375 16.562 1 94.62 569 ASP B CA 1
ATOM 9550 C C . ASP B 1 569 ? 13.148 93.562 15.523 1 94.62 569 ASP B C 1
ATOM 9552 O O . ASP B 1 569 ? 13.219 92.312 15.516 1 94.62 569 ASP B O 1
ATOM 9556 N N . VAL B 1 570 ? 12.336 94.188 14.789 1 93.94 570 VAL B N 1
ATOM 9557 C CA . VAL B 1 570 ? 11.617 93.562 13.688 1 93.94 570 VAL B CA 1
ATOM 9558 C C . VAL B 1 570 ? 12.125 94.125 12.352 1 93.94 570 VAL B C 1
ATOM 9560 O O . VAL B 1 570 ? 12.109 95.312 12.117 1 93.94 570 VAL B O 1
ATOM 9563 N N . THR B 1 571 ? 12.672 93.25 11.539 1 91.19 571 THR B N 1
ATOM 9564 C CA . THR B 1 571 ? 13.188 93.688 10.234 1 91.19 571 THR B CA 1
ATOM 9565 C C . THR B 1 571 ? 12.688 92.75 9.141 1 91.19 571 THR B C 1
ATOM 9567 O O . THR B 1 571 ? 12.367 91.562 9.406 1 91.19 571 THR B O 1
ATOM 9570 N N . ARG B 1 572 ? 12.461 93.25 8.055 1 89.06 572 ARG B N 1
ATOM 9571 C CA . ARG B 1 572 ? 12.125 92.438 6.883 1 89.06 572 ARG B CA 1
ATOM 9572 C C . ARG B 1 572 ? 13.383 92.062 6.109 1 89.06 572 ARG B C 1
ATOM 9574 O O . ARG B 1 572 ? 14.242 92.938 5.84 1 89.06 572 ARG B O 1
ATOM 9581 N N . GLN B 1 573 ? 13.539 90.812 6.023 1 79.25 573 GLN B N 1
ATOM 9582 C CA . GLN B 1 573 ? 14.664 90.375 5.234 1 79.25 573 GLN B CA 1
ATOM 9583 C C . GLN B 1 573 ? 14.188 89.5 4.059 1 79.25 573 GLN B C 1
ATOM 9585 O O . GLN B 1 573 ? 13.773 88.375 4.246 1 79.25 573 GLN B O 1
ATOM 9590 N N . GLY B 1 574 ? 14.266 90 2.879 1 75.12 574 GLY B N 1
ATOM 9591 C CA . GLY B 1 574 ? 13.828 89.312 1.687 1 75.12 574 GLY B CA 1
ATOM 9592 C C . GLY B 1 574 ? 12.391 88.812 1.761 1 75.12 574 GLY B C 1
ATOM 9593 O O . GLY B 1 574 ? 11.477 89.625 1.889 1 75.12 574 GLY B O 1
ATOM 9594 N N . GLU B 1 575 ? 12.211 87.438 1.751 1 76.94 575 GLU B N 1
ATOM 9595 C CA . GLU B 1 575 ? 10.883 86.812 1.718 1 76.94 575 GLU B CA 1
ATOM 9596 C C . GLU B 1 575 ? 10.398 86.5 3.121 1 76.94 575 GLU B C 1
ATOM 9598 O O . GLU B 1 575 ? 9.375 85.812 3.283 1 76.94 575 GLU B O 1
ATOM 9603 N N . GLY B 1 576 ? 11.078 87.062 4.105 1 83.44 576 GLY B N 1
ATOM 9604 C CA . GLY B 1 576 ? 10.672 86.688 5.449 1 83.44 576 GLY B CA 1
ATOM 9605 C C . GLY B 1 576 ? 10.719 87.812 6.434 1 83.44 576 GLY B C 1
ATOM 9606 O O . GLY B 1 576 ? 11.227 88.938 6.117 1 83.44 576 GLY B O 1
ATOM 9607 N N . LEU B 1 577 ? 10.008 87.688 7.516 1 90.94 577 LEU B N 1
ATOM 9608 C CA . LEU B 1 577 ? 10.016 88.625 8.664 1 90.94 577 LEU B CA 1
ATOM 9609 C C . LEU B 1 577 ? 10.898 88.062 9.781 1 90.94 577 LEU B C 1
ATOM 9611 O O . LEU B 1 577 ? 10.805 86.875 10.125 1 90.94 577 LEU B O 1
ATOM 9615 N N . GLU B 1 578 ? 11.859 88.938 10.172 1 93.69 578 GLU B N 1
ATOM 9616 C CA . GLU B 1 578 ? 12.758 88.5 11.258 1 93.69 578 GLU B CA 1
ATOM 9617 C C . GLU B 1 578 ? 12.477 89.312 12.523 1 93.69 578 GLU B C 1
ATOM 9619 O O . GLU B 1 578 ? 12.469 90.562 12.484 1 93.69 578 GLU B O 1
ATOM 9624 N N . ILE B 1 579 ? 12.242 88.625 13.578 1 94.38 579 ILE B N 1
ATOM 9625 C CA . ILE B 1 579 ? 12.039 89.25 14.891 1 94.38 579 ILE B CA 1
ATOM 9626 C C . ILE B 1 579 ? 13.156 88.812 15.836 1 94.38 579 ILE B C 1
ATOM 9628 O O . ILE B 1 579 ? 13.352 87.625 16.078 1 94.38 579 ILE B O 1
ATOM 9632 N N . GLN B 1 580 ? 13.891 89.75 16.359 1 95.31 580 GLN B N 1
ATOM 9633 C CA . GLN B 1 580 ? 14.984 89.5 17.281 1 95.31 580 GLN B CA 1
ATOM 9634 C C . GLN B 1 580 ? 14.695 90.062 18.672 1 95.31 580 GLN B C 1
ATOM 9636 O O . GLN B 1 580 ? 14.297 91.25 18.781 1 95.31 580 GLN B O 1
ATOM 9641 N N . VAL B 1 581 ? 14.781 89.25 19.641 1 95.81 581 VAL B N 1
ATOM 9642 C CA . VAL B 1 581 ? 14.656 89.688 21.031 1 95.81 581 VAL B CA 1
ATOM 9643 C C . VAL B 1 581 ? 16.016 89.562 21.734 1 95.81 581 VAL B C 1
ATOM 9645 O O . VAL B 1 581 ? 16.562 88.438 21.812 1 95.81 581 VAL B O 1
ATOM 9648 N N . SER B 1 582 ? 16.578 90.688 22.25 1 95.5 582 SER B N 1
ATOM 9649 C CA . SER B 1 582 ? 17.891 90.688 22.875 1 95.5 582 SER B CA 1
ATOM 9650 C C . SER B 1 582 ? 17.828 91.25 24.297 1 95.5 582 SER B C 1
ATOM 9652 O O . SER B 1 582 ? 17.094 92.188 24.562 1 95.5 582 SER B O 1
ATOM 9654 N N . ASN B 1 583 ? 18.484 90.625 25.188 1 94.12 583 ASN B N 1
ATOM 9655 C CA . ASN B 1 583 ? 18.562 91.062 26.562 1 94.12 583 ASN B CA 1
ATOM 9656 C C . ASN B 1 583 ? 19.922 90.75 27.188 1 94.12 583 ASN B C 1
ATOM 9658 O O . ASN B 1 583 ? 20.531 89.75 26.875 1 94.12 583 ASN B O 1
ATOM 9662 N N . PRO B 1 584 ? 20.406 91.625 28.062 1 90.81 584 PRO B N 1
ATOM 9663 C CA . PRO B 1 584 ? 21.609 91.312 28.828 1 90.81 584 PRO B CA 1
ATOM 9664 C C . PRO B 1 584 ? 21.391 90.25 29.859 1 90.81 584 PRO B C 1
ATOM 9666 O O . PRO B 1 584 ? 20.406 90.312 30.609 1 90.81 584 PRO B O 1
ATOM 9669 N N . SER B 1 585 ? 22.125 89.25 29.781 1 88.06 585 SER B N 1
ATOM 9670 C CA . SER B 1 585 ? 22 88.125 30.734 1 88.06 585 SER B CA 1
ATOM 9671 C C . SER B 1 585 ? 23.312 87.375 30.875 1 88.06 585 SER B C 1
ATOM 9673 O O . SER B 1 585 ? 24.234 87.562 30.078 1 88.06 585 SER B O 1
ATOM 9675 N N . GLU B 1 586 ? 23.391 86.625 31.938 1 87.31 586 GLU B N 1
ATOM 9676 C CA . GLU B 1 586 ? 24.531 85.75 32.125 1 87.31 586 GLU B CA 1
ATOM 9677 C C . GLU B 1 586 ? 24.625 84.688 30.969 1 87.31 586 GLU B C 1
ATOM 9679 O O . GLU B 1 586 ? 23.609 84.375 30.359 1 87.31 586 GLU B O 1
ATOM 9684 N N . PRO B 1 587 ? 25.75 84.312 30.688 1 89.44 587 PRO B N 1
ATOM 9685 C CA . PRO B 1 587 ? 25.922 83.375 29.578 1 89.44 587 PRO B CA 1
ATOM 9686 C C . PRO B 1 587 ? 25.219 82.062 29.828 1 89.44 587 PRO B C 1
ATOM 9688 O O . PRO B 1 587 ? 25.25 81.562 30.938 1 89.44 587 PRO B O 1
ATOM 9691 N N . ILE B 1 588 ? 24.484 81.688 28.797 1 89.25 588 ILE B N 1
ATOM 9692 C CA . ILE B 1 588 ? 23.859 80.312 28.812 1 89.25 588 ILE B CA 1
ATOM 9693 C C . ILE B 1 588 ? 24.906 79.25 28.547 1 89.25 588 ILE B C 1
ATOM 9695 O O . ILE B 1 588 ? 25.625 79.312 27.531 1 89.25 588 ILE B O 1
ATOM 9699 N N . ALA B 1 589 ? 24.984 78.25 29.453 1 89.19 589 ALA B N 1
ATOM 9700 C CA . ALA B 1 589 ? 25.953 77.188 29.281 1 89.19 589 ALA B CA 1
ATOM 9701 C C . ALA B 1 589 ? 25.719 76.438 27.984 1 89.19 589 ALA B C 1
ATOM 9703 O O . ALA B 1 589 ? 24.578 76.25 27.531 1 89.19 589 ALA B O 1
ATOM 9704 N N . GLN B 1 590 ? 26.797 76 27.391 1 85.94 590 GLN B N 1
ATOM 9705 C CA . GLN B 1 590 ? 26.75 75.312 26.094 1 85.94 590 GLN B CA 1
ATOM 9706 C C . GLN B 1 590 ? 25.844 74.062 26.172 1 85.94 590 GLN B C 1
ATOM 9708 O O . GLN B 1 590 ? 25.109 73.812 25.234 1 85.94 590 GLN B O 1
ATOM 9713 N N . ALA B 1 591 ? 25.844 73.438 27.266 1 84.81 591 ALA B N 1
ATOM 9714 C CA . ALA B 1 591 ? 25.031 72.25 27.453 1 84.81 591 ALA B CA 1
ATOM 9715 C C . ALA B 1 591 ? 23.547 72.562 27.453 1 84.81 591 ALA B C 1
ATOM 9717 O O . ALA B 1 591 ? 22.719 71.75 27.016 1 84.81 591 ALA B O 1
ATOM 9718 N N . ASP B 1 592 ? 23.281 73.75 27.844 1 87.19 592 ASP B N 1
ATOM 9719 C CA . ASP B 1 592 ? 21.875 74.188 27.953 1 87.19 592 ASP B CA 1
ATOM 9720 C C . ASP B 1 592 ? 21.375 74.75 26.625 1 87.19 592 ASP B C 1
ATOM 9722 O O . ASP B 1 592 ? 20.156 74.75 26.391 1 87.19 592 ASP B O 1
ATOM 9726 N N . GLN B 1 593 ? 22.234 75.062 25.797 1 88.56 593 GLN B N 1
ATOM 9727 C CA . GLN B 1 593 ? 21.859 75.75 24.562 1 88.56 593 GLN B CA 1
ATOM 9728 C C . GLN B 1 593 ? 21.094 74.812 23.625 1 88.56 593 GLN B C 1
ATOM 9730 O O . GLN B 1 593 ? 20.125 75.188 22.984 1 88.56 593 GLN B O 1
ATOM 9735 N N . ASP B 1 594 ? 21.422 73.5 23.656 1 86.12 594 ASP B N 1
ATOM 9736 C CA . ASP B 1 594 ? 20.812 72.562 22.766 1 86.12 594 ASP B CA 1
ATOM 9737 C C . ASP B 1 594 ? 19.422 72.125 23.266 1 86.12 594 ASP B C 1
ATOM 9739 O O . ASP B 1 594 ? 18.562 71.75 22.484 1 86.12 594 ASP B O 1
ATOM 9743 N N . GLN B 1 595 ? 19.219 72.312 24.5 1 88.19 595 GLN B N 1
ATOM 9744 C CA . GLN B 1 595 ? 17.984 71.812 25.094 1 88.19 595 GLN B CA 1
ATOM 9745 C C . GLN B 1 595 ? 17.016 73 25.406 1 88.19 595 GLN B C 1
ATOM 9747 O O . GLN B 1 595 ? 15.93 72.75 25.938 1 88.19 595 GLN B O 1
ATOM 9752 N N . LEU B 1 596 ? 17.406 74.125 25.047 1 87.56 596 LEU B N 1
ATOM 9753 C CA . LEU B 1 596 ? 16.672 75.375 25.422 1 87.56 596 LEU B CA 1
ATOM 9754 C C . LEU B 1 596 ? 15.234 75.312 24.938 1 87.56 596 LEU B C 1
ATOM 9756 O O . LEU B 1 596 ? 14.328 75.812 25.594 1 87.56 596 LEU B O 1
ATOM 9760 N N . PHE B 1 597 ? 15.055 74.562 23.781 1 90 597 PHE B N 1
ATOM 9761 C CA . PHE B 1 597 ? 13.727 74.562 23.172 1 90 597 PHE B CA 1
ATOM 9762 C C . PHE B 1 597 ? 13.016 73.25 23.406 1 90 597 PHE B C 1
ATOM 9764 O O . PHE B 1 597 ? 11.992 72.938 22.781 1 90 597 PHE B O 1
ATOM 9771 N N . GLU B 1 598 ? 13.469 72.5 24.281 1 86.69 598 GLU B N 1
ATOM 9772 C CA . GLU B 1 598 ? 12.836 71.188 24.609 1 86.69 598 GLU B CA 1
ATOM 9773 C C . GLU B 1 598 ? 11.742 71.375 25.656 1 86.69 598 GLU B C 1
ATOM 9775 O O . GLU B 1 598 ? 11.828 72.312 26.5 1 86.69 598 GLU B O 1
ATOM 9780 N N . ARG B 1 599 ? 10.82 70.438 25.578 1 80.12 599 ARG B N 1
ATOM 9781 C CA . ARG B 1 599 ? 9.656 70.5 26.469 1 80.12 599 ARG B CA 1
ATOM 9782 C C . ARG B 1 599 ? 10.078 70.25 27.922 1 80.12 599 ARG B C 1
ATOM 9784 O O . ARG B 1 599 ? 10.859 69.375 28.219 1 80.12 599 ARG B O 1
ATOM 9791 N N . TYR B 1 600 ? 9.68 71.188 28.828 1 75.44 600 TYR B N 1
ATOM 9792 C CA . TYR B 1 600 ? 9.812 71.125 30.281 1 75.44 600 TYR B CA 1
ATOM 9793 C C . TYR B 1 600 ? 11.266 71.312 30.688 1 75.44 600 TYR B C 1
ATOM 9795 O O . TYR B 1 600 ? 11.641 71 31.828 1 75.44 600 TYR B O 1
ATOM 9803 N N . TYR B 1 601 ? 12.117 71.812 29.766 1 81 601 TYR B N 1
ATOM 9804 C CA . TYR B 1 601 ? 13.523 72.062 30.109 1 81 601 TYR B CA 1
ATOM 9805 C C . TYR B 1 601 ? 13.719 73.375 30.781 1 81 601 TYR B C 1
ATOM 9807 O O . TYR B 1 601 ? 13.195 74.438 30.312 1 81 601 TYR B O 1
ATOM 9815 N N . ARG B 1 602 ? 14.383 73.312 31.922 1 79 602 ARG B N 1
ATOM 9816 C CA . ARG B 1 602 ? 14.758 74.5 32.656 1 79 602 ARG B CA 1
ATOM 9817 C C . ARG B 1 602 ? 16.25 74.5 33 1 79 602 ARG B C 1
ATOM 9819 O O . ARG B 1 602 ? 16.781 73.562 33.531 1 79 602 ARG B O 1
ATOM 9826 N N . GLY B 1 603 ? 16.922 75.562 32.469 1 76.06 603 GLY B N 1
ATOM 9827 C CA . GLY B 1 603 ? 18.344 75.625 32.688 1 76.06 603 GLY B CA 1
ATOM 9828 C C . GLY B 1 603 ? 18.719 75.688 34.156 1 76.06 603 GLY B C 1
ATOM 9829 O O . GLY B 1 603 ? 17.891 76.062 35 1 76.06 603 GLY B O 1
ATOM 9830 N N . ARG B 1 604 ? 19.828 75.375 34.562 1 73.75 604 ARG B N 1
ATOM 9831 C CA . ARG B 1 604 ? 20.359 75.312 35.906 1 73.75 604 ARG B CA 1
ATOM 9832 C C . ARG B 1 604 ? 20.203 76.625 36.625 1 73.75 604 ARG B C 1
ATOM 9834 O O . ARG B 1 604 ? 19.875 76.688 37.812 1 73.75 604 ARG B O 1
ATOM 9841 N N . ASN B 1 605 ? 20.453 77.688 35.844 1 65.88 605 ASN B N 1
ATOM 9842 C CA . ASN B 1 605 ? 20.391 79 36.438 1 65.88 605 ASN B CA 1
ATOM 9843 C C . ASN B 1 605 ? 18.953 79.5 36.625 1 65.88 605 ASN B C 1
ATOM 9845 O O . ASN B 1 605 ? 18.688 80.438 37.312 1 65.88 605 ASN B O 1
ATOM 9849 N N . ALA B 1 606 ? 17.953 78.812 36.031 1 64.25 606 ALA B N 1
ATOM 9850 C CA . ALA B 1 606 ? 16.547 79.25 36.031 1 64.25 606 ALA B CA 1
ATOM 9851 C C . ALA B 1 606 ? 15.742 78.375 37 1 64.25 606 ALA B C 1
ATOM 9853 O O . ALA B 1 606 ? 14.555 78.625 37.219 1 64.25 606 ALA B O 1
ATOM 9854 N N . GLN B 1 607 ? 16.297 77.5 37.656 1 65.88 607 GLN B N 1
ATOM 9855 C CA . GLN B 1 607 ? 15.555 76.562 38.5 1 65.88 607 GLN B CA 1
ATOM 9856 C C . GLN B 1 607 ? 14.898 77.312 39.656 1 65.88 607 GLN B C 1
ATOM 9858 O O . GLN B 1 607 ? 13.844 76.875 40.156 1 65.88 607 GLN B O 1
ATOM 9863 N N . HIS B 1 608 ? 15.484 78.438 40.031 1 63.03 608 HIS B N 1
ATOM 9864 C CA . HIS B 1 608 ? 14.961 79.188 41.188 1 63.03 608 HIS B CA 1
ATOM 9865 C C . HIS B 1 608 ? 13.898 80.188 40.75 1 63.03 608 HIS B C 1
ATOM 9867 O O . HIS B 1 608 ? 13.266 80.812 41.625 1 63.03 608 HIS B O 1
ATOM 9873 N N . ARG B 1 609 ? 13.602 80.25 39.469 1 66.62 609 ARG B N 1
ATOM 9874 C CA . ARG B 1 609 ? 12.578 81.188 39 1 66.62 609 ARG B CA 1
ATOM 9875 C C . ARG B 1 609 ? 11.336 80.375 38.531 1 66.62 609 ARG B C 1
ATOM 9877 O O . ARG B 1 609 ? 11.438 79.312 38.031 1 66.62 609 ARG B O 1
ATOM 9884 N N . PRO B 1 610 ? 10.273 81.062 38.719 1 66.06 610 PRO B N 1
ATOM 9885 C CA . PRO B 1 610 ? 9.039 80.312 38.375 1 66.06 610 PRO B CA 1
ATOM 9886 C C . PRO B 1 610 ? 8.883 80.125 36.875 1 66.06 610 PRO B C 1
ATOM 9888 O O . PRO B 1 610 ? 9.312 81 36.094 1 66.06 610 PRO B O 1
ATOM 9891 N N . GLY B 1 611 ? 8.641 78.938 36.375 1 69.88 611 GLY B N 1
ATOM 9892 C CA . GLY B 1 611 ? 8.367 78.625 34.969 1 69.88 611 GLY B CA 1
ATOM 9893 C C . GLY B 1 611 ? 8.156 77.188 34.719 1 69.88 611 GLY B C 1
ATOM 9894 O O . GLY B 1 611 ? 8.711 76.312 35.406 1 69.88 611 GLY B O 1
ATOM 9895 N N . ALA B 1 612 ? 7.293 76.75 33.719 1 69.81 612 ALA B N 1
ATOM 9896 C CA . ALA B 1 612 ? 6.961 75.375 33.406 1 69.81 612 ALA B CA 1
ATOM 9897 C C . ALA B 1 612 ? 7.879 74.812 32.312 1 69.81 612 ALA B C 1
ATOM 9899 O O . ALA B 1 612 ? 7.902 73.625 32.062 1 69.81 612 ALA B O 1
ATOM 9900 N N . GLY B 1 613 ? 8.82 75.688 31.781 1 76.94 613 GLY B N 1
ATOM 9901 C CA . GLY B 1 613 ? 9.664 75.25 30.688 1 76.94 613 GLY B CA 1
ATOM 9902 C C . GLY B 1 613 ? 8.891 75 29.406 1 76.94 613 GLY B C 1
ATOM 9903 O O . GLY B 1 613 ? 9.258 74.062 28.625 1 76.94 613 GLY B O 1
ATOM 9904 N N . LEU B 1 614 ? 7.809 75.625 29.203 1 81.81 614 LEU B N 1
ATOM 9905 C CA . LEU B 1 614 ? 6.977 75.375 28.016 1 81.81 614 LEU B CA 1
ATOM 9906 C C . LEU B 1 614 ? 7.152 76.562 27.047 1 81.81 614 LEU B C 1
ATOM 9908 O O . LEU B 1 614 ? 6.84 76.438 25.859 1 81.81 614 LEU B O 1
ATOM 9912 N N . GLY B 1 615 ? 7.656 77.625 27.531 1 84.25 615 GLY B N 1
ATOM 9913 C CA . GLY B 1 615 ? 7.641 78.875 26.75 1 84.25 615 GLY B CA 1
ATOM 9914 C C . GLY B 1 615 ? 8.391 78.75 25.438 1 84.25 615 GLY B C 1
ATOM 9915 O O . GLY B 1 615 ? 7.801 78.938 24.359 1 84.25 615 GLY B O 1
ATOM 9916 N N . LEU B 1 616 ? 9.688 78.438 25.625 1 89.31 616 LEU B N 1
ATOM 9917 C CA . LEU B 1 616 ? 10.516 78.438 24.422 1 89.31 616 LEU B CA 1
ATOM 9918 C C . LEU B 1 616 ? 10.18 77.25 23.531 1 89.31 616 LEU B C 1
ATOM 9920 O O . LEU B 1 616 ? 10.32 77.312 22.312 1 89.31 616 LEU B O 1
ATOM 9924 N N . TYR B 1 617 ? 9.742 76.125 24.094 1 87.38 617 TYR B N 1
ATOM 9925 C CA . TYR B 1 617 ? 9.266 75 23.328 1 87.38 617 TYR B CA 1
ATOM 9926 C C . TYR B 1 617 ? 8.086 75.375 22.453 1 87.38 617 TYR B C 1
ATOM 9928 O O . TYR B 1 617 ? 8.039 75 21.266 1 87.38 617 TYR B O 1
ATOM 9936 N N . LEU B 1 618 ? 7.129 76.062 22.984 1 87.19 618 LEU B N 1
ATOM 9937 C CA . LEU B 1 618 ? 5.941 76.5 22.25 1 87.19 618 LEU B CA 1
ATOM 9938 C C . LEU B 1 618 ? 6.316 77.438 21.109 1 87.19 618 LEU B C 1
ATOM 9940 O O . LEU B 1 618 ? 5.707 77.438 20.047 1 87.19 618 LEU B O 1
ATOM 9944 N N . VAL B 1 619 ? 7.281 78.312 21.453 1 91.69 619 VAL B N 1
ATOM 9945 C CA . VAL B 1 619 ? 7.734 79.25 20.422 1 91.69 619 VAL B CA 1
ATOM 9946 C C . VAL B 1 619 ? 8.242 78.438 19.219 1 91.69 619 VAL B C 1
ATOM 9948 O O . VAL B 1 619 ? 7.906 78.812 18.078 1 91.69 619 VAL B O 1
ATOM 9951 N N . ARG B 1 620 ? 9.047 77.5 19.484 1 93 620 ARG B N 1
ATOM 9952 C CA . ARG B 1 620 ? 9.578 76.688 18.391 1 93 620 ARG B CA 1
ATOM 9953 C C . ARG B 1 620 ? 8.453 76 17.641 1 93 620 ARG B C 1
ATOM 9955 O O . ARG B 1 620 ? 8.43 76 16.406 1 93 620 ARG B O 1
ATOM 9962 N N . ARG B 1 621 ? 7.508 75.312 18.297 1 87.12 621 ARG B N 1
ATOM 9963 C CA . ARG B 1 621 ? 6.406 74.562 17.672 1 87.12 621 ARG B CA 1
ATOM 9964 C C . ARG B 1 621 ? 5.531 75.5 16.844 1 87.12 621 ARG B C 1
ATOM 9966 O O . ARG B 1 621 ? 5.09 75.125 15.75 1 87.12 621 ARG B O 1
ATOM 9973 N N . ILE B 1 622 ? 5.293 76.75 17.375 1 88.12 622 ILE B N 1
ATOM 9974 C CA . ILE B 1 622 ? 4.469 77.75 16.688 1 88.12 622 ILE B CA 1
ATOM 9975 C C . ILE B 1 622 ? 5.199 78.188 15.438 1 88.12 622 ILE B C 1
ATOM 9977 O O . ILE B 1 622 ? 4.602 78.312 14.367 1 88.12 622 ILE B O 1
ATOM 9981 N N . ALA B 1 623 ? 6.445 78.5 15.641 1 91.5 623 ALA B N 1
ATOM 9982 C CA . ALA B 1 623 ? 7.25 78.938 14.5 1 91.5 623 ALA B CA 1
ATOM 9983 C C . ALA B 1 623 ? 7.195 77.875 13.367 1 91.5 623 ALA B C 1
ATOM 9985 O O . ALA B 1 623 ? 6.977 78.25 12.211 1 91.5 623 ALA B O 1
ATOM 9986 N N . GLU B 1 624 ? 7.363 76.688 13.711 1 89.94 624 GLU B N 1
ATOM 9987 C CA . GLU B 1 624 ? 7.34 75.625 12.727 1 89.94 624 GLU B CA 1
ATOM 9988 C C . GLU B 1 624 ? 5.973 75.5 12.055 1 89.94 624 GLU B C 1
ATOM 9990 O O . GLU B 1 624 ? 5.883 75.312 10.844 1 89.94 624 GLU B O 1
ATOM 9995 N N . ARG B 1 625 ? 4.941 75.562 12.789 1 86.44 625 ARG B N 1
ATOM 9996 C CA . ARG B 1 625 ? 3.58 75.5 12.273 1 86.44 625 ARG B CA 1
ATOM 9997 C C . ARG B 1 625 ? 3.27 76.688 11.336 1 86.44 625 ARG B C 1
ATOM 9999 O O . ARG B 1 625 ? 2.492 76.5 10.391 1 86.44 625 ARG B O 1
ATOM 10006 N N . LEU B 1 626 ? 3.902 77.75 11.578 1 88.75 626 LEU B N 1
ATOM 10007 C CA . LEU B 1 626 ? 3.689 78.938 10.75 1 88.75 626 LEU B CA 1
ATOM 10008 C C . LEU B 1 626 ? 4.668 79 9.578 1 88.75 626 LEU B C 1
ATOM 10010 O O . LEU B 1 626 ? 4.695 79.938 8.812 1 88.75 626 LEU B O 1
ATOM 10014 N N . GLY B 1 627 ? 5.5 77.938 9.477 1 88.75 627 GLY B N 1
ATOM 10015 C CA . GLY B 1 627 ? 6.43 77.812 8.375 1 88.75 627 GLY B CA 1
ATOM 10016 C C . GLY B 1 627 ? 7.754 78.5 8.609 1 88.75 627 GLY B C 1
ATOM 10017 O O . GLY B 1 627 ? 8.523 78.688 7.676 1 88.75 627 GLY B O 1
ATOM 10018 N N . GLY B 1 628 ? 8.008 79 9.805 1 91.25 628 GLY B N 1
ATOM 10019 C CA . GLY B 1 628 ? 9.234 79.688 10.148 1 91.25 628 GLY B CA 1
ATOM 10020 C C . GLY B 1 628 ? 10.148 78.875 11.039 1 91.25 628 GLY B C 1
ATOM 10021 O O . GLY B 1 628 ? 10.125 77.625 11 1 91.25 628 GLY B O 1
ATOM 10022 N N . SER B 1 629 ? 11.047 79.625 11.727 1 94.12 629 SER B N 1
ATOM 10023 C CA . SER B 1 629 ? 11.992 78.938 12.633 1 94.12 629 SER B CA 1
ATOM 10024 C C . SER B 1 629 ? 12.414 79.875 13.75 1 94.12 629 SER B C 1
ATOM 10026 O O . SER B 1 629 ? 12.234 81.125 13.641 1 94.12 629 SER B O 1
ATOM 10028 N N . VAL B 1 630 ? 12.867 79.312 14.828 1 94.12 630 VAL B N 1
ATOM 10029 C CA . VAL B 1 630 ? 13.406 80.062 15.945 1 94.12 630 VAL B CA 1
ATOM 10030 C C . VAL B 1 630 ? 14.805 79.562 16.297 1 94.12 630 VAL B C 1
ATOM 10032 O O . VAL B 1 630 ? 15.086 78.375 16.172 1 94.12 630 VAL B O 1
ATOM 10035 N N . ALA B 1 631 ? 15.75 80.438 16.625 1 94.44 631 ALA B N 1
ATOM 10036 C CA . ALA B 1 631 ? 17.109 80.062 16.953 1 94.44 631 ALA B CA 1
ATOM 10037 C C . ALA B 1 631 ? 17.734 81 17.969 1 94.44 631 ALA B C 1
ATOM 10039 O O . ALA B 1 631 ? 17.281 82.125 18.109 1 94.44 631 ALA B O 1
ATOM 10040 N N . LEU B 1 632 ? 18.672 80.5 18.625 1 93.94 632 LEU B N 1
ATOM 10041 C CA . LEU B 1 632 ? 19.516 81.25 19.5 1 93.94 632 LEU B CA 1
ATOM 10042 C C . LEU B 1 632 ? 20.703 81.875 18.719 1 93.94 632 LEU B C 1
ATOM 10044 O O . LEU B 1 632 ? 21.516 81.125 18.172 1 93.94 632 LEU B O 1
ATOM 10048 N N . LEU B 1 633 ? 20.844 83.188 18.625 1 92.12 633 LEU B N 1
ATOM 10049 C CA . LEU B 1 633 ? 21.922 83.812 17.875 1 92.12 633 LEU B CA 1
ATOM 10050 C C . LEU B 1 633 ? 23.141 84.062 18.75 1 92.12 633 LEU B C 1
ATOM 10052 O O . LEU B 1 633 ? 24.266 83.75 18.359 1 92.12 633 LEU B O 1
ATOM 10056 N N . THR B 1 634 ? 22.922 84.625 19.938 1 92.38 634 THR B N 1
ATOM 10057 C CA . THR B 1 634 ? 23.984 84.812 20.906 1 92.38 634 THR B CA 1
ATOM 10058 C C . THR B 1 634 ? 23.578 84.312 22.281 1 92.38 634 THR B C 1
ATOM 10060 O O . THR B 1 634 ? 22.422 84.5 22.703 1 92.38 634 THR B O 1
ATOM 10063 N N . ALA B 1 635 ? 24.5 83.75 23.109 1 90.81 635 ALA B N 1
ATOM 10064 C CA . ALA B 1 635 ? 24.203 83 24.359 1 90.81 635 ALA B CA 1
ATOM 10065 C C . ALA B 1 635 ? 24.531 83.875 25.578 1 90.81 635 ALA B C 1
ATOM 10067 O O . ALA B 1 635 ? 24.547 83.375 26.703 1 90.81 635 ALA B O 1
ATOM 10068 N N . GLY B 1 636 ? 24.844 85.062 25.5 1 83.62 636 GLY B N 1
ATOM 10069 C CA . GLY B 1 636 ? 25.047 85.938 26.656 1 83.62 636 GLY B CA 1
ATOM 10070 C C . GLY B 1 636 ? 26.5 86.125 27.016 1 83.62 636 GLY B C 1
ATOM 10071 O O . GLY B 1 636 ? 27.391 85.5 26.406 1 83.62 636 GLY B O 1
ATOM 10072 N N . GLY B 1 637 ? 26.812 87 28.016 1 84.31 637 GLY B N 1
ATOM 10073 C CA . GLY B 1 637 ? 28.141 87.375 28.469 1 84.31 637 GLY B CA 1
ATOM 10074 C C . GLY B 1 637 ? 28.578 88.75 28.031 1 84.31 637 GLY B C 1
ATOM 10075 O O . GLY B 1 637 ? 28.078 89.75 28.516 1 84.31 637 GLY B O 1
ATOM 10076 N N . GLU B 1 638 ? 29.469 88.688 27.047 1 84.19 638 GLU B N 1
ATOM 10077 C CA . GLU B 1 638 ? 29.938 90 26.516 1 84.19 638 GLU B CA 1
ATOM 10078 C C . GLU B 1 638 ? 28.906 90.625 25.578 1 84.19 638 GLU B C 1
ATOM 10080 O O . GLU B 1 638 ? 28.844 91.812 25.438 1 84.19 638 GLU B O 1
ATOM 10085 N N . GLN B 1 639 ? 28.172 89.812 24.953 1 89.62 639 GLN B N 1
ATOM 10086 C CA . GLN B 1 639 ? 27.062 90.188 24.094 1 89.62 639 GLN B CA 1
ATOM 10087 C C . GLN B 1 639 ? 25.719 89.75 24.719 1 89.62 639 GLN B C 1
ATOM 10089 O O . GLN B 1 639 ? 25.672 88.812 25.5 1 89.62 639 GLN B O 1
ATOM 10094 N N . PRO B 1 640 ? 24.734 90.5 24.438 1 92.62 640 PRO B N 1
ATOM 10095 C CA . PRO B 1 640 ? 23.422 90.125 24.984 1 92.62 640 PRO B CA 1
ATOM 10096 C C . PRO B 1 640 ? 22.906 88.812 24.391 1 92.62 640 PRO B C 1
ATOM 10098 O O . PRO B 1 640 ? 23.312 88.438 23.297 1 92.62 640 PRO B O 1
ATOM 10101 N N . VAL B 1 641 ? 22.109 88.125 25.141 1 93.44 641 VAL B N 1
ATOM 10102 C CA . VAL B 1 641 ? 21.406 86.938 24.609 1 93.44 641 VAL B CA 1
ATOM 10103 C C . VAL B 1 641 ? 20.438 87.375 23.531 1 93.44 641 VAL B C 1
ATOM 10105 O O . VAL B 1 641 ? 19.719 88.375 23.703 1 93.44 641 VAL B O 1
ATOM 10108 N N . CYS B 1 642 ? 20.5 86.75 22.422 1 95.31 642 CYS B N 1
ATOM 10109 C CA . CYS B 1 642 ? 19.625 87.125 21.312 1 95.31 642 CYS B CA 1
ATOM 10110 C C . CYS B 1 642 ? 18.906 85.875 20.75 1 95.31 642 CYS B C 1
ATOM 10112 O O . CYS B 1 642 ? 19.547 84.938 20.312 1 95.31 642 CYS B O 1
ATOM 10114 N N . LEU B 1 643 ? 17.578 85.875 20.812 1 95 643 LEU B N 1
ATOM 10115 C CA . LEU B 1 643 ? 16.734 84.875 20.172 1 95 643 LEU B CA 1
ATOM 10116 C C . LEU B 1 643 ? 16.094 85.438 18.906 1 95 643 LEU B C 1
ATOM 10118 O O . LEU B 1 643 ? 15.578 86.562 18.922 1 95 643 LEU B O 1
ATOM 10122 N N . ARG B 1 644 ? 16.141 84.688 17.859 1 95.25 644 ARG B N 1
ATOM 10123 C CA . ARG B 1 644 ? 15.648 85.188 16.562 1 95.25 644 ARG B CA 1
ATOM 10124 C C . ARG B 1 644 ? 14.492 84.312 16.094 1 95.25 644 ARG B C 1
ATOM 10126 O O . ARG B 1 644 ? 14.602 83.062 16.031 1 95.25 644 ARG B O 1
ATOM 10133 N N . LEU B 1 645 ? 13.359 84.875 15.781 1 94.94 645 LEU B N 1
ATOM 10134 C CA . LEU B 1 645 ? 12.203 84.25 15.164 1 94.94 645 LEU B CA 1
ATOM 10135 C C . LEU B 1 645 ? 12.031 84.75 13.727 1 94.94 645 LEU B C 1
ATOM 10137 O O . LEU B 1 645 ? 11.984 85.938 13.453 1 94.94 645 LEU B O 1
ATOM 10141 N N . VAL B 1 646 ? 12.023 83.812 12.797 1 94 646 VAL B N 1
ATOM 10142 C CA . VAL B 1 646 ? 11.859 84.062 11.383 1 94 646 VAL B CA 1
ATOM 10143 C C . VAL B 1 646 ? 10.523 83.562 10.883 1 94 646 VAL B C 1
ATOM 10145 O O . VAL B 1 646 ? 10.188 82.375 11.141 1 94 646 VAL B O 1
ATOM 10148 N N . LEU B 1 647 ? 9.734 84.312 10.227 1 92.12 647 LEU B N 1
ATOM 10149 C CA . LEU B 1 647 ? 8.453 83.875 9.664 1 92.12 647 LEU B CA 1
ATOM 10150 C C . LEU B 1 647 ? 8.375 84.25 8.18 1 92.12 647 LEU B C 1
ATOM 10152 O O . LEU B 1 647 ? 8.906 85.25 7.758 1 92.12 647 LEU B O 1
ATOM 10156 N N . PRO B 1 648 ? 7.75 83.375 7.434 1 86.44 648 PRO B N 1
ATOM 10157 C CA . PRO B 1 648 ? 7.598 83.688 6.012 1 86.44 648 PRO B CA 1
ATOM 10158 C C . PRO B 1 648 ? 6.555 84.75 5.762 1 86.44 648 PRO B C 1
ATOM 10160 O O . PRO B 1 648 ? 5.539 84.812 6.461 1 86.44 648 PRO B O 1
ATOM 10163 N N . VAL B 1 649 ? 6.855 85.75 5.047 1 76.62 649 VAL B N 1
ATOM 10164 C CA . VAL B 1 649 ? 5.93 86.812 4.691 1 76.62 649 VAL B CA 1
ATOM 10165 C C . VAL B 1 649 ? 5.227 86.438 3.381 1 76.62 649 VAL B C 1
ATOM 10167 O O . VAL B 1 649 ? 5.875 86.188 2.363 1 76.62 649 VAL B O 1
ATOM 10170 N N . ALA B 1 650 ? 4.109 85.75 3.398 1 62.84 650 ALA B N 1
ATOM 10171 C CA . ALA B 1 650 ? 3.426 85.688 2.109 1 62.84 650 ALA B CA 1
ATOM 10172 C C . ALA B 1 650 ? 2.84 87.062 1.732 1 62.84 650 ALA B C 1
ATOM 10174 O O . ALA B 1 650 ? 2.33 87.75 2.592 1 62.84 650 ALA B O 1
ATOM 10175 N N . ARG B 1 651 ? 3.322 87.875 0.847 1 50.72 651 ARG B N 1
ATOM 10176 C CA . ARG B 1 651 ? 2.682 89 0.261 1 50.72 651 ARG B CA 1
ATOM 10177 C C . ARG B 1 651 ? 1.188 88.812 0.065 1 50.72 651 ARG B C 1
ATOM 10179 O O . ARG B 1 651 ? 0.773 87.75 -0.382 1 50.72 651 ARG B O 1
ATOM 10186 N N . ALA B 1 652 ? 0.468 89.688 0.747 1 44.09 652 ALA B N 1
ATOM 10187 C CA . ALA B 1 652 ? -0.911 89.812 0.286 1 44.09 652 ALA B CA 1
ATOM 10188 C C . ALA B 1 652 ? -0.963 90.062 -1.221 1 44.09 652 ALA B C 1
ATOM 10190 O O . ALA B 1 652 ? -0.105 90.75 -1.778 1 44.09 652 ALA B O 1
#

pLDDT: mean 85.89, std 11.73, range [35.81, 97.69]

Foldseek 3Di:
DVVVVVVVVVVVVVQDPPQPQPDLDAAEDDLVDFKDFCAQNKWKDWAQVQPDDPVRRVPDDDTGTHHGFDFPFAHQIKMKIKGKHFYAFWAKKKKFKQFLAWAKKWKWKDFVPGDIDTQAIDHLVDFQVRQPDLALHHMTMDTDPGGHMMMMMMITGGNGGPTITIMMGGPVSVVVVRVVVVVVVVVLVVVLVVLLVVLVVVCVVPVDPLSVLLSLLSVLVSLLVCLRSNNVCSVPRDHSLVSLLSNLLSLLVNLLSVVLNLCVLLVVCVVPVVCSVPVNVVSVVLSVVLSVCCNVPNNCVSRLVSLVVLQVVLVVSLVVLVVCVVVPRVSSVLCCVLCVQLSVLSNLVSCSSNPNGDDDPVSVCCNPPSNSVSVVSNSVSVSCVVVVVVVVVVVVVVVVVVVVVVVVVVVVVVVVVVVVVVVVVVVVVVVVVVLVVLLVVLLVVLVVLLVVLVVVCVVCVVDDPVSVVVSVLSNLLSVVVNVLSVLLSVLVVVLPPPDPPPQQDFDKDQVVVLVVVLCVSDPPPQEAEAEDPPPGIFGGRSSLVSSLVNLLLVVQSVFADPPWHKYWYWDDDPQKIKIKIWHAGAFDDPVCQVCLQPAQDDGPVCPVPRDRSSRSVSNQSSLVSQVWGKHWDGGHDPGTTMIMTMGGGDDD/DVVVVVVVVVVVVVQDPPQPQPDLPAAEDDLVDFKDFCAQNKWKDWAQPQPDDPVRVVPDDDTGGHHGFDFPFAHQIKMKIKGKHFYDFWAKKKKFKQFLAWAKKWKWKDFVPGDIDTQAIDHLVDFQVRQPDLALHHMTMDTDPGGHMMMMMMITGGNGGPTITIMMGGPVSVVVVRVVVVVVVVVLVVVLVVLLVVLVVVCVVPVDPLSVLLSLLSVLVSLLVCLRSNNCCSVPRDHSLVSLLSNLLSLLVNLLSVVLNLCVLLVVCVVPVVCSVPVNVVSVVLSVVLSVCCNVPNNCVSRLVSLVVLQVVLVVSLVVLVVCVVVPRVSSVLCCVLCVQLSVLSNLVSCSSNPNGDDDPVSVCCNPPSNSVSVVSNSVSVSCVVVVVVVVVVVVVVVVVVVVVVVVVVVVVVVVVVVVVVVVVVVVVVVVVVVVVLLVVQLVVLVVLLVVLVVVCVVCVVDDPVSVVVSVLSNLLSVVVNVLSVLLSVLVVVLPPPPPPPQQQFDKAQVVVLVVVLCVSDDPPQEAEAEDPPQGIFGGRSSLVSSLVNLLLVVQSVFADPPHHKYWYWDDDPQKIKIKIWHAGAFDDPVCQVCLQPFQDDGPVCPPPRDRSSRSVSNQSSLVSQVWGKHWDGGHDPGTTMIMTMGGGDDD

Radius of gyration: 59.58 Å; Cα contacts (8 Å, |Δi|>4): 2077; chains: 2; bounding box: 81×167×104 Å

Secondary structure (DSSP, 8-state):
-HHHHHHHHHHHHHT-----------EEE-TT-SEEE-TT--EEEEESS----HHHHHH-S--EE--SSEE--S-SSEEEEEEEEEESS---EEEEES-TT-SEEEEEEEETTS--EEEEEESTTS-GGGSSS-SSS-EEEE--SSSEEEEEEEEEE-SS--EE-EEEEEHHHHHHHHHHHHHHHHHHHHHHHHHHHHHHHHHHHH--HHHHHHHHHHHHHHHHHHHHTTHHHHHH---HHHHHHHHHHHHHHHHHHHHHHHHHHTTHHHH-HHHHHHHHHHHHHHHHHHHHHHHTT-HHHHHHHHHHHHHHHHHHHHHHHHHHHHTT-HHHHHHHHHHHHHHHHHHHHHHHHTTSS---HHHHHIIIIIHHHHHHHHHHHHHHHHHHHHHHHHHHHHHHHHHHHHHHHHHHHHHHHHHHHHHHHHHHHHHHHHHHHHHHHHHHHHHHHHHHHHHHHHH-TTS-HHHHHHHHHHHHHHHHHHHHHHHHHHHHHHHH--STTS----EEEEHHHHHHHHHTTS-TTTEEEEE-TT-SEEEE-HHHHHHHHHHHHHHHHHHSPTT--EEEEEEEETTEEEEEEEE--PPPPHHHHTTTTSTT---GGGTTS---S-HHHHHHHHHHHTT-EEEEEEESSSS-EEEEEEEE----/-HHHHHHHHHHHHHT-----------EEE-TT-SEEE-TT-EEEEEETT----HHHHHH-S--EEE-SSEE--S-SSEEEEEEEEEESS---EEEEES-TT-SEEEEEEEETTS--EEEEEESTTS-GGGSSS-SSS-EEEE--SSSEEEEEEEEEE-SS--EE-EEEEEHHHHHHHHHHHHHHHHHHHHHHHHHHHHHHHHHHHH--HHHHHHHHHHHHHHHHHHHHTTHHHHHH---HHHHHHHHHHHHHHHHHHHHHHHHHHTTHHHH-HHHHHHHHHHHHHHHHHHHHHHHTT-HHHHHHHHHHHHHHHHHHHHHHHHHHHHTT-HHHHHHHHHHHHHHHHHHHHHHHHTTSS---HHHHHIIIIIHHHHHHHHHHHHHHHHHHHHHHHHHHHHHHHHHHHHHHHHHHHHHHHHHHHHHHHHHHHHHHHHHHHHHHHHHHHHHHHHHHHHHHHHH-TTS-HHHHHHHHHHHHHHHHHHHHHHHHHHHHHHHH--STTS----EEEEHHHHHHHHHTTS-TTTEEEEE-TT-SEEEE-HHHHHHHHHHHHHHHHHHSPTT--EEEEEEEETTEEEEEEEE--PPPPHHHHTTTTSTT---GGGTTS---S-HHHHHHHHHHHTT-EEEEEEESSSS-EEEEEEEE----